Protein 3C8Z (pdb70)

InterPro domains:
  IPR014729 Rossmann-like alpha/beta/alpha sandwich fold [G3DSA:3.40.50.620] (1-329)
  IPR017812 Mycothiol ligase MshC [MF_01697] (9-412)
  IPR017812 Mycothiol ligase MshC [TIGR03447] (2-412)
  IPR024909 Cysteinyl-tRNA synthetase/mycothiol ligase [PR00983] (40-51)
  IPR024909 Cysteinyl-tRNA synthetase/mycothiol ligase [PR00983] (76-85)
  IPR024909 Cysteinyl-tRNA synthetase/mycothiol ligase [PR00983] (213-231)
  IPR024909 Cysteinyl-tRNA synthetase/mycothiol ligase [PR00983] (244-265)
  IPR024909 Cysteinyl-tRNA synthetase/mycothiol ligase [PTHR10890] (12-389)
  IPR032678 tRNA synthetases class I, catalytic domain [PF01406] (37-336)
  IPR032678 tRNA synthetases class I, catalytic domain [cd00672] (20-329)

Structure (mmCIF, N/CA/C/O backbone):
data_3C8Z
#
_entry.id   3C8Z
#
_cell.length_a   123.521
_cell.length_b   123.521
_cell.length_c   186.026
_cell.angle_alpha   90.00
_cell.angle_beta   90.00
_cell.angle_gamma   120.00
#
_symmetry.space_group_name_H-M   'H 3'
#
loop_
_entity.id
_entity.type
_entity.pdbx_description
1 polymer 'Cysteinyl-tRNA synthetase'
2 non-polymer 'ZINC ION'
3 non-polymer 'SULFATE ION'
4 non-polymer "5'-O-(N-(L-CYSTEINYL)-SULFAMOYL)ADENOSINE"
5 non-polymer 'PENTAETHYLENE GLYCOL'
6 non-polymer '4-(2-HYDROXYETHYL)-1-PIPERAZINE ETHANESULFONIC ACID'
7 water water
#
loop_
_atom_site.group_PDB
_atom_site.id
_atom_site.type_symbol
_atom_site.label_atom_id
_atom_site.label_alt_id
_atom_site.label_comp_id
_atom_site.label_asym_id
_atom_site.label_entity_id
_atom_site.label_seq_id
_atom_site.pdbx_PDB_ins_code
_atom_site.Cartn_x
_atom_site.Cartn_y
_atom_site.Cartn_z
_atom_site.occupancy
_atom_site.B_iso_or_equiv
_atom_site.auth_seq_id
_atom_site.auth_comp_id
_atom_site.auth_asym_id
_atom_site.auth_atom_id
_atom_site.pdbx_PDB_model_num
ATOM 1 N N . MET A 1 3 ? 24.035 2.772 -48.375 1.00 29.60 1 MET A N 1
ATOM 2 C CA . MET A 1 3 ? 25.040 3.489 -49.209 1.00 29.33 1 MET A CA 1
ATOM 3 C C . MET A 1 3 ? 26.296 2.660 -49.384 1.00 27.17 1 MET A C 1
ATOM 4 O O . MET A 1 3 ? 26.611 1.853 -48.509 1.00 26.91 1 MET A O 1
ATOM 9 N N . GLN A 1 4 ? 27.040 2.927 -50.463 1.00 25.30 2 GLN A N 1
ATOM 10 C CA . GLN A 1 4 ? 28.382 2.354 -50.647 1.00 24.07 2 GLN A CA 1
ATOM 11 C C . GLN A 1 4 ? 29.271 2.883 -49.527 1.00 23.26 2 GLN A C 1
ATOM 12 O O . GLN A 1 4 ? 29.199 4.069 -49.186 1.00 21.04 2 GLN A O 1
ATOM 18 N N . SER A 1 5 ? 30.102 2.007 -48.967 1.00 22.00 3 SER A N 1
ATOM 19 C CA . SER A 1 5 ? 31.105 2.434 -47.993 1.00 22.09 3 SER A CA 1
ATOM 20 C C . SER A 1 5 ? 32.343 2.657 -48.856 1.00 21.32 3 SER A C 1
ATOM 21 O O . SER A 1 5 ? 32.246 3.222 -49.939 1.00 22.19 3 SER A O 1
ATOM 24 N N . TRP A 1 6 ? 33.516 2.229 -48.395 1.00 20.97 4 TRP A N 1
ATOM 25 C CA . TRP A 1 6 ? 34.722 2.324 -49.209 1.00 20.64 4 TRP A CA 1
ATOM 26 C C . TRP A 1 6 ? 35.484 0.995 -49.250 1.00 20.94 4 TRP A C 1
ATOM 27 O O . TRP A 1 6 ? 35.056 0.034 -48.630 1.00 20.61 4 TRP A O 1
ATOM 38 N N . SER A 1 7 ? 36.590 0.951 -49.980 1.00 22.44 5 SER A N 1
ATOM 39 C CA . SER A 1 7 ? 37.304 -0.323 -50.152 1.00 23.53 5 SER A CA 1
ATOM 40 C C . SER A 1 7 ? 38.233 -0.633 -48.986 1.00 22.64 5 SER A C 1
ATOM 41 O O . SER A 1 7 ? 38.894 0.260 -48.438 1.00 23.52 5 SER A O 1
ATOM 44 N N . ALA A 1 8 ? 38.237 -1.910 -48.624 1.00 21.97 6 ALA A N 1
ATOM 45 C CA . ALA A 1 8 ? 39.032 -2.413 -47.516 1.00 21.53 6 ALA A CA 1
ATOM 46 C C . ALA A 1 8 ? 40.403 -2.815 -48.001 1.00 21.51 6 ALA A C 1
ATOM 47 O O . ALA A 1 8 ? 40.559 -3.217 -49.150 1.00 21.90 6 ALA A O 1
ATOM 49 N N . PRO A 1 9 ? 41.408 -2.704 -47.116 1.00 20.45 7 PRO A N 1
ATOM 50 C CA . PRO A 1 9 ? 42.737 -3.211 -47.424 1.00 20.20 7 PRO A CA 1
ATOM 51 C C . PRO A 1 9 ? 42.760 -4.732 -47.227 1.00 19.39 7 PRO A C 1
ATOM 52 O O . PRO A 1 9 ? 41.845 -5.291 -46.617 1.00 19.46 7 PRO A O 1
ATOM 56 N N . ALA A 1 10 ? 43.805 -5.395 -47.732 1.00 19.54 8 ALA A N 1
ATOM 57 C CA . ALA A 1 10 ? 44.079 -6.770 -47.317 1.00 19.49 8 ALA A CA 1
ATOM 58 C C . ALA A 1 10 ? 44.482 -6.734 -45.844 1.00 19.22 8 ALA A C 1
ATOM 59 O O . ALA A 1 10 ? 45.084 -5.743 -45.385 1.00 19.50 8 ALA A O 1
ATOM 61 N N . ILE A 1 11 ? 44.138 -7.790 -45.117 1.00 18.81 9 ILE A N 1
ATOM 62 C CA . ILE A 1 11 ? 44.451 -7.889 -43.687 1.00 19.10 9 ILE A CA 1
ATOM 63 C C . ILE A 1 11 ? 45.047 -9.269 -43.430 1.00 19.79 9 ILE A C 1
ATOM 64 O O . ILE A 1 11 ? 44.351 -10.280 -43.582 1.00 18.74 9 ILE A O 1
ATOM 69 N N . PRO A 1 12 ? 46.334 -9.321 -43.033 1.00 20.51 10 PRO A N 1
ATOM 70 C CA . PRO A 1 12 ? 46.914 -10.636 -42.752 1.00 21.64 10 PRO A CA 1
ATOM 71 C C . PRO A 1 12 ? 46.408 -11.277 -41.463 1.00 22.68 10 PRO A C 1
ATOM 72 O O . PRO A 1 12 ? 45.846 -10.594 -40.607 1.00 21.78 10 PRO A O 1
ATOM 76 N N . VAL A 1 13 ? 46.623 -12.586 -41.328 1.00 23.80 11 VAL A N 1
ATOM 77 C CA . VAL A 1 13 ? 46.376 -13.288 -40.071 1.00 25.43 11 VAL A CA 1
ATOM 78 C C . VAL A 1 13 ? 47.698 -13.369 -39.263 1.00 26.80 11 VAL A C 1
ATOM 79 O O . VAL A 1 13 ? 48.738 -13.736 -39.801 1.00 28.18 11 VAL A O 1
ATOM 83 N N . VAL A 1 14 ? 47.648 -12.965 -37.993 1.00 27.56 12 VAL A N 1
ATOM 84 C CA . VAL A 1 14 ? 48.852 -12.859 -37.135 1.00 28.99 12 VAL A CA 1
ATOM 85 C C . VAL A 1 14 ? 48.934 -14.116 -36.260 1.00 29.05 12 VAL A C 1
ATOM 86 O O . VAL A 1 14 ? 47.936 -14.508 -35.639 1.00 28.46 12 VAL A O 1
ATOM 90 N N . PRO A 1 15 ? 50.124 -14.760 -36.196 1.00 30.79 13 PRO A N 1
ATOM 91 C CA . PRO A 1 15 ? 50.235 -15.967 -35.376 1.00 31.73 13 PRO A CA 1
ATOM 92 C C . PRO A 1 15 ? 50.199 -15.666 -33.875 1.00 32.90 13 PRO A C 1
ATOM 93 O O . PRO A 1 15 ? 50.613 -14.586 -33.439 1.00 33.17 13 PRO A O 1
ATOM 97 N N . GLY A 1 16 ? 49.699 -16.621 -33.105 1.00 34.51 14 GLY A N 1
ATOM 98 C CA . GLY A 1 16 ? 49.614 -16.475 -31.663 1.00 36.11 14 GLY A CA 1
ATOM 99 C C . GLY A 1 16 ? 48.291 -15.876 -31.249 1.00 37.18 14 GLY A C 1
ATOM 100 O O . GLY A 1 16 ? 47.437 -15.568 -32.090 1.00 37.61 14 GLY A O 1
ATOM 101 N N . ARG A 1 17 ? 48.128 -15.700 -29.944 1.00 37.78 15 ARG A N 1
ATOM 102 C CA . ARG A 1 17 ? 46.886 -15.189 -29.377 1.00 38.33 15 ARG A CA 1
ATOM 103 C C . ARG A 1 17 ? 47.193 -14.351 -28.139 1.00 37.68 15 ARG A C 1
ATOM 104 O O . ARG A 1 17 ? 48.192 -14.584 -27.466 1.00 38.38 15 ARG A O 1
ATOM 112 N N . GLY A 1 18 ? 46.339 -13.375 -27.847 1.00 36.75 16 GLY A N 1
ATOM 113 C CA . GLY A 1 18 ? 46.541 -12.488 -26.703 1.00 35.29 16 GLY A CA 1
ATOM 114 C C . GLY A 1 18 ? 45.296 -12.324 -25.851 1.00 34.11 16 GLY A C 1
ATOM 115 O O . GLY A 1 18 ? 44.294 -13.005 -26.084 1.00 34.20 16 GLY A O 1
ATOM 116 N N . PRO A 1 19 ? 45.340 -11.405 -24.865 1.00 33.15 17 PRO A N 1
ATOM 117 C CA . PRO A 1 19 ? 44.193 -11.204 -23.993 1.00 32.49 17 PRO A CA 1
ATOM 118 C C . PRO A 1 19 ? 43.040 -10.542 -24.742 1.00 31.60 17 PRO A C 1
ATOM 119 O O . PRO A 1 19 ? 43.263 -9.797 -25.699 1.00 30.97 17 PRO A O 1
ATOM 123 N N . ALA A 1 20 ? 41.823 -10.823 -24.294 1.00 30.86 18 ALA A N 1
ATOM 124 C CA . ALA A 1 20 ? 40.633 -10.157 -24.818 1.00 29.97 18 ALA A CA 1
ATOM 125 C C . ALA A 1 20 ? 40.702 -8.664 -24.505 1.00 29.59 18 ALA A C 1
ATOM 126 O O . ALA A 1 20 ? 41.269 -8.246 -23.490 1.00 29.49 18 ALA A O 1
ATOM 128 N N . LEU A 1 21 ? 40.128 -7.870 -25.400 1.00 28.35 19 LEU A N 1
ATOM 129 C CA . LEU A 1 21 ? 40.125 -6.416 -25.266 1.00 27.21 19 LEU A CA 1
ATOM 130 C C . LEU A 1 21 ? 39.412 -5.930 -23.993 1.00 26.89 19 LEU A C 1
ATOM 131 O O . LEU A 1 21 ? 38.349 -6.438 -23.634 1.00 26.80 19 LEU A O 1
ATOM 136 N N . ARG A 1 22 ? 40.019 -4.950 -23.322 1.00 26.01 20 ARG A N 1
ATOM 137 C CA . ARG A 1 22 ? 39.365 -4.192 -22.253 1.00 26.06 20 ARG A CA 1
ATOM 138 C C . ARG A 1 22 ? 39.381 -2.715 -22.620 1.00 24.95 20 ARG A C 1
ATOM 139 O O . ARG A 1 22 ? 40.373 -2.224 -23.159 1.00 24.31 20 ARG A O 1
ATOM 147 N N . LEU A 1 23 ? 38.288 -2.009 -22.329 1.00 24.25 21 LEU A N 1
ATOM 148 C CA . LEU A 1 23 ? 38.152 -0.588 -22.688 1.00 23.26 21 LEU A CA 1
ATOM 149 C C . LEU A 1 23 ? 37.518 0.221 -21.571 1.00 23.17 21 LEU A C 1
ATOM 150 O O . LEU A 1 23 ? 36.662 -0.288 -20.843 1.00 23.80 21 LEU A O 1
ATOM 155 N N . PHE A 1 24 ? 37.920 1.487 -21.471 1.00 23.53 22 PHE A N 1
ATOM 156 C CA . PHE A 1 24 ? 37.229 2.470 -20.626 1.00 24.24 22 PHE A CA 1
ATOM 157 C C . PHE A 1 24 ? 35.773 2.658 -21.101 1.00 24.59 22 PHE A C 1
ATOM 158 O O . PHE A 1 24 ? 35.502 2.914 -22.289 1.00 24.83 22 PHE A O 1
ATOM 166 N N . ASP A 1 25 ? 34.844 2.518 -20.162 1.00 24.77 23 ASP A N 1
ATOM 167 C CA . ASP A 1 25 ? 33.433 2.785 -20.413 1.00 25.66 23 ASP A CA 1
ATOM 168 C C . ASP A 1 25 ? 33.094 4.115 -19.747 1.00 26.38 23 ASP A C 1
ATOM 169 O O . ASP A 1 25 ? 33.318 4.287 -18.542 1.00 26.64 23 ASP A O 1
ATOM 174 N N . SER A 1 26 ? 32.574 5.061 -20.527 1.00 27.25 24 SER A N 1
ATOM 175 C CA . SER A 1 26 ? 32.233 6.381 -19.996 1.00 27.90 24 SER A CA 1
ATOM 176 C C . SER A 1 26 ? 31.115 6.340 -18.958 1.00 28.19 24 SER A C 1
ATOM 177 O O . SER A 1 26 ? 31.076 7.184 -18.047 1.00 28.57 24 SER A O 1
ATOM 180 N N . ALA A 1 27 ? 30.213 5.367 -19.078 1.00 28.25 25 ALA A N 1
ATOM 181 C CA . ALA A 1 27 ? 29.120 5.243 -18.128 1.00 29.16 25 ALA A CA 1
ATOM 182 C C . ALA A 1 27 ? 29.679 4.796 -16.778 1.00 30.06 25 ALA A C 1
ATOM 183 O O . ALA A 1 27 ? 29.553 5.522 -15.790 1.00 30.53 25 ALA A O 1
ATOM 185 N N . ASP A 1 28 ? 30.331 3.628 -16.747 1.00 30.61 26 ASP A N 1
ATOM 186 C CA . ASP A 1 28 ? 30.899 3.084 -15.505 1.00 31.74 26 ASP A CA 1
ATOM 187 C C . ASP A 1 28 ? 32.123 3.864 -15.001 1.00 32.44 26 ASP A C 1
ATOM 188 O O . ASP A 1 28 ? 32.526 3.713 -13.835 1.00 32.43 26 ASP A O 1
ATOM 193 N N . ARG A 1 29 ? 32.693 4.697 -15.876 1.00 33.15 27 ARG A N 1
ATOM 194 C CA . ARG A 1 29 ? 33.879 5.517 -15.586 1.00 35.04 27 ARG A CA 1
ATOM 195 C C . ARG A 1 29 ? 35.082 4.681 -15.134 1.00 34.87 27 ARG A C 1
ATOM 196 O O . ARG A 1 29 ? 35.818 5.056 -14.202 1.00 35.21 27 ARG A O 1
ATOM 204 N N . GLN A 1 30 ? 35.275 3.551 -15.810 1.00 34.50 28 GLN A N 1
ATOM 205 C CA . GLN A 1 30 ? 36.392 2.651 -15.543 1.00 34.99 28 GLN A CA 1
ATOM 206 C C . GLN A 1 30 ? 36.629 1.692 -16.715 1.00 34.18 28 GLN A C 1
ATOM 207 O O . GLN A 1 30 ? 35.753 1.501 -17.567 1.00 33.68 28 GLN A O 1
ATOM 213 N N . VAL A 1 31 ? 37.822 1.106 -16.746 1.00 33.44 29 VAL A N 1
ATOM 214 C CA . VAL A 1 31 ? 38.183 0.104 -17.749 1.00 33.10 29 VAL A CA 1
ATOM 215 C C . VAL A 1 31 ? 37.527 -1.224 -17.407 1.00 33.47 29 VAL A C 1
ATOM 216 O O . VAL A 1 31 ? 37.590 -1.694 -16.261 1.00 33.98 29 VAL A O 1
ATOM 220 N N . ARG A 1 32 ? 36.891 -1.817 -18.412 1.00 33.13 30 ARG A N 1
ATOM 221 C CA . ARG A 1 32 ? 36.098 -3.016 -18.242 1.00 33.29 30 ARG A CA 1
ATOM 222 C C . ARG A 1 32 ? 36.264 -3.932 -19.460 1.00 32.75 30 ARG A C 1
ATOM 223 O O . ARG A 1 32 ? 36.467 -3.440 -20.574 1.00 31.84 30 ARG A O 1
ATOM 231 N N . PRO A 1 33 ? 36.211 -5.268 -19.251 1.00 32.38 31 PRO A N 1
ATOM 232 C CA . PRO A 1 33 ? 36.222 -6.234 -20.356 1.00 31.71 31 PRO A CA 1
ATOM 233 C C . PRO A 1 33 ? 35.148 -5.980 -21.416 1.00 31.21 31 PRO A C 1
ATOM 234 O O . PRO A 1 33 ? 33.991 -5.716 -21.079 1.00 30.57 31 PRO A O 1
ATOM 238 N N . VAL A 1 34 ? 35.550 -6.056 -22.679 1.00 30.64 32 VAL A N 1
ATOM 239 C CA . VAL A 1 34 ? 34.615 -6.071 -23.802 1.00 30.56 32 VAL A CA 1
ATOM 240 C C . VAL A 1 34 ? 34.418 -7.549 -24.155 1.00 31.42 32 VAL A C 1
ATOM 241 O O . VAL A 1 34 ? 35.373 -8.248 -24.517 1.00 31.14 32 VAL A O 1
ATOM 245 N N . THR A 1 35 ? 33.183 -8.026 -24.018 1.00 31.87 33 THR A N 1
ATOM 246 C CA . THR A 1 35 ? 32.892 -9.451 -24.171 1.00 33.15 33 THR A CA 1
ATOM 247 C C . THR A 1 35 ? 31.823 -9.673 -25.247 1.00 32.78 33 THR A C 1
ATOM 248 O O . THR A 1 35 ? 30.660 -9.925 -24.925 1.00 33.13 33 THR A O 1
ATOM 252 N N . PRO A 1 36 ? 32.215 -9.586 -26.534 1.00 32.70 34 PRO A N 1
ATOM 253 C CA . PRO A 1 36 ? 31.216 -9.737 -27.583 1.00 32.73 34 PRO A CA 1
ATOM 254 C C . PRO A 1 36 ? 30.858 -11.191 -27.851 1.00 32.92 34 PRO A C 1
ATOM 255 O O . PRO A 1 36 ? 31.574 -12.102 -27.415 1.00 33.23 34 PRO A O 1
ATOM 259 N N . GLY A 1 37 ? 29.753 -11.398 -28.562 1.00 32.61 35 GLY A N 1
ATOM 260 C CA . GLY A 1 37 ? 29.441 -12.716 -29.101 1.00 32.34 35 GLY A CA 1
ATOM 261 C C . GLY A 1 37 ? 30.292 -12.965 -30.337 1.00 31.91 35 GLY A C 1
ATOM 262 O O . GLY A 1 37 ? 31.208 -12.188 -30.637 1.00 31.83 35 GLY A O 1
ATOM 263 N N . PRO A 1 38 ? 29.998 -14.048 -31.080 1.00 31.55 36 PRO A N 1
ATOM 264 C CA . PRO A 1 38 ? 30.750 -14.373 -32.303 1.00 31.10 36 PRO A CA 1
ATOM 265 C C . PRO A 1 38 ? 30.860 -13.173 -33.237 1.00 30.17 36 PRO A C 1
ATOM 266 O O . PRO A 1 38 ? 31.942 -12.908 -33.764 1.00 30.15 36 PRO A O 1
ATOM 270 N N . THR A 1 39 ? 29.747 -12.453 -33.421 1.00 29.02 37 THR A N 1
ATOM 271 C CA . THR A 1 39 ? 29.753 -11.189 -34.156 1.00 27.40 37 THR A CA 1
ATOM 272 C C . THR A 1 39 ? 29.723 -10.048 -33.147 1.00 26.23 37 THR A C 1
ATOM 273 O O . THR A 1 39 ? 28.724 -9.857 -32.433 1.00 25.99 37 THR A O 1
ATOM 277 N N . ALA A 1 40 ? 30.841 -9.329 -33.073 1.00 24.02 38 ALA A N 1
ATOM 278 C CA . ALA A 1 40 ? 30.957 -8.149 -32.213 1.00 23.33 38 ALA A CA 1
ATOM 279 C C . ALA A 1 40 ? 30.325 -6.951 -32.908 1.00 21.85 38 ALA A C 1
ATOM 280 O O . ALA A 1 40 ? 30.493 -6.775 -34.114 1.00 21.68 38 ALA A O 1
ATOM 282 N N . THR A 1 41 ? 29.620 -6.105 -32.139 1.00 21.08 39 THR A N 1
ATOM 283 C CA . THR A 1 41 ? 28.840 -5.026 -32.747 1.00 20.32 39 THR A CA 1
ATOM 284 C C . THR A 1 41 ? 29.257 -3.651 -32.243 1.00 19.95 39 THR A C 1
ATOM 285 O O . THR A 1 41 ? 29.454 -3.441 -31.041 1.00 19.95 39 THR A O 1
ATOM 289 N N . MET A 1 42 ? 29.382 -2.723 -33.174 1.00 19.89 40 MET A N 1
ATOM 290 C CA . MET A 1 42 ? 29.829 -1.377 -32.847 1.00 20.29 40 MET A CA 1
ATOM 291 C C . MET A 1 42 ? 29.137 -0.363 -33.742 1.00 18.95 40 MET A C 1
ATOM 292 O O . MET A 1 42 ? 29.054 -0.558 -34.970 1.00 18.85 40 MET A O 1
ATOM 297 N N . TYR A 1 43 ? 28.640 0.717 -33.129 1.00 17.18 41 TYR A N 1
ATOM 298 C CA . TYR A 1 43 ? 28.105 1.849 -33.848 1.00 16.38 41 TYR A CA 1
ATOM 299 C C . TYR A 1 43 ? 29.010 3.017 -33.499 1.00 16.90 41 TYR A C 1
ATOM 300 O O . TYR A 1 43 ? 29.239 3.251 -32.319 1.00 16.51 41 TYR A O 1
ATOM 309 N N . VAL A 1 44 ? 29.527 3.697 -34.515 1.00 15.94 42 VAL A N 1
ATOM 310 C CA . VAL A 1 44 ? 30.378 4.857 -34.315 1.00 16.13 42 VAL A CA 1
ATOM 311 C C . VAL A 1 44 ? 29.765 6.035 -35.053 1.00 16.11 42 VAL A C 1
ATOM 312 O O . VAL A 1 44 ? 29.457 5.949 -36.243 1.00 16.01 42 VAL A O 1
ATOM 316 N N . CYS A 1 45 ? 29.579 7.140 -34.349 1.00 15.28 43 CYS A N 1
ATOM 317 C CA . CYS A 1 45 ? 28.949 8.295 -34.954 1.00 15.03 43 CYS A CA 1
ATOM 318 C C . CYS A 1 45 ? 29.795 8.868 -36.079 1.00 15.31 43 CYS A C 1
ATOM 319 O O . CYS A 1 45 ? 30.974 9.195 -35.900 1.00 15.89 43 CYS A O 1
ATOM 322 N N . GLY A 1 46 ? 29.158 8.961 -37.244 1.00 15.35 44 GLY A N 1
ATOM 323 C CA . GLY A 1 46 ? 29.793 9.361 -38.497 1.00 15.20 44 GLY A CA 1
ATOM 324 C C . GLY A 1 46 ? 29.887 10.856 -38.708 1.00 16.11 44 GLY A C 1
ATOM 325 O O . GLY A 1 46 ? 29.623 11.650 -37.799 1.00 15.02 44 GLY A O 1
ATOM 326 N N . ILE A 1 47 ? 30.259 11.259 -39.918 1.00 15.53 45 ILE A N 1
ATOM 327 C CA . ILE A 1 47 ? 30.500 12.666 -40.182 1.00 16.86 45 ILE A CA 1
ATOM 328 C C . ILE A 1 47 ? 29.216 13.422 -40.535 1.00 16.62 45 ILE A C 1
ATOM 329 O O . ILE A 1 47 ? 28.227 12.831 -40.970 1.00 17.00 45 ILE A O 1
ATOM 334 N N . THR A 1 48 ? 29.257 14.727 -40.290 1.00 16.41 46 THR A N 1
ATOM 335 C CA . THR A 1 48 ? 28.315 15.672 -40.910 1.00 17.71 46 THR A CA 1
ATOM 336 C C . THR A 1 48 ? 29.059 16.264 -42.101 1.00 18.54 46 THR A C 1
ATOM 337 O O . THR A 1 48 ? 30.027 17.020 -41.927 1.00 19.41 46 THR A O 1
ATOM 341 N N . PRO A 1 49 ? 28.673 15.849 -43.329 1.00 18.70 47 PRO A N 1
ATOM 342 C CA . PRO A 1 49 ? 29.500 16.098 -44.518 1.00 19.69 47 PRO A CA 1
ATOM 343 C C . PRO A 1 49 ? 29.369 17.484 -45.157 1.00 21.60 47 PRO A C 1
ATOM 344 O O . PRO A 1 49 ? 28.948 17.592 -46.305 1.00 21.07 47 PRO A O 1
ATOM 348 N N . TYR A 1 50 ? 29.736 18.534 -44.427 1.00 23.61 48 TYR A N 1
ATOM 349 C CA . TYR A 1 50 ? 29.760 19.880 -45.009 1.00 26.71 48 TYR A CA 1
ATOM 350 C C . TYR A 1 50 ? 31.173 20.379 -45.335 1.00 27.73 48 TYR A C 1
ATOM 351 O O . TYR A 1 50 ? 31.325 21.357 -46.075 1.00 27.66 48 TYR A O 1
ATOM 360 N N . ASP A 1 51 ? 32.184 19.712 -44.787 1.00 29.33 49 ASP A N 1
ATOM 361 C CA . ASP A 1 51 ? 33.572 20.064 -45.062 1.00 31.05 49 ASP A CA 1
ATOM 362 C C . ASP A 1 51 ? 34.457 18.822 -45.102 1.00 31.49 49 ASP A C 1
ATOM 363 O O . ASP A 1 51 ? 33.962 17.695 -45.088 1.00 31.56 49 ASP A O 1
ATOM 368 N N . ALA A 1 52 ? 35.767 19.037 -45.151 1.00 32.39 50 ALA A N 1
ATOM 369 C CA . ALA A 1 52 ? 36.716 17.946 -45.336 1.00 32.70 50 ALA A CA 1
ATOM 370 C C . ALA A 1 52 ? 37.054 17.278 -44.008 1.00 32.49 50 ALA A C 1
ATOM 371 O O . ALA A 1 52 ? 37.262 17.952 -42.998 1.00 33.22 50 ALA A O 1
ATOM 373 N N . THR A 1 53 ? 37.399 16.013 -44.168 1.00 32.13 51 THR A N 1
ATOM 374 C CA . THR A 1 53 ? 37.933 15.255 -43.095 1.00 29.47 51 THR A CA 1
ATOM 375 C C . THR A 1 53 ? 39.157 15.973 -42.543 1.00 28.02 51 THR A C 1
ATOM 376 O O . THR A 1 53 ? 40.113 16.087 -43.197 1.00 27.00 51 THR A O 1
ATOM 380 N N . HIS A 1 54 ? 39.067 16.428 -41.307 1.00 27.05 52 HIS A N 1
ATOM 381 C CA . HIS A 1 54 ? 40.262 16.815 -40.586 1.00 26.60 52 HIS A CA 1
ATOM 382 C C . HIS A 1 54 ? 40.859 15.755 -39.725 1.00 25.92 52 HIS A C 1
ATOM 383 O O . HIS A 1 54 ? 40.314 14.710 -39.598 1.00 25.62 52 HIS A O 1
ATOM 390 N N . LEU A 1 55 ? 42.028 16.017 -39.193 1.00 26.04 53 LEU A N 1
ATOM 391 C CA . LEU A 1 55 ? 42.746 15.002 -38.471 1.00 26.45 53 LEU A CA 1
ATOM 392 C C . LEU A 1 55 ? 42.051 14.520 -37.236 1.00 26.32 53 LEU A C 1
ATOM 393 O O . LEU A 1 55 ? 42.273 13.438 -36.797 1.00 26.79 53 LEU A O 1
ATOM 398 N N . GLY A 1 56 ? 41.253 15.397 -36.657 1.00 26.42 54 GLY A N 1
ATOM 399 C CA . GLY A 1 56 ? 40.336 15.049 -35.617 1.00 23.52 54 GLY A CA 1
ATOM 400 C C . GLY A 1 56 ? 39.386 13.934 -35.967 1.00 21.64 54 GLY A C 1
ATOM 401 O O . GLY A 1 56 ? 39.327 12.982 -35.246 1.00 20.33 54 GLY A O 1
ATOM 402 N N . HIS A 1 57 ? 38.620 14.109 -37.045 1.00 20.78 55 HIS A N 1
ATOM 403 C CA . HIS A 1 57 ? 37.782 13.025 -37.451 1.00 20.58 55 HIS A CA 1
ATOM 404 C C . HIS A 1 57 ? 38.611 11.773 -37.676 1.00 19.73 55 HIS A C 1
ATOM 405 O O . HIS A 1 57 ? 38.220 10.691 -37.248 1.00 18.86 55 HIS A O 1
ATOM 412 N N . ALA A 1 58 ? 39.734 11.930 -38.377 1.00 20.59 56 ALA A N 1
ATOM 413 C CA . ALA A 1 58 ? 40.604 10.793 -38.688 1.00 20.78 56 ALA A CA 1
ATOM 414 C C . ALA A 1 58 ? 41.025 10.061 -37.421 1.00 20.27 56 ALA A C 1
ATOM 415 O O . ALA A 1 58 ? 40.882 8.841 -37.329 1.00 20.78 56 ALA A O 1
ATOM 417 N N . ALA A 1 59 ? 41.507 10.798 -36.417 1.00 19.31 57 ALA A N 1
ATOM 418 C CA . ALA A 1 59 ? 41.933 10.156 -35.175 1.00 18.54 57 ALA A CA 1
ATOM 419 C C . ALA A 1 59 ? 40.816 9.335 -34.541 1.00 17.91 57 ALA A C 1
ATOM 420 O O . ALA A 1 59 ? 41.038 8.236 -34.045 1.00 17.97 57 ALA A O 1
ATOM 422 N N . THR A 1 60 ? 39.597 9.874 -34.562 1.00 17.00 58 THR A N 1
ATOM 423 C CA . THR A 1 60 ? 38.467 9.155 -34.011 1.00 15.95 58 THR A CA 1
ATOM 424 C C . THR A 1 60 ? 38.191 7.847 -34.769 1.00 15.64 58 THR A C 1
ATOM 425 O O . THR A 1 60 ? 38.090 6.802 -34.141 1.00 15.62 58 THR A O 1
ATOM 429 N N . TYR A 1 61 ? 38.137 7.893 -36.103 1.00 16.53 59 TYR A N 1
ATOM 430 C CA . TYR A 1 61 ? 37.846 6.653 -36.840 1.00 16.02 59 TYR A CA 1
ATOM 431 C C . TYR A 1 61 ? 39.011 5.663 -36.796 1.00 16.02 59 TYR A C 1
ATOM 432 O O . TYR A 1 61 ? 38.785 4.456 -36.818 1.00 15.98 59 TYR A O 1
ATOM 441 N N . LEU A 1 62 ? 40.240 6.182 -36.690 1.00 16.90 60 LEU A N 1
ATOM 442 C CA . LEU A 1 62 ? 41.424 5.327 -36.487 1.00 17.24 60 LEU A CA 1
ATOM 443 C C . LEU A 1 62 ? 41.378 4.564 -35.167 1.00 16.94 60 LEU A C 1
ATOM 444 O O . LEU A 1 62 ? 41.739 3.387 -35.113 1.00 17.87 60 LEU A O 1
ATOM 449 N N . THR A 1 63 ? 40.938 5.218 -34.089 1.00 16.64 61 THR A N 1
ATOM 450 C CA . THR A 1 63 ? 40.778 4.516 -32.826 1.00 16.72 61 THR A CA 1
ATOM 451 C C . THR A 1 63 ? 39.834 3.332 -32.977 1.00 16.42 61 THR A C 1
ATOM 452 O O . THR A 1 63 ? 40.107 2.220 -32.515 1.00 17.36 61 THR A O 1
ATOM 456 N N . PHE A 1 64 ? 38.705 3.561 -33.650 1.00 15.86 62 PHE A N 1
ATOM 457 C CA . PHE A 1 64 ? 37.747 2.490 -33.797 1.00 15.88 62 PHE A CA 1
ATOM 458 C C . PHE A 1 64 ? 38.195 1.451 -34.809 1.00 15.33 62 PHE A C 1
ATOM 459 O O . PHE A 1 64 ? 37.781 0.293 -34.711 1.00 15.83 62 PHE A O 1
ATOM 467 N N . ASP A 1 65 ? 39.075 1.861 -35.715 1.00 16.14 63 ASP A N 1
ATOM 468 C CA . ASP A 1 65 ? 39.745 0.911 -36.604 1.00 16.76 63 ASP A CA 1
ATOM 469 C C . ASP A 1 65 ? 40.582 -0.097 -35.798 1.00 17.12 63 ASP A C 1
ATOM 470 O O . ASP A 1 65 ? 40.608 -1.290 -36.127 1.00 17.38 63 ASP A O 1
ATOM 475 N N . LEU A 1 66 ? 41.239 0.377 -34.737 1.00 16.99 64 LEU A N 1
ATOM 476 C CA . LEU A 1 66 ? 42.028 -0.512 -33.865 1.00 17.62 64 LEU A CA 1
ATOM 477 C C . LEU A 1 66 ? 41.143 -1.532 -33.176 1.00 17.27 64 LEU A C 1
ATOM 478 O O . LEU A 1 66 ? 41.453 -2.731 -33.138 1.00 17.63 64 LEU A O 1
ATOM 483 N N . VAL A 1 67 ? 40.009 -1.070 -32.646 1.00 16.98 65 VAL A N 1
ATOM 484 C CA . VAL A 1 67 ? 39.044 -1.961 -32.028 1.00 17.18 65 VAL A CA 1
ATOM 485 C C . VAL A 1 67 ? 38.605 -3.040 -33.039 1.00 17.25 65 VAL A C 1
ATOM 486 O O . VAL A 1 67 ? 38.654 -4.235 -32.741 1.00 17.20 65 VAL A O 1
ATOM 490 N N . HIS A 1 68 ? 38.190 -2.599 -34.220 1.00 17.45 66 HIS A N 1
ATOM 491 C CA . HIS A 1 68 ? 37.768 -3.490 -35.306 1.00 17.53 66 HIS A CA 1
ATOM 492 C C . HIS A 1 68 ? 38.848 -4.543 -35.578 1.00 17.35 66 HIS A C 1
ATOM 493 O O . HIS A 1 68 ? 38.569 -5.750 -35.580 1.00 17.62 66 HIS A O 1
ATOM 500 N N . ARG A 1 69 ? 40.082 -4.082 -35.760 1.00 17.40 67 ARG A N 1
ATOM 501 C CA . ARG A 1 69 ? 41.220 -4.981 -36.045 1.00 17.28 67 ARG A CA 1
ATOM 502 C C . ARG A 1 69 ? 41.533 -5.978 -34.936 1.00 18.38 67 ARG A C 1
ATOM 503 O O . ARG A 1 69 ? 41.863 -7.149 -35.200 1.00 18.15 67 ARG A O 1
ATOM 511 N N . LEU A 1 70 ? 41.465 -5.517 -33.688 1.00 18.40 68 LEU A N 1
ATOM 512 C CA . LEU A 1 70 ? 41.677 -6.407 -32.559 1.00 19.18 68 LEU A CA 1
ATOM 513 C C . LEU A 1 70 ? 40.584 -7.450 -32.443 1.00 19.65 68 LEU A C 1
ATOM 514 O O . LEU A 1 70 ? 40.840 -8.602 -32.111 1.00 20.33 68 LEU A O 1
ATOM 519 N N . TRP A 1 71 ? 39.350 -7.055 -32.754 1.00 19.59 69 TRP A N 1
ATOM 520 C CA . TRP A 1 71 ? 38.273 -8.017 -32.755 1.00 20.50 69 TRP A CA 1
ATOM 521 C C . TRP A 1 71 ? 38.485 -9.082 -33.832 1.00 20.48 69 TRP A C 1
ATOM 522 O O . TRP A 1 71 ? 38.248 -10.260 -33.575 1.00 21.11 69 TRP A O 1
ATOM 533 N N . LEU A 1 72 ? 38.916 -8.680 -35.026 1.00 21.13 70 LEU A N 1
ATOM 534 C CA . LEU A 1 72 ? 39.204 -9.652 -36.097 1.00 21.25 70 LEU A CA 1
ATOM 535 C C . LEU A 1 72 ? 40.342 -10.587 -35.658 1.00 21.70 70 LEU A C 1
ATOM 536 O O . LEU A 1 72 ? 40.274 -11.799 -35.855 1.00 22.52 70 LEU A O 1
ATOM 541 N N . ASP A 1 73 ? 41.371 -10.013 -35.041 1.00 21.96 71 ASP A N 1
ATOM 542 C CA . ASP A 1 73 ? 42.523 -10.809 -34.565 1.00 22.57 71 ASP A CA 1
ATOM 543 C C . ASP A 1 73 ? 42.102 -11.913 -33.599 1.00 23.01 71 ASP A C 1
ATOM 544 O O . ASP A 1 73 ? 42.642 -13.030 -33.626 1.00 23.49 71 ASP A O 1
ATOM 549 N N . ALA A 1 74 ? 41.131 -11.597 -32.746 1.00 23.05 72 ALA A N 1
ATOM 550 C CA . ALA A 1 74 ? 40.567 -12.518 -31.772 1.00 24.34 72 ALA A CA 1
ATOM 551 C C . ALA A 1 74 ? 39.614 -13.564 -32.379 1.00 24.92 72 ALA A C 1
ATOM 552 O O . ALA A 1 74 ? 39.147 -14.452 -31.666 1.00 26.38 72 ALA A O 1
ATOM 554 N N . GLY A 1 75 ? 39.329 -13.448 -33.675 1.00 25.09 73 GLY A N 1
ATOM 555 C CA . GLY A 1 75 ? 38.508 -14.428 -34.403 1.00 25.01 73 GLY A CA 1
ATOM 556 C C . GLY A 1 75 ? 37.025 -14.105 -34.538 1.00 25.56 73 GLY A C 1
ATOM 557 O O . GLY A 1 75 ? 36.247 -14.933 -35.028 1.00 25.87 73 GLY A O 1
ATOM 558 N N . HIS A 1 76 ? 36.631 -12.908 -34.099 1.00 25.06 74 HIS A N 1
ATOM 559 C CA . HIS A 1 76 ? 35.245 -12.446 -34.240 1.00 24.49 74 HIS A CA 1
ATOM 560 C C . HIS A 1 76 ? 34.952 -12.043 -35.675 1.00 23.89 74 HIS A C 1
ATOM 561 O O . HIS A 1 76 ? 35.851 -11.646 -36.415 1.00 24.09 74 HIS A O 1
ATOM 568 N N . THR A 1 77 ? 33.680 -12.128 -36.074 1.00 23.72 75 THR A N 1
ATOM 569 C CA . THR A 1 77 ? 33.238 -11.324 -37.198 1.00 24.05 75 THR A CA 1
ATOM 570 C C . THR A 1 77 ? 32.754 -10.021 -36.572 1.00 23.47 75 THR A C 1
ATOM 571 O O . THR A 1 77 ? 32.490 -9.974 -35.376 1.00 23.89 75 THR A O 1
ATOM 575 N N . VAL A 1 78 ? 32.681 -8.977 -37.377 1.00 23.82 76 VAL A N 1
ATOM 576 C CA . VAL A 1 78 ? 32.308 -7.669 -36.840 1.00 22.84 76 VAL A CA 1
ATOM 577 C C . VAL A 1 78 ? 31.108 -7.128 -37.604 1.00 23.22 76 VAL A C 1
ATOM 578 O O . VAL A 1 78 ? 31.008 -7.304 -38.830 1.00 23.23 76 VAL A O 1
ATOM 582 N N . GLN A 1 79 ? 30.175 -6.513 -36.875 1.00 21.65 77 GLN A N 1
ATOM 583 C CA . GLN A 1 79 ? 29.180 -5.673 -37.520 1.00 21.25 77 GLN A CA 1
ATOM 584 C C . GLN A 1 79 ? 29.388 -4.237 -37.041 1.00 19.86 77 GLN A C 1
ATOM 585 O O . GLN A 1 79 ? 29.021 -3.892 -35.914 1.00 20.93 77 GLN A O 1
ATOM 591 N N . TYR A 1 80 ? 29.988 -3.450 -37.920 1.00 18.88 78 TYR A N 1
ATOM 592 C CA . TYR A 1 80 ? 30.322 -2.042 -37.686 1.00 18.75 78 TYR A CA 1
ATOM 593 C C . TYR A 1 80 ? 29.350 -1.194 -38.483 1.00 18.97 78 TYR A C 1
ATOM 594 O O . TYR A 1 80 ? 29.295 -1.271 -39.719 1.00 17.50 78 TYR A O 1
ATOM 603 N N . VAL A 1 81 ? 28.594 -0.365 -37.775 1.00 17.49 79 VAL A N 1
ATOM 604 C CA . VAL A 1 81 ? 27.608 0.507 -38.400 1.00 17.75 79 VAL A CA 1
ATOM 605 C C . VAL A 1 81 ? 28.057 1.939 -38.179 1.00 17.67 79 VAL A C 1
ATOM 606 O O . VAL A 1 81 ? 28.540 2.287 -37.099 1.00 18.40 79 VAL A O 1
ATOM 610 N N . GLN A 1 82 ? 27.944 2.757 -39.212 1.00 17.86 80 GLN A N 1
ATOM 611 C CA . GLN A 1 82 ? 28.293 4.165 -39.113 1.00 17.70 80 GLN A CA 1
ATOM 612 C C . GLN A 1 82 ? 27.320 4.942 -39.967 1.00 18.22 80 GLN A C 1
ATOM 613 O O . GLN A 1 82 ? 27.005 4.539 -41.086 1.00 18.49 80 GLN A O 1
ATOM 619 N N . ASN A 1 83 ? 26.837 6.053 -39.433 1.00 17.13 81 ASN A N 1
ATOM 620 C CA . ASN A 1 83 ? 25.890 6.900 -40.160 1.00 17.23 81 ASN A CA 1
ATOM 621 C C . ASN A 1 83 ? 26.597 8.015 -40.929 1.00 17.21 81 ASN A C 1
ATOM 622 O O . ASN A 1 83 ? 27.810 8.206 -40.812 1.00 17.38 81 ASN A O 1
ATOM 627 N N . VAL A 1 84 ? 25.821 8.767 -41.710 1.00 16.87 82 VAL A N 1
ATOM 628 C CA . VAL A 1 84 ? 26.218 10.071 -42.220 1.00 17.09 82 VAL A CA 1
ATOM 629 C C . VAL A 1 84 ? 25.068 11.025 -41.884 1.00 17.53 82 VAL A C 1
ATOM 630 O O . VAL A 1 84 ? 23.919 10.762 -42.233 1.00 17.66 82 VAL A O 1
ATOM 634 N N . THR A 1 85 ? 25.377 12.099 -41.162 1.00 16.84 83 THR A N 1
ATOM 635 C CA . THR A 1 85 ? 24.358 13.090 -40.805 1.00 16.74 83 THR A CA 1
ATOM 636 C C . THR A 1 85 ? 24.224 14.070 -41.978 1.00 17.02 83 THR A C 1
ATOM 637 O O . THR A 1 85 ? 24.741 15.198 -41.948 1.00 17.66 83 THR A O 1
ATOM 641 N N . ASP A 1 86 ? 23.527 13.628 -43.037 1.00 18.42 84 ASP A N 1
ATOM 642 C CA . ASP A 1 86 ? 23.550 14.372 -44.304 1.00 19.41 84 ASP A CA 1
ATOM 643 C C . ASP A 1 86 ? 22.469 15.455 -44.416 1.00 20.15 84 ASP A C 1
ATOM 644 O O . ASP A 1 86 ? 22.413 16.183 -45.407 1.00 20.45 84 ASP A O 1
ATOM 649 N N . VAL A 1 87 ? 21.629 15.548 -43.392 1.00 20.21 85 VAL A N 1
ATOM 650 C CA . VAL A 1 87 ? 20.710 16.672 -43.234 1.00 21.71 85 VAL A CA 1
ATOM 651 C C . VAL A 1 87 ? 21.032 17.315 -41.886 1.00 22.07 85 VAL A C 1
ATOM 652 O O . VAL A 1 87 ? 20.985 16.661 -40.845 1.00 22.89 85 VAL A O 1
ATOM 656 N N . ASP A 1 88 ? 21.440 18.577 -41.923 1.00 22.99 86 ASP A N 1
ATOM 657 C CA . ASP A 1 88 ? 21.866 19.272 -40.713 1.00 24.35 86 ASP A CA 1
ATOM 658 C C . ASP A 1 88 ? 22.045 20.754 -40.972 1.00 24.77 86 ASP A C 1
ATOM 659 O O . ASP A 1 88 ? 22.406 21.150 -42.080 1.00 24.06 86 ASP A O 1
ATOM 664 N N . ASP A 1 89 ? 21.845 21.570 -39.936 1.00 25.08 87 ASP A N 1
ATOM 665 C CA . ASP A 1 89 ? 21.982 23.019 -40.068 1.00 26.25 87 ASP A CA 1
ATOM 666 C C . ASP A 1 89 ? 23.298 23.500 -40.690 1.00 26.11 87 ASP A C 1
ATOM 667 O O . ASP A 1 89 ? 23.262 24.354 -41.577 1.00 25.14 87 ASP A O 1
ATOM 672 N N . PRO A 1 90 ? 24.461 22.988 -40.217 1.00 26.01 88 PRO A N 1
ATOM 673 C CA . PRO A 1 90 ? 25.718 23.438 -40.836 1.00 25.94 88 PRO A CA 1
ATOM 674 C C . PRO A 1 90 ? 25.834 23.142 -42.325 1.00 25.04 88 PRO A C 1
ATOM 675 O O . PRO A 1 90 ? 26.486 23.904 -43.046 1.00 25.12 88 PRO A O 1
ATOM 679 N N . LEU A 1 91 ? 25.229 22.043 -42.783 1.00 25.03 89 LEU A N 1
ATOM 680 C CA . LEU A 1 91 ? 25.213 21.742 -44.211 1.00 24.84 89 LEU A CA 1
ATOM 681 C C . LEU A 1 91 ? 24.380 22.765 -44.965 1.00 23.80 89 LEU A C 1
ATOM 682 O O . LEU A 1 91 ? 24.801 23.252 -46.020 1.00 23.49 89 LEU A O 1
ATOM 687 N N . PHE A 1 92 ? 23.193 23.087 -44.436 1.00 22.42 90 PHE A N 1
ATOM 688 C CA . PHE A 1 92 ? 22.346 24.098 -45.077 1.00 21.94 90 PHE A CA 1
ATOM 689 C C . PHE A 1 92 ? 23.081 25.424 -45.149 1.00 22.04 90 PHE A C 1
ATOM 690 O O . PHE A 1 92 ? 23.025 26.131 -46.166 1.00 21.37 90 PHE A O 1
ATOM 698 N N . GLU A 1 93 ? 23.763 25.768 -44.052 1.00 21.93 91 GLU A N 1
ATOM 699 C CA . GLU A 1 93 ? 24.513 27.019 -43.982 1.00 23.54 91 GLU A CA 1
ATOM 700 C C . GLU A 1 93 ? 25.607 27.087 -45.053 1.00 21.92 91 GLU A C 1
ATOM 701 O O . GLU A 1 93 ? 25.752 28.099 -45.741 1.00 22.36 91 GLU A O 1
ATOM 707 N N . ARG A 1 94 ? 26.372 26.000 -45.187 1.00 21.62 92 ARG A N 1
ATOM 708 C CA . ARG A 1 94 ? 27.449 25.943 -46.163 1.00 21.67 92 ARG A CA 1
ATOM 709 C C . ARG A 1 94 ? 26.904 25.910 -47.590 1.00 21.37 92 ARG A C 1
ATOM 710 O O . ARG A 1 94 ? 27.470 26.540 -48.482 1.00 21.82 92 ARG A O 1
ATOM 718 N N . ALA A 1 95 ? 25.798 25.190 -47.789 1.00 20.85 93 ALA A N 1
ATOM 719 C CA . ALA A 1 95 ? 25.122 25.139 -49.094 1.00 21.16 93 ALA A CA 1
ATOM 720 C C . ALA A 1 95 ? 24.712 26.534 -49.559 1.00 21.00 93 ALA A C 1
ATOM 721 O O . ALA A 1 95 ? 24.907 26.907 -50.723 1.00 21.41 93 ALA A O 1
ATOM 723 N N . GLU A 1 96 ? 24.145 27.306 -48.634 1.00 21.53 94 GLU A N 1
ATOM 724 C CA . GLU A 1 96 ? 23.702 28.665 -48.917 1.00 22.55 94 GLU A CA 1
ATOM 725 C C . GLU A 1 96 ? 24.904 29.564 -49.204 1.00 22.29 94 GLU A C 1
ATOM 726 O O . GLU A 1 96 ? 24.931 30.290 -50.189 1.00 22.53 94 GLU A O 1
ATOM 732 N N . ARG A 1 97 ? 25.928 29.474 -48.357 1.00 22.60 95 ARG A N 1
ATOM 733 C CA . ARG A 1 97 ? 27.107 30.319 -48.512 1.00 23.53 95 ARG A CA 1
ATOM 734 C C . ARG A 1 97 ? 27.798 30.123 -49.869 1.00 23.41 95 ARG A C 1
ATOM 735 O O . ARG A 1 97 ? 28.177 31.098 -50.531 1.00 24.22 95 ARG A O 1
ATOM 743 N N . ASP A 1 98 ? 27.952 28.860 -50.270 1.00 23.00 96 ASP A N 1
ATOM 744 C CA . ASP A 1 98 ? 28.722 28.515 -51.458 1.00 23.20 96 ASP A CA 1
ATOM 745 C C . ASP A 1 98 ? 27.905 28.351 -52.746 1.00 22.35 96 ASP A C 1
ATOM 746 O O . ASP A 1 98 ? 28.486 28.230 -53.825 1.00 22.98 96 ASP A O 1
ATOM 751 N N . GLY A 1 99 ? 26.573 28.332 -52.629 1.00 21.34 97 GLY A N 1
ATOM 752 C CA . GLY A 1 99 ? 25.697 28.249 -53.813 1.00 20.25 97 GLY A CA 1
ATOM 753 C C . GLY A 1 99 ? 25.752 26.866 -54.414 1.00 20.12 97 GLY A C 1
ATOM 754 O O . GLY A 1 99 ? 25.725 26.706 -55.637 1.00 19.82 97 GLY A O 1
ATOM 755 N N . ILE A 1 100 ? 25.834 25.867 -53.534 1.00 18.58 98 ILE A N 1
ATOM 756 C CA . ILE A 1 100 ? 25.820 24.443 -53.911 1.00 19.28 98 ILE A CA 1
ATOM 757 C C . ILE A 1 100 ? 24.611 23.776 -53.252 1.00 18.40 98 ILE A C 1
ATOM 758 O O . ILE A 1 100 ? 24.332 24.014 -52.074 1.00 19.11 98 ILE A O 1
ATOM 763 N N . ASP A 1 101 ? 23.879 22.961 -54.002 1.00 17.94 99 ASP A N 1
ATOM 764 C CA . ASP A 1 101 ? 22.716 22.277 -53.425 1.00 17.70 99 ASP A CA 1
ATOM 765 C C . ASP A 1 101 ? 23.175 21.467 -52.220 1.00 17.67 99 ASP A C 1
ATOM 766 O O . ASP A 1 101 ? 24.203 20.785 -52.303 1.00 17.60 99 ASP A O 1
ATOM 771 N N . TRP A 1 102 ? 22.416 21.519 -51.122 1.00 17.29 100 TRP A N 1
ATOM 772 C CA . TRP A 1 102 ? 22.804 20.793 -49.891 1.00 17.20 100 TRP A CA 1
ATOM 773 C C . TRP A 1 102 ? 22.999 19.278 -50.075 1.00 17.72 100 TRP A C 1
ATOM 774 O O . TRP A 1 102 ? 23.837 18.665 -49.395 1.00 18.17 100 TRP A O 1
ATOM 785 N N . ARG A 1 103 ? 22.243 18.668 -50.987 1.00 17.40 101 ARG A N 1
ATOM 786 C CA . ARG A 1 103 ? 22.381 17.247 -51.260 1.00 18.30 101 ARG A CA 1
ATOM 787 C C . ARG A 1 103 ? 23.691 16.983 -52.007 1.00 18.35 101 ARG A C 1
ATOM 788 O O . ARG A 1 103 ? 24.412 16.029 -51.699 1.00 18.56 101 ARG A O 1
ATOM 796 N N . THR A 1 104 ? 23.999 17.846 -52.967 1.00 18.06 102 THR A N 1
ATOM 797 C CA . THR A 1 104 ? 25.222 17.734 -53.754 1.00 18.55 102 THR A CA 1
ATOM 798 C C . THR A 1 104 ? 26.437 17.912 -52.864 1.00 18.94 102 THR A C 1
ATOM 799 O O . THR A 1 104 ? 27.399 17.144 -52.959 1.00 19.25 102 THR A O 1
ATOM 803 N N . LEU A 1 105 ? 26.375 18.912 -51.990 1.00 18.00 103 LEU A N 1
ATOM 804 C CA . LEU A 1 105 ? 27.441 19.142 -51.012 1.00 18.43 103 LEU A CA 1
ATOM 805 C C . LEU A 1 105 ? 27.702 17.893 -50.151 1.00 18.20 103 LEU A C 1
ATOM 806 O O . LEU A 1 105 ? 28.848 17.450 -50.036 1.00 18.46 103 LEU A O 1
ATOM 811 N N . GLY A 1 106 ? 26.651 17.336 -49.554 1.00 18.14 104 GLY A N 1
ATOM 812 C CA . GLY A 1 106 ? 26.774 16.151 -48.686 1.00 18.05 104 GLY A CA 1
ATOM 813 C C . GLY A 1 106 ? 27.379 15.003 -49.481 1.00 18.32 104 GLY A C 1
ATOM 814 O O . GLY A 1 106 ? 28.284 14.302 -49.016 1.00 19.38 104 GLY A O 1
ATOM 815 N N . ASP A 1 107 ? 26.918 14.852 -50.718 1.00 18.52 105 ASP A N 1
ATOM 816 C CA . ASP A 1 107 ? 27.463 13.814 -51.603 1.00 19.78 105 ASP A CA 1
ATOM 817 C C . ASP A 1 107 ? 28.960 13.962 -51.853 1.00 19.53 105 ASP A C 1
ATOM 818 O O . ASP A 1 107 ? 29.711 12.975 -51.745 1.00 20.16 105 ASP A O 1
ATOM 823 N N . ARG A 1 108 ? 29.369 15.182 -52.192 1.00 19.94 106 ARG A N 1
ATOM 824 C CA . ARG A 1 108 ? 30.757 15.485 -52.535 1.00 20.65 106 ARG A CA 1
ATOM 825 C C . ARG A 1 108 ? 31.655 15.216 -51.328 1.00 20.56 106 ARG A C 1
ATOM 826 O O . ARG A 1 108 ? 32.689 14.536 -51.440 1.00 21.50 106 ARG A O 1
ATOM 834 N N . GLU A 1 109 ? 31.244 15.715 -50.161 1.00 20.21 107 GLU A N 1
ATOM 835 C CA . GLU A 1 109 ? 32.086 15.573 -48.971 1.00 19.98 107 GLU A CA 1
ATOM 836 C C . GLU A 1 109 ? 32.088 14.150 -48.416 1.00 19.14 107 GLU A C 1
ATOM 837 O O . GLU A 1 109 ? 33.089 13.702 -47.859 1.00 18.89 107 GLU A O 1
ATOM 843 N N . THR A 1 110 ? 30.984 13.415 -48.565 1.00 18.45 108 THR A N 1
ATOM 844 C CA . THR A 1 110 ? 30.992 12.009 -48.186 1.00 18.10 108 THR A CA 1
ATOM 845 C C . THR A 1 110 ? 31.991 11.242 -49.066 1.00 18.89 108 THR A C 1
ATOM 846 O O . THR A 1 110 ? 32.752 10.408 -48.578 1.00 18.20 108 THR A O 1
ATOM 850 N N . GLN A 1 111 ? 31.992 11.538 -50.363 1.00 19.74 109 GLN A N 1
ATOM 851 C CA . GLN A 1 111 ? 32.922 10.856 -51.265 1.00 20.27 109 GLN A CA 1
ATOM 852 C C . GLN A 1 111 ? 34.378 11.150 -50.891 1.00 20.18 109 GLN A C 1
ATOM 853 O O . GLN A 1 111 ? 35.200 10.227 -50.870 1.00 20.64 109 GLN A O 1
ATOM 859 N N . LEU A 1 112 ? 34.691 12.410 -50.570 1.00 19.50 110 LEU A N 1
ATOM 860 C CA . LEU A 1 112 ? 36.050 12.756 -50.117 1.00 19.92 110 LEU A CA 1
ATOM 861 C C . LEU A 1 112 ? 36.415 12.012 -48.827 1.00 18.91 110 LEU A C 1
ATOM 862 O O . LEU A 1 112 ? 37.563 11.538 -48.679 1.00 19.22 110 LEU A O 1
ATOM 867 N N . PHE A 1 113 ? 35.456 11.899 -47.907 1.00 17.49 111 PHE A N 1
ATOM 868 C CA . PHE A 1 113 ? 35.647 11.097 -46.681 1.00 17.79 111 PHE A CA 1
ATOM 869 C C . PHE A 1 113 ? 36.014 9.645 -46.994 1.00 17.93 111 PHE A C 1
ATOM 870 O O . PHE A 1 113 ? 36.978 9.093 -46.432 1.00 18.47 111 PHE A O 1
ATOM 878 N N . ARG A 1 114 ? 35.268 9.043 -47.919 1.00 17.82 112 ARG A N 1
ATOM 879 C CA . ARG A 1 114 ? 35.539 7.675 -48.377 1.00 18.68 112 ARG A CA 1
ATOM 880 C C . ARG A 1 114 ? 36.986 7.567 -48.851 1.00 18.83 112 ARG A C 1
ATOM 881 O O . ARG A 1 114 ? 37.681 6.598 -48.525 1.00 20.10 112 ARG A O 1
ATOM 889 N N . GLU A 1 115 ? 37.426 8.544 -49.634 1.00 19.65 113 GLU A N 1
ATOM 890 C CA . GLU A 1 115 ? 38.768 8.496 -50.228 1.00 20.29 113 GLU A CA 1
ATOM 891 C C . GLU A 1 115 ? 39.842 8.649 -49.137 1.00 20.51 113 GLU A C 1
ATOM 892 O O . GLU A 1 115 ? 40.891 7.993 -49.172 1.00 21.17 113 GLU A O 1
ATOM 898 N N . ASP A 1 116 ? 39.563 9.507 -48.160 1.00 20.21 114 ASP A N 1
ATOM 899 C CA . ASP A 1 116 ? 40.463 9.692 -47.016 1.00 20.28 114 ASP A CA 1
ATOM 900 C C . ASP A 1 116 ? 40.569 8.421 -46.168 1.00 20.14 114 ASP A C 1
ATOM 901 O O . ASP A 1 116 ? 41.669 8.021 -45.764 1.00 21.13 114 ASP A O 1
ATOM 906 N N . MET A 1 117 ? 39.427 7.781 -45.901 1.00 19.30 115 MET A N 1
ATOM 907 C CA . MET A 1 117 ? 39.404 6.564 -45.098 1.00 18.96 115 MET A CA 1
ATOM 908 C C . MET A 1 117 ? 40.121 5.414 -45.799 1.00 19.38 115 MET A C 1
ATOM 909 O O . MET A 1 117 ? 40.867 4.644 -45.175 1.00 19.22 115 MET A O 1
ATOM 914 N N . ALA A 1 118 ? 39.878 5.285 -47.098 1.00 18.88 116 ALA A N 1
ATOM 915 C CA . ALA A 1 118 ? 40.528 4.202 -47.848 1.00 19.39 116 ALA A CA 1
ATOM 916 C C . ALA A 1 118 ? 42.039 4.430 -47.896 1.00 19.73 116 ALA A C 1
ATOM 917 O O . ALA A 1 118 ? 42.808 3.472 -47.734 1.00 20.97 116 ALA A O 1
ATOM 919 N N . ALA A 1 119 ? 42.463 5.676 -48.089 1.00 20.39 117 ALA A N 1
ATOM 920 C CA . ALA A 1 119 ? 43.898 6.010 -48.116 1.00 20.15 117 ALA A CA 1
ATOM 921 C C . ALA A 1 119 ? 44.551 5.661 -46.781 1.00 20.00 117 ALA A C 1
ATOM 922 O O . ALA A 1 119 ? 45.717 5.200 -46.735 1.00 20.55 117 ALA A O 1
ATOM 924 N N . LEU A 1 120 ? 43.811 5.887 -45.693 1.00 18.97 118 LEU A N 1
ATOM 925 C CA . LEU A 1 120 ? 44.309 5.576 -44.351 1.00 18.97 118 LEU A CA 1
ATOM 926 C C . LEU A 1 120 ? 44.192 4.090 -44.002 1.00 19.09 118 LEU A C 1
ATOM 927 O O . LEU A 1 120 ? 44.587 3.665 -42.901 1.00 19.80 118 LEU A O 1
ATOM 932 N N . ARG A 1 121 ? 43.648 3.289 -44.925 1.00 18.80 119 ARG A N 1
ATOM 933 C CA . ARG A 1 121 ? 43.450 1.849 -44.708 1.00 19.44 119 ARG A CA 1
ATOM 934 C C . ARG A 1 121 ? 42.544 1.544 -43.509 1.00 18.81 119 ARG A C 1
ATOM 935 O O . ARG A 1 121 ? 42.666 0.524 -42.852 1.00 18.73 119 ARG A O 1
ATOM 943 N N . VAL A 1 122 ? 41.609 2.458 -43.222 1.00 18.34 120 VAL A N 1
ATOM 944 C CA . VAL A 1 122 ? 40.587 2.213 -42.222 1.00 18.58 120 VAL A CA 1
ATOM 945 C C . VAL A 1 122 ? 39.585 1.183 -42.758 1.00 18.54 120 VAL A C 1
ATOM 946 O O . VAL A 1 122 ? 39.084 1.337 -43.883 1.00 18.67 120 VAL A O 1
ATOM 950 N N . LEU A 1 123 ? 39.298 0.156 -41.969 1.00 17.97 121 LEU A N 1
ATOM 951 C CA . LEU A 1 123 ? 38.314 -0.857 -42.363 1.00 17.87 121 LEU A CA 1
ATOM 952 C C . LEU A 1 123 ? 36.918 -0.220 -42.468 1.00 18.24 121 LEU A C 1
ATOM 953 O O . LEU A 1 123 ? 36.468 0.487 -41.561 1.00 18.37 121 LEU A O 1
ATOM 958 N N . PRO A 1 124 ? 36.246 -0.427 -43.600 1.00 17.78 122 PRO A N 1
ATOM 959 C CA . PRO A 1 124 ? 34.944 0.223 -43.744 1.00 17.80 122 PRO A CA 1
ATOM 960 C C . PRO A 1 124 ? 33.852 -0.429 -42.896 1.00 18.00 122 PRO A C 1
ATOM 961 O O . PRO A 1 124 ? 33.943 -1.604 -42.546 1.00 18.58 122 PRO A O 1
ATOM 965 N N . PRO A 1 125 ? 32.790 0.334 -42.570 1.00 18.20 123 PRO A N 1
ATOM 966 C CA . PRO A 1 125 ? 31.647 -0.225 -41.863 1.00 19.03 123 PRO A CA 1
ATOM 967 C C . PRO A 1 125 ? 30.876 -1.195 -42.762 1.00 19.00 123 PRO A C 1
ATOM 968 O O . PRO A 1 125 ? 30.902 -1.057 -43.994 1.00 20.01 123 PRO A O 1
ATOM 972 N N . HIS A 1 126 ? 30.186 -2.128 -42.137 1.00 19.46 124 HIS A N 1
ATOM 973 C CA . HIS A 1 126 ? 29.362 -3.107 -42.857 1.00 20.46 124 HIS A CA 1
ATOM 974 C C . HIS A 1 126 ? 28.036 -2.508 -43.306 1.00 21.80 124 HIS A C 1
ATOM 975 O O . HIS A 1 126 ? 27.514 -2.881 -44.359 1.00 22.42 124 HIS A O 1
ATOM 982 N N . ASP A 1 127 ? 27.500 -1.595 -42.490 1.00 22.16 125 ASP A N 1
ATOM 983 C CA . ASP A 1 127 ? 26.311 -0.797 -42.826 1.00 22.67 125 ASP A CA 1
ATOM 984 C C . ASP A 1 127 ? 26.678 0.679 -42.727 1.00 21.99 125 ASP A C 1
ATOM 985 O O . ASP A 1 127 ? 27.021 1.170 -41.636 1.00 21.80 125 ASP A O 1
ATOM 990 N N . TYR A 1 128 ? 26.633 1.377 -43.852 1.00 20.48 126 TYR A N 1
ATOM 991 C CA . TYR A 1 128 ? 26.907 2.801 -43.900 1.00 19.90 126 TYR A CA 1
ATOM 992 C C . TYR A 1 128 ? 25.564 3.432 -44.238 1.00 20.64 126 TYR A C 1
ATOM 993 O O . TYR A 1 128 ? 24.979 3.123 -45.281 1.00 20.80 126 TYR A O 1
ATOM 1002 N N . VAL A 1 129 ? 25.024 4.255 -43.330 1.00 19.81 127 VAL A N 1
ATOM 1003 C CA . VAL A 1 129 ? 23.616 4.673 -43.444 1.00 19.64 127 VAL A CA 1
ATOM 1004 C C . VAL A 1 129 ? 23.462 6.190 -43.384 1.00 20.04 127 VAL A C 1
ATOM 1005 O O . VAL A 1 129 ? 23.815 6.813 -42.378 1.00 19.49 127 VAL A O 1
ATOM 1009 N N . ALA A 1 130 ? 22.909 6.785 -44.438 1.00 19.81 128 ALA A N 1
ATOM 1010 C CA . ALA A 1 130 ? 22.648 8.230 -44.430 1.00 19.76 128 ALA A CA 1
ATOM 1011 C C . ALA A 1 130 ? 21.374 8.508 -43.655 1.00 20.03 128 ALA A C 1
ATOM 1012 O O . ALA A 1 130 ? 20.406 7.760 -43.760 1.00 19.28 128 ALA A O 1
ATOM 1014 N N . ALA A 1 131 ? 21.384 9.594 -42.879 1.00 19.08 129 ALA A N 1
ATOM 1015 C CA . ALA A 1 131 ? 20.202 9.994 -42.115 1.00 19.95 129 ALA A CA 1
ATOM 1016 C C . ALA A 1 131 ? 18.977 10.144 -43.026 1.00 19.65 129 ALA A C 1
ATOM 1017 O O . ALA A 1 131 ? 17.876 9.741 -42.639 1.00 20.59 129 ALA A O 1
ATOM 1019 N N . THR A 1 132 ? 19.169 10.704 -44.216 1.00 20.09 130 THR A N 1
ATOM 1020 C CA . THR A 1 132 ? 18.055 10.872 -45.164 1.00 20.70 130 THR A CA 1
ATOM 1021 C C . THR A 1 132 ? 17.452 9.547 -45.643 1.00 21.36 130 THR A C 1
ATOM 1022 O O . THR A 1 132 ? 16.335 9.533 -46.208 1.00 21.64 130 THR A O 1
ATOM 1026 N N . ASP A 1 133 ? 18.190 8.455 -45.474 1.00 21.19 131 ASP A N 1
ATOM 1027 C CA . ASP A 1 133 ? 17.698 7.123 -45.849 1.00 22.30 131 ASP A CA 1
ATOM 1028 C C . ASP A 1 133 ? 17.034 6.378 -44.690 1.00 22.37 131 ASP A C 1
ATOM 1029 O O . ASP A 1 133 ? 16.549 5.242 -44.859 1.00 23.46 131 ASP A O 1
ATOM 1034 N N . ALA A 1 134 ? 16.999 7.014 -43.515 1.00 21.67 132 ALA A N 1
ATOM 1035 C CA . ALA A 1 134 ? 16.491 6.368 -42.318 1.00 21.40 132 ALA A CA 1
ATOM 1036 C C . ALA A 1 134 ? 15.297 7.104 -41.685 1.00 21.07 132 ALA A C 1
ATOM 1037 O O . ALA A 1 134 ? 14.996 6.914 -40.507 1.00 21.91 132 ALA A O 1
ATOM 1039 N N . ILE A 1 135 ? 14.592 7.896 -42.493 1.00 21.26 133 ILE A N 1
ATOM 1040 C CA . ILE A 1 135 ? 13.422 8.655 -42.014 1.00 21.38 133 ILE A CA 1
ATOM 1041 C C . ILE A 1 135 ? 12.286 7.750 -41.511 1.00 21.82 133 ILE A C 1
ATOM 1042 O O . ILE A 1 135 ? 11.678 8.024 -40.471 1.00 21.38 133 ILE A O 1
ATOM 1047 N N . ALA A 1 136 ? 11.991 6.671 -42.241 1.00 21.94 134 ALA A N 1
ATOM 1048 C CA . ALA A 1 136 ? 10.951 5.750 -41.795 1.00 22.89 134 ALA A CA 1
ATOM 1049 C C . ALA A 1 136 ? 11.231 5.155 -40.417 1.00 23.11 134 ALA A C 1
ATOM 1050 O O . ALA A 1 136 ? 10.316 5.019 -39.603 1.00 23.78 134 ALA A O 1
ATOM 1052 N N . GLU A 1 137 ? 12.499 4.823 -40.147 1.00 23.09 135 GLU A N 1
ATOM 1053 C CA . GLU A 1 137 ? 12.897 4.239 -38.864 1.00 23.10 135 GLU A CA 1
ATOM 1054 C C . GLU A 1 137 ? 12.736 5.270 -37.737 1.00 21.81 135 GLU A C 1
ATOM 1055 O O . GLU A 1 137 ? 12.302 4.938 -36.632 1.00 22.26 135 GLU A O 1
ATOM 1061 N N . VAL A 1 138 ? 13.107 6.516 -38.021 1.00 20.90 136 VAL A N 1
ATOM 1062 C CA . VAL A 1 138 ? 12.911 7.600 -37.050 1.00 20.68 136 VAL A CA 1
ATOM 1063 C C . VAL A 1 138 ? 11.420 7.819 -36.778 1.00 20.75 136 VAL A C 1
ATOM 1064 O O . VAL A 1 138 ? 10.992 7.862 -35.615 1.00 20.86 136 VAL A O 1
ATOM 1068 N N . VAL A 1 139 ? 10.636 7.935 -37.849 1.00 21.43 137 VAL A N 1
ATOM 1069 C CA . VAL A 1 139 ? 9.205 8.158 -37.695 1.00 22.38 137 VAL A CA 1
ATOM 1070 C C . VAL A 1 139 ? 8.590 7.031 -36.853 1.00 23.03 137 VAL A C 1
ATOM 1071 O O . VAL A 1 139 ? 7.803 7.302 -35.946 1.00 23.43 137 VAL A O 1
ATOM 1075 N N . GLU A 1 140 ? 8.969 5.773 -37.128 1.00 24.15 138 GLU A N 1
ATOM 1076 C CA . GLU A 1 140 ? 8.445 4.624 -36.367 1.00 25.80 138 GLU A CA 1
ATOM 1077 C C . GLU A 1 140 ? 8.792 4.713 -34.889 1.00 25.58 138 GLU A C 1
ATOM 1078 O O . GLU A 1 140 ? 7.967 4.420 -34.024 1.00 26.35 138 GLU A O 1
ATOM 1084 N N . MET A 1 141 ? 10.015 5.148 -34.604 1.00 25.57 139 MET A N 1
ATOM 1085 C CA . MET A 1 141 ? 10.478 5.271 -33.235 1.00 25.31 139 MET A CA 1
ATOM 1086 C C . MET A 1 141 ? 9.747 6.388 -32.506 1.00 24.18 139 MET A C 1
ATOM 1087 O O . MET A 1 141 ? 9.337 6.214 -31.364 1.00 23.64 139 MET A O 1
ATOM 1092 N N . VAL A 1 142 ? 9.570 7.522 -33.180 1.00 23.68 140 VAL A N 1
ATOM 1093 C CA . VAL A 1 142 ? 8.863 8.668 -32.595 1.00 23.39 140 VAL A CA 1
ATOM 1094 C C . VAL A 1 142 ? 7.385 8.302 -32.331 1.00 23.97 140 VAL A C 1
ATOM 1095 O O . VAL A 1 142 ? 6.819 8.683 -31.301 1.00 24.04 140 VAL A O 1
ATOM 1099 N N . GLU A 1 143 ? 6.773 7.546 -33.247 1.00 24.81 141 GLU A N 1
ATOM 1100 C CA . GLU A 1 143 ? 5.413 7.050 -33.014 1.00 26.02 141 GLU A CA 1
ATOM 1101 C C . GLU A 1 143 ? 5.313 6.292 -31.693 1.00 26.16 141 GLU A C 1
ATOM 1102 O O . GLU A 1 143 ? 4.390 6.523 -30.897 1.00 26.21 141 GLU A O 1
ATOM 1108 N N . LYS A 1 144 ? 6.271 5.391 -31.460 1.00 25.92 142 LYS A N 1
ATOM 1109 C CA . LYS A 1 144 ? 6.297 4.581 -30.248 1.00 26.60 142 LYS A CA 1
ATOM 1110 C C . LYS A 1 144 ? 6.478 5.434 -28.996 1.00 26.12 142 LYS A C 1
ATOM 1111 O O . LYS A 1 144 ? 5.840 5.197 -27.957 1.00 26.30 142 LYS A O 1
ATOM 1117 N N . LEU A 1 145 ? 7.352 6.435 -29.094 1.00 25.26 143 LEU A N 1
ATOM 1118 C CA . LEU A 1 145 ? 7.623 7.334 -27.975 1.00 24.78 143 LEU A CA 1
ATOM 1119 C C . LEU A 1 145 ? 6.416 8.217 -27.622 1.00 24.65 143 LEU A C 1
ATOM 1120 O O . LEU A 1 145 ? 6.148 8.481 -26.442 1.00 24.43 143 LEU A O 1
ATOM 1125 N N . LEU A 1 146 ? 5.692 8.663 -28.642 1.00 24.80 144 LEU A N 1
ATOM 1126 C CA . LEU A 1 146 ? 4.454 9.415 -28.418 1.00 25.89 144 LEU A CA 1
ATOM 1127 C C . LEU A 1 146 ? 3.415 8.522 -27.730 1.00 26.50 144 LEU A C 1
ATOM 1128 O O . LEU A 1 146 ? 2.777 8.941 -26.761 1.00 27.40 144 LEU A O 1
ATOM 1133 N N . ALA A 1 147 ? 3.294 7.285 -28.211 1.00 27.34 145 ALA A N 1
ATOM 1134 C CA . ALA A 1 147 ? 2.308 6.336 -27.681 1.00 27.86 145 ALA A CA 1
ATOM 1135 C C . ALA A 1 147 ? 2.530 5.976 -26.206 1.00 28.23 145 ALA A C 1
ATOM 1136 O O . ALA A 1 147 ? 1.567 5.775 -25.454 1.00 29.10 145 ALA A O 1
ATOM 1138 N N . SER A 1 148 ? 3.789 5.916 -25.780 1.00 27.83 146 SER A N 1
ATOM 1139 C CA . SER A 1 148 ? 4.104 5.629 -24.387 1.00 27.72 146 SER A CA 1
ATOM 1140 C C . SER A 1 148 ? 4.008 6.850 -23.470 1.00 27.52 146 SER A C 1
ATOM 1141 O O . SER A 1 148 ? 4.000 6.702 -22.242 1.00 28.59 146 SER A O 1
ATOM 1144 N N . GLY A 1 149 ? 3.986 8.047 -24.052 1.00 26.94 147 GLY A N 1
ATOM 1145 C CA . GLY A 1 149 ? 4.009 9.284 -23.268 1.00 26.13 147 GLY A CA 1
ATOM 1146 C C . GLY A 1 149 ? 5.424 9.781 -22.988 1.00 25.59 147 GLY A C 1
ATOM 1147 O O . GLY A 1 149 ? 5.606 10.789 -22.309 1.00 25.76 147 GLY A O 1
ATOM 1148 N N . ALA A 1 150 ? 6.423 9.073 -23.517 1.00 24.42 148 ALA A N 1
ATOM 1149 C CA . ALA A 1 150 ? 7.833 9.494 -23.409 1.00 24.00 148 ALA A CA 1
ATOM 1150 C C . ALA A 1 150 ? 8.091 10.761 -24.226 1.00 23.66 148 ALA A C 1
ATOM 1151 O O . ALA A 1 150 ? 8.996 11.543 -23.910 1.00 23.14 148 ALA A O 1
ATOM 1153 N N . ALA A 1 151 ? 7.281 10.950 -25.265 1.00 22.85 149 ALA A N 1
ATOM 1154 C CA . ALA A 1 151 ? 7.349 12.116 -26.135 1.00 22.96 149 ALA A CA 1
ATOM 1155 C C . ALA A 1 151 ? 6.026 12.871 -26.101 1.00 22.80 149 ALA A C 1
ATOM 1156 O O . ALA A 1 151 ? 4.998 12.326 -25.687 1.00 24.33 149 ALA A O 1
ATOM 1158 N N . TYR A 1 152 ? 6.071 14.132 -26.514 1.00 22.43 150 TYR A N 1
ATOM 1159 C CA . TYR A 1 152 ? 4.872 14.950 -26.628 1.00 22.12 150 TYR A CA 1
ATOM 1160 C C . TYR A 1 152 ? 5.041 15.953 -27.755 1.00 23.09 150 TYR A C 1
ATOM 1161 O O . TYR A 1 152 ? 6.156 16.216 -28.221 1.00 22.26 150 TYR A O 1
ATOM 1170 N N . ILE A 1 153 ? 3.922 16.530 -28.178 1.00 23.68 151 ILE A N 1
ATOM 1171 C CA . ILE A 1 153 ? 3.935 17.581 -29.176 1.00 25.37 151 ILE A CA 1
ATOM 1172 C C . ILE A 1 153 ? 3.737 18.913 -28.456 1.00 25.87 151 ILE A C 1
ATOM 1173 O O . ILE A 1 153 ? 2.786 19.086 -27.690 1.00 26.51 151 ILE A O 1
ATOM 1178 N N . VAL A 1 154 ? 4.663 19.840 -28.676 1.00 26.07 152 VAL A N 1
ATOM 1179 C CA . VAL A 1 154 ? 4.627 21.138 -28.007 1.00 26.79 152 VAL A CA 1
ATOM 1180 C C . VAL A 1 154 ? 3.370 21.904 -28.447 1.00 27.90 152 VAL A C 1
ATOM 1181 O O . VAL A 1 154 ? 2.918 21.756 -29.582 1.00 26.97 152 VAL A O 1
ATOM 1185 N N . GLU A 1 155 ? 2.796 22.690 -27.532 1.00 29.55 153 GLU A N 1
ATOM 1186 C CA . GLU A 1 155 ? 1.553 23.423 -27.824 1.00 31.69 153 GLU A CA 1
ATOM 1187 C C . GLU A 1 155 ? 1.865 24.701 -28.602 1.00 31.36 153 GLU A C 1
ATOM 1188 O O . GLU A 1 155 ? 1.853 25.810 -28.051 1.00 32.05 153 GLU A O 1
ATOM 1194 N N . ASP A 1 156 ? 2.152 24.518 -29.890 1.00 31.09 154 ASP A N 1
ATOM 1195 C CA . ASP A 1 156 ? 2.571 25.585 -30.795 1.00 30.76 154 ASP A CA 1
ATOM 1196 C C . ASP A 1 156 ? 1.941 25.246 -32.140 1.00 31.07 154 ASP A C 1
ATOM 1197 O O . ASP A 1 156 ? 2.449 24.409 -32.875 1.00 31.17 154 ASP A O 1
ATOM 1202 N N . ALA A 1 157 ? 0.830 25.898 -32.466 1.00 31.49 155 ALA A N 1
ATOM 1203 C CA . ALA A 1 157 ? 0.107 25.583 -33.705 1.00 31.93 155 ALA A CA 1
ATOM 1204 C C . ALA A 1 157 ? 0.954 25.828 -34.949 1.00 31.69 155 ALA A C 1
ATOM 1205 O O . ALA A 1 157 ? 0.870 25.077 -35.930 1.00 32.65 155 ALA A O 1
ATOM 1207 N N . GLU A 1 158 ? 1.776 26.874 -34.898 1.00 30.96 156 GLU A N 1
ATOM 1208 C CA . GLU A 1 158 ? 2.627 27.253 -36.016 1.00 30.42 156 GLU A CA 1
ATOM 1209 C C . GLU A 1 158 ? 3.745 26.233 -36.255 1.00 28.28 156 GLU A C 1
ATOM 1210 O O . GLU A 1 158 ? 4.023 25.873 -37.394 1.00 27.36 156 GLU A O 1
ATOM 1216 N N . TYR A 1 159 ? 4.364 25.770 -35.167 1.00 26.47 157 TYR A N 1
ATOM 1217 C CA . TYR A 1 159 ? 5.506 24.854 -35.240 1.00 25.07 157 TYR A CA 1
ATOM 1218 C C . TYR A 1 159 ? 5.364 23.763 -34.196 1.00 23.50 157 TYR A C 1
ATOM 1219 O O . TYR A 1 159 ? 5.945 23.866 -33.111 1.00 23.14 157 TYR A O 1
ATOM 1228 N N . PRO A 1 160 ? 4.537 22.737 -34.482 1.00 22.37 158 PRO A N 1
ATOM 1229 C CA . PRO A 1 160 ? 4.287 21.661 -33.521 1.00 21.86 158 PRO A CA 1
ATOM 1230 C C . PRO A 1 160 ? 5.452 20.658 -33.454 1.00 20.95 158 PRO A C 1
ATOM 1231 O O . PRO A 1 160 ? 5.313 19.503 -33.856 1.00 21.17 158 PRO A O 1
ATOM 1235 N N . ASP A 1 161 ? 6.587 21.129 -32.936 1.00 20.01 159 ASP A N 1
ATOM 1236 C CA . ASP A 1 161 ? 7.765 20.273 -32.726 1.00 19.33 159 ASP A CA 1
ATOM 1237 C C . ASP A 1 161 ? 7.447 19.145 -31.743 1.00 19.38 159 ASP A C 1
ATOM 1238 O O . ASP A 1 161 ? 6.622 19.301 -30.836 1.00 19.76 159 ASP A O 1
ATOM 1243 N N . VAL A 1 162 ? 8.123 18.010 -31.924 1.00 17.78 160 VAL A N 1
ATOM 1244 C CA . VAL A 1 162 ? 7.912 16.845 -31.074 1.00 17.64 160 VAL A CA 1
ATOM 1245 C C . VAL A 1 162 ? 9.136 16.695 -30.188 1.00 17.52 160 VAL A C 1
ATOM 1246 O O . VAL A 1 162 ? 10.260 16.747 -30.703 1.00 17.87 160 VAL A O 1
ATOM 1250 N N . TYR A 1 163 ? 8.908 16.519 -28.881 1.00 16.94 161 TYR A N 1
ATOM 1251 C CA . TYR A 1 163 ? 10.007 16.440 -27.879 1.00 17.50 161 TYR A CA 1
ATOM 1252 C C . TYR A 1 163 ? 10.020 15.134 -27.115 1.00 18.06 161 TYR A C 1
ATOM 1253 O O . TYR A 1 163 ? 8.965 14.551 -26.846 1.00 18.21 161 TYR A O 1
ATOM 1262 N N . PHE A 1 164 ? 11.226 14.686 -26.766 1.00 17.44 162 PHE A N 1
ATOM 1263 C CA . PHE A 1 164 ? 11.439 13.587 -25.838 1.00 18.39 162 PHE A CA 1
ATOM 1264 C C . PHE A 1 164 ? 11.614 14.151 -24.434 1.00 19.29 162 PHE A C 1
ATOM 1265 O O . PHE A 1 164 ? 12.407 15.074 -24.229 1.00 18.96 162 PHE A O 1
ATOM 1273 N N . ARG A 1 165 ? 10.875 13.608 -23.473 1.00 19.84 163 ARG A N 1
ATOM 1274 C CA . ARG A 1 165 ? 10.994 14.047 -22.086 1.00 21.41 163 ARG A CA 1
ATOM 1275 C C . ARG A 1 165 ? 12.312 13.588 -21.468 1.00 21.35 163 ARG A C 1
ATOM 1276 O O . ARG A 1 165 ? 12.618 12.396 -21.474 1.00 21.44 163 ARG A O 1
ATOM 1284 N N . ALA A 1 166 ? 13.082 14.535 -20.931 1.00 21.65 164 ALA A N 1
ATOM 1285 C CA . ALA A 1 166 ? 14.337 14.194 -20.247 1.00 22.33 164 ALA A CA 1
ATOM 1286 C C . ALA A 1 166 ? 14.113 13.213 -19.094 1.00 22.93 164 ALA A C 1
ATOM 1287 O O . ALA A 1 166 ? 15.012 12.451 -18.759 1.00 23.66 164 ALA A O 1
ATOM 1289 N N . ASP A 1 167 ? 12.925 13.241 -18.488 1.00 23.43 165 ASP A N 1
ATOM 1290 C CA . ASP A 1 167 ? 12.608 12.303 -17.398 1.00 24.10 165 ASP A CA 1
ATOM 1291 C C . ASP A 1 167 ? 11.914 11.000 -17.845 1.00 24.24 165 ASP A C 1
ATOM 1292 O O . ASP A 1 167 ? 11.439 10.237 -17.003 1.00 24.19 165 ASP A O 1
ATOM 1297 N N . ALA A 1 168 ? 11.889 10.733 -19.153 1.00 23.84 166 ALA A N 1
ATOM 1298 C CA . ALA A 1 168 ? 11.295 9.493 -19.664 1.00 24.13 166 ALA A CA 1
ATOM 1299 C C . ALA A 1 168 ? 11.951 8.243 -19.097 1.00 24.44 166 ALA A C 1
ATOM 1300 O O . ALA A 1 168 ? 11.257 7.253 -18.838 1.00 25.45 166 ALA A O 1
ATOM 1302 N N . THR A 1 169 ? 13.271 8.287 -18.901 1.00 24.38 167 THR A N 1
ATOM 1303 C CA . THR A 1 169 ? 13.993 7.158 -18.297 1.00 23.68 167 THR A CA 1
ATOM 1304 C C . THR A 1 169 ? 14.531 7.549 -16.915 1.00 24.12 167 THR A C 1
ATOM 1305 O O . THR A 1 169 ? 15.099 8.632 -16.744 1.00 23.45 167 THR A O 1
ATOM 1309 N N . ALA A 1 170 ? 14.339 6.663 -15.932 1.00 23.54 168 ALA A N 1
ATOM 1310 C CA . ALA A 1 170 ? 14.778 6.918 -14.570 1.00 23.56 168 ALA A CA 1
ATOM 1311 C C . ALA A 1 170 ? 16.290 7.099 -14.495 1.00 23.00 168 ALA A C 1
ATOM 1312 O O . ALA A 1 170 ? 16.780 7.838 -13.640 1.00 24.02 168 ALA A O 1
ATOM 1314 N N . GLN A 1 171 ? 16.998 6.431 -15.405 1.00 21.86 169 GLN A N 1
ATOM 1315 C CA . GLN A 1 171 ? 18.458 6.380 -15.423 1.00 21.80 169 GLN A CA 1
ATOM 1316 C C . GLN A 1 171 ? 19.105 7.530 -16.210 1.00 21.11 169 GLN A C 1
ATOM 1317 O O . GLN A 1 171 ? 20.336 7.596 -16.292 1.00 20.46 169 GLN A O 1
ATOM 1323 N N . PHE A 1 172 ? 18.288 8.426 -16.771 1.00 20.43 170 PHE A N 1
ATOM 1324 C CA . PHE A 1 172 ? 18.821 9.526 -17.585 1.00 20.15 170 PHE A CA 1
ATOM 1325 C C . PHE A 1 172 ? 20.000 10.223 -16.902 1.00 19.61 170 PHE A C 1
ATOM 1326 O O . PHE A 1 172 ? 19.896 10.673 -15.756 1.00 19.98 170 PHE A O 1
ATOM 1334 N N . GLY A 1 173 ? 21.120 10.333 -17.610 1.00 19.50 171 GLY A N 1
ATOM 1335 C CA . GLY A 1 173 ? 22.304 10.949 -17.033 1.00 19.41 171 GLY A CA 1
ATOM 1336 C C . GLY A 1 173 ? 23.403 9.959 -16.686 1.00 19.04 171 GLY A C 1
ATOM 1337 O O . GLY A 1 173 ? 24.524 10.360 -16.426 1.00 19.52 171 GLY A O 1
ATOM 1338 N N . TYR A 1 174 ? 23.094 8.664 -16.703 1.00 19.02 172 TYR A N 1
ATOM 1339 C CA . TYR A 1 174 ? 24.079 7.659 -16.322 1.00 18.34 172 TYR A CA 1
ATOM 1340 C C . TYR A 1 174 ? 25.231 7.555 -17.334 1.00 17.83 172 TYR A C 1
ATOM 1341 O O . TYR A 1 174 ? 26.344 7.171 -16.973 1.00 17.77 172 TYR A O 1
ATOM 1350 N N . GLU A 1 175 ? 24.961 7.883 -18.600 1.00 17.47 173 GLU A N 1
ATOM 1351 C CA . GLU A 1 175 ? 25.978 7.705 -19.626 1.00 17.19 173 GLU A CA 1
ATOM 1352 C C . GLU A 1 175 ? 27.086 8.762 -19.539 1.00 17.22 173 GLU A C 1
ATOM 1353 O O . GLU A 1 175 ? 28.261 8.454 -19.809 1.00 19.40 173 GLU A O 1
ATOM 1359 N N . SER A 1 176 ? 26.717 9.989 -19.172 1.00 16.49 174 SER A N 1
ATOM 1360 C CA . SER A 1 176 ? 27.683 11.105 -19.087 1.00 16.93 174 SER A CA 1
ATOM 1361 C C . SER A 1 176 ? 28.161 11.336 -17.666 1.00 17.40 174 SER A C 1
ATOM 1362 O O . SER A 1 176 ? 29.286 11.791 -17.460 1.00 18.48 174 SER A O 1
ATOM 1365 N N . GLY A 1 177 ? 27.275 11.086 -16.709 1.00 17.67 175 GLY A N 1
ATOM 1366 C CA . GLY A 1 177 ? 27.552 11.400 -15.308 1.00 17.98 175 GLY A CA 1
ATOM 1367 C C . GLY A 1 177 ? 27.466 12.890 -14.988 1.00 18.53 175 GLY A C 1
ATOM 1368 O O . GLY A 1 177 ? 27.752 13.310 -13.853 1.00 19.12 175 GLY A O 1
ATOM 1369 N N . TYR A 1 178 ? 27.065 13.702 -15.962 1.00 16.87 176 TYR A N 1
ATOM 1370 C CA . TYR A 1 178 ? 27.034 15.162 -15.773 1.00 16.13 176 TYR A CA 1
ATOM 1371 C C . TYR A 1 178 ? 25.848 15.616 -14.930 1.00 15.86 176 TYR A C 1
ATOM 1372 O O . TYR A 1 178 ? 24.732 15.111 -15.070 1.00 18.09 176 TYR A O 1
ATOM 1381 N N . ASP A 1 179 ? 26.087 16.607 -14.083 1.00 15.81 177 ASP A N 1
ATOM 1382 C CA . ASP A 1 179 ? 25.018 17.250 -13.345 1.00 15.79 177 ASP A CA 1
ATOM 1383 C C . ASP A 1 179 ? 24.123 18.090 -14.272 1.00 16.22 177 ASP A C 1
ATOM 1384 O O . ASP A 1 179 ? 24.505 18.426 -15.403 1.00 14.78 177 ASP A O 1
ATOM 1389 N N . ARG A 1 180 ? 22.957 18.467 -13.763 1.00 16.33 178 ARG A N 1
ATOM 1390 C CA . ARG A 1 180 ? 21.973 19.195 -14.576 1.00 16.95 178 ARG A CA 1
ATOM 1391 C C . ARG A 1 180 ? 22.454 20.577 -15.058 1.00 15.91 178 ARG A C 1
ATOM 1392 O O . ARG A 1 180 ? 22.133 21.012 -16.172 1.00 15.52 178 ARG A O 1
ATOM 1400 N N . ASP A 1 181 ? 23.233 21.274 -14.226 1.00 15.49 179 ASP A N 1
ATOM 1401 C CA . ASP A 1 181 ? 23.742 22.593 -14.624 1.00 15.19 179 ASP A CA 1
ATOM 1402 C C . ASP A 1 181 ? 24.735 22.469 -15.800 1.00 14.90 179 ASP A C 1
ATOM 1403 O O . ASP A 1 181 ? 24.643 23.185 -16.800 1.00 15.03 179 ASP A O 1
ATOM 1408 N N . THR A 1 182 ? 25.663 21.526 -15.666 1.00 14.33 180 THR A N 1
ATOM 1409 C CA . THR A 1 182 ? 26.618 21.179 -16.715 1.00 13.66 180 THR A CA 1
ATOM 1410 C C . THR A 1 182 ? 25.863 20.768 -17.975 1.00 13.92 180 THR A C 1
ATOM 1411 O O . THR A 1 182 ? 26.152 21.270 -19.065 1.00 14.37 180 THR A O 1
ATOM 1415 N N . MET A 1 183 ? 24.851 19.929 -17.796 1.00 13.85 181 MET A N 1
ATOM 1416 C CA . MET A 1 183 ? 24.024 19.509 -18.955 1.00 14.54 181 MET A CA 1
ATOM 1417 C C . MET A 1 183 ? 23.383 20.698 -19.658 1.00 14.76 181 MET A C 1
ATOM 1418 O O . MET A 1 183 ? 23.446 20.807 -20.894 1.00 14.81 181 MET A O 1
ATOM 1423 N N . LEU A 1 184 ? 22.767 21.601 -18.900 1.00 14.77 182 LEU A N 1
ATOM 1424 C CA . LEU A 1 184 ? 22.096 22.739 -19.541 1.00 15.78 182 LEU A CA 1
ATOM 1425 C C . LEU A 1 184 ? 23.090 23.600 -20.321 1.00 16.58 182 LEU A C 1
ATOM 1426 O O . LEU A 1 184 ? 22.806 24.048 -21.444 1.00 17.41 182 LEU A O 1
ATOM 1431 N N . THR A 1 185 ? 24.269 23.807 -19.743 1.00 16.32 183 THR A N 1
ATOM 1432 C CA . THR A 1 185 ? 25.298 24.601 -20.405 1.00 16.69 183 THR A CA 1
ATOM 1433 C C . THR A 1 185 ? 25.759 23.959 -21.721 1.00 16.54 183 THR A C 1
ATOM 1434 O O . THR A 1 185 ? 25.853 24.637 -22.756 1.00 17.45 183 THR A O 1
ATOM 1438 N N . LEU A 1 186 ? 26.026 22.654 -21.698 1.00 15.40 184 LEU A N 1
ATOM 1439 C CA . LEU A 1 186 ? 26.466 21.946 -22.911 1.00 15.67 184 LEU A CA 1
ATOM 1440 C C . LEU A 1 186 ? 25.342 21.880 -23.944 1.00 16.28 184 LEU A C 1
ATOM 1441 O O . LEU A 1 186 ? 25.583 22.034 -25.150 1.00 16.45 184 LEU A O 1
ATOM 1446 N N . PHE A 1 187 ? 24.125 21.667 -23.450 1.00 16.04 185 PHE A N 1
ATOM 1447 C CA . PHE A 1 187 ? 22.932 21.542 -24.314 1.00 17.30 185 PHE A CA 1
ATOM 1448 C C . PHE A 1 187 ? 22.741 22.811 -25.135 1.00 18.04 185 PHE A C 1
ATOM 1449 O O . PHE A 1 187 ? 22.512 22.743 -26.351 1.00 18.07 185 PHE A O 1
ATOM 1457 N N . ALA A 1 188 ? 22.867 23.968 -24.480 1.00 17.83 186 ALA A N 1
ATOM 1458 C CA . ALA A 1 188 ? 22.677 25.251 -25.141 1.00 18.54 186 ALA A CA 1
ATOM 1459 C C . ALA A 1 188 ? 23.681 25.443 -26.282 1.00 19.40 186 ALA A C 1
ATOM 1460 O O . ALA A 1 188 ? 23.358 26.072 -27.297 1.00 20.79 186 ALA A O 1
ATOM 1462 N N . GLU A 1 189 ? 24.879 24.886 -26.125 1.00 18.81 187 GLU A N 1
ATOM 1463 C CA . GLU A 1 189 ? 25.951 25.048 -27.111 1.00 20.12 187 GLU A CA 1
ATOM 1464 C C . GLU A 1 189 ? 25.890 24.002 -28.220 1.00 19.38 187 GLU A C 1
ATOM 1465 O O . GLU A 1 189 ? 26.244 24.293 -29.358 1.00 21.90 187 GLU A O 1
ATOM 1471 N N . ARG A 1 190 ? 25.443 22.795 -27.889 1.00 17.94 188 ARG A N 1
ATOM 1472 C CA . ARG A 1 190 ? 25.564 21.636 -28.763 1.00 17.24 188 ARG A CA 1
ATOM 1473 C C . ARG A 1 190 ? 24.235 21.273 -29.397 1.00 17.94 188 ARG A C 1
ATOM 1474 O O . ARG A 1 190 ? 23.830 20.104 -29.420 1.00 19.06 188 ARG A O 1
ATOM 1482 N N . GLY A 1 191 ? 23.547 22.295 -29.888 1.00 18.40 189 GLY A N 1
ATOM 1483 C CA . GLY A 1 191 ? 22.362 22.094 -30.718 1.00 18.44 189 GLY A CA 1
ATOM 1484 C C . GLY A 1 191 ? 21.031 22.079 -29.996 1.00 19.42 189 GLY A C 1
ATOM 1485 O O . GLY A 1 191 ? 19.975 21.972 -30.650 1.00 19.29 189 GLY A O 1
ATOM 1486 N N . GLY A 1 192 ? 21.058 22.177 -28.666 1.00 18.84 190 GLY A N 1
ATOM 1487 C CA . GLY A 1 192 ? 19.836 22.150 -27.866 1.00 19.36 190 GLY A CA 1
ATOM 1488 C C . GLY A 1 192 ? 19.062 23.453 -27.900 1.00 20.28 190 GLY A C 1
ATOM 1489 O O . GLY A 1 192 ? 19.561 24.470 -28.372 1.00 20.71 190 GLY A O 1
ATOM 1490 N N . ASP A 1 193 ? 17.832 23.411 -27.397 1.00 21.51 191 ASP A N 1
ATOM 1491 C CA . ASP A 1 193 ? 16.944 24.572 -27.418 1.00 22.43 191 ASP A CA 1
ATOM 1492 C C . ASP A 1 193 ? 16.325 24.824 -26.034 1.00 23.30 191 ASP A C 1
ATOM 1493 O O . ASP A 1 193 ? 15.102 24.783 -25.876 1.00 22.84 191 ASP A O 1
ATOM 1498 N N . PRO A 1 194 ? 17.176 25.071 -25.020 1.00 24.18 192 PRO A N 1
ATOM 1499 C CA . PRO A 1 194 ? 16.675 25.144 -23.637 1.00 25.25 192 PRO A CA 1
ATOM 1500 C C . PRO A 1 194 ? 15.609 26.220 -23.400 1.00 26.36 192 PRO A C 1
ATOM 1501 O O . PRO A 1 194 ? 14.769 26.044 -22.511 1.00 26.95 192 PRO A O 1
ATOM 1505 N N . ASP A 1 195 ? 15.624 27.281 -24.205 1.00 27.48 193 ASP A N 1
ATOM 1506 C CA . ASP A 1 195 ? 14.675 28.393 -24.058 1.00 28.65 193 ASP A CA 1
ATOM 1507 C C . ASP A 1 195 ? 13.456 28.310 -24.986 1.00 28.45 193 ASP A C 1
ATOM 1508 O O . ASP A 1 195 ? 12.686 29.276 -25.088 1.00 28.71 193 ASP A O 1
ATOM 1513 N N . ARG A 1 196 ? 13.275 27.174 -25.661 1.00 27.66 194 ARG A N 1
ATOM 1514 C CA . ARG A 1 196 ? 12.147 27.023 -26.578 1.00 27.17 194 ARG A CA 1
ATOM 1515 C C . ARG A 1 196 ? 10.851 26.987 -25.772 1.00 27.18 194 ARG A C 1
ATOM 1516 O O . ARG A 1 196 ? 10.715 26.168 -24.861 1.00 27.60 194 ARG A O 1
ATOM 1524 N N . PRO A 1 197 ? 9.893 27.884 -26.095 1.00 27.61 195 PRO A N 1
ATOM 1525 C CA . PRO A 1 197 ? 8.661 27.974 -25.298 1.00 27.55 195 PRO A CA 1
ATOM 1526 C C . PRO A 1 197 ? 7.770 26.731 -25.364 1.00 26.85 195 PRO A C 1
ATOM 1527 O O . PRO A 1 197 ? 7.590 26.140 -26.440 1.00 27.27 195 PRO A O 1
ATOM 1531 N N . GLY A 1 198 ? 7.221 26.344 -24.216 1.00 26.09 196 GLY A N 1
ATOM 1532 C CA . GLY A 1 198 ? 6.232 25.274 -24.151 1.00 25.84 196 GLY A CA 1
ATOM 1533 C C . GLY A 1 198 ? 6.762 23.894 -23.816 1.00 25.30 196 GLY A C 1
ATOM 1534 O O . GLY A 1 198 ? 5.990 22.940 -23.709 1.00 25.48 196 GLY A O 1
ATOM 1535 N N . LYS A 1 199 ? 8.077 23.767 -23.662 1.00 25.44 197 LYS A N 1
ATOM 1536 C CA . LYS A 1 199 ? 8.665 22.489 -23.256 1.00 25.19 197 LYS A CA 1
ATOM 1537 C C . LYS A 1 199 ? 8.367 22.196 -21.789 1.00 25.52 197 LYS A C 1
ATOM 1538 O O . LYS A 1 199 ? 8.278 23.124 -20.973 1.00 26.30 197 LYS A O 1
ATOM 1544 N N . SER A 1 200 ? 8.225 20.914 -21.459 1.00 25.71 198 SER A N 1
ATOM 1545 C CA . SER A 1 200 ? 8.004 20.486 -20.069 1.00 26.38 198 SER A CA 1
ATOM 1546 C C . SER A 1 200 ? 9.231 20.716 -19.187 1.00 26.22 198 SER A C 1
ATOM 1547 O O . SER A 1 200 ? 9.113 21.065 -18.010 1.00 26.92 198 SER A O 1
ATOM 1550 N N . ASP A 1 201 ? 10.407 20.537 -19.778 1.00 24.67 199 ASP A N 1
ATOM 1551 C CA . ASP A 1 201 ? 11.677 20.695 -19.089 1.00 24.39 199 ASP A CA 1
ATOM 1552 C C . ASP A 1 201 ? 12.614 21.304 -20.118 1.00 23.27 199 ASP A C 1
ATOM 1553 O O . ASP A 1 201 ? 12.542 20.961 -21.306 1.00 22.63 199 ASP A O 1
ATOM 1558 N N . GLN A 1 202 ? 13.489 22.201 -19.674 1.00 22.44 200 GLN A N 1
ATOM 1559 C CA . GLN A 1 202 ? 14.476 22.807 -20.564 1.00 21.91 200 GLN A CA 1
ATOM 1560 C C . GLN A 1 202 ? 15.341 21.755 -21.269 1.00 21.04 200 GLN A C 1
ATOM 1561 O O . GLN A 1 202 ? 15.807 22.001 -22.385 1.00 21.27 200 GLN A O 1
ATOM 1567 N N . LEU A 1 203 ? 15.549 20.609 -20.615 1.00 20.04 201 LEU A N 1
ATOM 1568 C CA . LEU A 1 203 ? 16.387 19.526 -21.175 1.00 19.65 201 LEU A CA 1
ATOM 1569 C C . LEU A 1 203 ? 15.645 18.554 -22.090 1.00 19.52 201 LEU A C 1
ATOM 1570 O O . LEU A 1 203 ? 16.230 17.587 -22.580 1.00 19.50 201 LEU A O 1
ATOM 1575 N N . ASP A 1 204 ? 14.354 18.771 -22.308 1.00 18.48 202 ASP A N 1
ATOM 1576 C CA . ASP A 1 204 ? 13.668 17.939 -23.306 1.00 18.35 202 ASP A CA 1
AT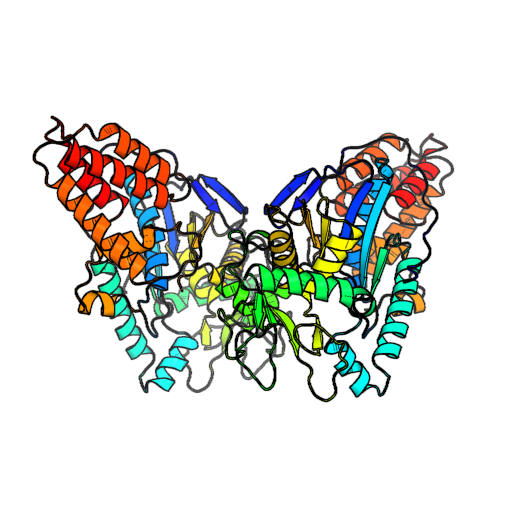OM 1577 C C . ASP A 1 204 ? 14.332 18.100 -24.684 1.00 17.80 202 ASP A C 1
ATOM 1578 O O . ASP A 1 204 ? 14.672 19.209 -25.091 1.00 18.43 202 ASP A O 1
ATOM 1583 N N . ALA A 1 205 ? 14.471 16.989 -25.408 1.00 17.72 203 ALA A N 1
ATOM 1584 C CA . ALA A 1 205 ? 15.242 16.957 -26.655 1.00 17.34 203 ALA A CA 1
ATOM 1585 C C . ALA A 1 205 ? 14.313 16.826 -27.851 1.00 17.09 203 ALA A C 1
ATOM 1586 O O . ALA A 1 205 ? 13.409 15.992 -27.850 1.00 17.75 203 ALA A O 1
ATOM 1588 N N . LEU A 1 206 ? 14.589 17.614 -28.880 1.00 16.87 204 LEU A N 1
ATOM 1589 C CA . LEU A 1 206 ? 13.825 17.577 -30.117 1.00 17.28 204 LEU A CA 1
ATOM 1590 C C . LEU A 1 206 ? 13.939 16.213 -30.790 1.00 17.46 204 LEU A C 1
ATOM 1591 O O . LEU A 1 206 ? 15.055 15.709 -31.026 1.00 17.77 204 LEU A O 1
ATOM 1596 N N . LEU A 1 207 ? 12.774 15.618 -31.065 1.00 16.64 205 LEU A N 1
ATOM 1597 C CA . LEU A 1 207 ? 12.681 14.370 -31.851 1.00 16.57 205 LEU A CA 1
ATOM 1598 C C . LEU A 1 207 ? 12.321 14.646 -33.304 1.00 17.15 205 LEU A C 1
ATOM 1599 O O . LEU A 1 207 ? 12.759 13.926 -34.204 1.00 16.53 205 LEU A O 1
ATOM 1604 N N . TRP A 1 208 ? 11.484 15.660 -33.520 1.00 16.53 206 TRP A N 1
ATOM 1605 C CA . TRP A 1 208 ? 10.994 15.969 -34.859 1.00 16.87 206 TRP A CA 1
ATOM 1606 C C . TRP A 1 208 ? 10.757 17.464 -34.937 1.00 17.13 206 TRP A C 1
ATOM 1607 O O . TRP A 1 208 ? 9.986 18.020 -34.140 1.00 17.25 206 TRP A O 1
ATOM 1618 N N . ARG A 1 209 ? 11.479 18.111 -35.850 1.00 16.91 207 ARG A N 1
ATOM 1619 C CA . ARG A 1 209 ? 11.360 19.534 -36.075 1.00 17.99 207 ARG A CA 1
ATOM 1620 C C . ARG A 1 209 ? 10.276 19.774 -37.113 1.00 18.47 207 ARG A C 1
ATOM 1621 O O . ARG A 1 209 ? 10.420 19.368 -38.264 1.00 18.26 207 ARG A O 1
ATOM 1629 N N . ALA A 1 210 ? 9.205 20.453 -36.706 1.00 19.00 208 ALA A N 1
ATOM 1630 C CA . ALA A 1 210 ? 8.129 20.797 -37.638 1.00 20.00 208 ALA A CA 1
ATOM 1631 C C . ALA A 1 210 ? 8.646 21.583 -38.844 1.00 20.93 208 ALA A C 1
ATOM 1632 O O . ALA A 1 210 ? 9.600 22.351 -38.740 1.00 19.78 208 ALA A O 1
ATOM 1634 N N . GLU A 1 211 ? 7.980 21.410 -39.979 1.00 21.71 209 GLU A N 1
ATOM 1635 C CA . GLU A 1 211 ? 8.342 22.109 -41.198 1.00 24.43 209 GLU A CA 1
ATOM 1636 C C . GLU A 1 211 ? 8.482 23.620 -40.991 1.00 24.43 209 GLU A C 1
ATOM 1637 O O . GLU A 1 211 ? 7.586 24.266 -40.413 1.00 24.22 209 GLU A O 1
ATOM 1643 N N . ARG A 1 212 ? 9.614 24.159 -41.443 1.00 24.91 210 ARG A N 1
ATOM 1644 C CA . ARG A 1 212 ? 9.820 25.609 -41.566 1.00 25.55 210 ARG A CA 1
ATOM 1645 C C . ARG A 1 212 ? 9.907 25.966 -43.054 1.00 26.51 210 ARG A C 1
ATOM 1646 O O . ARG A 1 212 ? 10.413 25.178 -43.837 1.00 26.70 210 ARG A O 1
ATOM 1654 N N . PRO A 1 213 ? 9.455 27.172 -43.440 1.00 27.16 211 PRO A N 1
ATOM 1655 C CA . PRO A 1 213 ? 9.678 27.612 -44.824 1.00 27.52 211 PRO A CA 1
ATOM 1656 C C . PRO A 1 213 ? 11.165 27.623 -45.189 1.00 27.27 211 PRO A C 1
ATOM 1657 O O . PRO A 1 213 ? 11.982 28.141 -44.429 1.00 28.32 211 PRO A O 1
ATOM 1661 N N . GLY A 1 214 ? 11.524 27.031 -46.333 1.00 27.80 212 GLY A N 1
ATOM 1662 C CA . GLY A 1 214 ? 12.923 27.005 -46.769 1.00 27.64 212 GLY A CA 1
ATOM 1663 C C . GLY A 1 214 ? 13.765 25.802 -46.369 1.00 28.05 212 GLY A C 1
ATOM 1664 O O . GLY A 1 214 ? 14.936 25.683 -46.768 1.00 28.97 212 GLY A O 1
ATOM 1665 N N . GLU A 1 215 ? 13.185 24.917 -45.559 1.00 26.78 213 GLU A N 1
ATOM 1666 C CA . GLU A 1 215 ? 13.876 23.725 -45.104 1.00 26.47 213 GLU A CA 1
ATOM 1667 C C . GLU A 1 215 ? 13.288 22.509 -45.810 1.00 24.91 213 GLU A C 1
ATOM 1668 O O . GLU A 1 215 ? 12.097 22.478 -46.063 1.00 24.73 213 GLU A O 1
ATOM 1674 N N . PRO A 1 216 ? 14.128 21.497 -46.115 1.00 23.80 214 PRO A N 1
ATOM 1675 C CA . PRO A 1 216 ? 13.562 20.268 -46.659 1.00 22.60 214 PRO A CA 1
ATOM 1676 C C . PRO A 1 216 ? 12.730 19.567 -45.589 1.00 21.57 214 PRO A C 1
ATOM 1677 O O . PRO A 1 216 ? 12.946 19.777 -44.382 1.00 21.98 214 PRO A O 1
ATOM 1681 N N . SER A 1 217 ? 11.785 18.738 -46.018 1.00 20.49 215 SER A N 1
ATOM 1682 C CA . SER A 1 217 ? 10.910 18.085 -45.068 1.00 19.34 215 SER A CA 1
ATOM 1683 C C . SER A 1 217 ? 10.398 16.757 -45.611 1.00 19.13 215 SER A C 1
ATOM 1684 O O . SER A 1 217 ? 10.456 16.497 -46.832 1.00 18.87 215 SER A O 1
ATOM 1687 N N . TRP A 1 218 ? 9.873 15.956 -44.693 1.00 18.35 216 TRP A N 1
ATOM 1688 C CA . TRP A 1 218 ? 9.319 14.632 -44.967 1.00 18.85 216 TRP A CA 1
ATOM 1689 C C . TRP A 1 218 ? 7.955 14.517 -44.284 1.00 19.41 216 TRP A C 1
ATOM 1690 O O . TRP A 1 218 ? 7.718 15.136 -43.232 1.00 19.02 216 TRP A O 1
ATOM 1701 N N . PRO A 1 219 ? 7.056 13.695 -44.844 1.00 19.63 217 PRO A N 1
ATOM 1702 C CA . PRO A 1 219 ? 5.751 13.541 -44.208 1.00 20.34 217 PRO A CA 1
ATOM 1703 C C . PRO A 1 219 ? 5.849 12.640 -42.979 1.00 20.28 217 PRO A C 1
ATOM 1704 O O . PRO A 1 219 ? 6.759 11.806 -42.890 1.00 21.32 217 PRO A O 1
ATOM 1708 N N . SER A 1 220 ? 4.903 12.788 -42.055 1.00 20.53 218 SER A N 1
ATOM 1709 C CA . SER A 1 220 ? 4.765 11.870 -40.945 1.00 21.19 218 SER A CA 1
ATOM 1710 C C . SER A 1 220 ? 3.347 11.952 -40.366 1.00 22.27 218 SER A C 1
ATOM 1711 O O . SER A 1 220 ? 2.632 12.909 -40.639 1.00 22.03 218 SER A O 1
ATOM 1714 N N . PRO A 1 221 ? 2.954 10.963 -39.541 1.00 23.80 219 PRO A N 1
ATOM 1715 C CA . PRO A 1 221 ? 1.645 11.022 -38.841 1.00 25.02 219 PRO A CA 1
ATOM 1716 C C . PRO A 1 221 ? 1.518 12.151 -37.809 1.00 25.70 219 PRO A C 1
ATOM 1717 O O . PRO A 1 221 ? 0.404 12.440 -37.339 1.00 27.01 219 PRO A O 1
ATOM 1721 N N . PHE A 1 222 ? 2.640 12.760 -37.435 1.00 24.96 220 PHE A N 1
ATOM 1722 C CA . PHE A 1 222 ? 2.627 13.864 -36.476 1.00 24.64 220 PHE A CA 1
ATOM 1723 C C . PHE A 1 222 ? 3.076 15.161 -37.157 1.00 23.79 220 PHE A C 1
ATOM 1724 O O . PHE A 1 222 ? 3.484 16.122 -36.497 1.00 24.92 220 PHE A O 1
ATOM 1732 N N . GLY A 1 223 ? 2.962 15.193 -38.487 1.00 22.66 221 GLY A N 1
ATOM 1733 C CA . GLY A 1 223 ? 3.152 16.416 -39.254 1.00 21.24 221 GLY A CA 1
ATOM 1734 C C . GLY A 1 223 ? 4.446 16.443 -40.049 1.00 20.42 221 GLY A C 1
ATOM 1735 O O . GLY A 1 223 ? 5.406 15.739 -39.718 1.00 19.92 221 GLY A O 1
ATOM 1736 N N . ARG A 1 224 ? 4.474 17.262 -41.096 1.00 19.65 222 ARG A N 1
ATOM 1737 C CA . ARG A 1 224 ? 5.661 17.373 -41.946 1.00 19.70 222 ARG A CA 1
ATOM 1738 C C . ARG A 1 224 ? 6.821 17.984 -41.170 1.00 18.76 222 ARG A C 1
ATOM 1739 O O . ARG A 1 224 ? 6.644 18.907 -40.371 1.00 18.32 222 ARG A O 1
ATOM 1747 N N . GLY A 1 225 ? 8.017 17.468 -41.418 1.00 18.03 223 GLY A N 1
ATOM 1748 C CA . GLY A 1 225 ? 9.203 18.020 -40.767 1.00 17.62 223 GLY A CA 1
ATOM 1749 C C . GLY A 1 225 ? 10.454 17.210 -41.018 1.00 17.69 223 GLY A C 1
ATOM 1750 O O . GLY A 1 225 ? 10.584 16.546 -42.048 1.00 17.45 223 GLY A O 1
ATOM 1751 N N . ARG A 1 226 ? 11.390 17.264 -40.071 1.00 17.08 224 ARG A N 1
ATOM 1752 C CA . ARG A 1 226 ? 12.634 16.520 -40.222 1.00 17.22 224 ARG A CA 1
ATOM 1753 C C . ARG A 1 226 ? 13.139 16.061 -38.858 1.00 17.63 224 ARG A C 1
ATOM 1754 O O . ARG A 1 226 ? 12.781 16.647 -37.839 1.00 17.64 224 ARG A O 1
ATOM 1762 N N . PRO A 1 227 ? 13.958 14.996 -38.829 1.00 18.40 225 PRO A N 1
ATOM 1763 C CA . PRO A 1 227 ? 14.361 14.414 -37.551 1.00 18.48 225 PRO A CA 1
ATOM 1764 C C . PRO A 1 227 ? 15.235 15.310 -36.684 1.00 18.41 225 PRO A C 1
ATOM 1765 O O . PRO A 1 227 ? 15.970 16.172 -37.173 1.00 18.50 225 PRO A O 1
ATOM 1769 N N . GLY A 1 228 ? 15.132 15.090 -35.379 1.00 18.44 226 GLY A N 1
ATOM 1770 C CA . GLY A 1 228 ? 16.145 15.583 -34.461 1.00 18.83 226 GLY A CA 1
ATOM 1771 C C . GLY A 1 228 ? 17.384 14.717 -34.582 1.00 18.67 226 GLY A C 1
ATOM 1772 O O . GLY A 1 228 ? 17.332 13.585 -35.076 1.00 19.28 226 GLY A O 1
ATOM 1773 N N . TRP A 1 229 ? 18.492 15.231 -34.066 1.00 17.44 227 TRP A N 1
ATOM 1774 C CA . TRP A 1 229 ? 19.794 14.613 -34.259 1.00 17.04 227 TRP A CA 1
ATOM 1775 C C . TRP A 1 229 ? 19.943 13.279 -33.522 1.00 16.27 227 TRP A C 1
ATOM 1776 O O . TRP A 1 229 ? 20.376 12.280 -34.093 1.00 16.42 227 TRP A O 1
ATOM 1787 N N . HIS A 1 230 ? 19.592 13.246 -32.247 1.00 16.05 228 HIS A N 1
ATOM 1788 C CA . HIS A 1 230 ? 19.897 12.059 -31.446 1.00 16.41 228 HIS A CA 1
ATOM 1789 C C . HIS A 1 230 ? 19.083 10.843 -31.857 1.00 16.80 228 HIS A C 1
ATOM 1790 O O . HIS A 1 230 ? 19.585 9.731 -31.826 1.00 17.04 228 HIS A O 1
ATOM 1797 N N . VAL A 1 231 ? 17.828 11.070 -32.250 1.00 16.49 229 VAL A N 1
ATOM 1798 C CA . VAL A 1 231 ? 16.948 9.970 -32.650 1.00 17.30 229 VAL A CA 1
ATOM 1799 C C . VAL A 1 231 ? 17.404 9.342 -33.992 1.00 17.13 229 VAL A C 1
ATOM 1800 O O . VAL A 1 231 ? 17.125 8.162 -34.228 1.00 17.79 229 VAL A O 1
ATOM 1804 N N . GLU A 1 232 ? 18.097 10.105 -34.846 1.00 16.91 230 GLU A N 1
ATOM 1805 C CA . GLU A 1 232 ? 18.683 9.514 -36.076 1.00 17.49 230 GLU A CA 1
ATOM 1806 C C . GLU A 1 232 ? 19.6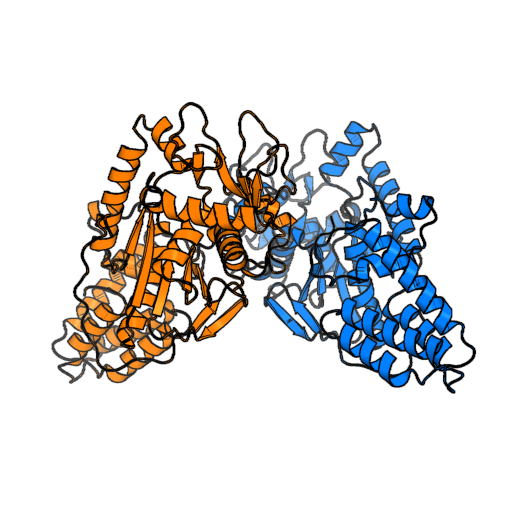44 8.382 -35.718 1.00 18.04 230 GLU A C 1
ATOM 1807 O O . GLU A 1 232 ? 19.494 7.246 -36.169 1.00 18.37 230 GLU A O 1
ATOM 1813 N N . CYS A 1 233 ? 20.625 8.693 -34.877 1.00 18.18 231 CYS A N 1
ATOM 1814 C CA . CYS A 1 233 ? 21.592 7.669 -34.500 1.00 17.44 231 CYS A CA 1
ATOM 1815 C C . CYS A 1 233 ? 20.979 6.534 -33.678 1.00 17.98 231 CYS A C 1
ATOM 1816 O O . CYS A 1 233 ? 21.343 5.364 -33.849 1.00 18.80 231 CYS A O 1
ATOM 1819 N N . SER A 1 234 ? 20.035 6.868 -32.805 1.00 17.76 232 SER A N 1
ATOM 1820 C CA . SER A 1 234 ? 19.338 5.880 -31.998 1.00 19.08 232 SER A CA 1
ATOM 1821 C C . SER A 1 234 ? 18.588 4.870 -32.880 1.00 19.26 232 SER A C 1
ATOM 1822 O O . SER A 1 234 ? 18.696 3.654 -32.693 1.00 19.63 232 SER A O 1
ATOM 1825 N N . ALA A 1 235 ? 17.858 5.405 -33.853 1.00 18.80 233 ALA A N 1
ATOM 1826 C CA . ALA A 1 235 ? 17.038 4.592 -34.749 1.00 19.16 233 ALA A CA 1
ATOM 1827 C C . ALA A 1 235 ? 17.885 3.739 -35.695 1.00 19.17 233 ALA A C 1
ATOM 1828 O O . ALA A 1 235 ? 17.567 2.576 -35.905 1.00 20.22 233 ALA A O 1
ATOM 1830 N N . ILE A 1 236 ? 18.972 4.302 -36.229 1.00 18.49 234 ILE A N 1
ATOM 1831 C CA . ILE A 1 236 ? 19.870 3.550 -37.119 1.00 18.16 234 ILE A CA 1
ATOM 1832 C C . ILE A 1 236 ? 20.531 2.412 -36.341 1.00 18.92 234 ILE A C 1
ATOM 1833 O O . ILE A 1 236 ? 20.588 1.269 -36.810 1.00 19.27 234 ILE A O 1
ATOM 1838 N N . ALA A 1 237 ? 21.001 2.702 -35.130 1.00 18.53 235 ALA A N 1
ATOM 1839 C CA . ALA A 1 237 ? 21.626 1.664 -34.304 1.00 20.22 235 ALA A CA 1
ATOM 1840 C C . ALA A 1 237 ? 20.642 0.557 -33.941 1.00 20.95 235 ALA A C 1
ATOM 1841 O O . ALA A 1 237 ? 20.975 -0.620 -34.040 1.00 22.20 235 ALA A O 1
ATOM 1843 N N . LEU A 1 238 ? 19.415 0.926 -33.569 1.00 21.79 236 LEU A N 1
ATOM 1844 C CA . LEU A 1 238 ? 18.421 -0.064 -33.151 1.00 23.69 236 LEU A CA 1
ATOM 1845 C C . LEU A 1 238 ? 17.975 -0.961 -34.298 1.00 24.33 236 LEU A C 1
ATOM 1846 O O . LEU A 1 238 ? 17.724 -2.156 -34.100 1.00 25.13 236 LEU A O 1
ATOM 1851 N N . THR A 1 239 ? 17.883 -0.389 -35.489 1.00 24.24 237 THR A N 1
ATOM 1852 C CA . THR A 1 239 ? 17.365 -1.141 -36.633 1.00 24.88 237 THR A CA 1
ATOM 1853 C C . THR A 1 239 ? 18.440 -1.955 -37.360 1.00 25.60 237 THR A C 1
ATOM 1854 O O . THR A 1 239 ? 18.118 -2.930 -38.037 1.00 26.33 237 THR A O 1
ATOM 1858 N N . ARG A 1 240 ? 19.710 -1.566 -37.220 1.00 25.71 238 ARG A N 1
ATOM 1859 C CA . ARG A 1 240 ? 20.803 -2.303 -37.869 1.00 26.38 238 ARG A CA 1
ATOM 1860 C C . ARG A 1 240 ? 21.397 -3.345 -36.938 1.00 27.20 238 ARG A C 1
ATOM 1861 O O . ARG A 1 240 ? 21.752 -4.445 -37.375 1.00 27.38 238 ARG A O 1
ATOM 1869 N N . ILE A 1 241 ? 21.502 -3.006 -35.653 1.00 27.37 239 ILE A N 1
ATOM 1870 C CA . ILE A 1 241 ? 22.180 -3.865 -34.691 1.00 28.04 239 ILE A CA 1
ATOM 1871 C C . ILE A 1 241 ? 21.229 -4.466 -33.670 1.00 29.02 239 ILE A C 1
ATOM 1872 O O . ILE A 1 241 ? 21.358 -5.638 -33.306 1.00 29.52 239 ILE A O 1
ATOM 1877 N N . GLY A 1 242 ? 20.284 -3.662 -33.195 1.00 30.06 240 GLY A N 1
ATOM 1878 C CA . GLY A 1 242 ? 19.318 -4.130 -32.216 1.00 30.82 240 GLY A CA 1
ATOM 1879 C C . GLY A 1 242 ? 19.771 -3.894 -30.796 1.00 31.62 240 GLY A C 1
ATOM 1880 O O . GLY A 1 242 ? 20.595 -3.014 -30.519 1.00 32.37 240 GLY A O 1
ATOM 1881 N N . THR A 1 243 ? 19.237 -4.695 -29.888 1.00 31.75 241 THR A N 1
ATOM 1882 C CA . THR A 1 243 ? 19.520 -4.522 -28.467 1.00 31.95 241 THR A CA 1
ATOM 1883 C C . THR A 1 243 ? 20.926 -4.991 -28.044 1.00 31.19 241 THR A C 1
ATOM 1884 O O . THR A 1 243 ? 21.453 -4.520 -27.037 1.00 31.68 241 THR A O 1
ATOM 1888 N N . GLY A 1 244 ? 21.526 -5.904 -28.807 1.00 30.56 242 GLY A N 1
ATOM 1889 C CA . GLY A 1 244 ? 22.856 -6.426 -28.464 1.00 29.12 242 GLY A CA 1
ATOM 1890 C C . GLY A 1 244 ? 23.981 -5.589 -29.052 1.00 28.01 242 GLY A C 1
ATOM 1891 O O . GLY A 1 244 ? 24.667 -6.031 -29.998 1.00 28.27 242 GLY A O 1
ATOM 1892 N N . LEU A 1 245 ? 24.168 -4.385 -28.498 1.00 26.03 243 LEU A N 1
ATOM 1893 C CA . LEU A 1 245 ? 25.171 -3.438 -29.010 1.00 23.80 243 LEU A CA 1
ATOM 1894 C C . LEU A 1 245 ? 26.378 -3.397 -28.082 1.00 22.95 243 LEU A C 1
ATOM 1895 O O . LEU A 1 245 ? 26.247 -3.001 -26.922 1.00 23.05 243 LEU A O 1
ATOM 1900 N N . ASP A 1 246 ? 27.542 -3.813 -28.579 1.00 21.96 244 ASP A N 1
ATOM 1901 C CA . ASP A 1 246 ? 28.727 -3.894 -27.716 1.00 21.24 244 ASP A CA 1
ATOM 1902 C C . ASP A 1 246 ? 29.332 -2.528 -27.440 1.00 20.37 244 ASP A C 1
ATOM 1903 O O . ASP A 1 246 ? 29.642 -2.206 -26.291 1.00 21.54 244 ASP A O 1
ATOM 1908 N N . ILE A 1 247 ? 29.483 -1.725 -28.489 1.00 18.89 245 ILE A N 1
ATOM 1909 C CA . ILE A 1 247 ? 30.138 -0.426 -28.362 1.00 18.34 245 ILE A CA 1
ATOM 1910 C C . ILE A 1 247 ? 29.364 0.674 -29.086 1.00 17.82 245 ILE A C 1
ATOM 1911 O O . ILE A 1 247 ? 29.044 0.545 -30.273 1.00 18.18 245 ILE A O 1
ATOM 1916 N N . GLN A 1 248 ? 29.062 1.743 -28.353 1.00 16.88 246 GLN A N 1
ATOM 1917 C CA . GLN A 1 248 ? 28.664 3.010 -28.974 1.00 17.47 246 GLN A CA 1
ATOM 1918 C C . GLN A 1 248 ? 29.874 3.920 -28.874 1.00 16.75 246 GLN A C 1
ATOM 1919 O O . GLN A 1 248 ? 30.384 4.136 -27.764 1.00 16.63 246 GLN A O 1
ATOM 1925 N N . GLY A 1 249 ? 30.335 4.439 -30.009 1.00 15.42 247 GLY A N 1
ATOM 1926 C CA . GLY A 1 249 ? 31.560 5.243 -30.054 1.00 15.23 247 GLY A CA 1
ATOM 1927 C C . GLY A 1 249 ? 31.437 6.614 -30.706 1.00 15.95 247 GLY A C 1
ATOM 1928 O O . GLY A 1 249 ? 30.525 6.863 -31.498 1.00 15.25 247 GLY A O 1
ATOM 1929 N N . GLY A 1 250 ? 32.394 7.484 -30.389 1.00 14.62 248 GLY A N 1
ATOM 1930 C CA . GLY A 1 250 ? 32.575 8.754 -31.093 1.00 15.28 248 GLY A CA 1
ATOM 1931 C C . GLY A 1 250 ? 33.498 9.640 -30.286 1.00 14.61 248 GLY A C 1
ATOM 1932 O O . GLY A 1 250 ? 34.139 9.147 -29.351 1.00 15.48 248 GLY A O 1
ATOM 1933 N N . GLY A 1 251 ? 33.573 10.909 -30.660 1.00 14.68 249 GLY A N 1
ATOM 1934 C CA . GLY A 1 251 ? 34.403 11.882 -29.925 1.00 14.20 249 GLY A CA 1
ATOM 1935 C C . GLY A 1 251 ? 33.768 12.243 -28.599 1.00 14.20 249 GLY A C 1
ATOM 1936 O O . GLY A 1 251 ? 32.563 12.067 -28.402 1.00 15.18 249 GLY A O 1
ATOM 1937 N N . SER A 1 252 ? 34.605 12.704 -27.665 1.00 15.09 250 SER A N 1
ATOM 1938 C CA . SER A 1 252 ? 34.156 13.080 -26.329 1.00 14.93 250 SER A CA 1
ATOM 1939 C C . SER A 1 252 ? 33.117 14.208 -26.307 1.00 14.59 250 SER A C 1
ATOM 1940 O O . SER A 1 252 ? 32.337 14.284 -25.344 1.00 13.46 250 SER A O 1
ATOM 1943 N N . ASP A 1 253 ? 33.072 15.022 -27.367 1.00 15.21 251 ASP A N 1
ATOM 1944 C CA . ASP A 1 253 ? 32.036 16.062 -27.479 1.00 16.04 251 ASP A CA 1
ATOM 1945 C C . ASP A 1 253 ? 30.620 15.446 -27.572 1.00 16.12 251 ASP A C 1
ATOM 1946 O O . ASP A 1 253 ? 29.630 16.127 -27.321 1.00 18.11 251 ASP A O 1
ATOM 1951 N N . LEU A 1 254 ? 30.537 14.167 -27.932 1.00 14.91 252 LEU A N 1
ATOM 1952 C CA . LEU A 1 254 ? 29.240 13.489 -28.042 1.00 14.03 252 LEU A CA 1
ATOM 1953 C C . LEU A 1 254 ? 28.726 12.884 -26.741 1.00 14.42 252 LEU A C 1
ATOM 1954 O O . LEU A 1 254 ? 27.600 12.372 -26.673 1.00 14.76 252 LEU A O 1
ATOM 1959 N N . ILE A 1 255 ? 29.540 12.908 -25.689 1.00 13.93 253 ILE A N 1
ATOM 1960 C CA . ILE A 1 255 ? 29.086 12.339 -24.418 1.00 14.20 253 ILE A CA 1
ATOM 1961 C C . ILE A 1 255 ? 27.752 12.935 -23.978 1.00 13.70 253 ILE A C 1
ATOM 1962 O O . ILE A 1 255 ? 26.839 12.201 -23.557 1.00 14.53 253 ILE A O 1
ATOM 1967 N N . PHE A 1 256 ? 27.644 14.259 -24.046 1.00 13.83 254 PHE A N 1
ATOM 1968 C CA . PHE A 1 256 ? 26.375 14.922 -23.782 1.00 14.21 254 PHE A CA 1
ATOM 1969 C C . PHE A 1 256 ? 26.283 16.174 -24.631 1.00 14.53 254 PHE A C 1
ATOM 1970 O O . PHE A 1 256 ? 27.202 16.980 -24.632 1.00 15.19 254 PHE A O 1
ATOM 1978 N N . PRO A 1 257 ? 25.148 16.399 -25.313 1.00 15.04 255 PRO A N 1
ATOM 1979 C CA . PRO A 1 257 ? 23.865 15.683 -25.241 1.00 14.72 255 PRO A CA 1
ATOM 1980 C C . PRO A 1 257 ? 23.765 14.374 -26.030 1.00 14.16 255 PRO A C 1
ATOM 1981 O O . PRO A 1 257 ? 22.981 13.492 -25.656 1.00 15.48 255 PRO A O 1
ATOM 1985 N N . HIS A 1 258 ? 24.539 14.229 -27.074 1.00 13.85 256 HIS A N 1
ATOM 1986 C CA . HIS A 1 258 ? 24.170 13.286 -28.110 1.00 14.36 256 HIS A CA 1
ATOM 1987 C C . HIS A 1 258 ? 23.985 11.804 -27.645 1.00 14.67 256 HIS A C 1
ATOM 1988 O O . HIS A 1 258 ? 22.987 11.209 -27.841 1.00 16.05 256 HIS A O 1
ATOM 1995 N N . HIS A 1 259 ? 25.006 11.239 -27.041 1.00 14.61 257 HIS A N 1
ATOM 1996 C CA . HIS A 1 259 ? 24.970 9.847 -26.635 1.00 15.80 257 HIS A CA 1
ATOM 1997 C C . HIS A 1 259 ? 24.027 9.575 -25.462 1.00 16.06 257 HIS A C 1
ATOM 1998 O O . HIS A 1 259 ? 23.459 8.514 -25.345 1.00 16.75 257 HIS A O 1
ATOM 20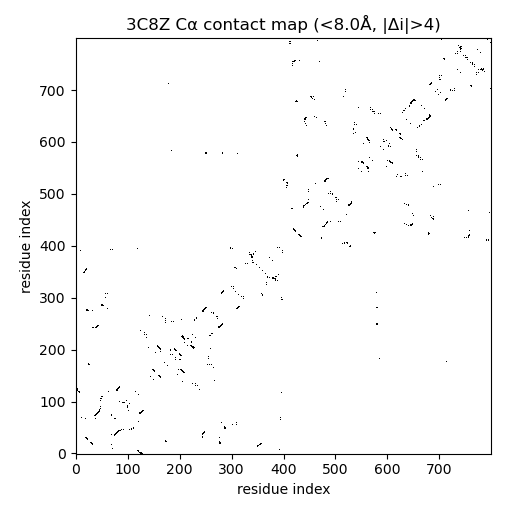05 N N . GLU A 1 260 ? 23.908 10.575 -24.610 1.00 15.60 258 GLU A N 1
ATOM 2006 C CA . GLU A 1 260 ? 22.937 10.521 -23.559 1.00 15.22 258 GLU A CA 1
ATOM 2007 C C . GLU A 1 260 ? 21.498 10.371 -24.082 1.00 15.38 258 GLU A C 1
ATOM 2008 O O . GLU A 1 260 ? 20.787 9.511 -23.631 1.00 15.73 258 GLU A O 1
ATOM 2014 N N . TYR A 1 261 ? 21.117 11.259 -25.011 1.00 16.12 259 TYR A N 1
ATOM 2015 C CA . TYR A 1 261 ? 19.762 11.171 -25.535 1.00 16.19 259 TYR A CA 1
ATOM 2016 C C . TYR A 1 261 ? 19.586 9.969 -26.450 1.00 16.63 259 TYR A C 1
ATOM 2017 O O . TYR A 1 261 ? 18.523 9.342 -26.403 1.00 16.18 259 TYR A O 1
ATOM 2026 N N . SER A 1 262 ? 20.598 9.635 -27.257 1.00 16.71 260 SER A N 1
ATOM 2027 C CA . SER A 1 262 ? 20.476 8.450 -28.131 1.00 18.20 260 SER A CA 1
ATOM 2028 C C . SER A 1 262 ? 20.225 7.198 -27.293 1.00 18.20 260 SER A C 1
ATOM 2029 O O . SER A 1 262 ? 19.351 6.374 -27.621 1.00 18.47 260 SER A O 1
ATOM 2032 N N . ALA A 1 263 ? 20.983 7.049 -26.208 1.00 17.33 261 ALA A N 1
ATOM 2033 C CA . ALA A 1 263 ? 20.754 5.927 -25.289 1.00 17.41 261 ALA A CA 1
ATOM 2034 C C . ALA A 1 263 ? 19.357 5.980 -24.657 1.00 18.10 261 ALA A C 1
ATOM 2035 O O . ALA A 1 263 ? 18.676 4.961 -24.583 1.00 18.37 261 ALA A O 1
ATOM 2037 N N . ALA A 1 264 ? 18.938 7.162 -24.193 1.00 17.51 262 ALA A N 1
ATOM 2038 C CA . ALA A 1 264 ? 17.645 7.306 -23.534 1.00 17.85 262 ALA A CA 1
ATOM 2039 C C . ALA A 1 264 ? 16.469 7.015 -24.475 1.00 17.98 262 ALA A C 1
ATOM 2040 O O . ALA A 1 264 ? 15.504 6.382 -24.044 1.00 18.14 262 ALA A O 1
ATOM 2042 N N . HIS A 1 265 ? 16.556 7.471 -25.731 1.00 17.83 263 HIS A N 1
ATOM 2043 C CA . HIS A 1 265 ? 15.490 7.185 -26.726 1.00 18.51 263 HIS A CA 1
ATOM 2044 C C . HIS A 1 265 ? 15.333 5.676 -26.880 1.00 19.42 263 HIS A C 1
ATOM 2045 O O . HIS A 1 265 ? 14.217 5.151 -26.842 1.00 20.33 263 HIS A O 1
ATOM 2052 N N . ALA A 1 266 ? 16.466 4.988 -27.007 1.00 19.79 264 ALA A N 1
ATOM 2053 C CA . ALA A 1 266 ? 16.472 3.547 -27.255 1.00 20.71 264 ALA A CA 1
ATOM 2054 C C . ALA A 1 266 ? 15.981 2.759 -26.045 1.00 21.38 264 ALA A C 1
ATOM 2055 O O . ALA A 1 266 ? 15.173 1.834 -26.175 1.00 21.69 264 ALA A O 1
ATOM 2057 N N . GLU A 1 267 ? 16.447 3.127 -24.856 1.00 21.73 265 GLU A N 1
ATOM 2058 C CA . GLU A 1 267 ? 16.055 2.444 -23.628 1.00 22.39 265 GLU A CA 1
ATOM 2059 C C . GLU A 1 267 ? 14.577 2.657 -23.357 1.00 23.42 265 GLU A C 1
ATOM 2060 O O . GLU A 1 267 ? 13.909 1.765 -22.839 1.00 23.47 265 GLU A O 1
ATOM 2066 N N . SER A 1 268 ? 14.071 3.833 -23.721 1.00 24.26 266 SER A N 1
ATOM 2067 C CA . SER A 1 268 ? 12.642 4.117 -23.563 1.00 25.51 266 SER A CA 1
ATOM 2068 C C . SER A 1 268 ? 11.793 3.237 -24.482 1.00 26.80 266 SER A C 1
ATOM 2069 O O . SER A 1 268 ? 10.818 2.634 -24.035 1.00 26.99 266 SER A O 1
ATOM 2072 N N . VAL A 1 269 ? 12.173 3.158 -25.756 1.00 27.87 267 VAL A N 1
ATOM 2073 C CA . VAL A 1 269 ? 11.452 2.342 -26.740 1.00 29.67 267 VAL A CA 1
ATOM 2074 C C . VAL A 1 269 ? 11.536 0.838 -26.446 1.00 30.66 267 VAL A C 1
ATOM 2075 O O . VAL A 1 269 ? 10.535 0.128 -26.611 1.00 32.06 267 VAL A O 1
ATOM 2079 N N . THR A 1 270 ? 12.700 0.360 -25.998 1.00 31.09 268 THR A N 1
ATOM 2080 C CA . THR A 1 270 ? 12.943 -1.089 -25.834 1.00 31.46 268 THR A CA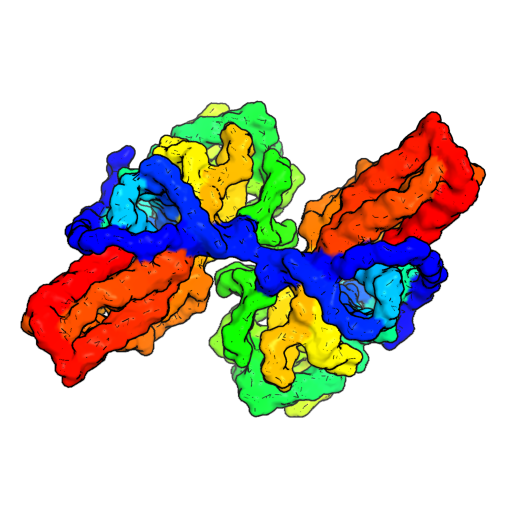 1
ATOM 2081 C C . THR A 1 270 ? 12.696 -1.637 -24.425 1.00 32.13 268 THR A C 1
ATOM 2082 O O . THR A 1 270 ? 12.465 -2.843 -24.252 1.00 32.29 268 THR A O 1
ATOM 2086 N N . GLY A 1 271 ? 12.773 -0.770 -23.421 1.00 32.24 269 GLY A N 1
ATOM 2087 C CA . GLY A 1 271 ? 12.708 -1.214 -22.030 1.00 33.13 269 GLY A CA 1
ATOM 2088 C C . GLY A 1 271 ? 14.001 -1.812 -21.493 1.00 33.42 269 GLY A C 1
ATOM 2089 O O . GLY A 1 271 ? 14.046 -2.241 -20.341 1.00 34.29 269 GLY A O 1
ATOM 2090 N N . GLU A 1 272 ? 15.056 -1.847 -22.314 1.00 33.59 270 GLU A N 1
ATOM 2091 C CA . GLU A 1 272 ? 16.375 -2.299 -21.860 1.00 33.86 270 GLU A CA 1
ATOM 2092 C C . GLU A 1 272 ? 16.979 -1.283 -20.883 1.00 33.54 270 GLU A C 1
ATOM 2093 O O . GLU A 1 272 ? 16.716 -0.080 -20.985 1.00 33.24 270 GLU A O 1
ATOM 2099 N N . ARG A 1 273 ? 17.781 -1.775 -19.941 1.00 33.02 271 ARG A N 1
ATOM 2100 C CA . ARG A 1 273 ? 18.445 -0.923 -18.953 1.00 32.98 271 ARG A CA 1
ATOM 2101 C C . ARG A 1 273 ? 19.548 -0.086 -19.593 1.00 30.93 271 ARG A C 1
ATOM 2102 O O . ARG A 1 273 ? 19.763 1.063 -19.212 1.00 30.97 271 ARG A O 1
ATOM 2110 N N . ARG A 1 274 ? 20.256 -0.680 -20.551 1.00 28.75 272 ARG A N 1
ATOM 2111 C CA . ARG A 1 274 ? 21.397 -0.038 -21.194 1.00 27.03 272 ARG A CA 1
ATOM 2112 C C . ARG A 1 274 ? 21.392 -0.265 -22.685 1.00 25.53 272 ARG A C 1
ATOM 2113 O O . ARG A 1 274 ? 21.378 -1.403 -23.148 1.00 25.61 272 ARG A O 1
ATOM 2121 N N . PHE A 1 275 ? 21.451 0.838 -23.425 1.00 23.95 273 PHE A N 1
ATOM 2122 C CA . PHE A 1 275 ? 21.545 0.831 -24.886 1.00 22.90 273 PHE A CA 1
ATOM 2123 C C . PHE A 1 275 ? 22.818 0.127 -25.394 1.00 22.45 273 PHE A C 1
ATOM 2124 O O . PHE A 1 275 ? 22.728 -0.813 -26.201 1.00 22.84 273 PHE A O 1
ATOM 2132 N N . ALA A 1 276 ? 23.983 0.563 -24.921 1.00 20.52 274 ALA A N 1
ATOM 2133 C CA . ALA A 1 276 ? 25.273 -0.028 -25.318 1.00 20.20 274 ALA A CA 1
ATOM 2134 C C . ALA A 1 276 ? 26.002 -0.596 -24.101 1.00 20.08 274 ALA A C 1
ATOM 2135 O O . ALA A 1 276 ? 25.940 -0.032 -23.013 1.00 20.20 274 ALA A O 1
ATOM 2137 N N . ARG A 1 277 ? 26.715 -1.702 -24.291 1.00 20.44 275 ARG A N 1
ATOM 2138 C CA . ARG A 1 277 ? 27.475 -2.302 -23.192 1.00 21.72 275 ARG A CA 1
ATOM 2139 C C . ARG A 1 277 ? 28.679 -1.450 -22.785 1.00 20.68 275 ARG A C 1
ATOM 2140 O O . ARG A 1 277 ? 29.023 -1.396 -21.612 1.00 21.48 275 ARG A O 1
ATOM 2148 N N . HIS A 1 278 ? 29.291 -0.777 -23.760 1.00 19.44 276 HIS A N 1
ATOM 2149 C CA . HIS A 1 278 ? 30.394 0.173 -23.535 1.00 19.40 276 HIS A CA 1
ATOM 2150 C C . HIS A 1 278 ? 30.107 1.447 -24.298 1.00 18.33 276 HIS A C 1
ATOM 2151 O O . HIS A 1 278 ? 29.723 1.393 -25.463 1.00 17.70 276 HIS A O 1
ATOM 2158 N N . TYR A 1 279 ? 30.321 2.594 -23.657 1.00 17.29 277 TYR A N 1
ATOM 2159 C CA . TYR A 1 279 ? 30.378 3.880 -24.360 1.00 17.37 277 TYR A CA 1
ATOM 2160 C C . TYR A 1 279 ? 31.838 4.323 -24.412 1.00 17.77 277 TYR A C 1
ATOM 2161 O O . TYR A 1 279 ? 32.476 4.548 -23.372 1.00 19.28 277 TYR A O 1
ATOM 2170 N N . VAL A 1 280 ? 32.358 4.438 -25.634 1.00 16.25 278 VAL A N 1
ATOM 2171 C CA . VAL A 1 280 ? 33.784 4.652 -25.872 1.00 16.34 278 VAL A CA 1
ATOM 2172 C C . VAL A 1 280 ? 34.014 5.972 -26.583 1.00 16.04 278 VAL A C 1
ATOM 2173 O O . VAL A 1 280 ? 33.498 6.207 -27.679 1.00 15.76 278 VAL A O 1
ATOM 2177 N N . HIS A 1 281 ? 34.795 6.852 -25.949 1.00 15.79 279 HIS A N 1
ATOM 2178 C CA . HIS A 1 281 ? 34.974 8.197 -26.458 1.00 15.82 279 HIS A CA 1
ATOM 2179 C C . HIS A 1 281 ? 36.425 8.560 -26.619 1.00 15.94 279 HIS A C 1
ATOM 2180 O O . HIS A 1 281 ? 37.253 8.273 -25.745 1.00 16.83 279 HIS A O 1
ATOM 2187 N N . THR A 1 282 ? 36.718 9.153 -27.755 1.00 16.06 280 THR A N 1
ATOM 2188 C CA . THR A 1 282 ? 38.069 9.576 -28.086 1.00 17.10 280 THR A CA 1
ATOM 2189 C C . THR A 1 282 ? 38.339 11.003 -27.628 1.00 17.72 280 THR A C 1
ATOM 2190 O O . THR A 1 282 ? 37.419 11.839 -27.499 1.00 17.20 280 THR A O 1
ATOM 2194 N N . GLY A 1 283 ? 39.623 11.281 -27.416 1.00 18.68 281 GLY A N 1
ATOM 2195 C CA . GLY A 1 283 ? 40.075 12.626 -27.126 1.00 19.33 281 GLY A CA 1
ATOM 2196 C C . GLY A 1 283 ? 39.960 13.543 -28.324 1.00 19.67 281 GLY A C 1
ATOM 2197 O O . GLY A 1 283 ? 39.873 13.108 -29.486 1.00 20.49 281 GLY A O 1
ATOM 2198 N N . MET A 1 284 ? 39.977 14.838 -28.050 1.00 19.62 282 MET A N 1
ATOM 2199 C CA . MET A 1 284 ? 39.837 15.809 -29.101 1.00 20.54 282 MET A CA 1
ATOM 2200 C C . MET A 1 284 ? 41.222 16.194 -29.632 1.00 21.35 282 MET A C 1
ATOM 2201 O O . MET A 1 284 ? 42.157 16.416 -28.843 1.00 21.41 282 MET A O 1
ATOM 2206 N N . ILE A 1 285 ? 41.359 16.203 -30.956 1.00 21.17 283 ILE A N 1
ATOM 2207 C CA . ILE A 1 285 ? 42.595 16.642 -31.624 1.00 21.84 283 ILE A CA 1
ATOM 2208 C C . ILE A 1 285 ? 42.506 18.127 -31.925 1.00 22.73 283 ILE A C 1
ATOM 2209 O O . ILE A 1 285 ? 41.478 18.615 -32.402 1.00 22.57 283 ILE A O 1
ATOM 2214 N N . GLY A 1 286 ? 43.590 18.850 -31.645 1.00 23.81 284 GLY A N 1
ATOM 2215 C CA . GLY A 1 286 ? 43.669 20.268 -31.994 1.00 24.65 284 GLY A CA 1
ATOM 2216 C C . GLY A 1 286 ? 44.961 20.606 -32.713 1.00 25.10 284 GLY A C 1
ATOM 2217 O O . GLY A 1 286 ? 45.790 19.724 -32.952 1.00 26.20 284 GLY A O 1
ATOM 2218 N N . VAL A 1 300 ? 44.515 20.415 -39.624 1.00 35.10 298 VAL A N 1
ATOM 2219 C CA . VAL A 1 300 ? 44.763 20.230 -41.050 1.00 34.87 298 VAL A CA 1
ATOM 2220 C C . VAL A 1 300 ? 43.874 19.113 -41.629 1.00 33.88 298 VAL A C 1
ATOM 2221 O O . VAL A 1 300 ? 43.465 18.193 -40.906 1.00 33.86 298 VAL A O 1
ATOM 2225 N N . LEU A 1 301 ? 43.567 19.221 -42.923 1.00 32.13 299 LEU A N 1
ATOM 2226 C CA . LEU A 1 301 ? 42.747 18.237 -43.629 1.00 30.58 299 LEU A CA 1
ATOM 2227 C C . LEU A 1 301 ? 43.566 17.026 -44.062 1.00 29.29 299 LEU A C 1
ATOM 2228 O O . LEU A 1 301 ? 44.688 17.174 -44.545 1.00 28.65 299 LEU A O 1
ATOM 2233 N N . VAL A 1 302 ? 42.998 15.835 -43.897 1.00 27.84 300 VAL A N 1
ATOM 2234 C CA . VAL A 1 302 ? 43.644 14.596 -44.356 1.00 27.12 300 VAL A CA 1
ATOM 2235 C C . VAL A 1 302 ? 44.058 14.707 -45.829 1.00 27.46 300 VAL A C 1
ATOM 2236 O O . VAL A 1 302 ? 45.204 14.419 -46.170 1.00 26.95 300 VAL A O 1
ATOM 2240 N N . SER A 1 303 ? 43.127 15.144 -46.678 1.00 27.96 301 SER A N 1
ATOM 2241 C CA . SER A 1 303 ? 43.376 15.282 -48.120 1.00 29.18 301 SER A CA 1
ATOM 2242 C C . SER A 1 303 ? 44.492 16.266 -48.462 1.00 30.14 301 SER A C 1
ATOM 2243 O O . SER A 1 303 ? 45.187 16.083 -49.462 1.00 30.68 301 SER A O 1
ATOM 2246 N N . GLN A 1 304 ? 44.655 17.309 -47.649 1.00 30.75 302 GLN A N 1
ATOM 2247 C CA . GLN A 1 304 ? 45.764 18.261 -47.819 1.00 32.15 302 GLN A CA 1
ATOM 2248 C C . GLN A 1 304 ? 47.107 17.576 -47.588 1.00 32.71 302 GLN A C 1
ATOM 2249 O O . GLN A 1 304 ? 48.022 17.690 -48.420 1.00 32.99 302 GLN A O 1
ATOM 2255 N N . LEU A 1 305 ? 47.220 16.859 -46.468 1.00 32.86 303 LEU A N 1
ATOM 2256 C CA . LEU A 1 305 ? 48.439 16.105 -46.150 1.00 33.55 303 LEU A CA 1
ATOM 2257 C C . LEU A 1 305 ? 48.768 15.082 -47.229 1.00 33.82 303 LEU A C 1
ATOM 2258 O O . LEU A 1 305 ? 49.925 14.961 -47.626 1.00 33.91 303 LEU A O 1
ATOM 2263 N N . ARG A 1 306 ? 47.752 14.370 -47.713 1.00 34.07 304 ARG A N 1
ATOM 2264 C CA . ARG A 1 306 ? 47.927 13.378 -48.781 1.00 34.78 304 ARG A CA 1
ATOM 2265 C C . ARG A 1 306 ? 48.423 14.044 -50.064 1.00 35.42 304 ARG A C 1
ATOM 2266 O O . ARG A 1 306 ? 49.369 13.555 -50.691 1.00 35.71 304 ARG A O 1
ATOM 2274 N N . ALA A 1 307 ? 47.805 15.170 -50.427 1.00 35.90 305 ALA A N 1
ATOM 2275 C CA . ALA A 1 307 ? 48.192 15.950 -51.611 1.00 36.69 305 ALA A CA 1
ATOM 2276 C C . ALA A 1 307 ? 49.642 16.442 -51.525 1.00 37.28 305 ALA A C 1
ATOM 2277 O O . ALA A 1 307 ? 50.307 16.599 -52.556 1.00 37.49 305 ALA A O 1
ATOM 2279 N N . GLN A 1 308 ? 50.111 16.677 -50.297 1.00 37.57 306 GLN A N 1
ATOM 2280 C CA . GLN A 1 308 ? 51.500 17.069 -50.005 1.00 38.27 306 GLN A CA 1
ATOM 2281 C C . GLN A 1 308 ? 52.495 15.903 -50.055 1.00 37.55 306 GLN A C 1
ATOM 2282 O O . GLN A 1 308 ? 53.691 16.097 -49.827 1.00 38.17 306 GLN A O 1
ATOM 2288 N N . GLY A 1 309 ? 52.008 14.700 -50.337 1.00 36.87 307 GLY A N 1
ATOM 2289 C CA . GLY A 1 309 ? 52.864 13.512 -50.394 1.00 35.91 307 GLY A CA 1
ATOM 2290 C C . GLY A 1 309 ? 53.151 12.846 -49.056 1.00 34.96 307 GLY A C 1
ATOM 2291 O O . GLY A 1 309 ? 54.027 11.982 -48.966 1.00 34.86 307 GLY A O 1
ATOM 2292 N N . VAL A 1 310 ? 52.417 13.237 -48.013 1.00 33.69 308 VAL A N 1
ATOM 2293 C CA . VAL A 1 310 ? 52.545 12.596 -46.692 1.00 32.25 308 VAL A CA 1
ATOM 2294 C C . VAL A 1 310 ? 52.035 11.142 -46.745 1.00 31.59 308 VAL A C 1
ATOM 2295 O O . VAL A 1 310 ? 50.958 10.861 -47.297 1.00 31.41 308 VAL A O 1
ATOM 2299 N N . ASP A 1 311 ? 52.825 10.216 -46.199 1.00 30.54 309 ASP A N 1
ATOM 2300 C CA . ASP A 1 311 ? 52.474 8.789 -46.182 1.00 29.73 309 ASP A CA 1
ATOM 2301 C C . ASP A 1 311 ? 51.326 8.564 -45.193 1.00 29.38 309 ASP A C 1
ATOM 2302 O O . ASP A 1 311 ? 51.462 8.882 -44.016 1.00 28.70 309 ASP A O 1
ATOM 2307 N N . PRO A 1 312 ? 50.189 8.024 -45.665 1.00 28.70 310 PRO A N 1
ATOM 2308 C CA . PRO A 1 312 ? 49.090 7.790 -44.712 1.00 27.97 310 PRO A CA 1
ATOM 2309 C C . PRO A 1 312 ? 49.472 6.972 -43.469 1.00 27.50 310 PRO A C 1
ATOM 2310 O O . PRO A 1 312 ? 48.882 7.176 -42.407 1.00 27.14 310 PRO A O 1
ATOM 2314 N N . SER A 1 313 ? 50.457 6.083 -43.588 1.00 26.37 311 SER A N 1
ATOM 2315 C CA . SER A 1 313 ? 50.935 5.319 -42.433 1.00 26.02 311 SER A CA 1
ATOM 2316 C C . SER A 1 313 ? 51.608 6.202 -41.372 1.00 24.89 311 SER A C 1
ATOM 2317 O O . SER A 1 313 ? 51.548 5.888 -40.180 1.00 25.35 311 SER A O 1
ATOM 2320 N N . ALA A 1 314 ? 52.239 7.290 -41.814 1.00 24.26 312 ALA A N 1
ATOM 2321 C CA . ALA A 1 314 ? 52.787 8.303 -40.898 1.00 23.77 312 ALA A CA 1
ATOM 2322 C C . ALA A 1 314 ? 51.650 9.039 -40.182 1.00 23.28 312 ALA A C 1
ATOM 2323 O O . ALA A 1 314 ? 51.773 9.357 -38.999 1.00 23.35 312 ALA A O 1
ATOM 2325 N N . ILE A 1 315 ? 50.547 9.305 -40.887 1.00 23.51 313 ILE A N 1
ATOM 2326 C CA . ILE A 1 315 ? 49.385 9.932 -40.241 1.00 23.49 313 ILE A CA 1
ATOM 2327 C C . ILE A 1 315 ? 48.867 9.020 -39.123 1.00 22.91 313 ILE A C 1
ATOM 2328 O O . ILE A 1 315 ? 48.638 9.479 -38.003 1.00 21.97 313 ILE A O 1
ATOM 2333 N N . ARG A 1 316 ? 48.684 7.744 -39.446 1.00 22.49 314 ARG A N 1
ATOM 2334 C CA . ARG A 1 316 ? 48.312 6.742 -38.455 1.00 22.82 314 ARG A CA 1
ATOM 2335 C C . ARG A 1 316 ? 49.237 6.799 -37.246 1.00 22.36 314 ARG A C 1
ATOM 2336 O O . ARG A 1 316 ? 48.787 7.017 -36.121 1.00 22.97 314 ARG A O 1
ATOM 2344 N N . LEU A 1 317 ? 50.530 6.601 -37.481 1.00 22.02 315 LEU A N 1
ATOM 2345 C CA . LEU A 1 317 ? 51.492 6.541 -36.383 1.00 21.66 315 LEU A CA 1
ATOM 2346 C C . LEU A 1 317 ? 51.529 7.822 -35.551 1.00 21.25 315 LEU A C 1
ATOM 2347 O O . LEU A 1 317 ? 51.685 7.760 -34.331 1.00 21.60 315 LEU A O 1
ATOM 2352 N N . GLY A 1 318 ? 51.369 8.965 -36.207 1.00 21.20 316 GLY A N 1
ATOM 2353 C CA . GLY A 1 318 ? 51.352 10.265 -35.515 1.00 21.20 316 GLY A CA 1
ATOM 2354 C C . GLY A 1 318 ? 50.172 10.340 -34.564 1.00 21.80 316 GLY A C 1
ATOM 2355 O O . GLY A 1 318 ? 50.303 10.744 -33.402 1.00 22.51 316 GLY A O 1
ATOM 2356 N N . LEU A 1 319 ? 49.011 9.925 -35.058 1.00 21.67 317 LEU A N 1
ATOM 2357 C CA . LEU A 1 319 ? 47.804 9.942 -34.241 1.00 21.52 317 LEU A CA 1
ATOM 2358 C C . LEU A 1 319 ? 47.780 8.851 -33.164 1.00 22.08 317 LEU A C 1
ATOM 2359 O O . LEU A 1 319 ? 47.132 9.032 -32.127 1.00 23.63 317 LEU A O 1
ATOM 2364 N N . PHE A 1 320 ? 48.496 7.737 -33.394 1.00 21.32 318 PHE A N 1
ATOM 2365 C CA . PHE A 1 320 ? 48.644 6.665 -32.396 1.00 21.24 318 PHE A CA 1
ATOM 2366 C C . PHE A 1 320 ? 49.740 6.937 -31.337 1.00 21.40 318 PHE A C 1
ATOM 2367 O O . PHE A 1 320 ? 49.856 6.199 -30.357 1.00 21.58 318 PHE A O 1
ATOM 2375 N N . SER A 1 321 ? 50.540 7.981 -31.538 1.00 22.07 319 SER A N 1
ATOM 2376 C CA . SER A 1 321 ? 51.643 8.259 -30.596 1.00 22.60 319 SER A CA 1
ATOM 2377 C C . SER A 1 321 ? 51.152 8.723 -29.212 1.00 22.62 319 SER A C 1
ATOM 2378 O O . SER A 1 321 ? 51.895 8.639 -28.224 1.00 23.26 319 SER A O 1
ATOM 2381 N N . GLY A 1 322 ? 49.928 9.249 -29.159 1.00 22.38 320 GLY A N 1
ATOM 2382 C CA . GLY A 1 322 ? 49.255 9.532 -27.890 1.00 22.02 320 GLY A CA 1
ATOM 2383 C C . GLY A 1 322 ? 48.118 8.549 -27.656 1.00 22.22 320 GLY A C 1
ATOM 2384 O O . GLY A 1 322 ? 47.628 7.922 -28.610 1.00 22.78 320 GLY A O 1
ATOM 2385 N N . HIS A 1 323 ? 47.696 8.414 -26.403 1.00 21.10 321 HIS A N 1
ATOM 2386 C CA . HIS A 1 323 ? 46.609 7.500 -26.024 1.00 20.29 321 HIS A CA 1
ATOM 2387 C C . HIS A 1 323 ? 45.290 8.077 -26.529 1.00 19.91 321 HIS A C 1
ATOM 2388 O O . HIS A 1 323 ? 45.109 9.290 -26.518 1.00 20.14 321 HIS A O 1
ATOM 2395 N N . TYR A 1 324 ? 44.381 7.209 -26.977 1.00 18.90 322 TYR A N 1
ATOM 2396 C CA . TYR A 1 324 ? 43.186 7.679 -27.681 1.00 18.98 322 TYR A CA 1
ATOM 2397 C C . TYR A 1 324 ? 42.300 8.592 -26.843 1.00 19.62 322 TYR A C 1
ATOM 2398 O O . TYR A 1 324 ? 41.572 9.408 -27.399 1.00 20.54 322 TYR A O 1
ATOM 2407 N N . ARG A 1 325 ? 42.358 8.443 -25.518 1.00 21.12 323 ARG A N 1
ATOM 2408 C CA . ARG A 1 325 ? 41.476 9.199 -24.619 1.00 22.73 323 ARG A CA 1
ATOM 2409 C C . ARG A 1 325 ? 42.036 10.573 -24.268 1.00 23.74 323 ARG A C 1
ATOM 2410 O O . ARG A 1 325 ? 41.319 11.421 -23.721 1.00 24.42 323 ARG A O 1
ATOM 2418 N N . GLU A 1 326 ? 43.297 10.802 -24.624 1.00 24.22 324 GLU A N 1
ATOM 2419 C CA . GLU A 1 326 ? 43.941 12.092 -24.400 1.00 24.62 324 GLU A CA 1
ATOM 2420 C C . GLU A 1 326 ? 43.574 13.109 -25.467 1.00 24.06 324 GLU A C 1
ATOM 2421 O O . GLU A 1 326 ? 43.506 12.784 -26.654 1.00 23.26 324 GLU A O 1
ATOM 2427 N N . ASP A 1 327 ? 43.344 14.346 -25.051 1.00 22.94 325 ASP A N 1
ATOM 2428 C CA . ASP A 1 327 ? 43.265 15.426 -26.011 1.00 23.93 325 ASP A CA 1
ATOM 2429 C C . ASP A 1 327 ? 44.691 15.718 -26.385 1.00 25.31 325 ASP A C 1
ATOM 2430 O O . ASP A 1 327 ? 45.564 15.745 -25.512 1.00 26.14 325 ASP A O 1
ATOM 2435 N N . ARG A 1 328 ? 44.942 15.914 -27.666 1.00 25.99 326 ARG A N 1
ATOM 2436 C CA . ARG A 1 328 ? 46.313 16.200 -28.075 1.00 26.99 326 ARG A CA 1
ATOM 2437 C C . ARG A 1 328 ? 46.391 17.065 -29.317 1.00 27.30 326 ARG A C 1
ATOM 2438 O O . ARG A 1 328 ? 45.425 17.174 -30.081 1.00 26.16 326 ARG A O 1
ATOM 2446 N N . PHE A 1 329 ? 47.538 17.727 -29.470 1.00 28.31 327 PHE A N 1
ATOM 2447 C CA . PHE A 1 329 ? 47.760 18.663 -30.565 1.00 29.61 327 PHE A CA 1
ATOM 2448 C C . PHE A 1 329 ? 48.568 17.998 -31.655 1.00 29.30 327 PHE A C 1
ATOM 2449 O O . PHE A 1 329 ? 49.538 17.293 -31.380 1.00 29.53 327 PHE A O 1
ATOM 2457 N N . TRP A 1 330 ? 48.130 18.199 -32.890 1.00 29.04 328 TRP A N 1
ATOM 2458 C CA . TRP A 1 330 ? 48.905 17.806 -34.051 1.00 28.66 328 TRP A CA 1
ATOM 2459 C C . TRP A 1 330 ? 49.884 18.938 -34.345 1.00 28.69 328 TRP A C 1
ATOM 2460 O O . TRP A 1 330 ? 49.560 20.104 -34.159 1.00 28.63 328 TRP A O 1
ATOM 2471 N N . SER A 1 331 ? 51.090 18.584 -34.775 1.00 28.42 329 SER A N 1
ATOM 2472 C CA . SER A 1 331 ? 52.104 19.563 -35.153 1.00 28.76 329 SER A CA 1
ATOM 2473 C C . SER A 1 331 ? 53.069 18.895 -36.115 1.00 29.07 329 SER A C 1
ATOM 2474 O O . SER A 1 331 ? 53.069 17.671 -36.252 1.00 28.20 329 SER A O 1
ATOM 2477 N N . ASN A 1 332 ? 53.896 19.704 -36.770 1.00 30.26 330 ASN A N 1
ATOM 2478 C CA . ASN A 1 332 ? 54.979 19.182 -37.602 1.00 31.42 330 ASN A CA 1
ATOM 2479 C C . ASN A 1 332 ? 55.969 18.322 -36.821 1.00 31.26 330 ASN A C 1
ATOM 2480 O O . ASN A 1 332 ? 56.552 17.381 -37.379 1.00 31.37 330 ASN A O 1
ATOM 2485 N N . GLU A 1 333 ? 56.143 18.622 -35.534 1.00 31.13 331 GLU A N 1
ATOM 2486 C CA . GLU A 1 333 ? 56.975 17.788 -34.665 1.00 31.28 331 GLU A CA 1
ATOM 2487 C C . GLU A 1 333 ? 56.409 16.370 -34.549 1.00 30.54 331 GLU A C 1
ATOM 2488 O O . GLU A 1 333 ? 57.155 15.384 -34.599 1.00 30.37 331 GLU A O 1
ATOM 2494 N N . VAL A 1 334 ? 55.089 16.279 -34.382 1.00 28.85 332 VAL A N 1
ATOM 2495 C CA . VAL A 1 334 ? 54.415 14.985 -34.319 1.00 28.10 332 VAL A CA 1
ATOM 2496 C C . VAL A 1 334 ? 54.595 14.241 -35.636 1.00 27.50 332 VAL A C 1
ATOM 2497 O O . VAL A 1 334 ? 54.874 13.042 -35.637 1.00 26.61 332 VAL A O 1
ATOM 2501 N N . LEU A 1 335 ? 54.444 14.960 -36.747 1.00 28.10 333 LEU A N 1
ATOM 2502 C CA . LEU A 1 335 ? 54.616 14.369 -38.072 1.00 28.82 333 LEU A CA 1
ATOM 2503 C C . LEU A 1 335 ? 56.047 13.854 -38.284 1.00 29.17 333 LEU A C 1
ATOM 2504 O O . LEU A 1 335 ? 56.243 12.715 -38.715 1.00 28.85 333 LEU A O 1
ATOM 2509 N N . ASP A 1 336 ? 57.032 14.692 -37.955 1.00 29.48 334 ASP A N 1
ATOM 2510 C CA . ASP A 1 336 ? 58.454 14.333 -38.109 1.00 29.78 334 ASP A CA 1
ATOM 2511 C C . ASP A 1 336 ? 58.800 13.060 -37.344 1.00 29.34 334 ASP A C 1
ATOM 2512 O O . ASP A 1 336 ? 59.493 12.175 -37.855 1.00 29.15 334 ASP A O 1
ATOM 2517 N N . GLU A 1 337 ? 58.304 12.977 -36.116 1.00 28.48 335 GLU A N 1
ATOM 2518 C CA . GLU A 1 337 ? 58.493 11.830 -35.250 1.00 28.25 335 GLU A CA 1
ATOM 2519 C C . GLU A 1 337 ? 57.855 10.566 -35.846 1.00 27.09 335 GLU A C 1
ATOM 2520 O O . GLU A 1 337 ? 58.390 9.453 -35.720 1.00 26.74 335 GLU A O 1
ATOM 2526 N N . ALA A 1 338 ? 56.705 10.751 -36.491 1.00 26.00 336 ALA A N 1
ATOM 2527 C CA . ALA A 1 338 ? 55.984 9.645 -37.119 1.00 25.87 336 ALA A CA 1
ATOM 2528 C C . ALA A 1 338 ? 56.734 9.153 -38.354 1.00 25.84 336 ALA A C 1
ATOM 2529 O O . ALA A 1 338 ? 56.867 7.943 -38.563 1.00 25.86 336 ALA A O 1
ATOM 2531 N N . ASN A 1 339 ? 57.212 10.092 -39.166 1.00 25.78 337 ASN A N 1
ATOM 2532 C CA . ASN A 1 339 ? 58.026 9.755 -40.334 1.00 26.31 337 ASN A CA 1
ATOM 2533 C C . ASN A 1 339 ? 59.304 9.010 -39.933 1.00 26.33 337 ASN A C 1
ATOM 2534 O O . ASN A 1 339 ? 59.688 8.031 -40.584 1.00 27.31 337 ASN A O 1
ATOM 2539 N N . ALA A 1 340 ? 59.941 9.461 -38.852 1.00 26.61 338 ALA A N 1
ATOM 2540 C CA . ALA A 1 340 ? 61.163 8.813 -38.356 1.00 26.36 338 ALA A CA 1
ATOM 2541 C C . ALA A 1 340 ? 60.896 7.389 -37.866 1.00 26.64 338 ALA A C 1
ATOM 2542 O O . ALA A 1 340 ? 61.672 6.468 -38.166 1.00 26.79 338 ALA A O 1
ATOM 2544 N N . ARG A 1 341 ? 59.783 7.206 -37.148 1.00 25.74 339 ARG A N 1
ATOM 2545 C CA . ARG A 1 341 ? 59.363 5.903 -36.656 1.00 25.31 339 ARG A CA 1
ATOM 2546 C C . ARG A 1 341 ? 59.056 4.969 -37.823 1.00 25.41 339 ARG A C 1
ATOM 2547 O O . ARG A 1 341 ? 59.465 3.814 -37.828 1.00 25.07 339 ARG A O 1
ATOM 2555 N N . LEU A 1 342 ? 58.306 5.477 -38.798 1.00 25.47 340 LEU A N 1
ATOM 2556 C CA . LEU A 1 342 ? 57.960 4.689 -39.972 1.00 26.08 340 LEU A CA 1
ATOM 2557 C C . LEU A 1 342 ? 59.213 4.205 -40.715 1.00 26.49 340 LEU A C 1
ATOM 2558 O O . LEU A 1 342 ? 59.297 3.034 -41.087 1.00 26.70 340 LEU A O 1
ATOM 2563 N N . ALA A 1 343 ? 60.185 5.097 -40.891 1.00 26.98 341 ALA A N 1
ATOM 2564 C CA . ALA A 1 343 ? 61.466 4.737 -41.529 1.00 27.47 341 ALA A CA 1
ATOM 2565 C C . ALA A 1 343 ? 62.221 3.656 -40.746 1.00 27.63 341 ALA A C 1
ATOM 2566 O O . ALA A 1 343 ? 62.748 2.706 -41.343 1.00 27.61 341 ALA A O 1
ATOM 2568 N N . ARG A 1 344 ? 62.254 3.775 -39.419 1.00 27.70 342 ARG A N 1
ATOM 2569 C CA . ARG A 1 344 ? 62.945 2.781 -38.586 1.00 28.10 342 ARG A CA 1
ATOM 2570 C C . ARG A 1 344 ? 62.300 1.398 -38.629 1.00 27.63 342 ARG A C 1
ATOM 2571 O O . ARG A 1 344 ? 62.993 0.377 -38.730 1.00 27.38 342 ARG A O 1
ATOM 2579 N N . TRP A 1 345 ? 60.971 1.361 -38.571 1.00 26.19 343 TRP A N 1
ATOM 2580 C CA . TRP A 1 345 ? 60.234 0.102 -38.633 1.00 26.04 343 TRP A CA 1
ATOM 2581 C C . TRP A 1 345 ? 60.423 -0.573 -39.999 1.00 26.32 343 TRP A C 1
ATOM 2582 O O . TRP A 1 345 ? 60.535 -1.803 -40.078 1.00 25.76 343 TRP A O 1
ATOM 2593 N N . ARG A 1 346 ? 60.453 0.238 -41.059 1.00 26.35 344 ARG A N 1
ATOM 2594 C CA . ARG A 1 346 ? 60.667 -0.274 -42.415 1.00 27.65 344 ARG A CA 1
ATOM 2595 C C . ARG A 1 346 ? 62.067 -0.869 -42.557 1.00 28.22 344 ARG A C 1
ATOM 2596 O O . ARG A 1 346 ? 62.229 -1.921 -43.181 1.00 28.61 344 ARG A O 1
ATOM 2604 N N . SER A 1 347 ? 63.062 -0.208 -41.963 1.00 28.74 345 SER A N 1
ATOM 2605 C CA . SER A 1 347 ? 64.449 -0.714 -41.981 1.00 29.48 345 SER A CA 1
ATOM 2606 C C . SER A 1 347 ? 64.590 -2.061 -41.286 1.00 29.44 345 SER A C 1
ATOM 2607 O O . SER A 1 347 ? 65.129 -3.010 -41.866 1.00 29.70 345 SER A O 1
ATOM 2610 N N . ALA A 1 348 ? 64.097 -2.148 -40.052 1.00 29.19 346 ALA A N 1
ATOM 2611 C CA . ALA A 1 348 ? 64.188 -3.375 -39.269 1.00 29.10 346 ALA A CA 1
ATOM 2612 C C . ALA A 1 348 ? 63.434 -4.542 -39.897 1.00 29.28 346 ALA A C 1
ATOM 2613 O O . ALA A 1 348 ? 63.893 -5.679 -39.837 1.00 29.52 346 ALA A O 1
ATOM 2615 N N . THR A 1 349 ? 62.266 -4.272 -40.479 1.00 29.22 347 THR A N 1
ATOM 2616 C CA . THR A 1 349 ? 61.459 -5.354 -41.043 1.00 29.22 347 THR A CA 1
ATOM 2617 C C . THR A 1 349 ? 61.918 -5.776 -42.446 1.00 29.92 347 THR A C 1
ATOM 2618 O O . THR A 1 349 ? 61.431 -6.778 -42.984 1.00 29.76 347 THR A O 1
ATOM 2622 N N . ALA A 1 350 ? 62.845 -5.005 -43.022 1.00 30.47 348 ALA A N 1
ATOM 2623 C CA . ALA A 1 350 ? 63.486 -5.338 -44.303 1.00 30.97 348 ALA A CA 1
ATOM 2624 C C . ALA A 1 350 ? 64.769 -6.170 -44.110 1.00 31.59 348 ALA A C 1
ATOM 2625 O O . ALA A 1 350 ? 65.405 -6.583 -45.091 1.00 31.84 348 ALA A O 1
ATOM 2627 N N . LEU A 1 351 ? 65.131 -6.419 -42.851 1.00 31.67 349 LEU A N 1
ATOM 2628 C CA . LEU A 1 351 ? 66.310 -7.226 -42.517 1.00 32.18 349 LEU A CA 1
ATOM 2629 C C . LEU A 1 351 ? 66.094 -8.700 -42.883 1.00 32.30 349 LEU A C 1
ATOM 2630 O O . LEU A 1 351 ? 64.974 -9.214 -42.759 1.00 32.19 349 LEU A O 1
ATOM 2635 N N . PRO A 1 352 ? 67.166 -9.393 -43.337 1.00 32.75 350 PRO A N 1
ATOM 2636 C CA . PRO A 1 352 ? 67.017 -10.811 -43.691 1.00 32.95 350 PRO A CA 1
ATOM 2637 C C . PRO A 1 352 ? 66.845 -11.702 -42.461 1.00 32.89 350 PRO A C 1
ATOM 2638 O O . PRO A 1 352 ? 66.295 -12.802 -42.555 1.00 33.42 350 PRO A O 1
ATOM 2642 N N . GLU A 1 353 ? 67.312 -11.212 -41.319 1.00 32.91 351 GLU A N 1
ATOM 2643 C CA . GLU A 1 353 ? 67.213 -11.926 -40.053 1.00 33.26 351 GLU A CA 1
ATOM 2644 C C . GLU A 1 353 ? 67.233 -10.928 -38.901 1.00 32.54 351 GLU A C 1
ATOM 2645 O O . GLU A 1 353 ? 67.784 -9.837 -39.028 1.00 32.68 351 GLU A O 1
ATOM 2651 N N . ALA A 1 354 ? 66.642 -11.317 -37.778 1.00 32.23 352 ALA A N 1
ATOM 2652 C CA . ALA A 1 354 ? 66.485 -10.425 -36.638 1.00 32.61 352 ALA A CA 1
ATOM 2653 C C . ALA A 1 354 ? 66.146 -11.266 -35.409 1.00 32.87 352 ALA A C 1
ATOM 2654 O O . ALA A 1 354 ? 65.872 -12.457 -35.541 1.00 32.58 352 ALA A O 1
ATOM 2656 N N . PRO A 1 355 ? 66.171 -10.662 -34.202 1.00 33.50 353 PRO A N 1
ATOM 2657 C CA . PRO A 1 355 ? 65.793 -11.436 -33.022 1.00 34.20 353 PRO A CA 1
ATOM 2658 C C . PRO A 1 355 ? 64.371 -11.994 -33.099 1.00 34.97 353 PRO A C 1
ATOM 2659 O O . PRO A 1 355 ? 63.520 -11.419 -33.785 1.00 35.12 353 PRO A O 1
ATOM 2663 N N . ASP A 1 356 ? 64.130 -13.098 -32.396 1.00 35.58 354 ASP A N 1
ATOM 2664 C CA . ASP A 1 356 ? 62.811 -13.730 -32.296 1.00 36.65 354 ASP A CA 1
ATOM 2665 C C . ASP A 1 356 ? 61.738 -12.700 -31.907 1.00 36.39 354 ASP A C 1
ATOM 2666 O O . ASP A 1 356 ? 61.970 -11.866 -31.037 1.00 36.33 354 ASP A O 1
ATOM 2671 N N . ALA A 1 357 ? 60.578 -12.769 -32.558 1.00 36.27 355 ALA A N 1
ATOM 2672 C CA . ALA A 1 357 ? 59.534 -11.742 -32.395 1.00 35.82 355 ALA A CA 1
ATOM 2673 C C . ALA A 1 357 ? 58.366 -12.156 -31.490 1.00 35.67 355 ALA A C 1
ATOM 2674 O O . ALA A 1 357 ? 57.449 -11.363 -31.260 1.00 35.26 355 ALA A O 1
ATOM 2676 N N . THR A 1 358 ? 58.410 -13.380 -30.971 1.00 35.22 356 THR A N 1
ATOM 2677 C CA . THR A 1 358 ? 57.323 -13.929 -30.155 1.00 35.15 356 THR A CA 1
ATOM 2678 C C . THR A 1 358 ? 56.961 -13.038 -28.962 1.00 35.19 356 THR A C 1
ATOM 2679 O O . THR A 1 358 ? 55.778 -12.789 -28.705 1.00 34.41 356 THR A O 1
ATOM 2683 N N . ASP A 1 359 ? 57.974 -12.552 -28.247 1.00 35.12 357 ASP A N 1
ATOM 2684 C CA . ASP A 1 359 ? 57.742 -11.687 -27.097 1.00 35.60 357 ASP A CA 1
ATOM 2685 C C . ASP A 1 359 ? 57.169 -10.314 -27.476 1.00 34.96 357 ASP A C 1
ATOM 2686 O O . ASP A 1 359 ? 56.212 -9.858 -26.843 1.00 34.80 357 ASP A O 1
ATOM 2691 N N . VAL A 1 360 ? 57.745 -9.667 -28.493 1.00 33.74 358 VAL A N 1
ATOM 2692 C CA . VAL A 1 360 ? 57.297 -8.322 -28.892 1.00 33.25 358 VAL A CA 1
ATOM 2693 C C . VAL A 1 360 ? 55.873 -8.353 -29.461 1.00 32.60 358 VAL A C 1
ATOM 2694 O O . VAL A 1 360 ? 55.090 -7.426 -29.218 1.00 32.92 358 VAL A O 1
ATOM 2698 N N . ILE A 1 361 ? 55.535 -9.418 -30.188 1.00 31.41 359 ILE A N 1
ATOM 2699 C CA . ILE A 1 361 ? 54.174 -9.595 -30.700 1.00 30.21 359 ILE A CA 1
ATOM 2700 C C . ILE A 1 361 ? 53.216 -9.766 -29.517 1.00 30.10 359 ILE A C 1
ATOM 2701 O O . ILE A 1 361 ? 52.134 -9.157 -29.494 1.00 29.52 359 ILE A O 1
ATOM 2706 N N . ALA A 1 362 ? 53.634 -10.554 -28.523 1.00 29.32 360 ALA A N 1
ATOM 2707 C CA . ALA A 1 362 ? 52.835 -10.767 -27.321 1.00 29.28 360 ALA A CA 1
ATOM 2708 C C . ALA A 1 362 ? 52.653 -9.476 -26.525 1.00 29.47 360 ALA A C 1
ATOM 2709 O O . ALA A 1 362 ? 51.567 -9.213 -26.012 1.00 29.22 360 ALA A O 1
ATOM 2711 N N . ARG A 1 363 ? 53.708 -8.673 -26.426 1.00 29.65 361 ARG A N 1
ATOM 2712 C CA . ARG A 1 363 ? 53.621 -7.400 -25.702 1.00 30.32 361 ARG A CA 1
ATOM 2713 C C . ARG A 1 363 ? 52.703 -6.418 -26.429 1.00 29.48 361 ARG A C 1
ATOM 2714 O O . ARG A 1 363 ? 51.891 -5.748 -25.791 1.00 29.49 361 ARG A O 1
ATOM 2722 N N . VAL A 1 364 ? 52.819 -6.352 -27.754 1.00 28.74 362 VAL A N 1
ATOM 2723 C CA . VAL A 1 364 ? 51.968 -5.471 -28.559 1.00 28.15 362 VAL A CA 1
ATOM 2724 C C . VAL A 1 364 ? 50.502 -5.838 -28.327 1.00 27.99 362 VAL A C 1
ATOM 2725 O O . VAL A 1 364 ? 49.676 -4.950 -28.084 1.00 27.89 362 VAL A O 1
ATOM 2729 N N . ARG A 1 365 ? 50.186 -7.137 -28.348 1.00 27.03 363 ARG A N 1
ATOM 2730 C CA . ARG A 1 365 ? 48.813 -7.578 -28.081 1.00 26.49 363 ARG A CA 1
ATOM 2731 C C . ARG A 1 365 ? 48.363 -7.226 -26.662 1.00 26.77 363 ARG A C 1
ATOM 2732 O O . ARG A 1 365 ? 47.233 -6.792 -26.461 1.00 26.48 363 ARG A O 1
ATOM 2740 N N . GLN A 1 366 ? 49.249 -7.401 -25.681 1.00 26.12 364 GLN A N 1
ATOM 2741 C CA . GLN A 1 366 ? 48.926 -7.061 -24.293 1.00 27.34 364 GLN A CA 1
ATOM 2742 C C . GLN A 1 366 ? 48.615 -5.582 -24.122 1.00 26.27 364 GLN A C 1
ATOM 2743 O O . GLN A 1 366 ? 47.658 -5.218 -23.446 1.00 26.96 364 GLN A O 1
ATOM 2749 N N . TYR A 1 367 ? 49.443 -4.738 -24.719 1.00 25.45 365 TYR A N 1
ATOM 2750 C CA . TYR A 1 367 ? 49.289 -3.300 -24.570 1.00 25.30 365 TYR A CA 1
ATOM 2751 C C . TYR A 1 367 ? 48.033 -2.819 -25.299 1.00 24.12 365 TYR A C 1
ATOM 2752 O O . TYR A 1 367 ? 47.279 -2.005 -24.757 1.00 23.35 365 TYR A O 1
ATOM 2761 N N . LEU A 1 368 ? 47.799 -3.334 -26.506 1.00 23.42 366 LEU A N 1
ATOM 2762 C CA . LEU A 1 368 ? 46.599 -2.930 -27.256 1.00 22.77 366 LEU A CA 1
ATOM 2763 C C . LEU A 1 368 ? 45.322 -3.415 -26.567 1.00 22.99 366 LEU A C 1
ATOM 2764 O O . LEU A 1 368 ? 44.319 -2.698 -26.546 1.00 22.66 366 LEU A O 1
ATOM 2769 N N . ALA A 1 369 ? 45.359 -4.607 -25.971 1.00 22.94 367 ALA A N 1
ATOM 2770 C CA . ALA A 1 369 ? 44.204 -5.120 -25.220 1.00 23.64 367 ALA A CA 1
ATOM 2771 C C . ALA A 1 369 ? 43.914 -4.339 -23.932 1.00 23.92 367 ALA A C 1
ATOM 2772 O O . ALA A 1 369 ? 42.801 -4.397 -23.405 1.00 24.58 367 ALA A O 1
ATOM 2774 N N . ASP A 1 370 ? 44.920 -3.632 -23.419 1.00 24.26 368 ASP A N 1
ATOM 2775 C CA . ASP A 1 370 ? 44.766 -2.860 -22.199 1.00 24.60 368 ASP A CA 1
ATOM 2776 C C . ASP A 1 370 ? 44.341 -1.434 -22.558 1.00 23.63 368 ASP A C 1
ATOM 2777 O O . ASP A 1 370 ? 45.148 -0.495 -22.557 1.00 23.07 368 ASP A O 1
ATOM 2782 N N . ASP A 1 371 ? 43.056 -1.295 -22.893 1.00 22.61 369 ASP A N 1
ATOM 2783 C CA . ASP A 1 371 ? 42.465 -0.005 -23.258 1.00 21.65 369 ASP A CA 1
ATOM 2784 C C . ASP A 1 371 ? 43.280 0.723 -24.339 1.00 20.60 369 ASP A C 1
ATOM 2785 O O . ASP A 1 371 ? 43.508 1.925 -24.261 1.00 20.46 369 ASP A O 1
ATOM 2790 N N . LEU A 1 372 ? 43.707 -0.025 -25.357 1.00 20.04 370 LEU A N 1
ATOM 2791 C CA . LEU A 1 372 ? 44.364 0.544 -26.540 1.00 20.11 370 LEU A CA 1
ATOM 2792 C C . LEU A 1 372 ? 45.594 1.377 -26.178 1.00 20.11 370 LEU A C 1
ATOM 2793 O O . LEU A 1 372 ? 45.710 2.541 -26.544 1.00 20.06 370 LEU A O 1
ATOM 2798 N N . ASP A 1 373 ? 46.530 0.769 -25.457 1.00 20.79 371 ASP A N 1
ATOM 2799 C CA . ASP A 1 373 ? 47.740 1.505 -25.070 1.00 21.53 371 ASP A CA 1
ATOM 2800 C C . ASP A 1 373 ? 48.750 1.577 -26.222 1.00 21.48 371 ASP A C 1
ATOM 2801 O O . ASP A 1 373 ? 49.789 0.906 -26.206 1.00 22.20 371 ASP A O 1
ATOM 2806 N N . THR A 1 374 ? 48.447 2.411 -27.218 1.00 20.92 372 THR A N 1
ATOM 2807 C CA . THR A 1 374 ? 49.295 2.555 -28.392 1.00 21.44 372 THR A CA 1
ATOM 2808 C C . THR A 1 374 ? 50.674 3.139 -28.085 1.00 22.60 372 THR A C 1
ATOM 2809 O O . THR A 1 374 ? 51.652 2.747 -28.728 1.00 23.49 372 THR A O 1
ATOM 2813 N N . PRO A 1 375 ? 50.769 4.098 -27.134 1.00 22.81 373 PRO A N 1
ATOM 2814 C CA . PRO A 1 375 ? 52.142 4.559 -26.861 1.00 23.22 373 PRO A CA 1
ATOM 2815 C C . PRO A 1 375 ? 53.077 3.441 -26.396 1.00 23.37 373 PRO A C 1
ATOM 2816 O O . PRO A 1 375 ? 54.220 3.402 -26.856 1.00 23.92 373 PRO A O 1
ATOM 2820 N N . LYS A 1 376 ? 52.595 2.542 -25.534 1.00 23.56 374 LYS A N 1
ATOM 2821 C CA . LYS A 1 376 ? 53.413 1.406 -25.070 1.00 24.44 374 LYS A CA 1
ATOM 2822 C C . LYS A 1 376 ? 53.667 0.404 -26.197 1.00 24.45 374 LYS A C 1
ATOM 2823 O O . LYS A 1 376 ? 54.776 -0.133 -26.321 1.00 24.14 374 LYS A O 1
ATOM 2829 N N . ALA A 1 377 ? 52.643 0.143 -27.016 1.00 23.57 375 ALA A N 1
ATOM 2830 C CA . ALA A 1 377 ? 52.825 -0.759 -28.158 1.00 23.29 375 ALA A CA 1
ATOM 2831 C C . ALA A 1 377 ? 53.889 -0.221 -29.112 1.00 23.01 375 ALA A C 1
ATOM 2832 O O . ALA A 1 377 ? 54.770 -0.968 -29.557 1.00 23.76 375 ALA A O 1
ATOM 2834 N N . LEU A 1 378 ? 53.797 1.065 -29.442 1.00 22.64 376 LEU A N 1
ATOM 2835 C CA . LEU A 1 378 ? 54.759 1.715 -30.324 1.00 22.72 376 LEU A CA 1
ATOM 2836 C C . LEU A 1 378 ? 56.160 1.640 -29.718 1.00 23.09 376 LEU A C 1
ATOM 2837 O O . LEU A 1 378 ? 57.122 1.416 -30.437 1.00 23.21 376 LEU A O 1
ATOM 2842 N N . ALA A 1 379 ? 56.248 1.802 -28.400 1.00 23.60 377 ALA A N 1
ATOM 2843 C CA . ALA A 1 379 ? 57.550 1.755 -27.706 1.00 23.83 377 ALA A CA 1
ATOM 2844 C C . ALA A 1 379 ? 58.157 0.359 -27.734 1.00 24.05 377 ALA A C 1
ATOM 2845 O O . ALA A 1 379 ? 59.378 0.223 -27.906 1.00 24.78 377 ALA A O 1
ATOM 2847 N N . ALA A 1 380 ? 57.325 -0.661 -27.542 1.00 24.49 378 ALA A N 1
ATOM 2848 C CA . ALA A 1 380 ? 57.760 -2.057 -27.645 1.00 24.52 378 ALA A CA 1
ATOM 2849 C C . ALA A 1 380 ? 58.327 -2.352 -29.043 1.00 24.97 378 ALA A C 1
ATOM 2850 O O . ALA A 1 380 ? 59.419 -2.941 -29.165 1.00 25.13 378 ALA A O 1
ATOM 2852 N N . LEU A 1 381 ? 57.619 -1.913 -30.090 1.00 24.95 379 LEU A N 1
ATOM 2853 C CA . LEU A 1 381 ? 58.083 -2.099 -31.470 1.00 24.57 379 LEU A CA 1
ATOM 2854 C C . LEU A 1 381 ? 59.355 -1.315 -31.775 1.00 25.39 379 LEU A C 1
ATOM 2855 O O . LEU A 1 381 ? 60.240 -1.816 -32.470 1.00 25.87 379 LEU A O 1
ATOM 2860 N N . ASP A 1 382 ? 59.456 -0.094 -31.238 1.00 25.53 380 ASP A N 1
ATOM 2861 C CA . ASP A 1 382 ? 60.686 0.698 -31.361 1.00 25.91 380 ASP A CA 1
ATOM 2862 C C . ASP A 1 382 ? 61.855 -0.090 -30.785 1.00 26.67 380 ASP A C 1
ATOM 2863 O O . ASP A 1 382 ? 62.944 -0.115 -31.370 1.00 26.89 380 ASP A O 1
ATOM 2868 N N . GLY A 1 383 ? 61.606 -0.722 -29.639 1.00 26.91 381 GLY A N 1
ATOM 2869 C CA . GLY A 1 383 ? 62.631 -1.456 -28.897 1.00 28.21 381 GLY A CA 1
ATOM 2870 C C . GLY A 1 383 ? 63.172 -2.615 -29.700 1.00 28.93 381 GLY A C 1
ATOM 2871 O O . GLY A 1 383 ? 64.394 -2.763 -29.846 1.00 29.90 381 GLY A O 1
ATOM 2872 N N . TRP A 1 384 ? 62.261 -3.428 -30.236 1.00 28.91 382 TRP A N 1
ATOM 2873 C CA . TRP A 1 384 ? 62.632 -4.558 -31.085 1.00 29.08 382 TRP A CA 1
ATOM 2874 C C . TRP A 1 384 ? 63.410 -4.098 -32.326 1.00 29.89 382 TRP A C 1
ATOM 2875 O O . TRP A 1 384 ? 64.396 -4.741 -32.709 1.00 30.09 382 TRP A O 1
ATOM 2886 N N . CYS A 1 385 ? 62.970 -3.002 -32.951 1.00 30.36 383 CYS A N 1
ATOM 2887 C CA . CYS A 1 385 ? 63.625 -2.476 -34.152 1.00 31.80 383 CYS A CA 1
ATOM 2888 C C . CYS A 1 385 ? 65.050 -2.012 -33.883 1.00 32.96 383 CYS A C 1
ATOM 2889 O O . CYS A 1 385 ? 65.953 -2.263 -34.688 1.00 33.18 383 CYS A O 1
ATOM 2892 N N . THR A 1 386 ? 65.239 -1.331 -32.754 1.00 33.73 384 THR A N 1
ATOM 2893 C CA . THR A 1 386 ? 66.555 -0.827 -32.360 1.00 34.91 384 THR A CA 1
ATOM 2894 C C . THR A 1 386 ? 67.500 -1.993 -32.065 1.00 35.63 384 THR A C 1
ATOM 2895 O O . THR A 1 386 ? 68.662 -1.978 -32.487 1.00 35.87 384 THR A O 1
ATOM 2899 N N . ASP A 1 387 ? 66.989 -3.004 -31.369 1.00 36.43 385 ASP A N 1
ATOM 2900 C CA . ASP A 1 387 ? 67.749 -4.213 -31.082 1.00 37.53 385 ASP A CA 1
ATOM 2901 C C . ASP A 1 387 ? 68.131 -4.970 -32.359 1.00 37.72 385 ASP A C 1
ATOM 2902 O O . ASP A 1 387 ? 69.289 -5.383 -32.516 1.00 37.85 385 ASP A O 1
ATOM 2907 N N . ALA A 1 388 ? 67.161 -5.146 -33.262 1.00 37.41 386 ALA A N 1
ATOM 2908 C CA . ALA A 1 388 ? 67.388 -5.807 -34.554 1.00 37.36 386 ALA A CA 1
ATOM 2909 C C . ALA A 1 388 ? 68.422 -5.086 -35.407 1.00 37.44 386 ALA A C 1
ATOM 2910 O O . ALA A 1 388 ? 69.252 -5.729 -36.065 1.00 37.46 386 ALA A O 1
ATOM 2912 N N . LEU A 1 389 ? 68.368 -3.755 -35.401 1.00 37.25 387 LEU A N 1
ATOM 2913 C CA . LEU A 1 389 ? 69.261 -2.948 -36.228 1.00 37.55 387 LEU A CA 1
ATOM 2914 C C . LEU A 1 389 ? 70.658 -2.809 -35.621 1.00 38.40 387 LEU A C 1
ATOM 2915 O O . LEU A 1 389 ? 71.637 -2.657 -36.358 1.00 38.37 387 LEU A O 1
ATOM 2920 N N . SER A 1 390 ? 70.738 -2.862 -34.291 1.00 38.91 388 SER A N 1
ATOM 2921 C CA . SER A 1 390 ? 72.014 -2.738 -33.578 1.00 40.09 388 SER A CA 1
ATOM 2922 C C . SER A 1 390 ? 72.762 -4.058 -33.400 1.00 40.69 388 SER A C 1
ATOM 2923 O O . SER A 1 390 ? 73.979 -4.108 -33.586 1.00 41.03 388 SER A O 1
ATOM 2926 N N . TYR A 1 391 ? 72.044 -5.118 -33.032 1.00 41.41 389 TYR A N 1
ATOM 2927 C CA . TYR A 1 391 ? 72.683 -6.402 -32.711 1.00 41.91 389 TYR A CA 1
ATOM 2928 C C . TYR A 1 391 ? 72.344 -7.551 -33.664 1.00 41.77 389 TYR A C 1
ATOM 2929 O O . TYR A 1 391 ? 72.986 -8.606 -33.608 1.00 41.83 389 TYR A O 1
ATOM 2938 N N . GLY A 1 392 ? 71.343 -7.353 -34.526 1.00 41.19 390 GLY A N 1
ATOM 2939 C CA . GLY A 1 392 ? 70.885 -8.398 -35.448 1.00 40.61 390 GLY A CA 1
ATOM 2940 C C . GLY A 1 392 ? 70.283 -9.580 -34.712 1.00 40.21 390 GLY A C 1
ATOM 2941 O O . GLY A 1 392 ? 69.909 -9.466 -33.543 1.00 40.29 390 GLY A O 1
ATOM 2942 N N . GLY A 1 393 ? 70.205 -10.722 -35.391 1.00 39.86 391 GLY A N 1
ATOM 2943 C CA . GLY A 1 393 ? 69.617 -11.937 -34.819 1.00 39.58 391 GLY A CA 1
ATOM 2944 C C . GLY A 1 393 ? 69.585 -13.081 -35.812 1.00 39.55 391 GLY A C 1
ATOM 2945 O O . GLY A 1 393 ? 70.069 -12.946 -36.935 1.00 39.82 391 GLY A O 1
ATOM 2946 N N . HIS A 1 394 ? 69.000 -14.205 -35.413 1.00 39.53 392 HIS A N 1
ATOM 2947 C CA . HIS A 1 394 ? 69.068 -15.427 -36.223 1.00 39.74 392 HIS A CA 1
ATOM 2948 C C . HIS A 1 394 ? 67.718 -15.977 -36.679 1.00 39.28 392 HIS A C 1
ATOM 2949 O O . HIS A 1 394 ? 67.650 -17.070 -37.259 1.00 38.98 392 HIS A O 1
ATOM 2956 N N . ASP A 1 395 ? 66.648 -15.227 -36.417 1.00 38.64 393 ASP A N 1
ATOM 2957 C CA . ASP A 1 395 ? 65.318 -15.612 -36.868 1.00 37.98 393 ASP A CA 1
ATOM 2958 C C . ASP A 1 395 ? 65.105 -15.002 -38.242 1.00 37.54 393 ASP A C 1
ATOM 2959 O O . ASP A 1 395 ? 65.086 -13.782 -38.404 1.00 37.30 393 ASP A O 1
ATOM 2964 N N . THR A 1 396 ? 64.967 -15.868 -39.237 1.00 37.03 394 THR A N 1
ATOM 2965 C CA . THR A 1 396 ? 64.809 -15.437 -40.613 1.00 36.94 394 THR A CA 1
ATOM 2966 C C . THR A 1 396 ? 63.366 -14.977 -40.908 1.00 36.30 394 THR A C 1
ATOM 2967 O O . THR A 1 396 ? 63.117 -14.299 -41.905 1.00 36.16 394 THR A O 1
ATOM 2971 N N . GLU A 1 397 ? 62.442 -15.352 -40.024 1.00 35.99 395 GLU A N 1
ATOM 2972 C CA . GLU A 1 397 ? 61.005 -15.096 -40.208 1.00 35.81 395 GLU A CA 1
ATOM 2973 C C . GLU A 1 397 ? 60.488 -13.876 -39.441 1.00 34.87 395 GLU A C 1
ATOM 2974 O O . GLU A 1 397 ? 59.502 -13.251 -39.852 1.00 34.38 395 GLU A O 1
ATOM 2980 N N . SER A 1 398 ? 61.154 -13.544 -38.337 1.00 33.45 396 SER A N 1
ATOM 2981 C CA . SER A 1 398 ? 60.723 -12.442 -37.465 1.00 32.76 396 SER A CA 1
ATOM 2982 C C . SER A 1 398 ? 60.492 -11.072 -38.141 1.00 32.06 396 SER A C 1
ATOM 2983 O O . SER A 1 398 ? 59.499 -10.405 -37.816 1.00 32.17 396 SER A O 1
ATOM 2986 N N . PRO A 1 399 ? 61.380 -10.641 -39.071 1.00 31.40 397 PRO A N 1
ATOM 2987 C CA . PRO A 1 399 ? 61.128 -9.337 -39.714 1.00 31.10 397 PRO A CA 1
ATOM 2988 C C . PRO A 1 399 ? 59.811 -9.286 -40.488 1.00 31.20 397 PRO A C 1
ATOM 2989 O O . PRO A 1 399 ? 59.090 -8.286 -40.408 1.00 30.58 397 PRO A O 1
ATOM 2993 N N . ARG A 1 400 ? 59.509 -10.354 -41.223 1.00 30.79 398 ARG A N 1
ATOM 2994 C CA . ARG A 1 400 ? 58.257 -10.444 -41.969 1.00 31.02 398 ARG A CA 1
ATOM 2995 C C . ARG A 1 400 ? 57.064 -10.493 -41.014 1.00 30.00 398 ARG A C 1
ATOM 2996 O O . ARG A 1 400 ? 56.055 -9.809 -41.250 1.00 30.02 398 ARG A O 1
ATOM 3004 N N . LEU A 1 401 ? 57.179 -11.291 -39.950 1.00 28.80 399 LEU A N 1
ATOM 3005 C CA . LEU A 1 401 ? 56.127 -11.413 -38.935 1.00 28.67 399 LEU A CA 1
ATOM 3006 C C . LEU A 1 401 ? 55.843 -10.122 -38.173 1.00 27.53 399 LEU A C 1
ATOM 3007 O O . LEU A 1 401 ? 54.696 -9.853 -37.827 1.00 26.47 399 LEU A O 1
ATOM 3012 N N . VAL A 1 402 ? 56.877 -9.334 -37.902 1.00 26.23 400 VAL A N 1
ATOM 3013 C CA . VAL A 1 402 ? 56.656 -8.026 -37.277 1.00 25.08 400 VAL A CA 1
ATOM 3014 C C . VAL A 1 402 ? 55.920 -7.101 -38.261 1.00 25.26 400 VAL A C 1
ATOM 3015 O O . VAL A 1 402 ? 54.938 -6.442 -37.887 1.00 24.96 400 VAL A O 1
ATOM 3019 N N . ALA A 1 403 ? 56.354 -7.080 -39.517 1.00 24.81 401 ALA A N 1
ATOM 3020 C CA . ALA A 1 403 ? 55.657 -6.292 -40.542 1.00 24.80 401 ALA A CA 1
ATOM 3021 C C . ALA A 1 403 ? 54.191 -6.748 -40.713 1.00 24.95 401 ALA A C 1
ATOM 3022 O O . ALA A 1 403 ? 53.295 -5.907 -40.812 1.00 24.59 401 ALA A O 1
ATOM 3024 N N . THR A 1 404 ? 53.940 -8.059 -40.715 1.00 24.50 402 THR A N 1
ATOM 3025 C CA . THR A 1 404 ? 52.546 -8.555 -40.815 1.00 25.12 402 THR A CA 1
ATOM 3026 C C . THR A 1 404 ? 51.715 -8.171 -39.591 1.00 24.60 402 THR A C 1
ATOM 3027 O O . THR A 1 404 ? 50.529 -7.851 -39.708 1.00 24.22 402 THR A O 1
ATOM 3031 N N . THR A 1 405 ? 52.344 -8.193 -38.419 1.00 23.99 403 THR A N 1
ATOM 3032 C CA . THR A 1 405 ? 51.655 -7.869 -37.179 1.00 23.65 403 THR A CA 1
ATOM 3033 C C . THR A 1 405 ? 51.233 -6.399 -37.156 1.00 23.10 403 THR A C 1
ATOM 3034 O O . THR A 1 405 ? 50.092 -6.080 -36.791 1.00 22.85 403 THR A O 1
ATOM 3038 N N . VAL A 1 406 ? 52.143 -5.520 -37.573 1.00 22.71 404 VAL A N 1
ATOM 3039 C CA . VAL A 1 406 ? 51.882 -4.080 -37.633 1.00 22.29 404 VAL A CA 1
ATOM 3040 C C . VAL A 1 406 ? 50.791 -3.748 -38.669 1.00 22.21 404 VAL A C 1
ATOM 3041 O O . VAL A 1 406 ? 49.974 -2.846 -38.465 1.00 21.80 404 VAL A O 1
ATOM 3045 N N . ASP A 1 407 ? 50.788 -4.489 -39.771 1.00 20.80 405 ASP A N 1
ATOM 3046 C CA . ASP A 1 407 ? 49.728 -4.379 -40.780 1.00 21.31 405 ASP A CA 1
ATOM 3047 C C . ASP A 1 407 ? 48.358 -4.784 -40.201 1.00 20.43 405 ASP A C 1
ATOM 3048 O O . ASP A 1 407 ? 47.400 -3.982 -40.230 1.00 21.07 405 ASP A O 1
ATOM 3053 N N . ALA A 1 408 ? 48.257 -6.001 -39.678 1.00 20.58 406 ALA A N 1
ATOM 3054 C CA . ALA A 1 408 ? 46.984 -6.528 -39.173 1.00 19.33 406 ALA A CA 1
ATOM 3055 C C . ALA A 1 408 ? 46.428 -5.739 -37.989 1.00 19.79 406 ALA A C 1
ATOM 3056 O O . ALA A 1 408 ? 45.245 -5.426 -37.951 1.00 18.38 406 ALA A O 1
ATOM 3058 N N . LEU A 1 409 ? 47.283 -5.416 -37.025 1.00 19.43 407 LEU A N 1
ATOM 3059 C CA . LEU A 1 409 ? 46.806 -4.844 -35.764 1.00 20.14 407 LEU A CA 1
ATOM 3060 C C . LEU A 1 409 ? 46.778 -3.314 -35.754 1.00 20.24 407 LEU A C 1
ATOM 3061 O O . LEU A 1 409 ? 45.854 -2.714 -35.184 1.00 21.59 407 LEU A O 1
ATOM 3066 N N . LEU A 1 410 ? 47.769 -2.685 -36.374 1.00 19.96 408 LEU A N 1
ATOM 3067 C CA . LEU A 1 410 ? 47.847 -1.221 -36.397 1.00 20.85 408 LEU A CA 1
ATOM 3068 C C . LEU A 1 410 ? 47.440 -0.592 -37.732 1.00 20.73 408 LEU A C 1
ATOM 3069 O O . LEU A 1 410 ? 47.300 0.624 -37.815 1.00 21.19 408 LEU A O 1
ATOM 3074 N N . GLY A 1 411 ? 47.266 -1.408 -38.778 1.00 20.86 409 GLY A N 1
ATOM 3075 C CA . GLY A 1 411 ? 46.889 -0.894 -40.103 1.00 21.80 409 GLY A CA 1
ATOM 3076 C C . GLY A 1 411 ? 48.005 -0.146 -40.810 1.00 22.64 409 GLY A C 1
ATOM 3077 O O . GLY A 1 411 ? 47.773 0.587 -41.771 1.00 22.05 409 GLY A O 1
ATOM 3078 N N . VAL A 1 412 ? 49.234 -0.343 -40.326 1.00 23.59 410 VAL A N 1
ATOM 3079 C CA . VAL A 1 412 ? 50.396 0.357 -40.848 1.00 25.85 410 VAL A CA 1
ATOM 3080 C C . VAL A 1 412 ? 51.091 -0.521 -41.889 1.00 27.09 410 VAL A C 1
ATOM 3081 O O . VAL A 1 412 ? 51.385 -1.686 -41.628 1.00 27.37 410 VAL A O 1
ATOM 3085 N N . ASP A 1 413 ? 51.329 0.059 -43.059 1.00 29.37 411 ASP A N 1
ATOM 3086 C CA . ASP A 1 413 ? 51.856 -0.665 -44.207 1.00 31.50 411 ASP A CA 1
ATOM 3087 C C . ASP A 1 413 ? 53.357 -0.390 -44.354 1.00 31.91 411 ASP A C 1
ATOM 3088 O O . ASP A 1 413 ? 53.754 0.642 -44.890 1.00 32.51 411 ASP A O 1
ATOM 3093 N N . LEU A 1 414 ? 54.181 -1.309 -43.857 1.00 32.65 412 LEU A N 1
ATOM 3094 C CA . LEU A 1 414 ? 55.638 -1.122 -43.905 1.00 33.12 412 LEU A CA 1
ATOM 3095 C C . LEU A 1 414 ? 56.208 -1.531 -45.262 1.00 33.75 412 LEU A C 1
ATOM 3096 O O . LEU A 1 414 ? 55.605 -2.343 -45.974 1.00 35.02 412 LEU A O 1
ATOM 3101 N N . HIS B 1 1 ? 42.016 35.682 10.716 1.00 28.15 -1 HIS B N 1
ATOM 3102 C CA . HIS B 1 1 ? 40.728 35.276 11.401 1.00 26.05 -1 HIS B CA 1
ATOM 3103 C C . HIS B 1 1 ? 39.909 36.511 11.812 1.00 25.36 -1 HIS B C 1
ATOM 3104 O O . HIS B 1 1 ? 39.417 36.595 12.951 1.00 23.64 -1 HIS B O 1
ATOM 3111 N N . MET B 1 2 ? 39.755 37.455 10.884 1.00 24.56 0 MET B N 1
ATOM 3112 C CA . MET B 1 2 ? 39.096 38.731 11.176 1.00 24.51 0 MET B CA 1
ATOM 3113 C C . MET B 1 2 ? 37.619 38.792 10.803 1.00 23.51 0 MET B C 1
ATOM 3114 O O . MET B 1 2 ? 36.877 39.585 11.385 1.00 23.69 0 MET B O 1
ATOM 3119 N N . MET B 1 3 ? 37.185 37.971 9.851 1.00 22.32 1 MET B N 1
ATOM 3120 C CA . MET B 1 3 ? 35.772 37.968 9.461 1.00 22.56 1 MET B CA 1
ATOM 3121 C C . MET B 1 3 ? 34.991 37.123 10.461 1.00 21.46 1 MET B C 1
ATOM 3122 O O . MET B 1 3 ? 35.417 36.014 10.819 1.00 22.56 1 MET B O 1
ATOM 3127 N N . GLN B 1 4 ? 33.862 37.635 10.941 1.00 19.69 2 GLN B N 1
ATOM 3128 C CA . GLN B 1 4 ? 33.029 36.813 11.821 1.00 18.65 2 GLN B CA 1
ATOM 3129 C C . GLN B 1 4 ? 32.382 35.692 10.997 1.00 18.01 2 GLN B C 1
ATOM 3130 O O . GLN B 1 4 ? 31.903 35.933 9.896 1.00 17.44 2 GLN B O 1
ATOM 3136 N N . SER B 1 5 ? 32.347 34.479 11.547 1.00 18.12 3 SER B N 1
ATOM 3137 C CA . SER B 1 5 ? 31.469 33.436 10.986 1.00 17.82 3 SER B CA 1
ATOM 3138 C C . SER B 1 5 ? 30.212 33.525 11.869 1.00 17.58 3 SER B C 1
ATOM 3139 O O . SER B 1 5 ? 29.727 34.624 12.150 1.00 18.11 3 SER B O 1
ATOM 3142 N N . TRP B 1 6 ? 29.697 32.382 12.302 1.00 17.09 4 TRP B N 1
ATOM 3143 C CA . TRP B 1 6 ? 28.494 32.345 13.129 1.00 17.39 4 TRP B CA 1
ATOM 3144 C C . TRP B 1 6 ? 28.636 31.403 14.322 1.00 17.82 4 TRP B C 1
ATOM 3145 O O . TRP B 1 6 ? 29.620 30.682 14.433 1.00 17.36 4 TRP B O 1
ATOM 3156 N N . SER B 1 7 ? 27.654 31.420 15.222 1.00 19.63 5 SER B N 1
ATOM 3157 C CA . SER B 1 7 ? 27.762 30.646 16.450 1.00 21.01 5 SER B CA 1
ATOM 3158 C C . SER B 1 7 ? 27.534 29.163 16.161 1.00 20.10 5 SER B C 1
ATOM 3159 O O . SER B 1 7 ? 26.905 28.809 15.156 1.00 20.58 5 SER B O 1
ATOM 3162 N N . ALA B 1 8 ? 28.054 28.313 17.041 1.00 20.13 6 ALA B N 1
ATOM 3163 C CA . ALA B 1 8 ? 27.937 26.861 16.879 1.00 20.21 6 ALA B CA 1
ATOM 3164 C C . ALA B 1 8 ? 26.777 26.345 17.722 1.00 20.77 6 ALA B C 1
ATOM 3165 O O . ALA B 1 8 ? 26.540 26.866 18.820 1.00 21.66 6 ALA B O 1
ATOM 3167 N N . PRO B 1 9 ? 26.078 25.306 17.238 1.00 20.80 7 PRO B N 1
ATOM 3168 C CA . PRO B 1 9 ? 25.088 24.674 18.101 1.00 21.10 7 PRO B CA 1
ATOM 3169 C C . PRO B 1 9 ? 25.806 23.785 19.103 1.00 21.09 7 PRO B C 1
ATOM 3170 O O . PRO B 1 9 ? 26.992 23.470 18.921 1.00 21.60 7 PRO B O 1
ATOM 3174 N N . ALA B 1 10 ? 25.106 23.379 20.161 1.00 21.89 8 ALA B N 1
ATOM 3175 C CA . ALA B 1 10 ? 25.662 22.399 21.071 1.00 21.79 8 ALA B CA 1
ATOM 3176 C C . ALA B 1 10 ? 25.707 21.070 20.322 1.00 21.49 8 ALA B C 1
ATOM 3177 O O . ALA B 1 10 ? 24.801 20.771 19.540 1.00 21.02 8 ALA B O 1
ATOM 3179 N N . ILE B 1 11 ? 26.772 20.300 20.529 1.00 21.67 9 ILE B N 1
ATOM 3180 C CA . ILE B 1 11 ? 26.898 18.991 19.886 1.00 22.01 9 ILE B CA 1
ATOM 3181 C C . ILE B 1 11 ? 27.009 17.936 20.970 1.00 22.30 9 ILE B C 1
ATOM 3182 O O . ILE B 1 11 ? 28.025 17.854 21.664 1.00 22.02 9 ILE B O 1
ATOM 3187 N N . PRO B 1 12 ? 25.959 17.128 21.134 1.00 22.36 10 PRO B N 1
ATOM 3188 C CA . PRO B 1 12 ? 26.098 16.058 22.117 1.00 23.14 10 PRO B CA 1
ATOM 3189 C C . PRO B 1 12 ? 27.030 14.955 21.639 1.00 23.27 10 PRO B C 1
ATOM 3190 O O . PRO B 1 12 ? 27.332 14.850 20.435 1.00 23.24 10 PRO B O 1
ATOM 3194 N N . VAL B 1 13 ? 27.506 14.153 22.588 1.00 24.75 11 VAL B N 1
ATOM 3195 C CA . VAL B 1 13 ? 28.374 13.026 22.268 1.00 25.19 11 VAL B CA 1
ATOM 3196 C C . VAL B 1 13 ? 27.609 11.738 22.499 1.00 24.93 11 VAL B C 1
ATOM 3197 O O . VAL B 1 13 ? 27.050 11.510 23.587 1.00 26.48 11 VAL B O 1
ATOM 3201 N N . VAL B 1 14 ? 27.571 10.914 21.465 1.00 24.53 12 VAL B N 1
ATOM 3202 C CA . VAL B 1 14 ? 26.980 9.598 21.540 1.00 24.16 12 VAL B CA 1
ATOM 3203 C C . VAL B 1 14 ? 28.176 8.640 21.514 1.00 23.19 12 VAL B C 1
ATOM 3204 O O . VAL B 1 14 ? 29.011 8.701 20.607 1.00 21.70 12 VAL B O 1
ATOM 3208 N N . PRO B 1 15 ? 28.305 7.794 22.549 1.00 21.99 13 PRO B N 1
ATOM 3209 C CA . PRO B 1 15 ? 29.467 6.926 22.628 1.00 21.30 13 PRO B CA 1
ATOM 3210 C C . PRO B 1 15 ? 29.689 6.098 21.368 1.00 20.33 13 PRO B C 1
ATOM 3211 O O . PRO B 1 15 ? 28.727 5.661 20.721 1.00 20.53 13 PRO B O 1
ATOM 3215 N N . GLY B 1 16 ? 30.962 5.925 21.026 1.00 19.79 14 GLY B N 1
ATOM 3216 C CA . GLY B 1 16 ? 31.377 5.061 19.932 1.00 18.51 14 GLY B CA 1
ATOM 3217 C C . GLY B 1 16 ? 31.575 5.802 18.626 1.00 18.00 14 GLY B C 1
ATOM 3218 O O . GLY B 1 16 ? 31.752 7.019 18.618 1.00 19.52 14 GLY B O 1
ATOM 3219 N N . ARG B 1 17 ? 31.556 5.036 17.542 1.00 17.13 15 ARG B N 1
ATOM 3220 C CA . ARG B 1 17 ? 31.739 5.561 16.188 1.00 16.90 15 ARG B CA 1
ATOM 3221 C C . ARG B 1 17 ? 31.433 4.484 15.162 1.00 16.56 15 ARG B C 1
ATOM 3222 O O . ARG B 1 17 ? 31.355 3.291 15.484 1.00 17.11 15 ARG B O 1
ATOM 3230 N N . GLY B 1 18 ? 31.269 4.901 13.903 1.00 16.51 16 GLY B N 1
ATOM 3231 C CA . GLY B 1 18 ? 30.977 3.965 12.844 1.00 16.63 16 GLY B CA 1
ATOM 3232 C C . GLY B 1 18 ? 32.217 3.503 12.092 1.00 17.28 16 GLY B C 1
ATOM 3233 O O . GLY B 1 18 ? 33.360 3.742 12.536 1.00 16.98 16 GLY B O 1
ATOM 3234 N N . PRO B 1 19 ? 32.016 2.855 10.946 1.00 17.46 17 PRO B N 1
ATOM 3235 C CA . PRO B 1 19 ? 33.103 2.437 10.073 1.00 17.60 17 PRO B CA 1
ATOM 3236 C C . PRO B 1 19 ? 33.837 3.651 9.488 1.00 18.03 17 PRO B C 1
ATOM 3237 O O . PRO B 1 19 ? 33.374 4.783 9.641 1.00 17.78 17 PRO B O 1
ATOM 3241 N N . ALA B 1 20 ? 34.956 3.397 8.814 1.00 18.62 18 ALA B N 1
ATOM 3242 C CA . ALA B 1 20 ? 35.682 4.471 8.134 1.00 18.22 18 ALA B CA 1
ATOM 3243 C C . ALA B 1 20 ? 34.752 5.188 7.164 1.00 17.74 18 ALA B C 1
ATOM 3244 O O . ALA B 1 20 ? 34.029 4.547 6.394 1.00 18.01 18 ALA B O 1
ATOM 3246 N N . LEU B 1 21 ? 34.769 6.513 7.212 1.00 17.24 19 LEU B N 1
ATOM 3247 C CA . LEU B 1 21 ? 34.004 7.294 6.229 1.00 16.81 19 LEU B CA 1
ATOM 3248 C C . LEU B 1 21 ? 34.562 7.053 4.825 1.00 17.06 19 LEU B C 1
ATOM 3249 O O . LEU B 1 21 ? 35.770 7.215 4.574 1.00 17.02 19 LEU B O 1
ATOM 3254 N N . ARG B 1 22 ? 33.668 6.685 3.912 1.00 17.03 20 ARG B N 1
ATOM 3255 C CA . ARG B 1 22 ? 34.027 6.538 2.505 1.00 17.56 20 ARG B CA 1
ATOM 3256 C C . ARG B 1 22 ? 33.194 7.539 1.714 1.00 17.63 20 ARG B C 1
ATOM 3257 O O . ARG B 1 22 ? 31.997 7.679 1.973 1.00 18.09 20 ARG B O 1
ATOM 3265 N N . LEU B 1 23 ? 33.841 8.260 0.799 1.00 16.32 21 LEU B N 1
ATOM 3266 C CA . LEU B 1 23 ? 33.173 9.241 -0.077 1.00 15.65 21 LEU B CA 1
ATOM 3267 C C . LEU B 1 23 ? 33.577 9.038 -1.528 1.00 16.26 21 LEU B C 1
ATOM 3268 O O . LEU B 1 23 ? 34.691 8.583 -1.831 1.00 15.71 21 LEU B O 1
ATOM 3273 N N . PHE B 1 24 ? 32.665 9.381 -2.428 1.00 16.63 22 PHE B N 1
ATOM 3274 C CA . PHE B 1 24 ? 32.972 9.417 -3.845 1.00 17.12 22 PHE B CA 1
ATOM 3275 C C . PHE B 1 24 ? 33.961 10.537 -4.096 1.00 17.57 22 PHE B C 1
ATOM 3276 O O . PHE B 1 24 ? 33.738 11.689 -3.705 1.00 18.86 22 PHE B O 1
ATOM 3284 N N . ASP B 1 25 ? 35.066 10.188 -4.741 1.00 18.02 23 ASP B N 1
ATOM 3285 C CA . ASP B 1 25 ? 36.065 11.164 -5.169 1.00 17.61 23 ASP B CA 1
ATOM 3286 C C . ASP B 1 25 ? 35.854 11.423 -6.650 1.00 18.61 23 ASP B C 1
ATOM 3287 O O . ASP B 1 25 ? 35.981 10.500 -7.459 1.00 18.35 23 ASP B O 1
ATOM 3292 N N . SER B 1 26 ? 35.520 12.658 -7.001 1.00 19.08 24 SER B N 1
ATOM 3293 C CA . SER B 1 26 ? 35.308 13.022 -8.409 1.00 20.80 24 SER B CA 1
ATOM 3294 C C . SER B 1 26 ? 36.497 12.740 -9.336 1.00 20.94 24 SER B C 1
ATOM 3295 O O . SER B 1 26 ? 36.305 12.402 -10.518 1.00 22.21 24 SER B O 1
ATOM 3298 N N . ALA B 1 27 ? 37.721 12.862 -8.824 1.00 20.88 25 ALA B N 1
ATOM 3299 C CA . ALA B 1 27 ? 38.917 12.647 -9.640 1.00 20.83 25 ALA B CA 1
ATOM 3300 C C . ALA B 1 27 ? 39.065 11.162 -10.009 1.00 21.25 25 ALA B C 1
ATOM 3301 O O . ALA B 1 27 ? 39.187 10.820 -11.183 1.00 22.24 25 ALA B O 1
ATOM 3303 N N . ASP B 1 28 ? 39.044 10.297 -8.996 1.00 20.62 26 ASP B N 1
ATOM 3304 C CA . ASP B 1 28 ? 39.235 8.849 -9.182 1.00 21.00 26 ASP B CA 1
ATOM 3305 C C . ASP B 1 28 ? 37.955 8.169 -9.660 1.00 21.75 26 ASP B C 1
ATOM 3306 O O . ASP B 1 28 ? 38.006 7.017 -10.118 1.00 21.21 26 ASP B O 1
ATOM 3311 N N . ARG B 1 29 ? 36.815 8.848 -9.512 1.00 22.09 27 ARG B N 1
ATOM 3312 C CA . ARG B 1 29 ? 35.509 8.326 -9.953 1.00 23.73 27 ARG B CA 1
ATOM 3313 C C . ARG B 1 29 ? 35.098 7.068 -9.192 1.00 23.88 27 ARG B C 1
ATOM 3314 O O . ARG B 1 29 ? 34.499 6.138 -9.755 1.00 24.71 27 ARG B O 1
ATOM 3322 N N . GLN B 1 30 ? 35.423 7.031 -7.908 1.00 23.45 28 GLN B N 1
ATOM 3323 C CA . GLN B 1 30 ? 35.040 5.908 -7.073 1.00 23.80 28 GLN B CA 1
ATOM 3324 C C . GLN B 1 30 ? 34.859 6.315 -5.626 1.00 22.52 28 GLN B C 1
ATOM 3325 O O . GLN B 1 30 ? 35.434 7.310 -5.163 1.00 20.91 28 GLN B O 1
ATOM 3331 N N . VAL B 1 31 ? 34.064 5.517 -4.922 1.00 20.74 29 VAL B N 1
ATOM 3332 C CA . VAL B 1 31 ? 33.886 5.674 -3.484 1.00 21.03 29 VAL B CA 1
ATOM 3333 C C . VAL B 1 31 ? 35.053 4.975 -2.810 1.00 21.49 29 VAL B C 1
ATOM 3334 O O . VAL B 1 31 ? 35.294 3.782 -3.029 1.00 22.73 29 VAL B O 1
ATOM 3338 N N . ARG B 1 32 ? 35.784 5.711 -1.990 1.00 20.66 30 ARG B N 1
ATOM 3339 C CA . ARG B 1 32 ? 36.862 5.098 -1.211 1.00 20.06 30 ARG B CA 1
ATOM 3340 C C . ARG B 1 32 ? 37.046 5.842 0.102 1.00 19.26 30 ARG B C 1
ATOM 3341 O O . ARG B 1 32 ? 36.531 6.967 0.243 1.00 17.52 30 ARG B O 1
ATOM 3349 N N . PRO B 1 33 ? 37.755 5.224 1.068 1.00 18.17 31 PRO B N 1
ATOM 3350 C CA . PRO B 1 33 ? 37.942 5.858 2.367 1.00 18.26 31 PRO B CA 1
ATOM 3351 C C . PRO B 1 33 ? 38.646 7.198 2.227 1.00 18.08 31 PRO B C 1
ATOM 3352 O O . PRO B 1 33 ? 39.565 7.335 1.415 1.00 17.89 31 PRO B O 1
ATOM 3356 N N . VAL B 1 34 ? 38.224 8.174 3.020 1.00 17.47 32 VAL B N 1
ATOM 3357 C CA . VAL B 1 34 ? 38.865 9.483 3.028 1.00 18.01 32 VAL B CA 1
ATOM 3358 C C . VAL B 1 34 ? 40.228 9.375 3.731 1.00 17.72 32 VAL B C 1
ATOM 3359 O O . VAL B 1 34 ? 41.223 9.893 3.237 1.00 18.50 32 VAL B O 1
ATOM 3363 N N . THR B 1 35 ? 40.241 8.675 4.863 1.00 17.72 33 THR B N 1
ATOM 3364 C CA . THR B 1 35 ? 41.451 8.469 5.690 1.00 18.90 33 THR B CA 1
ATOM 3365 C C . THR B 1 35 ? 42.190 9.789 5.964 1.00 18.85 33 THR B C 1
ATOM 3366 O O . THR B 1 35 ? 43.329 9.991 5.505 1.00 19.35 33 THR B O 1
ATOM 3370 N N . PRO B 1 36 ? 41.546 10.696 6.716 1.00 19.46 34 PRO B N 1
ATOM 3371 C CA . PRO B 1 36 ? 42.098 12.038 6.944 1.00 20.41 34 PRO B CA 1
ATOM 3372 C C . PRO B 1 36 ? 43.379 12.035 7.744 1.00 21.76 34 PRO B C 1
ATOM 3373 O O . PRO B 1 36 ? 43.710 11.045 8.402 1.00 22.64 34 PRO B O 1
ATOM 3377 N N . GLY B 1 37 ? 44.096 13.151 7.655 1.00 22.44 35 GLY B N 1
ATOM 3378 C CA . GLY B 1 37 ? 45.404 13.275 8.273 1.00 23.68 35 GLY B CA 1
ATOM 3379 C C . GLY B 1 37 ? 45.270 13.497 9.766 1.00 24.32 35 GLY B C 1
ATOM 3380 O O . GLY B 1 37 ? 44.152 13.458 10.317 1.00 24.38 35 GLY B O 1
ATOM 3381 N N . PRO B 1 38 ? 46.412 13.739 10.444 1.00 24.57 36 PRO B N 1
ATOM 3382 C CA . PRO B 1 38 ? 46.396 13.982 11.894 1.00 24.50 36 PRO B CA 1
ATOM 3383 C C . PRO B 1 38 ? 45.350 15.031 12.288 1.00 24.02 36 PRO B C 1
ATOM 3384 O O . PRO B 1 38 ? 44.655 14.876 13.293 1.00 25.11 36 PRO B O 1
ATOM 3388 N N . THR B 1 39 ? 45.235 16.087 11.489 1.00 22.24 37 THR B N 1
ATOM 3389 C CA . THR B 1 39 ? 44.072 16.965 11.553 1.00 21.63 37 THR B CA 1
ATOM 3390 C C . THR B 1 39 ? 43.280 16.636 10.297 1.00 19.24 37 THR B C 1
ATOM 3391 O O . THR B 1 39 ? 43.870 16.600 9.204 1.00 19.58 37 THR B O 1
ATOM 3395 N N . ALA B 1 40 ? 41.970 16.397 10.446 1.00 17.17 38 ALA B N 1
ATOM 3396 C CA . ALA B 1 40 ? 41.095 16.204 9.281 1.00 15.58 38 ALA B CA 1
ATOM 3397 C C . ALA B 1 40 ? 40.795 17.562 8.642 1.00 14.71 38 ALA B C 1
ATOM 3398 O O . ALA B 1 40 ? 40.231 18.435 9.275 1.00 14.92 38 ALA B O 1
ATOM 3400 N N . THR B 1 41 ? 41.207 17.763 7.383 1.00 13.25 39 THR B N 1
ATOM 3401 C CA . THR B 1 41 ? 41.116 19.096 6.795 1.00 13.06 39 THR B CA 1
ATOM 3402 C C . THR B 1 41 ? 40.127 19.150 5.617 1.00 12.43 39 THR B C 1
ATOM 3403 O O . THR B 1 41 ? 40.087 18.255 4.787 1.00 12.83 39 THR B O 1
ATOM 3407 N N . MET B 1 42 ? 39.342 20.217 5.577 1.00 12.71 40 MET B N 1
ATOM 3408 C CA . MET B 1 42 ? 38.320 20.373 4.540 1.00 13.68 40 MET B CA 1
ATOM 3409 C C . MET B 1 42 ? 38.234 21.826 4.126 1.00 12.71 40 MET B C 1
ATOM 3410 O O . MET B 1 42 ? 38.178 22.729 4.987 1.00 13.08 40 MET B O 1
ATOM 3415 N N . TYR B 1 43 ? 38.251 22.055 2.811 1.00 11.37 41 TYR B N 1
ATOM 3416 C CA . TYR B 1 43 ? 37.978 23.384 2.260 1.00 11.35 41 TYR B CA 1
ATOM 3417 C C . TYR B 1 43 ? 36.724 23.281 1.430 1.00 11.37 41 TYR B C 1
ATOM 3418 O O . TYR B 1 43 ? 36.640 22.434 0.539 1.00 12.04 41 TYR B O 1
ATOM 3427 N N . VAL B 1 44 ? 35.736 24.106 1.741 1.00 11.86 42 VAL B N 1
ATOM 3428 C CA . VAL B 1 44 ? 34.494 24.112 0.949 1.00 12.22 42 VAL B CA 1
ATOM 3429 C C . VAL B 1 44 ? 34.271 25.516 0.374 1.00 12.61 42 VAL B C 1
ATOM 3430 O O . VAL B 1 44 ? 34.339 26.517 1.083 1.00 12.57 42 VAL B O 1
ATOM 3434 N N . CYS B 1 45 ? 34.004 25.574 -0.935 1.00 12.25 43 CYS B N 1
ATOM 3435 C CA . CYS B 1 45 ? 33.781 26.833 -1.605 1.00 12.59 43 CYS B CA 1
ATOM 3436 C C . CYS B 1 45 ? 32.530 27.540 -1.082 1.00 12.84 43 CYS B C 1
ATOM 3437 O O . CYS B 1 45 ? 31.417 26.998 -1.156 1.00 13.51 43 CYS B O 1
ATOM 3440 N N . GLY B 1 46 ? 32.771 28.737 -0.564 1.00 12.34 44 GLY B N 1
ATOM 3441 C CA . GLY B 1 46 ? 31.774 29.597 0.063 1.00 12.78 44 GLY B CA 1
ATOM 3442 C C . GLY B 1 46 ? 30.923 30.365 -0.903 1.00 13.19 44 GLY B C 1
ATOM 3443 O O . GLY B 1 46 ? 31.024 30.204 -2.104 1.00 12.46 44 GLY B O 1
ATOM 3444 N N . ILE B 1 47 ? 30.097 31.254 -0.376 1.00 13.62 45 ILE B N 1
ATOM 3445 C CA . ILE B 1 47 ? 29.198 31.983 -1.249 1.00 14.34 45 ILE B CA 1
ATOM 3446 C C . ILE B 1 47 ? 29.853 33.167 -1.940 1.00 14.57 45 ILE B C 1
ATOM 3447 O O . ILE B 1 47 ? 30.841 33.748 -1.447 1.00 14.29 45 ILE B O 1
ATOM 3452 N N . THR B 1 48 ? 29.283 33.520 -3.091 1.00 14.69 46 THR B N 1
ATOM 3453 C CA . THR B 1 48 ? 29.439 34.863 -3.641 1.00 15.61 46 THR B CA 1
ATOM 3454 C C . THR B 1 48 ? 28.189 35.607 -3.150 1.00 16.83 46 THR B C 1
ATOM 3455 O O . THR B 1 48 ? 27.070 35.247 -3.509 1.00 17.14 46 THR B O 1
ATOM 3459 N N . PRO B 1 49 ? 28.379 36.617 -2.287 1.00 17.71 47 PRO B N 1
ATOM 3460 C CA . PRO B 1 49 ? 27.235 37.180 -1.548 1.00 19.12 47 PRO B CA 1
ATOM 3461 C C . PRO B 1 49 ? 26.425 38.236 -2.316 1.00 21.33 47 PRO B C 1
ATOM 3462 O O . PRO B 1 49 ? 26.345 39.385 -1.895 1.00 20.31 47 PRO B O 1
ATOM 3466 N N . TYR B 1 50 ? 25.839 37.854 -3.440 1.00 24.97 48 TYR B N 1
ATOM 3467 C CA . TYR B 1 50 ? 25.067 38.844 -4.199 1.00 28.22 48 TYR B CA 1
ATOM 3468 C C . TYR B 1 50 ? 23.576 38.615 -4.047 1.00 30.06 48 TYR B C 1
ATOM 3469 O O . TYR B 1 50 ? 22.775 39.466 -4.463 1.00 31.05 48 TYR B O 1
ATOM 3478 N N . ASP B 1 51 ? 23.225 37.465 -3.462 1.00 31.47 49 ASP B N 1
ATOM 3479 C CA . ASP B 1 51 ? 21.843 37.082 -3.153 1.00 32.88 49 ASP B CA 1
ATOM 3480 C C . ASP B 1 51 ? 21.869 35.831 -2.252 1.00 33.57 49 ASP B C 1
ATOM 3481 O O . ASP B 1 51 ? 22.883 35.547 -1.614 1.00 34.25 49 ASP B O 1
ATOM 3486 N N . ALA B 1 52 ? 20.759 35.092 -2.205 1.00 33.73 50 ALA B N 1
ATOM 3487 C CA . ALA B 1 52 ? 20.668 33.851 -1.406 1.00 32.28 50 ALA B CA 1
ATOM 3488 C C . ALA B 1 52 ? 20.232 34.170 0.051 1.00 30.83 50 ALA B C 1
ATOM 3489 O O . ALA B 1 52 ? 19.739 35.270 0.307 1.00 31.62 50 ALA B O 1
ATOM 3491 N N . THR B 1 53 ? 20.355 33.248 1.009 1.00 27.96 51 THR B N 1
ATOM 3492 C CA . THR B 1 53 ? 20.801 31.857 0.838 1.00 25.57 51 THR B CA 1
ATOM 3493 C C . THR B 1 53 ? 19.676 31.032 0.214 1.00 24.32 51 THR B C 1
ATOM 3494 O O . THR B 1 53 ? 18.625 30.887 0.830 1.00 25.41 51 THR B O 1
ATOM 3498 N N . HIS B 1 54 ? 19.886 30.492 -0.984 1.00 22.13 52 HIS B N 1
ATOM 3499 C CA . HIS B 1 54 ? 18.876 29.614 -1.563 1.00 20.56 52 HIS B CA 1
ATOM 3500 C C . HIS B 1 54 ? 19.100 28.159 -1.169 1.00 19.99 52 HIS B C 1
ATOM 3501 O O . HIS B 1 54 ? 20.103 27.803 -0.553 1.00 19.15 52 HIS B O 1
ATOM 3508 N N . LEU B 1 55 ? 18.144 27.311 -1.534 1.00 19.47 53 LEU B N 1
ATOM 3509 C CA . LEU B 1 55 ? 18.117 25.934 -1.053 1.00 19.28 53 LEU B CA 1
ATOM 3510 C C . LEU B 1 55 ? 19.197 25.094 -1.727 1.00 19.70 53 LEU B C 1
ATOM 3511 O O . LEU B 1 55 ? 19.642 24.085 -1.181 1.00 19.66 53 LEU B O 1
ATOM 3516 N N . GLY B 1 56 ? 19.613 25.516 -2.916 1.00 19.63 54 GLY B N 1
ATOM 3517 C CA . GLY B 1 56 ? 20.895 25.113 -3.463 1.00 17.81 54 GLY B CA 1
ATOM 3518 C C . GLY B 1 56 ? 22.027 25.273 -2.468 1.00 16.23 54 GLY B C 1
ATOM 3519 O O . GLY B 1 56 ? 22.543 24.290 -1.936 1.00 16.19 54 GLY B O 1
ATOM 3520 N N . HIS B 1 57 ? 22.414 26.519 -2.214 1.00 16.09 55 HIS B N 1
ATOM 3521 C CA . HIS B 1 57 ? 23.394 26.822 -1.178 1.00 16.23 55 HIS B CA 1
ATOM 3522 C C . HIS B 1 57 ? 23.247 25.878 0.011 1.00 15.98 55 HIS B C 1
ATOM 3523 O O . HIS B 1 57 ? 24.188 25.174 0.377 1.00 15.40 55 HIS B O 1
ATOM 3530 N N . ALA B 1 58 ? 22.061 25.870 0.611 1.00 15.38 56 ALA B N 1
ATOM 3531 C CA . ALA B 1 58 ? 21.836 25.143 1.863 1.00 15.68 56 ALA B CA 1
ATOM 3532 C C . ALA B 1 58 ? 22.168 23.679 1.746 1.00 16.01 56 ALA B C 1
ATOM 3533 O O . ALA B 1 58 ? 22.828 23.115 2.629 1.00 15.89 56 ALA B O 1
ATOM 3535 N N . ALA B 1 59 ? 21.722 23.053 0.662 1.00 14.93 57 ALA B N 1
ATOM 3536 C CA . ALA B 1 59 ? 21.952 21.624 0.498 1.00 15.27 57 ALA B CA 1
ATOM 3537 C C . ALA B 1 59 ? 23.459 21.331 0.454 1.00 14.79 57 ALA B C 1
ATOM 3538 O O . ALA B 1 59 ? 23.948 20.357 1.053 1.00 15.65 57 ALA B O 1
ATOM 3540 N N . THR B 1 60 ? 24.194 22.197 -0.240 1.00 14.10 58 THR B N 1
ATOM 3541 C CA . THR B 1 60 ? 25.643 22.035 -0.339 1.00 14.25 58 THR B CA 1
ATOM 3542 C C . THR B 1 60 ? 26.337 22.175 1.036 1.00 13.51 58 THR B C 1
ATOM 3543 O O . THR B 1 60 ? 27.112 21.283 1.427 1.00 14.22 58 THR B O 1
ATOM 3547 N N . TYR B 1 61 ? 26.025 23.231 1.791 1.00 13.10 59 TYR B N 1
ATOM 3548 C CA . TYR B 1 61 ? 26.670 23.402 3.102 1.00 12.64 59 TYR B CA 1
ATOM 3549 C C . TYR B 1 61 ? 26.186 22.379 4.102 1.00 12.85 59 TYR B C 1
ATOM 3550 O O . TYR B 1 61 ? 26.962 21.983 4.979 1.00 13.36 59 TYR B O 1
ATOM 3559 N N . LEU B 1 62 ? 24.947 21.906 3.941 1.00 12.69 60 LEU B N 1
ATOM 3560 C CA . LEU B 1 62 ? 24.468 20.836 4.831 1.00 12.86 60 LEU B CA 1
ATOM 3561 C C . LEU B 1 62 ? 25.225 19.513 4.610 1.00 12.40 60 LEU B C 1
ATOM 3562 O O . LEU B 1 62 ? 25.496 18.776 5.575 1.00 13.68 60 LEU B O 1
ATOM 3567 N N . THR B 1 63 ? 25.555 19.192 3.358 1.00 12.64 61 THR B N 1
ATOM 3568 C CA . THR B 1 63 ? 26.315 17.989 3.064 1.00 13.68 61 THR B CA 1
ATOM 3569 C C . THR B 1 63 ? 27.657 18.029 3.789 1.00 13.48 61 THR B C 1
ATOM 3570 O O . THR B 1 63 ? 28.059 17.053 4.436 1.00 13.04 61 THR B O 1
ATOM 3574 N N . PHE B 1 64 ? 28.342 19.169 3.713 1.00 12.35 62 PHE B N 1
ATOM 3575 C CA . PHE B 1 64 ? 29.654 19.243 4.357 1.00 12.97 62 PHE B CA 1
ATOM 3576 C C . PHE B 1 64 ? 29.535 19.352 5.868 1.00 13.02 62 PHE B C 1
ATOM 3577 O O . PHE B 1 64 ? 30.424 18.896 6.602 1.00 13.70 62 PHE B O 1
ATOM 3585 N N . ASP B 1 65 ? 28.404 19.871 6.343 1.00 13.22 63 ASP B N 1
ATOM 3586 C CA . ASP B 1 65 ? 28.102 19.789 7.783 1.00 13.29 63 ASP B CA 1
ATOM 3587 C C . ASP B 1 65 ? 28.026 18.326 8.250 1.00 13.94 63 ASP B C 1
ATOM 3588 O O . ASP B 1 65 ? 28.511 17.974 9.340 1.00 13.32 63 ASP B O 1
ATOM 3593 N N . LEU B 1 66 ? 27.433 17.464 7.434 1.00 13.60 64 LEU B N 1
ATOM 3594 C CA . LEU B 1 66 ? 27.372 16.049 7.769 1.00 14.09 64 LEU B CA 1
ATOM 3595 C C . LEU B 1 66 ? 28.781 15.469 7.873 1.00 13.25 64 LEU B C 1
ATOM 3596 O O . LEU B 1 66 ? 29.066 14.737 8.806 1.00 14.03 64 LEU B O 1
ATOM 3601 N N . VAL B 1 67 ? 29.651 15.783 6.906 1.00 13.24 65 VAL B N 1
ATOM 3602 C CA . VAL B 1 67 ? 31.039 15.291 6.970 1.00 13.23 65 VAL B CA 1
ATOM 3603 C C . VAL B 1 67 ? 31.731 15.776 8.263 1.00 13.26 65 VAL B C 1
ATOM 3604 O O . VAL B 1 67 ? 32.366 14.980 8.996 1.00 13.32 65 VAL B O 1
ATOM 3608 N N . HIS B 1 68 ? 31.594 17.067 8.544 1.00 13.00 66 HIS B N 1
ATOM 3609 C CA . HIS B 1 68 ? 32.148 17.680 9.747 1.00 13.25 66 HIS B CA 1
ATOM 3610 C C . HIS B 1 68 ? 31.648 16.918 10.982 1.00 13.77 66 HIS B C 1
ATOM 3611 O O . HIS B 1 68 ? 32.451 16.523 11.835 1.00 13.60 66 HIS B O 1
ATOM 3618 N N . ARG B 1 69 ? 30.332 16.694 11.048 1.00 13.13 67 ARG B N 1
ATOM 3619 C CA . ARG B 1 69 ? 29.745 15.988 12.201 1.00 13.26 67 ARG B CA 1
ATOM 3620 C C . ARG B 1 69 ? 30.210 14.531 12.340 1.00 13.76 67 ARG B C 1
ATOM 3621 O O . ARG B 1 69 ? 30.365 14.014 13.455 1.00 14.43 67 ARG B O 1
ATOM 3629 N N . LEU B 1 70 ? 30.395 13.847 11.215 1.00 13.66 68 LEU B N 1
ATOM 3630 C CA . LEU B 1 70 ? 30.880 12.458 11.234 1.00 14.80 68 LEU B CA 1
ATOM 3631 C C . LEU B 1 70 ? 32.333 12.404 11.697 1.00 15.00 68 LEU B C 1
ATOM 3632 O O . LEU B 1 70 ? 32.728 11.519 12.475 1.00 16.63 68 LEU B O 1
ATOM 3637 N N . TRP B 1 71 ? 33.129 13.362 11.247 1.00 15.44 69 TRP B N 1
ATOM 3638 C CA . TRP B 1 71 ? 34.494 13.441 11.745 1.00 15.67 69 TRP B CA 1
ATOM 3639 C C . TRP B 1 71 ? 34.526 13.662 13.252 1.00 15.77 69 TRP B C 1
ATOM 3640 O O . TRP B 1 71 ? 35.357 13.070 13.930 1.00 16.15 69 TRP B O 1
ATOM 3651 N N . LEU B 1 72 ? 33.637 14.510 13.772 1.00 15.66 70 LEU B N 1
ATOM 3652 C CA . LEU B 1 72 ? 33.550 14.725 15.221 1.00 16.42 70 LEU B CA 1
ATOM 3653 C C . LEU B 1 72 ? 33.080 13.477 15.963 1.00 17.31 70 LEU B C 1
ATOM 3654 O O . LEU B 1 72 ? 33.595 13.175 17.048 1.00 17.59 70 LEU B O 1
ATOM 3659 N N . ASP B 1 73 ? 32.133 12.735 15.377 1.00 16.88 71 ASP B N 1
ATOM 3660 C CA . ASP B 1 73 ? 31.684 11.454 15.952 1.00 17.71 71 ASP B CA 1
ATOM 3661 C C . ASP B 1 73 ? 32.875 10.510 16.094 1.00 18.12 71 ASP B C 1
ATOM 3662 O O . ASP B 1 73 ? 32.964 9.758 17.061 1.00 18.68 71 ASP B O 1
ATOM 3667 N N . ALA B 1 74 ? 33.797 10.586 15.135 1.00 17.62 72 ALA B N 1
ATOM 3668 C CA . ALA B 1 74 ? 34.992 9.744 15.120 1.00 18.41 72 ALA B CA 1
ATOM 3669 C C . ALA B 1 74 ? 36.049 10.241 16.112 1.00 19.11 72 ALA B C 1
ATOM 3670 O O . ALA B 1 74 ? 37.017 9.525 16.403 1.00 21.19 72 ALA B O 1
ATOM 3672 N N . GLY B 1 75 ? 35.881 11.452 16.619 1.00 19.43 73 GLY B N 1
ATOM 3673 C CA . GLY B 1 75 ? 36.772 11.994 17.636 1.00 20.11 73 GLY B CA 1
ATOM 3674 C C . GLY B 1 75 ? 37.953 12.678 16.982 1.00 20.42 73 GLY B C 1
ATOM 3675 O O . GLY B 1 75 ? 38.932 13.011 17.648 1.00 21.11 73 GLY B O 1
ATOM 3676 N N . HIS B 1 76 ? 37.862 12.909 15.673 1.00 19.58 74 HIS B N 1
ATOM 3677 C CA . HIS B 1 76 ? 38.913 13.655 14.995 1.00 19.20 74 HIS B CA 1
ATOM 3678 C C . HIS B 1 76 ? 38.945 15.131 15.357 1.00 19.02 74 HIS B C 1
ATOM 3679 O O . HIS B 1 76 ? 37.924 15.738 15.694 1.00 20.05 74 HIS B O 1
ATOM 3686 N N . THR B 1 77 ? 40.137 15.714 15.253 1.00 18.85 75 THR B N 1
ATOM 3687 C CA . THR B 1 77 ? 40.297 17.154 15.268 1.00 19.77 75 THR B CA 1
ATOM 3688 C C . THR B 1 77 ? 40.124 17.616 13.819 1.00 18.71 75 THR B C 1
ATOM 3689 O O . THR B 1 77 ? 40.687 17.004 12.921 1.00 19.63 75 THR B O 1
ATOM 3693 N N . VAL B 1 78 ? 39.312 18.651 13.628 1.00 17.25 76 VAL B N 1
ATOM 3694 C CA . VAL B 1 78 ? 38.961 19.142 12.283 1.00 16.22 76 VAL B CA 1
ATOM 3695 C C . VAL B 1 78 ? 39.463 20.556 12.049 1.00 15.87 76 VAL B C 1
ATOM 3696 O O . VAL B 1 78 ? 39.448 21.411 12.962 1.00 16.54 76 VAL B O 1
ATOM 3700 N N . GLN B 1 79 ? 39.919 20.815 10.817 1.00 14.95 77 GLN B N 1
ATOM 3701 C CA . GLN B 1 79 ? 40.126 22.173 10.365 1.00 14.76 77 GLN B CA 1
ATOM 3702 C C . GLN B 1 79 ? 39.286 22.379 9.108 1.00 14.19 77 GLN B C 1
ATOM 3703 O O . GLN B 1 79 ? 39.612 21.834 8.051 1.00 14.17 77 GLN B O 1
ATOM 3709 N N . TYR B 1 80 ? 38.232 23.178 9.256 1.00 13.38 78 TYR B N 1
ATOM 3710 C CA . TYR B 1 80 ? 37.289 23.458 8.175 1.00 13.40 78 TYR B CA 1
ATOM 3711 C C . TYR B 1 80 ? 37.459 24.907 7.779 1.00 13.29 78 TYR B C 1
ATOM 3712 O O . TYR B 1 80 ? 37.302 25.806 8.607 1.00 13.36 78 TYR B O 1
ATOM 3721 N N . VAL B 1 81 ? 37.804 25.132 6.510 1.00 13.04 79 VAL B N 1
ATOM 3722 C CA . VAL B 1 81 ? 38.017 26.459 5.960 1.00 12.98 79 VAL B CA 1
ATOM 3723 C C . VAL B 1 81 ? 36.961 26.718 4.881 1.00 12.85 79 VAL B C 1
ATOM 3724 O O . VAL B 1 81 ? 36.672 25.851 4.063 1.00 12.52 79 VAL B O 1
ATOM 3728 N N . GLN B 1 82 ? 36.382 27.907 4.910 1.00 12.67 80 GLN B N 1
ATOM 3729 C CA . GLN B 1 82 ? 35.410 28.328 3.897 1.00 12.46 80 GLN B CA 1
ATOM 3730 C C . GLN B 1 82 ? 35.676 29.799 3.588 1.00 12.83 80 GLN B C 1
ATOM 3731 O O . GLN B 1 82 ? 36.022 30.590 4.489 1.00 13.68 80 GLN B O 1
ATOM 3737 N N . ASN B 1 83 ? 35.554 30.158 2.311 1.00 12.05 81 ASN B N 1
ATOM 3738 C CA . ASN B 1 83 ? 35.793 31.521 1.874 1.00 12.34 81 ASN B CA 1
ATOM 3739 C C . ASN B 1 83 ? 34.477 32.280 1.676 1.00 13.03 81 ASN B C 1
ATOM 3740 O O . ASN B 1 83 ? 33.388 31.690 1.762 1.00 13.50 81 ASN B O 1
ATOM 3745 N N . VAL B 1 84 ? 34.598 33.587 1.406 1.00 13.26 82 VAL B N 1
ATOM 3746 C CA . VAL B 1 84 ? 33.533 34.394 0.811 1.00 13.42 82 VAL B CA 1
ATOM 3747 C C . VAL B 1 84 ? 34.138 35.101 -0.400 1.00 13.77 82 VAL B C 1
ATOM 3748 O O . VAL B 1 84 ? 35.183 35.773 -0.287 1.00 14.44 82 VAL B O 1
ATOM 3752 N N . THR B 1 85 ? 33.499 34.934 -1.554 1.00 13.83 83 THR B N 1
ATOM 3753 C CA . THR B 1 85 ? 33.978 35.559 -2.776 1.00 14.42 83 THR B CA 1
ATOM 3754 C C . THR B 1 85 ? 33.366 36.952 -2.850 1.00 15.13 83 THR B C 1
ATOM 3755 O O . THR B 1 85 ? 32.387 37.180 -3.559 1.00 15.10 83 THR B O 1
ATOM 3759 N N . ASP B 1 86 ? 33.944 37.880 -2.076 1.00 15.48 84 ASP B N 1
ATOM 3760 C CA . ASP B 1 86 ? 33.275 39.164 -1.854 1.00 17.83 84 ASP B CA 1
ATOM 3761 C C . ASP B 1 86 ? 33.593 40.238 -2.880 1.00 18.94 84 ASP B C 1
ATOM 3762 O O . ASP B 1 86 ? 33.055 41.350 -2.820 1.00 19.95 84 ASP B O 1
ATOM 3767 N N . VAL B 1 87 ? 34.438 39.893 -3.841 1.00 19.63 85 VAL B N 1
ATOM 3768 C CA . VAL B 1 87 ? 34.639 40.723 -5.016 1.00 21.96 85 VAL B CA 1
ATOM 3769 C C . VAL B 1 87 ? 34.465 39.785 -6.212 1.00 23.55 85 VAL B C 1
ATOM 3770 O O . VAL B 1 87 ? 35.101 38.740 -6.280 1.00 24.27 85 VAL B O 1
ATOM 3774 N N . ASP B 1 88 ? 33.533 40.106 -7.101 1.00 25.74 86 ASP B N 1
ATOM 3775 C CA . ASP B 1 88 ? 33.181 39.182 -8.189 1.00 28.80 86 ASP B CA 1
ATOM 3776 C C . ASP B 1 88 ? 32.364 39.916 -9.227 1.00 29.73 86 ASP B C 1
ATOM 3777 O O . ASP B 1 88 ? 31.653 40.862 -8.888 1.00 30.16 86 ASP B O 1
ATOM 3782 N N . ASP B 1 89 ? 32.467 39.487 -10.488 1.00 31.53 87 ASP B N 1
ATOM 3783 C CA . ASP B 1 89 ? 31.668 40.080 -11.561 1.00 32.98 87 ASP B CA 1
ATOM 3784 C C . ASP B 1 89 ? 30.157 39.945 -11.321 1.00 33.15 87 ASP B C 1
ATOM 3785 O O . ASP B 1 89 ? 29.445 40.960 -11.387 1.00 32.85 87 ASP B O 1
ATOM 3790 N N . PRO B 1 90 ? 29.660 38.709 -11.031 1.00 33.62 88 PRO B N 1
ATOM 3791 C CA . PRO B 1 90 ? 28.228 38.593 -10.710 1.00 33.67 88 PRO B CA 1
ATOM 3792 C C . PRO B 1 90 ? 27.808 39.528 -9.582 1.00 33.37 88 PRO B C 1
ATOM 3793 O O . PRO B 1 90 ? 26.703 40.068 -9.604 1.00 33.43 88 PRO B O 1
ATOM 3797 N N . LEU B 1 91 ? 28.692 39.728 -8.608 1.00 33.16 89 LEU B N 1
ATOM 3798 C CA . LEU B 1 91 ? 28.418 40.657 -7.517 1.00 32.79 89 LEU B CA 1
ATOM 3799 C C . LEU B 1 91 ? 28.368 42.120 -7.982 1.00 33.06 89 LEU B C 1
ATOM 3800 O O . LEU B 1 91 ? 27.437 42.853 -7.630 1.00 32.38 89 LEU B O 1
ATOM 3805 N N . PHE B 1 92 ? 29.351 42.546 -8.778 1.00 33.26 90 PHE B N 1
ATOM 3806 C CA . PHE B 1 92 ? 29.312 43.884 -9.387 1.00 33.91 90 PHE B CA 1
ATOM 3807 C C . PHE B 1 92 ? 28.027 44.099 -10.199 1.00 35.02 90 PHE B C 1
ATOM 3808 O O . PHE B 1 92 ? 27.440 45.173 -10.156 1.00 35.37 90 PHE B O 1
ATOM 3816 N N . GLU B 1 93 ? 27.614 43.074 -10.943 1.00 36.65 91 GLU B N 1
ATOM 3817 C CA . GLU B 1 93 ? 26.433 43.156 -11.808 1.00 38.34 91 GLU B CA 1
ATOM 3818 C C . GLU B 1 93 ? 25.144 43.341 -11.013 1.00 38.72 91 GLU B C 1
ATOM 3819 O O . GLU B 1 93 ? 24.291 44.152 -11.383 1.00 38.93 91 GLU B O 1
ATOM 3825 N N . ARG B 1 94 ? 24.997 42.585 -9.927 1.00 38.95 92 ARG B N 1
ATOM 3826 C CA . ARG B 1 94 ? 23.814 42.702 -9.080 1.00 39.75 92 ARG B CA 1
ATOM 3827 C C . ARG B 1 94 ? 23.799 44.050 -8.365 1.00 40.45 92 ARG B C 1
ATOM 3828 O O . ARG B 1 94 ? 22.745 44.659 -8.201 1.00 40.41 92 ARG B O 1
ATOM 3836 N N . ALA B 1 95 ? 24.977 44.511 -7.951 1.00 41.52 93 ALA B N 1
ATOM 3837 C CA . ALA B 1 95 ? 25.119 45.797 -7.278 1.00 42.91 93 ALA B CA 1
ATOM 3838 C C . ALA B 1 95 ? 24.797 46.958 -8.221 1.00 44.33 93 ALA B C 1
ATOM 3839 O O . ALA B 1 95 ? 24.280 47.992 -7.788 1.00 44.67 93 ALA B O 1
ATOM 3841 N N . GLU B 1 96 ? 25.106 46.778 -9.506 1.00 45.64 94 GLU B N 1
ATOM 3842 C CA . GLU B 1 96 ? 24.780 47.775 -10.532 1.00 47.18 94 GLU B CA 1
ATOM 3843 C C . GLU B 1 96 ? 23.286 47.773 -10.853 1.00 47.43 94 GLU B C 1
ATOM 3844 O O . GLU B 1 96 ? 22.687 48.835 -11.043 1.00 47.77 94 GLU B O 1
ATOM 3850 N N . ARG B 1 97 ? 22.695 46.579 -10.885 1.00 47.74 95 ARG B N 1
ATOM 3851 C CA . ARG B 1 97 ? 21.255 46.403 -11.068 1.00 47.90 95 ARG B CA 1
ATOM 3852 C C . ARG B 1 97 ? 20.470 47.027 -9.911 1.00 47.88 95 ARG B C 1
ATOM 3853 O O . ARG B 1 97 ? 19.682 47.957 -10.124 1.00 48.23 95 ARG B O 1
ATOM 3861 N N . ASP B 1 98 ? 20.707 46.526 -8.694 1.00 47.52 96 ASP B N 1
ATOM 3862 C CA . ASP B 1 98 ? 19.982 46.955 -7.488 1.00 46.95 96 ASP B CA 1
ATOM 3863 C C . ASP B 1 98 ? 20.239 48.405 -7.046 1.00 46.05 96 ASP B C 1
ATOM 3864 O O . ASP B 1 98 ? 19.521 48.918 -6.182 1.00 46.31 96 ASP B O 1
ATOM 3869 N N . GLY B 1 99 ? 21.259 49.051 -7.610 1.00 44.83 97 GLY B N 1
ATOM 3870 C CA . GLY B 1 99 ? 21.614 50.431 -7.241 1.00 43.25 97 GLY B CA 1
ATOM 3871 C C . GLY B 1 99 ? 22.261 50.550 -5.870 1.00 42.19 97 GLY B C 1
ATOM 3872 O O . GLY B 1 99 ? 21.871 51.394 -5.053 1.00 42.32 97 GLY B O 1
ATOM 3873 N N . ILE B 1 100 ? 23.268 49.707 -5.627 1.00 40.54 98 ILE B N 1
ATOM 3874 C CA . ILE B 1 100 ? 23.900 49.577 -4.308 1.00 38.55 98 ILE B CA 1
ATOM 3875 C C . ILE B 1 100 ? 25.422 49.392 -4.459 1.00 36.66 98 ILE B C 1
ATOM 3876 O O . ILE B 1 100 ? 25.881 48.909 -5.489 1.00 37.14 98 ILE B O 1
ATOM 3881 N N . ASP B 1 101 ? 26.196 49.802 -3.456 1.00 34.02 99 ASP B N 1
ATOM 3882 C CA . ASP B 1 101 ? 27.645 49.571 -3.449 1.00 32.23 99 ASP B CA 1
ATOM 3883 C C . ASP B 1 101 ? 27.946 48.076 -3.285 1.00 30.06 99 ASP B C 1
ATOM 3884 O O . ASP B 1 101 ? 27.312 47.399 -2.465 1.00 29.02 99 ASP B O 1
ATOM 3889 N N . TRP B 1 102 ? 28.911 47.568 -4.058 1.00 27.65 100 TRP B N 1
ATOM 3890 C CA . TRP B 1 102 ? 29.258 46.143 -4.001 1.00 25.34 100 TRP B CA 1
ATOM 3891 C C . TRP B 1 102 ? 29.692 45.695 -2.601 1.00 24.28 100 TRP B C 1
ATOM 3892 O O . TRP B 1 102 ? 29.394 44.565 -2.201 1.00 23.06 100 TRP B O 1
ATOM 3903 N N . ARG B 1 103 ? 30.366 46.574 -1.862 1.00 22.55 101 ARG B N 1
ATOM 3904 C CA . ARG B 1 103 ? 30.808 46.238 -0.500 1.00 22.92 101 ARG B CA 1
ATOM 3905 C C . ARG B 1 103 ? 29.601 46.110 0.419 1.00 22.42 101 ARG B C 1
ATOM 3906 O O . ARG B 1 103 ? 29.515 45.191 1.232 1.00 22.13 101 ARG B O 1
ATOM 3914 N N . THR B 1 104 ? 28.666 47.050 0.289 1.00 21.79 102 THR B N 1
ATOM 3915 C CA . THR B 1 104 ? 27.420 47.030 1.073 1.00 22.13 102 THR B CA 1
ATOM 3916 C C . THR B 1 104 ? 26.547 45.798 0.794 1.00 21.57 102 THR B C 1
ATOM 3917 O O . THR B 1 104 ? 26.047 45.145 1.728 1.00 21.43 102 THR B O 1
ATOM 3921 N N . LEU B 1 105 ? 26.362 45.480 -0.487 1.00 20.18 103 LEU B N 1
ATOM 3922 C CA . LEU B 1 105 ? 25.599 44.306 -0.891 1.00 19.98 103 LEU B CA 1
ATOM 3923 C C . LEU B 1 105 ? 26.235 43.053 -0.293 1.00 18.70 103 LEU B C 1
ATOM 3924 O O . LEU B 1 105 ? 25.551 42.212 0.298 1.00 18.50 103 LEU B O 1
ATOM 3929 N N . GLY B 1 106 ? 27.552 42.950 -0.437 1.00 18.36 104 GLY B N 1
ATOM 3930 C CA . GLY B 1 106 ? 28.259 41.772 0.064 1.00 17.07 104 GLY B CA 1
ATOM 3931 C C . GLY B 1 106 ? 28.145 41.639 1.566 1.00 16.64 104 GLY B C 1
ATOM 3932 O O . GLY B 1 106 ? 27.914 40.545 2.081 1.00 16.63 104 GLY B O 1
ATOM 3933 N N . ASP B 1 107 ? 28.289 42.747 2.289 1.00 16.61 105 ASP B N 1
ATOM 3934 C CA . ASP B 1 107 ? 28.145 42.703 3.754 1.00 16.75 105 ASP B CA 1
ATOM 3935 C C . ASP B 1 107 ? 26.753 42.251 4.172 1.00 16.87 105 ASP B C 1
ATOM 3936 O O . ASP B 1 107 ? 26.602 41.476 5.116 1.00 16.69 105 ASP B O 1
ATOM 3941 N N . ARG B 1 108 ? 25.731 42.743 3.476 1.00 16.13 106 ARG B N 1
ATOM 3942 C CA . ARG B 1 108 ? 24.352 42.486 3.891 1.00 18.18 106 ARG B CA 1
ATOM 3943 C C . ARG B 1 108 ? 24.012 41.019 3.627 1.00 17.38 106 ARG B C 1
ATOM 3944 O O . ARG B 1 108 ? 23.410 40.337 4.471 1.00 18.42 106 ARG B O 1
ATOM 3952 N N . GLU B 1 109 ? 24.414 40.521 2.457 1.00 16.97 107 GLU B N 1
ATOM 3953 C CA . GLU B 1 109 ? 24.089 39.139 2.098 1.00 17.09 107 GLU B CA 1
ATOM 3954 C C . GLU B 1 109 ? 24.931 38.121 2.899 1.00 16.30 107 GLU B C 1
ATOM 3955 O O . GLU B 1 109 ? 24.453 37.037 3.243 1.00 16.81 107 GLU B O 1
ATOM 3961 N N . THR B 1 110 ? 26.177 38.481 3.225 1.00 15.73 108 THR B N 1
ATOM 3962 C CA . THR B 1 110 ? 26.977 37.613 4.119 1.00 15.42 108 THR B CA 1
ATOM 3963 C C . THR B 1 110 ? 26.327 37.493 5.495 1.00 15.79 108 THR B C 1
ATOM 3964 O O . THR B 1 110 ? 26.258 36.409 6.071 1.00 15.65 108 THR B O 1
ATOM 3968 N N . GLN B 1 111 ? 25.832 38.618 6.012 1.00 14.89 109 GLN B N 1
ATOM 3969 C CA . GLN B 1 111 ? 25.114 38.589 7.283 1.00 15.98 109 GLN B CA 1
ATOM 3970 C C . GLN B 1 111 ? 23.865 37.706 7.224 1.00 15.87 109 GLN B C 1
ATOM 3971 O O . GLN B 1 111 ? 23.613 36.935 8.174 1.00 15.93 109 GLN B O 1
ATOM 3977 N N . LEU B 1 112 ? 23.088 37.812 6.148 1.00 15.33 110 LEU B N 1
ATOM 3978 C CA . LEU B 1 112 ? 21.924 36.927 5.996 1.00 16.39 110 LEU B CA 1
ATOM 3979 C C . LEU B 1 112 ? 22.365 35.457 5.959 1.00 16.38 110 LEU B C 1
ATOM 3980 O O . LEU B 1 112 ? 21.734 34.582 6.573 1.00 16.57 110 LEU B O 1
ATOM 3985 N N . PHE B 1 113 ? 23.464 35.185 5.248 1.00 14.98 111 PHE B N 1
ATOM 3986 C CA . PHE B 1 113 ? 24.027 33.833 5.202 1.00 15.01 111 PHE B CA 1
ATOM 3987 C C . PHE B 1 113 ? 24.366 33.303 6.602 1.00 14.86 111 PHE B C 1
ATOM 3988 O O . PHE B 1 113 ? 23.991 32.175 6.951 1.00 15.16 111 PHE B O 1
ATOM 3996 N N . ARG B 1 114 ? 25.050 34.115 7.413 1.00 14.91 112 ARG B N 1
ATOM 3997 C CA . ARG B 1 114 ? 25.347 33.733 8.805 1.00 15.27 112 ARG B CA 1
ATOM 3998 C C . ARG B 1 114 ? 24.081 33.360 9.550 1.00 16.16 112 ARG B C 1
ATOM 3999 O O . ARG B 1 114 ? 24.079 32.402 10.319 1.00 16.86 112 ARG B O 1
ATOM 4007 N N . GLU B 1 115 ? 23.023 34.139 9.348 1.00 15.23 113 GLU B N 1
ATOM 4008 C CA . GLU B 1 115 ? 21.767 33.874 10.061 1.00 16.84 113 GLU B CA 1
ATOM 4009 C C . GLU B 1 115 ? 21.113 32.585 9.593 1.00 16.18 113 GLU B C 1
ATOM 4010 O O . GLU B 1 115 ? 20.577 31.796 10.416 1.00 17.09 113 GLU B O 1
ATOM 4016 N N . ASP B 1 116 ? 21.155 32.335 8.285 1.00 16.29 114 ASP B N 1
ATOM 4017 C CA . ASP B 1 116 ? 20.588 31.089 7.766 1.00 16.37 114 ASP B CA 1
ATOM 4018 C C . ASP B 1 116 ? 21.410 29.874 8.254 1.00 15.62 114 ASP B C 1
ATOM 4019 O O . ASP B 1 116 ? 20.845 28.831 8.639 1.00 15.89 114 ASP B O 1
ATOM 4024 N N . MET B 1 117 ? 22.740 29.997 8.255 1.00 15.12 115 MET B N 1
ATOM 4025 C CA . MET B 1 117 ? 23.585 28.884 8.716 1.00 15.06 115 MET B CA 1
ATOM 4026 C C . MET B 1 117 ? 23.355 28.578 10.190 1.00 15.50 115 MET B C 1
ATOM 4027 O O . MET B 1 117 ? 23.238 27.415 10.581 1.00 16.29 115 MET B O 1
ATOM 4032 N N . ALA B 1 118 ? 23.263 29.618 11.006 1.00 15.92 116 ALA B N 1
ATOM 4033 C CA . ALA B 1 118 ? 23.013 29.423 12.432 1.00 16.48 116 ALA B CA 1
ATOM 4034 C C . ALA B 1 118 ? 21.621 28.818 12.638 1.00 16.95 116 ALA B C 1
ATOM 4035 O O . ALA B 1 118 ? 21.452 27.901 13.446 1.00 17.81 116 ALA B O 1
ATOM 4037 N N . ALA B 1 119 ? 20.629 29.294 11.891 1.00 16.39 117 ALA B N 1
ATOM 4038 C CA . ALA B 1 119 ? 19.281 28.726 12.041 1.00 16.64 117 ALA B CA 1
ATOM 4039 C C . ALA B 1 119 ? 19.255 27.247 11.654 1.00 16.49 117 ALA B C 1
ATOM 4040 O O . ALA B 1 119 ? 18.580 26.454 12.308 1.00 17.63 117 ALA B O 1
ATOM 4042 N N . LEU B 1 120 ? 20.014 26.875 10.621 1.00 15.66 118 LEU B N 1
ATOM 4043 C CA . LEU B 1 120 ? 20.086 25.482 10.166 1.00 15.82 118 LEU B CA 1
ATOM 4044 C C . LEU B 1 120 ? 20.987 24.606 11.051 1.00 15.71 118 LEU B C 1
ATOM 4045 O O . LEU B 1 120 ? 21.107 23.409 10.821 1.00 16.56 118 LEU B O 1
ATOM 4050 N N . ARG B 1 121 ? 21.596 25.218 12.064 1.00 16.13 119 ARG B N 1
ATOM 4051 C CA . ARG B 1 121 ? 22.486 24.511 13.002 1.00 16.11 119 ARG B CA 1
ATOM 4052 C C . ARG B 1 121 ? 23.722 23.925 12.305 1.00 16.20 119 ARG B C 1
ATOM 4053 O O . ARG B 1 121 ? 24.239 22.874 12.693 1.00 16.40 119 ARG B O 1
ATOM 4061 N N . VAL B 1 122 ? 24.226 24.662 11.306 1.00 15.37 120 VAL B N 1
ATOM 4062 C CA . VAL B 1 122 ? 25.430 24.245 10.572 1.00 15.25 120 VAL B CA 1
ATOM 4063 C C . VAL B 1 122 ? 26.657 24.656 11.387 1.00 14.57 120 VAL B C 1
ATOM 4064 O O . VAL B 1 122 ? 26.731 25.801 11.850 1.00 14.95 120 VAL B O 1
ATOM 4068 N N . LEU B 1 123 ? 27.592 23.731 11.599 1.00 15.08 121 LEU B N 1
ATOM 4069 C CA . LEU B 1 123 ? 28.817 24.068 12.323 1.00 15.92 121 LEU B CA 1
ATOM 4070 C C . LEU B 1 123 ? 29.635 25.077 11.517 1.00 16.17 121 LEU B C 1
ATOM 4071 O O . LEU B 1 123 ? 29.834 24.912 10.298 1.00 16.35 121 LEU B O 1
ATOM 4076 N N . PRO B 1 124 ? 30.070 26.156 12.180 1.00 15.66 122 PRO B N 1
ATOM 4077 C CA . PRO B 1 124 ? 30.886 27.138 11.456 1.00 15.64 122 PRO B CA 1
ATOM 4078 C C . PRO B 1 124 ? 32.290 26.618 11.141 1.00 15.58 122 PRO B C 1
ATOM 4079 O O . PRO B 1 124 ? 32.783 25.680 11.758 1.00 16.08 122 PRO B O 1
ATOM 4083 N N . PRO B 1 125 ? 32.955 27.239 10.152 1.00 15.55 123 PRO B N 1
ATOM 4084 C CA . PRO B 1 125 ? 34.336 26.881 9.847 1.00 16.29 123 PRO B CA 1
ATOM 4085 C C . PRO B 1 125 ? 35.298 27.415 10.903 1.00 16.05 123 PRO B C 1
ATOM 4086 O O . PRO B 1 125 ? 34.972 28.388 11.629 1.00 16.79 123 PRO B O 1
ATOM 4090 N N . HIS B 1 126 ? 36.494 26.827 10.962 1.00 15.58 124 HIS B N 1
ATOM 4091 C CA . HIS B 1 126 ? 37.535 27.318 11.854 1.00 16.07 124 HIS B CA 1
ATOM 4092 C C . HIS B 1 126 ? 38.183 28.569 11.310 1.00 17.10 124 HIS B C 1
ATOM 4093 O O . HIS B 1 126 ? 38.678 29.399 12.085 1.00 18.23 124 HIS B O 1
ATOM 4100 N N . ASP B 1 127 ? 38.163 28.697 9.982 1.00 17.25 125 ASP B N 1
ATOM 4101 C CA . ASP B 1 127 ? 38.742 29.853 9.289 1.00 17.80 125 ASP B CA 1
ATOM 4102 C C . ASP B 1 127 ? 37.700 30.280 8.266 1.00 17.01 125 ASP B C 1
ATOM 4103 O O . ASP B 1 127 ? 37.339 29.482 7.410 1.00 17.11 125 ASP B O 1
ATOM 4108 N N . TYR B 1 128 ? 37.231 31.516 8.364 1.00 15.46 126 TYR B N 1
ATOM 4109 C CA . TYR B 1 128 ? 36.249 32.076 7.423 1.00 14.70 126 TYR B CA 1
ATOM 4110 C C . TYR B 1 128 ? 36.916 33.265 6.744 1.00 15.18 126 TYR B C 1
ATOM 4111 O O . TYR B 1 128 ? 37.177 34.298 7.376 1.00 16.18 126 TYR B O 1
ATOM 4120 N N . VAL B 1 129 ? 37.225 33.114 5.459 1.00 13.84 127 VAL B N 1
ATOM 4121 C CA . VAL B 1 129 ? 38.177 34.025 4.819 1.00 13.03 127 VAL B CA 1
ATOM 4122 C C . VAL B 1 129 ? 37.595 34.718 3.602 1.00 14.04 127 VAL B C 1
ATOM 4123 O O . VAL B 1 129 ? 37.233 34.057 2.627 1.00 14.54 127 VAL B O 1
ATOM 4127 N N . ALA B 1 130 ? 37.509 36.046 3.644 1.00 14.05 128 ALA B N 1
ATOM 4128 C CA . ALA B 1 130 ? 37.027 36.807 2.484 1.00 14.81 128 ALA B CA 1
ATOM 4129 C C . ALA B 1 130 ? 38.119 36.937 1.421 1.00 15.09 128 ALA B C 1
ATOM 4130 O O . ALA B 1 130 ? 39.301 37.102 1.762 1.00 16.39 128 ALA B O 1
ATOM 4132 N N . ALA B 1 131 ? 37.714 36.934 0.150 1.00 15.34 129 ALA B N 1
ATOM 4133 C CA . ALA B 1 131 ? 38.675 37.159 -0.947 1.00 16.00 129 ALA B CA 1
ATOM 4134 C C . ALA B 1 131 ? 39.432 38.473 -0.700 1.00 15.89 129 ALA B C 1
ATOM 4135 O O . ALA B 1 131 ? 40.646 38.530 -0.885 1.00 17.19 129 ALA B O 1
ATOM 4137 N N . THR B 1 132 ? 38.721 39.501 -0.252 1.00 16.15 130 THR B N 1
ATOM 4138 C CA . THR B 1 132 ? 39.358 40.815 -0.046 1.00 16.82 130 THR B CA 1
ATOM 4139 C C . THR B 1 132 ? 40.356 40.813 1.116 1.00 18.32 130 THR B C 1
ATOM 4140 O O . THR B 1 132 ? 41.136 41.771 1.266 1.00 19.54 130 THR B O 1
ATOM 4144 N N . ASP B 1 133 ? 40.325 39.771 1.942 1.00 17.56 131 ASP B N 1
ATOM 4145 C CA . ASP B 1 133 ? 41.277 39.654 3.039 1.00 18.33 131 ASP B CA 1
ATOM 4146 C C . ASP B 1 133 ? 42.482 38.794 2.676 1.00 18.33 131 ASP B C 1
ATOM 4147 O O . ASP B 1 133 ? 43.422 38.633 3.483 1.00 19.18 131 ASP B O 1
ATOM 4152 N N . ALA B 1 134 ? 42.475 38.278 1.449 1.00 16.57 132 ALA B N 1
ATOM 4153 C CA . ALA B 1 134 ? 43.506 37.318 1.025 1.00 16.97 132 ALA B CA 1
ATOM 4154 C C . ALA B 1 134 ? 44.297 37.806 -0.190 1.00 16.26 132 ALA B C 1
ATOM 4155 O O . ALA B 1 134 ? 44.939 37.007 -0.902 1.00 16.70 132 ALA B O 1
ATOM 4157 N N . ILE B 1 135 ? 44.261 39.112 -0.435 1.00 16.54 133 ILE B N 1
ATOM 4158 C CA . ILE B 1 135 ? 44.940 39.654 -1.606 1.00 16.53 133 ILE B CA 1
ATOM 4159 C C . ILE B 1 135 ? 46.458 39.415 -1.535 1.00 16.14 133 ILE B C 1
ATOM 4160 O O . ILE B 1 135 ? 47.076 39.087 -2.556 1.00 16.16 133 ILE B O 1
ATOM 4165 N N . ALA B 1 136 ? 47.061 39.591 -0.351 1.00 15.96 134 ALA B N 1
ATOM 4166 C CA . ALA B 1 136 ? 48.523 39.419 -0.206 1.00 16.13 134 ALA B CA 1
ATOM 4167 C C . ALA B 1 136 ? 48.933 37.998 -0.548 1.00 16.49 134 ALA B C 1
ATOM 4168 O O . ALA B 1 136 ? 49.963 37.771 -1.187 1.00 17.22 134 ALA B O 1
ATOM 4170 N N . GLU B 1 137 ? 48.104 37.040 -0.122 1.00 15.38 135 GLU B N 1
ATOM 4171 C CA . GLU B 1 137 ? 48.373 35.629 -0.395 1.00 15.58 135 GLU B CA 1
ATOM 4172 C C . GLU B 1 137 ? 48.276 35.329 -1.883 1.00 14.07 135 GLU B C 1
ATOM 4173 O O . GLU B 1 137 ? 49.083 34.569 -2.426 1.00 15.04 135 GLU B O 1
ATOM 4179 N N . VAL B 1 138 ? 47.297 35.940 -2.544 1.00 13.67 136 VAL B N 1
ATOM 4180 C CA . VAL B 1 138 ? 47.176 35.764 -3.994 1.00 12.55 136 VAL B CA 1
ATOM 4181 C C . VAL B 1 138 ? 48.378 36.361 -4.709 1.00 12.34 136 VAL B C 1
ATOM 4182 O O . VAL B 1 138 ? 48.958 35.727 -5.590 1.00 13.28 136 VAL B O 1
ATOM 4186 N N . VAL B 1 139 ? 48.759 37.578 -4.314 1.00 12.50 137 VAL B N 1
ATOM 4187 C CA . VAL B 1 139 ? 49.900 38.231 -4.961 1.00 13.23 137 VAL B CA 1
ATOM 4188 C C . VAL B 1 139 ? 51.160 37.379 -4.803 1.00 13.27 137 VAL B C 1
ATOM 4189 O O . VAL B 1 139 ? 51.886 37.156 -5.790 1.00 14.04 137 VAL B O 1
ATOM 4193 N N . GLU B 1 140 ? 51.393 36.853 -3.602 1.00 14.14 138 GLU B N 1
ATOM 4194 C CA . GLU B 1 140 ? 52.568 36.009 -3.354 1.00 15.23 138 GLU B CA 1
ATOM 4195 C C . GLU B 1 140 ? 52.558 34.746 -4.243 1.00 15.16 138 GLU B C 1
ATOM 4196 O O . GLU B 1 140 ? 53.597 34.355 -4.830 1.00 15.16 138 GLU B O 1
ATOM 4202 N N . MET B 1 141 ? 51.386 34.136 -4.380 1.00 13.54 139 MET B N 1
ATOM 4203 C CA . MET B 1 141 ? 51.257 32.929 -5.214 1.00 14.53 139 MET B CA 1
ATOM 4204 C C . MET B 1 141 ? 51.500 33.247 -6.681 1.00 13.78 139 MET B C 1
ATOM 4205 O O . MET B 1 141 ? 52.205 32.518 -7.385 1.00 13.70 139 MET B O 1
ATOM 4210 N N . VAL B 1 142 ? 50.933 34.351 -7.146 1.00 13.06 140 VAL B N 1
ATOM 4211 C CA . VAL B 1 142 ? 51.094 34.738 -8.547 1.00 13.67 140 VAL B CA 1
ATOM 4212 C C . VAL B 1 142 ? 52.555 35.073 -8.851 1.00 13.47 140 VAL B C 1
ATOM 4213 O O . VAL B 1 142 ? 53.052 34.710 -9.928 1.00 13.78 140 VAL B O 1
ATOM 4217 N N . GLU B 1 143 ? 53.239 35.742 -7.913 1.00 13.69 141 GLU B N 1
ATOM 4218 C CA . GLU B 1 143 ? 54.688 35.970 -8.072 1.00 13.74 141 GLU B CA 1
ATOM 4219 C C . GLU B 1 143 ? 55.422 34.655 -8.310 1.00 13.67 141 GLU B C 1
ATOM 4220 O O . GLU B 1 143 ? 56.259 34.556 -9.207 1.00 13.70 141 GLU B O 1
ATOM 4226 N N . LYS B 1 144 ? 55.095 33.630 -7.526 1.00 14.01 142 LYS B N 1
ATOM 4227 C CA . LYS B 1 144 ? 55.784 32.336 -7.651 1.00 14.10 142 LYS B CA 1
ATOM 4228 C C . LYS B 1 144 ? 55.462 31.677 -8.995 1.00 13.40 142 LYS B C 1
ATOM 4229 O O . LYS B 1 144 ? 56.325 31.087 -9.642 1.00 13.08 142 LYS B O 1
ATOM 4235 N N . LEU B 1 145 ? 54.205 31.790 -9.415 1.00 11.93 143 LEU B N 1
ATOM 4236 C CA . LEU B 1 145 ? 53.786 31.230 -10.706 1.00 11.95 143 LEU B CA 1
ATOM 4237 C C . LEU B 1 145 ? 54.467 31.973 -11.876 1.00 11.06 143 LEU B C 1
ATOM 4238 O O . LEU B 1 145 ? 54.860 31.353 -12.862 1.00 12.67 143 LEU B O 1
ATOM 4243 N N . LEU B 1 146 ? 54.642 33.293 -11.765 1.00 12.22 144 LEU B N 1
ATOM 4244 C CA . LEU B 1 146 ? 55.377 34.033 -12.790 1.00 12.65 144 LEU B CA 1
ATOM 4245 C C . LEU B 1 146 ? 56.836 33.574 -12.817 1.00 13.25 144 LEU B C 1
ATOM 4246 O O . LEU B 1 146 ? 57.408 33.427 -13.894 1.00 13.77 144 LEU B O 1
ATOM 4251 N N . ALA B 1 147 ? 57.431 33.383 -11.643 1.00 13.40 145 ALA B N 1
ATOM 4252 C CA . ALA B 1 147 ? 58.867 33.079 -11.559 1.00 14.05 145 ALA B CA 1
ATOM 4253 C C . ALA B 1 147 ? 59.145 31.708 -12.187 1.00 14.19 145 ALA B C 1
ATOM 4254 O O . ALA B 1 147 ? 60.211 31.493 -12.735 1.00 14.97 145 ALA B O 1
ATOM 4256 N N . SER B 1 148 ? 58.210 30.764 -12.057 1.00 13.66 146 SER B N 1
ATOM 4257 C CA . SER B 1 148 ? 58.425 29.418 -12.621 1.00 14.69 146 SER B CA 1
ATOM 4258 C C . SER B 1 148 ? 58.100 29.311 -14.108 1.00 15.43 146 SER B C 1
ATOM 4259 O O . SER B 1 148 ? 58.388 28.284 -14.756 1.00 17.12 146 SER B O 1
ATOM 4262 N N . GLY B 1 149 ? 57.446 30.339 -14.645 1.00 14.30 147 GLY B N 1
ATOM 4263 C CA . GLY B 1 149 ? 56.964 30.308 -16.022 1.00 14.90 147 GLY B CA 1
ATOM 4264 C C . GLY B 1 149 ? 55.596 29.651 -16.175 1.00 14.24 147 GLY B C 1
ATOM 4265 O O . GLY B 1 149 ? 55.089 29.560 -17.296 1.00 16.15 147 GLY B O 1
ATOM 4266 N N . ALA B 1 150 ? 54.989 29.218 -15.066 1.00 13.68 148 ALA B N 1
ATOM 4267 C CA . ALA B 1 150 ? 53.603 28.702 -15.126 1.00 12.95 148 ALA B CA 1
ATOM 4268 C C . ALA B 1 150 ? 52.617 29.791 -15.534 1.00 13.56 148 ALA B C 1
ATOM 4269 O O . ALA B 1 150 ? 51.564 29.496 -16.093 1.00 13.88 148 ALA B O 1
ATOM 4271 N N . ALA B 1 151 ? 52.961 31.037 -15.199 1.00 13.05 149 ALA B N 1
ATOM 4272 C CA . ALA B 1 151 ? 52.128 32.209 -15.494 1.00 13.40 149 ALA B CA 1
ATOM 4273 C C . ALA B 1 151 ? 52.889 33.163 -16.410 1.00 13.90 149 ALA B C 1
ATOM 4274 O O . ALA B 1 151 ? 54.136 33.134 -16.496 1.00 15.13 149 ALA B O 1
ATOM 4276 N N . TYR B 1 152 ? 52.132 33.988 -17.111 1.00 14.36 150 TYR B N 1
ATOM 4277 C CA . TYR B 1 152 ? 52.719 35.029 -17.943 1.00 14.19 150 TYR B CA 1
ATOM 4278 C C . TYR B 1 152 ? 51.857 36.283 -17.917 1.00 14.41 150 TYR B C 1
ATOM 4279 O O . TYR B 1 152 ? 50.667 36.231 -17.609 1.00 13.70 150 TYR B O 1
ATOM 4288 N N . ILE B 1 153 ? 52.454 37.400 -18.320 1.00 14.66 151 ILE B N 1
ATOM 4289 C CA . ILE B 1 153 ? 51.723 38.655 -18.469 1.00 15.56 151 ILE B CA 1
ATOM 4290 C C . ILE B 1 153 ? 51.360 38.795 -19.964 1.00 15.45 151 ILE B C 1
ATOM 4291 O O . ILE B 1 153 ? 52.233 38.702 -20.844 1.00 15.75 151 ILE B O 1
ATOM 4296 N N . VAL B 1 154 ? 50.083 39.035 -20.254 1.00 16.25 152 VAL B N 1
ATOM 4297 C CA . VAL B 1 154 ? 49.645 39.155 -21.636 1.00 18.60 152 VAL B CA 1
ATOM 4298 C C . VAL B 1 154 ? 50.286 40.413 -22.255 1.00 19.54 152 VAL B C 1
ATOM 4299 O O . VAL B 1 154 ? 50.534 41.396 -21.561 1.00 19.35 152 VAL B O 1
ATOM 4303 N N . GLU B 1 155 ? 50.584 40.358 -23.554 1.00 21.26 153 GLU B N 1
ATOM 4304 C CA . GLU B 1 155 ? 51.201 41.503 -24.236 1.00 23.47 153 GLU B CA 1
ATOM 4305 C C . GLU B 1 155 ? 50.124 42.533 -24.564 1.00 23.93 153 GLU B C 1
ATOM 4306 O O . GLU B 1 155 ? 49.643 42.616 -25.695 1.00 25.41 153 GLU B O 1
ATOM 4312 N N . ASP B 1 156 ? 49.723 43.284 -23.543 1.00 24.08 154 ASP B N 1
ATOM 4313 C CA . ASP B 1 156 ? 48.672 44.282 -23.652 1.00 24.34 154 ASP B CA 1
ATOM 4314 C C . ASP B 1 156 ? 49.082 45.419 -22.719 1.00 25.14 154 ASP B C 1
ATOM 4315 O O . ASP B 1 156 ? 48.868 45.357 -21.504 1.00 25.24 154 ASP B O 1
ATOM 4320 N N . ALA B 1 157 ? 49.698 46.460 -23.279 1.00 25.57 155 ALA B N 1
ATOM 4321 C CA . ALA B 1 157 ? 50.289 47.509 -22.442 1.00 26.25 155 ALA B CA 1
ATOM 4322 C C . ALA B 1 157 ? 49.274 48.230 -21.553 1.00 26.51 155 ALA B C 1
ATOM 4323 O O . ALA B 1 157 ? 49.588 48.561 -20.403 1.00 26.48 155 ALA B O 1
ATOM 4325 N N . GLU B 1 158 ? 48.057 48.427 -22.070 1.00 26.23 156 GLU B N 1
ATOM 4326 C CA . GLU B 1 158 ? 47.013 49.127 -21.331 1.00 26.54 156 GLU B CA 1
ATOM 4327 C C . GLU B 1 158 ? 46.416 48.247 -20.230 1.00 24.34 156 GLU B C 1
ATOM 4328 O O . GLU B 1 158 ? 46.128 48.728 -19.137 1.00 24.09 156 GLU B O 1
ATOM 4334 N N . TYR B 1 159 ? 46.248 46.958 -20.530 1.00 22.54 157 TYR B N 1
ATOM 4335 C CA . TYR B 1 159 ? 45.645 46.017 -19.577 1.00 21.26 157 TYR B CA 1
ATOM 4336 C C . TYR B 1 159 ? 46.473 44.744 -19.459 1.00 18.73 157 TYR B C 1
ATOM 4337 O O . TYR B 1 159 ? 46.119 43.696 -20.032 1.00 18.20 157 TYR B O 1
ATOM 4346 N N . PRO B 1 160 ? 47.593 44.828 -18.727 1.00 17.82 158 PRO B N 1
ATOM 4347 C CA . PRO B 1 160 ? 48.515 43.696 -18.603 1.00 16.65 158 PRO B CA 1
ATOM 4348 C C . PRO B 1 160 ? 48.026 42.602 -17.633 1.00 16.83 158 PRO B C 1
ATOM 4349 O O . PRO B 1 160 ? 48.629 42.369 -16.582 1.00 16.58 158 PRO B O 1
ATOM 4353 N N . ASP B 1 161 ? 46.959 41.922 -18.045 1.00 15.82 159 ASP B N 1
ATOM 4354 C CA . ASP B 1 161 ? 46.409 40.778 -17.287 1.00 15.09 159 ASP B CA 1
ATOM 4355 C C . ASP B 1 161 ? 47.447 39.655 -17.161 1.00 15.12 159 ASP B C 1
ATOM 4356 O O . ASP B 1 161 ? 48.262 39.428 -18.075 1.00 15.59 159 ASP B O 1
ATOM 4361 N N . VAL B 1 162 ? 47.413 38.958 -16.027 1.00 13.73 160 VAL B N 1
ATOM 4362 C CA . VAL B 1 162 ? 48.323 37.839 -15.782 1.00 13.57 160 VAL B CA 1
ATOM 4363 C C . VAL B 1 162 ? 47.508 36.549 -15.907 1.00 12.88 160 VAL B C 1
ATOM 4364 O O . VAL B 1 162 ? 46.427 36.461 -15.314 1.00 12.82 160 VAL B O 1
ATOM 4368 N N . TYR B 1 163 ? 48.043 35.580 -16.654 1.00 12.16 161 TYR B N 1
ATOM 4369 C CA . TYR B 1 163 ? 47.362 34.297 -16.926 1.00 12.71 161 TYR B CA 1
ATOM 4370 C C . TYR B 1 163 ? 48.170 33.107 -16.461 1.00 12.69 161 TYR B C 1
ATOM 4371 O O . TYR B 1 163 ? 49.414 33.140 -16.455 1.00 13.11 161 TYR B O 1
ATOM 4380 N N . PHE B 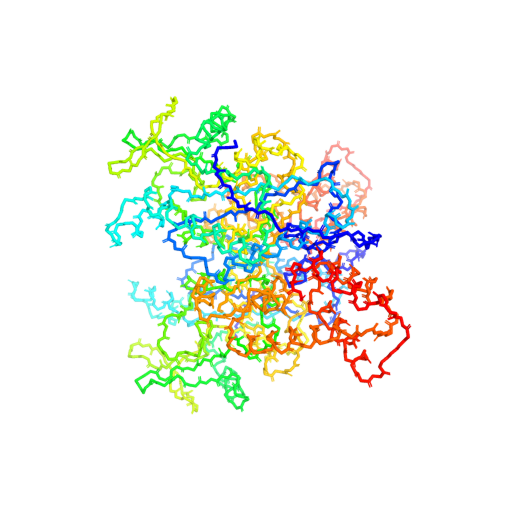1 164 ? 47.455 32.053 -16.069 1.00 12.17 162 PHE B N 1
ATOM 4381 C CA . PHE B 1 164 ? 48.041 30.738 -15.786 1.00 12.73 162 PHE B CA 1
ATOM 4382 C C . PHE B 1 164 ? 47.896 29.868 -17.036 1.00 13.18 162 PHE B C 1
ATOM 4383 O O . PHE B 1 164 ? 46.807 29.765 -17.602 1.00 13.96 162 PHE B O 1
ATOM 4391 N N . ARG B 1 165 ? 49.000 29.275 -17.473 1.00 13.14 163 ARG B N 1
ATOM 4392 C CA . ARG B 1 165 ? 48.993 28.353 -18.630 1.00 13.90 163 ARG B CA 1
ATOM 4393 C C . ARG B 1 165 ? 48.185 27.092 -18.325 1.00 14.65 163 ARG B C 1
ATOM 4394 O O . ARG B 1 165 ? 48.483 26.384 -17.362 1.00 15.13 163 ARG B O 1
ATOM 4402 N N . ALA B 1 166 ? 47.186 26.801 -19.158 1.00 14.58 164 ALA B N 1
ATOM 4403 C CA . ALA B 1 166 ? 46.409 25.564 -18.992 1.00 15.93 164 ALA B CA 1
ATOM 4404 C C . ALA B 1 166 ? 47.320 24.334 -19.017 1.00 17.10 164 ALA B C 1
ATOM 4405 O O . ALA B 1 166 ? 47.006 23.317 -18.397 1.00 18.11 164 ALA B O 1
ATOM 4407 N N . ASP B 1 167 ? 48.445 24.425 -19.725 1.00 17.15 165 ASP B N 1
ATOM 4408 C CA . ASP B 1 167 ? 49.381 23.288 -19.769 1.00 18.47 165 ASP B CA 1
ATOM 4409 C C . ASP B 1 167 ? 50.515 23.348 -18.744 1.00 17.90 165 ASP B C 1
ATOM 4410 O O . ASP B 1 167 ? 51.514 22.627 -18.872 1.00 18.44 165 ASP B O 1
ATOM 4415 N N . ALA B 1 168 ? 50.371 24.181 -17.705 1.00 16.14 166 ALA B N 1
ATOM 4416 C CA . ALA B 1 168 ? 51.429 24.270 -16.698 1.00 16.25 166 ALA B CA 1
ATOM 4417 C C . ALA B 1 168 ? 51.619 22.946 -15.966 1.00 16.34 166 ALA B C 1
ATOM 4418 O O . ALA B 1 168 ? 52.736 22.629 -15.546 1.00 18.08 166 ALA B O 1
ATOM 4420 N N . THR B 1 169 ? 50.529 22.199 -15.803 1.00 15.66 167 THR B N 1
ATOM 4421 C CA . THR B 1 169 ? 50.574 20.864 -15.193 1.00 15.41 167 THR B CA 1
ATOM 4422 C C . THR B 1 169 ? 50.239 19.792 -16.228 1.00 15.65 167 THR B C 1
ATOM 4423 O O . THR B 1 169 ? 49.285 19.929 -17.003 1.00 16.43 167 THR B O 1
ATOM 4427 N N . ALA B 1 170 ? 51.040 18.731 -16.230 1.00 16.32 168 ALA B N 1
ATOM 4428 C CA . ALA B 1 170 ? 50.806 17.613 -17.157 1.00 16.55 168 ALA B CA 1
ATOM 4429 C C . ALA B 1 170 ? 49.463 16.932 -16.895 1.00 16.99 168 ALA B C 1
ATOM 4430 O O . ALA B 1 170 ? 48.806 16.444 -17.824 1.00 18.02 168 ALA B O 1
ATOM 4432 N N . GLN B 1 171 ? 49.047 16.945 -15.631 1.00 16.04 169 GLN B N 1
ATOM 4433 C CA . GLN B 1 171 ? 47.850 16.232 -15.211 1.00 15.74 169 GLN B CA 1
ATOM 4434 C C . GLN B 1 171 ? 46.576 17.049 -15.386 1.00 15.23 169 GLN B C 1
ATOM 4435 O O . GLN B 1 171 ? 45.477 16.546 -15.075 1.00 15.64 169 GLN B O 1
ATOM 4441 N N . PHE B 1 172 ? 46.703 18.282 -15.886 1.00 14.19 170 PHE B N 1
ATOM 4442 C CA . PHE B 1 172 ? 45.531 19.141 -16.040 1.00 15.04 170 PHE B CA 1
ATOM 4443 C C . PHE B 1 172 ? 44.363 18.382 -16.664 1.00 15.29 170 PHE B C 1
ATOM 4444 O O . PHE B 1 172 ? 44.513 17.777 -17.736 1.00 15.83 170 PHE B O 1
ATOM 4452 N N . GLY B 1 173 ? 43.209 18.397 -15.992 1.00 15.29 171 GLY B N 1
ATOM 4453 C CA . GLY B 1 173 ? 42.030 17.697 -16.487 1.00 14.83 171 GLY B CA 1
ATOM 4454 C C . GLY B 1 173 ? 41.705 16.455 -15.659 1.00 14.60 171 GLY B C 1
ATOM 4455 O O . GLY B 1 173 ? 40.633 15.844 -15.829 1.00 16.11 171 GLY B O 1
ATOM 4456 N N . TYR B 1 174 ? 42.600 16.050 -14.752 1.00 14.22 172 TYR B N 1
ATOM 4457 C CA . TYR B 1 174 ? 42.357 14.809 -13.984 1.00 14.33 172 TYR B CA 1
ATOM 4458 C C . TYR B 1 174 ? 41.193 14.932 -12.999 1.00 14.03 172 TYR B C 1
ATOM 4459 O O . TYR B 1 174 ? 40.569 13.939 -12.628 1.00 15.06 172 TYR B O 1
ATOM 4468 N N . GLU B 1 175 ? 40.931 16.154 -12.547 1.00 13.97 173 GLU B N 1
ATOM 4469 C CA . GLU B 1 175 ? 39.948 16.327 -11.498 1.00 13.86 173 GLU B CA 1
ATOM 4470 C C . GLU B 1 175 ? 38.537 16.241 -12.074 1.00 14.78 173 GLU B C 1
ATOM 4471 O O . GLU B 1 175 ? 37.630 15.674 -11.436 1.00 17.60 173 GLU B O 1
ATOM 4477 N N . SER B 1 176 ? 38.352 16.759 -13.279 1.00 13.92 174 SER B N 1
ATOM 4478 C CA . SER B 1 176 ? 36.995 16.776 -13.879 1.00 14.25 174 SER B CA 1
ATOM 4479 C C . SER B 1 176 ? 36.786 15.605 -14.840 1.00 15.32 174 SER B C 1
ATOM 4480 O O . SER B 1 176 ? 35.641 15.137 -15.049 1.00 16.41 174 SER B O 1
ATOM 4483 N N . GLY B 1 177 ? 37.881 15.213 -15.476 1.00 15.49 175 GLY B N 1
ATOM 4484 C CA . GLY B 1 177 ? 37.846 14.180 -16.527 1.00 15.97 175 GLY B CA 1
ATOM 4485 C C . GLY B 1 177 ? 37.265 14.679 -17.840 1.00 16.97 175 GLY B C 1
ATOM 4486 O O . GLY B 1 177 ? 37.029 13.881 -18.759 1.00 18.18 175 GLY B O 1
ATOM 4487 N N . TYR B 1 178 ? 37.034 15.986 -17.942 1.00 15.89 176 TYR B N 1
ATOM 4488 C CA . TYR B 1 178 ? 36.429 16.551 -19.141 1.00 15.57 176 TYR B CA 1
ATOM 4489 C C . TYR B 1 178 ? 37.431 16.720 -20.277 1.00 15.90 176 TYR B C 1
ATOM 4490 O O . TYR B 1 178 ? 38.601 17.081 -20.059 1.00 17.05 176 TYR B O 1
ATOM 4499 N N . ASP B 1 179 ? 36.965 16.474 -21.503 1.00 15.47 177 ASP B N 1
ATOM 4500 C CA . ASP B 1 179 ? 37.762 16.785 -22.681 1.00 15.61 177 ASP B CA 1
ATOM 4501 C C . ASP B 1 179 ? 37.852 18.279 -22.973 1.00 15.46 177 ASP B C 1
ATOM 4502 O O . ASP B 1 179 ? 37.066 19.085 -22.464 1.00 15.16 177 ASP B O 1
ATOM 4507 N N . ARG B 1 180 ? 38.798 18.657 -23.825 1.00 16.56 178 ARG B N 1
ATOM 4508 C CA . ARG B 1 180 ? 39.046 20.068 -24.116 1.00 17.95 178 ARG B CA 1
ATOM 4509 C C . ARG B 1 180 ? 37.839 20.814 -24.680 1.00 16.79 178 ARG B C 1
ATOM 4510 O O . ARG B 1 180 ? 37.645 21.994 -24.395 1.00 15.93 178 ARG B O 1
ATOM 4518 N N . ASP B 1 181 ? 37.038 20.141 -25.504 1.00 15.56 179 ASP B N 1
ATOM 4519 C CA . ASP B 1 181 ? 35.915 20.827 -26.125 1.00 16.14 179 ASP B CA 1
ATOM 4520 C C . ASP B 1 181 ? 34.862 21.154 -25.068 1.00 15.47 179 ASP B C 1
ATOM 4521 O O . ASP B 1 181 ? 34.349 22.285 -24.993 1.00 15.24 179 ASP B O 1
ATOM 4526 N N . THR B 1 182 ? 34.580 20.165 -24.222 1.00 14.92 180 THR B N 1
ATOM 4527 C CA . THR B 1 182 ? 33.668 20.340 -23.100 1.00 14.08 180 THR B CA 1
ATOM 4528 C C . THR B 1 182 ? 34.211 21.441 -22.178 1.00 13.93 180 THR B C 1
ATOM 4529 O O . THR B 1 182 ? 33.466 22.315 -21.750 1.00 14.29 180 THR B O 1
ATOM 4533 N N . MET B 1 183 ? 35.515 21.410 -21.910 1.00 14.17 181 MET B N 1
ATOM 4534 C CA . MET B 1 183 ? 36.110 22.452 -21.066 1.00 14.13 181 MET B CA 1
ATOM 4535 C C . MET B 1 183 ? 35.895 23.849 -21.657 1.00 14.67 181 MET B C 1
ATOM 4536 O O . MET B 1 183 ? 35.503 24.762 -20.946 1.00 14.87 181 MET B O 1
ATOM 4541 N N . LEU B 1 184 ? 36.150 24.022 -22.961 1.00 14.54 182 LEU B N 1
ATOM 4542 C CA . LEU B 1 184 ? 36.005 25.349 -23.571 1.00 15.54 182 LEU B CA 1
ATOM 4543 C C . LEU B 1 184 ? 34.567 25.859 -23.467 1.00 15.57 182 LEU B C 1
ATOM 4544 O O . LEU B 1 184 ? 34.318 27.037 -23.162 1.00 16.49 182 LEU B O 1
ATOM 4549 N N . THR B 1 185 ? 33.615 24.955 -23.693 1.00 15.73 183 THR B N 1
ATOM 4550 C CA . THR B 1 185 ? 32.206 25.296 -23.616 1.00 16.14 183 THR B CA 1
ATOM 4551 C C . THR B 1 185 ? 31.821 25.740 -22.195 1.00 16.01 183 THR B C 1
ATOM 4552 O O . THR B 1 185 ? 31.145 26.755 -22.008 1.00 17.67 183 THR B O 1
ATOM 4556 N N . LEU B 1 186 ? 32.284 24.997 -21.191 1.00 14.88 184 LEU B N 1
ATOM 4557 C CA . LEU B 1 186 ? 31.945 25.321 -19.799 1.00 14.46 184 LEU B CA 1
ATOM 4558 C C . LEU B 1 186 ? 32.676 26.593 -19.369 1.00 14.81 184 LEU B C 1
ATOM 4559 O O . LEU B 1 186 ? 32.113 27.410 -18.644 1.00 16.18 184 LEU B O 1
ATOM 4564 N N . PHE B 1 187 ? 33.924 26.728 -19.820 1.00 15.48 185 PHE B N 1
ATOM 4565 C CA . PHE B 1 187 ? 34.781 27.876 -19.479 1.00 16.37 185 PHE B CA 1
ATOM 4566 C C . PHE B 1 187 ? 34.109 29.161 -19.941 1.00 17.01 185 PHE B C 1
ATOM 4567 O O . PHE B 1 187 ? 34.060 30.155 -19.192 1.00 17.80 185 PHE B O 1
ATOM 4575 N N . ALA B 1 188 ? 33.566 29.141 -21.160 1.00 18.10 186 ALA B N 1
ATOM 4576 C CA . ALA B 1 188 ? 32.936 30.336 -21.732 1.00 18.97 186 ALA B CA 1
ATOM 4577 C C . ALA B 1 188 ? 31.735 30.784 -20.897 1.00 19.74 186 ALA B C 1
ATOM 4578 O O . ALA B 1 188 ? 31.471 31.978 -20.763 1.00 20.59 186 ALA B O 1
ATOM 4580 N N . GLU B 1 189 ? 31.022 29.836 -20.319 1.00 19.89 187 GLU B N 1
ATOM 4581 C CA . GLU B 1 189 ? 29.829 30.155 -19.541 1.00 19.85 187 GLU B CA 1
ATOM 4582 C C . GLU B 1 189 ? 30.133 30.503 -18.071 1.00 19.89 187 GLU B C 1
ATOM 4583 O O . GLU B 1 189 ? 29.448 31.317 -17.450 1.00 21.84 187 GLU B O 1
ATOM 4589 N N . ARG B 1 190 ? 31.187 29.915 -17.533 1.00 18.22 188 ARG B N 1
ATOM 4590 C CA . ARG B 1 190 ? 31.448 29.986 -16.100 1.00 17.39 188 ARG B CA 1
ATOM 4591 C C . ARG B 1 190 ? 32.628 30.904 -15.791 1.00 17.59 188 ARG B C 1
ATOM 4592 O O . ARG B 1 190 ? 33.546 30.536 -15.053 1.00 18.10 188 ARG B O 1
ATOM 4600 N N . GLY B 1 191 ? 32.595 32.087 -16.397 1.00 17.57 189 GLY B N 1
ATOM 4601 C CA . GLY B 1 191 ? 33.497 33.177 -16.039 1.00 17.54 189 GLY B CA 1
ATOM 4602 C C . GLY B 1 191 ? 34.806 33.260 -16.802 1.00 17.76 189 GLY B C 1
ATOM 4603 O O . GLY B 1 191 ? 35.620 34.156 -16.537 1.00 17.93 189 GLY B O 1
ATOM 4604 N N . GLY B 1 192 ? 35.039 32.325 -17.714 1.00 16.35 190 GLY B N 1
ATOM 4605 C CA . GLY B 1 192 ? 36.259 32.329 -18.513 1.00 17.40 190 GLY B CA 1
ATOM 4606 C C . GLY B 1 192 ? 36.252 33.387 -19.610 1.00 18.05 190 GLY B C 1
ATOM 4607 O O . GLY B 1 192 ? 35.201 33.962 -19.928 1.00 18.39 190 GLY B O 1
ATOM 4608 N N . ASP B 1 193 ? 37.430 33.616 -20.188 1.00 18.83 191 ASP B N 1
ATOM 4609 C CA . ASP B 1 193 ? 37.610 34.614 -21.245 1.00 19.39 191 ASP B CA 1
ATOM 4610 C C . ASP B 1 193 ? 38.315 34.032 -22.479 1.00 20.30 191 ASP B C 1
ATOM 4611 O O . ASP B 1 193 ? 39.410 34.474 -22.854 1.00 20.49 191 ASP B O 1
ATOM 4616 N N . PRO B 1 194 ? 37.679 33.034 -23.129 1.00 21.23 192 PRO B N 1
ATOM 4617 C CA . PRO B 1 194 ? 38.358 32.304 -24.191 1.00 22.22 192 PRO B CA 1
ATOM 4618 C C . PRO B 1 194 ? 38.768 33.202 -25.362 1.00 22.84 192 PRO B C 1
ATOM 4619 O O . PRO B 1 194 ? 39.694 32.860 -26.079 1.00 23.80 192 PRO B O 1
ATOM 4623 N N . ASP B 1 195 ? 38.109 34.340 -25.525 1.00 23.82 193 ASP B N 1
ATOM 4624 C CA . ASP B 1 195 ? 38.380 35.192 -26.682 1.00 25.11 193 ASP B CA 1
ATOM 4625 C C . ASP B 1 195 ? 39.258 36.396 -26.382 1.00 24.51 193 ASP B C 1
ATOM 4626 O O . ASP B 1 195 ? 39.497 37.241 -27.261 1.00 25.38 193 ASP B O 1
ATOM 4631 N N . ARG B 1 196 ? 39.756 36.483 -25.152 1.00 23.02 194 ARG B N 1
ATOM 4632 C CA . ARG B 1 196 ? 40.628 37.591 -24.784 1.00 21.82 194 ARG B CA 1
ATOM 4633 C C . ARG B 1 196 ? 41.917 37.557 -25.638 1.00 21.53 194 ARG B C 1
ATOM 4634 O O . ARG B 1 196 ? 42.613 36.534 -25.679 1.00 21.63 194 ARG B O 1
ATOM 4642 N N . PRO B 1 197 ? 42.232 38.676 -26.333 1.00 22.68 195 PRO B N 1
ATOM 4643 C CA . PRO B 1 197 ? 43.380 38.680 -27.250 1.00 22.47 195 PRO B CA 1
ATOM 4644 C C . PRO B 1 197 ? 44.731 38.531 -26.547 1.00 22.05 195 PRO B C 1
ATOM 4645 O O . PRO B 1 197 ? 44.955 39.132 -25.494 1.00 22.06 195 PRO B O 1
ATOM 4649 N N . GLY B 1 198 ? 45.620 37.750 -27.150 1.00 21.64 196 GLY B N 1
ATOM 4650 C CA . GLY B 1 198 ? 46.985 37.637 -26.665 1.00 21.52 196 GLY B CA 1
ATOM 4651 C C . GLY B 1 198 ? 47.259 36.449 -25.767 1.00 21.01 196 GLY B C 1
ATOM 4652 O O . GLY B 1 198 ? 48.401 36.229 -25.357 1.00 21.05 196 GLY B O 1
ATOM 4653 N N . LYS B 1 199 ? 46.225 35.675 -25.451 1.00 20.78 197 LYS B N 1
ATOM 4654 C CA . LYS B 1 199 ? 46.433 34.467 -24.630 1.00 20.90 197 LYS B CA 1
ATOM 4655 C C . LYS B 1 199 ? 47.132 33.355 -25.408 1.00 21.02 197 LYS B C 1
ATOM 4656 O O . LYS B 1 199 ? 46.889 33.193 -26.613 1.00 22.31 197 LYS B O 1
ATOM 4662 N N . SER B 1 200 ? 47.986 32.586 -24.727 1.00 20.83 198 SER B N 1
ATOM 4663 C CA . SER B 1 200 ? 48.701 31.487 -25.381 1.00 21.48 198 SER B CA 1
ATOM 4664 C C . SER B 1 200 ? 47.747 30.365 -25.800 1.00 21.04 198 SER B C 1
ATOM 4665 O O . SER B 1 200 ? 47.963 29.689 -26.817 1.00 22.00 198 SER B O 1
ATOM 4668 N N . ASP B 1 201 ? 46.696 30.172 -25.011 1.00 19.96 199 ASP B N 1
ATOM 4669 C CA . ASP B 1 201 ? 45.717 29.114 -25.213 1.00 19.35 199 ASP B CA 1
ATOM 4670 C C . ASP B 1 201 ? 44.413 29.695 -24.692 1.00 18.14 199 ASP B C 1
ATOM 4671 O O . ASP B 1 201 ? 44.405 30.381 -23.661 1.00 17.08 199 ASP B O 1
ATOM 4676 N N . GLN B 1 202 ? 43.310 29.437 -25.395 1.00 18.02 200 GLN B N 1
ATOM 4677 C CA . GLN B 1 202 ? 41.996 29.920 -24.990 1.00 18.35 200 GLN B CA 1
ATOM 4678 C C . GLN B 1 202 ? 41.610 29.522 -23.555 1.00 17.08 200 GLN B C 1
ATOM 4679 O O . GLN B 1 202 ? 40.818 30.236 -22.931 1.00 17.82 200 GLN B O 1
ATOM 4685 N N . LEU B 1 203 ? 42.128 28.376 -23.097 1.00 17.22 201 LEU B N 1
ATOM 4686 C CA . LEU B 1 203 ? 41.828 27.855 -21.747 1.00 17.15 201 LEU B CA 1
ATOM 4687 C C . LEU B 1 203 ? 42.751 28.414 -20.677 1.00 16.57 201 LEU B C 1
ATOM 4688 O O . LEU B 1 203 ? 42.614 28.066 -19.495 1.00 17.92 201 LEU B O 1
ATOM 4693 N N . ASP B 1 204 ? 43.694 29.279 -21.033 1.00 15.23 202 ASP B N 1
ATOM 4694 C CA . ASP B 1 204 ? 44.502 29.885 -19.950 1.00 14.73 202 ASP B CA 1
ATOM 4695 C C . ASP B 1 204 ? 43.601 30.688 -19.013 1.00 14.03 202 ASP B C 1
ATOM 4696 O O . ASP B 1 204 ? 42.683 31.388 -19.466 1.00 15.48 202 ASP B O 1
ATOM 4701 N N . ALA B 1 205 ? 43.884 30.596 -17.715 1.00 13.90 203 ALA B N 1
ATOM 4702 C CA . ALA B 1 205 ? 43.004 31.161 -16.695 1.00 13.67 203 ALA B CA 1
ATOM 4703 C C . ALA B 1 205 ? 43.569 32.445 -16.121 1.00 13.83 203 ALA B C 1
ATOM 4704 O O . ALA B 1 205 ? 44.739 32.518 -15.759 1.00 13.98 203 ALA B O 1
ATOM 4706 N N . LEU B 1 206 ? 42.713 33.449 -16.022 1.00 13.98 204 LEU B N 1
ATOM 4707 C CA . LEU B 1 206 ? 43.094 34.715 -15.426 1.00 14.37 204 LEU B CA 1
ATOM 4708 C C . LEU B 1 206 ? 43.494 34.518 -13.958 1.00 13.91 204 LEU B C 1
ATOM 4709 O O . LEU B 1 206 ? 42.727 33.936 -13.156 1.00 13.95 204 LEU B O 1
ATOM 4714 N N . LEU B 1 207 ? 44.701 34.985 -13.635 1.00 13.45 205 LEU B N 1
ATOM 4715 C CA . LEU B 1 207 ? 45.204 35.057 -12.255 1.00 12.04 205 LEU B CA 1
ATOM 4716 C C . LEU B 1 207 ? 45.067 36.452 -11.649 1.00 12.58 205 LEU B C 1
ATOM 4717 O O . LEU B 1 207 ? 44.847 36.577 -10.454 1.00 12.55 205 LEU B O 1
ATOM 4722 N N . TRP B 1 208 ? 45.280 37.480 -12.461 1.00 12.45 206 TRP B N 1
ATOM 4723 C CA . TRP B 1 208 ? 45.244 38.852 -11.951 1.00 12.93 206 TRP B CA 1
ATOM 4724 C C . TRP B 1 208 ? 44.708 39.716 -13.068 1.00 13.54 206 TRP B C 1
ATOM 4725 O O . TRP B 1 208 ? 45.282 39.770 -14.168 1.00 14.17 206 TRP B O 1
ATOM 4736 N N . ARG B 1 209 ? 43.586 40.373 -12.791 1.00 14.07 207 ARG B N 1
ATOM 4737 C CA . ARG B 1 209 ? 42.978 41.260 -13.748 1.00 14.64 207 ARG B CA 1
ATOM 4738 C C . ARG B 1 209 ? 43.523 42.660 -13.536 1.00 14.49 207 ARG B C 1
ATOM 4739 O O . ARG B 1 209 ? 43.366 43.224 -12.455 1.00 14.50 207 ARG B O 1
ATOM 4747 N N . ALA B 1 210 ? 44.173 43.216 -14.558 1.00 15.39 208 ALA B N 1
ATOM 4748 C CA . ALA B 1 210 ? 44.731 44.559 -14.468 1.00 16.04 208 ALA B CA 1
ATOM 4749 C C . ALA B 1 210 ? 43.647 45.598 -14.172 1.00 16.66 208 ALA B C 1
ATOM 4750 O O . ALA B 1 210 ? 42.499 45.423 -14.572 1.00 17.13 208 ALA B O 1
ATOM 4752 N N . GLU B 1 211 ? 44.027 46.667 -13.470 1.00 18.27 209 GLU B N 1
ATOM 4753 C CA . GLU B 1 211 ? 43.097 47.739 -13.112 1.00 20.29 209 GLU B CA 1
ATOM 4754 C C . GLU B 1 211 ? 42.320 48.249 -14.332 1.00 19.79 209 GLU B C 1
ATOM 4755 O O . GLU B 1 211 ? 42.928 48.584 -15.344 1.00 19.94 209 GLU B O 1
ATOM 4761 N N . ARG B 1 212 ? 40.986 48.281 -14.204 1.00 21.39 210 ARG B N 1
ATOM 4762 C CA . ARG B 1 212 ? 40.066 48.884 -15.177 1.00 22.77 210 ARG B CA 1
ATOM 4763 C C . ARG B 1 212 ? 39.373 50.063 -14.525 1.00 23.98 210 ARG B C 1
ATOM 4764 O O . ARG B 1 212 ? 39.163 50.068 -13.311 1.00 23.33 210 ARG B O 1
ATOM 4772 N N . PRO B 1 213 ? 38.978 51.061 -15.340 1.00 25.23 211 PRO B N 1
ATOM 4773 C CA . PRO B 1 213 ? 38.180 52.158 -14.789 1.00 25.80 211 PRO B CA 1
ATOM 4774 C C . PRO B 1 213 ? 36.896 51.638 -14.154 1.00 25.62 211 PRO B C 1
ATOM 4775 O O . PRO B 1 213 ? 36.232 50.735 -14.699 1.00 26.00 211 PRO B O 1
ATOM 4779 N N . GLY B 1 214 ? 36.579 52.167 -12.981 1.00 25.67 212 GLY B N 1
ATOM 4780 C CA . GLY B 1 214 ? 35.357 51.782 -12.289 1.00 26.41 212 GLY B CA 1
ATOM 4781 C C . GLY B 1 214 ? 35.417 50.503 -11.482 1.00 26.27 212 GLY B C 1
ATOM 4782 O O . GLY B 1 214 ? 34.447 50.164 -10.788 1.00 27.75 212 GLY B O 1
ATOM 4783 N N . GLU B 1 215 ? 36.538 49.782 -11.543 1.00 24.71 213 GLU B N 1
ATOM 4784 C CA . GLU B 1 215 ? 36.682 48.555 -10.749 1.00 23.11 213 GLU B CA 1
ATOM 4785 C C . GLU B 1 215 ? 37.643 48.752 -9.587 1.00 21.67 213 GLU B C 1
ATOM 4786 O O . GLU B 1 215 ? 38.596 49.518 -9.714 1.00 20.10 213 GLU B O 1
ATOM 4792 N N . PRO B 1 216 ? 37.396 48.067 -8.457 1.00 20.41 214 PRO B N 1
ATOM 4793 C CA . PRO B 1 216 ? 38.331 48.158 -7.328 1.00 19.46 214 PRO B CA 1
ATOM 4794 C C . PRO B 1 216 ? 39.669 47.529 -7.694 1.00 18.34 214 PRO B C 1
ATOM 4795 O O . PRO B 1 216 ? 39.713 46.550 -8.450 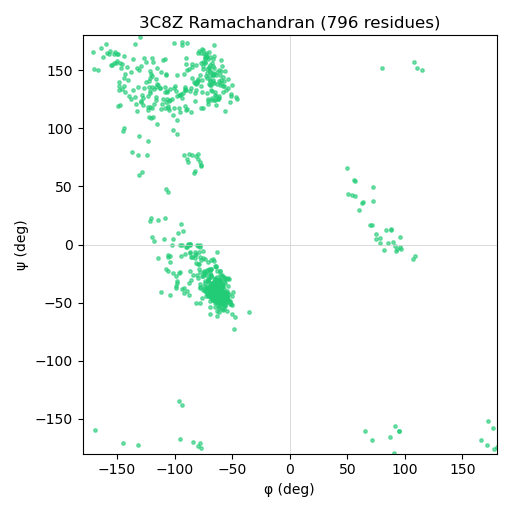1.00 18.02 214 PRO B O 1
ATOM 4799 N N . SER B 1 217 ? 40.745 48.096 -7.159 1.00 17.53 215 SER B N 1
ATOM 4800 C CA . SER B 1 217 ? 42.072 47.525 -7.402 1.00 16.43 215 SER B CA 1
ATOM 4801 C C . SER B 1 217 ? 42.916 47.473 -6.138 1.00 16.29 215 SER B C 1
ATOM 4802 O O . SER B 1 217 ? 42.670 48.218 -5.178 1.00 17.31 215 SER B O 1
ATOM 4805 N N . TRP B 1 218 ? 43.930 46.606 -6.171 1.00 15.17 216 TRP B N 1
ATOM 4806 C CA . TRP B 1 218 ? 44.904 46.434 -5.105 1.00 15.34 216 TRP B CA 1
ATOM 4807 C C . TRP B 1 218 ? 46.296 46.501 -5.706 1.00 14.48 216 TRP B C 1
ATOM 4808 O O . TRP B 1 218 ? 46.489 46.192 -6.871 1.00 14.34 216 TRP B O 1
ATOM 4819 N N . PRO B 1 219 ? 47.273 46.902 -4.907 1.00 15.14 217 PRO B N 1
ATOM 4820 C CA . PRO B 1 219 ? 48.650 46.964 -5.419 1.00 14.40 217 PRO B CA 1
ATOM 4821 C C . PRO B 1 219 ? 49.311 45.588 -5.548 1.00 15.37 217 PRO B C 1
ATOM 4822 O O . PRO B 1 219 ? 48.991 44.659 -4.798 1.00 16.08 217 PRO B O 1
ATOM 4826 N N . SER B 1 220 ? 50.229 45.489 -6.506 1.00 14.27 218 SER B N 1
ATOM 4827 C CA . SER B 1 220 ? 51.138 44.350 -6.633 1.00 14.96 218 SER B CA 1
ATOM 4828 C C . SER B 1 220 ? 52.346 44.845 -7.409 1.00 14.90 218 SER B C 1
ATOM 4829 O O . SER B 1 220 ? 52.277 45.886 -8.040 1.00 15.31 218 SER B O 1
ATOM 4832 N N . PRO B 1 221 ? 53.458 44.102 -7.373 1.00 14.90 219 PRO B N 1
ATOM 4833 C CA . PRO B 1 221 ? 54.634 44.512 -8.147 1.00 15.72 219 PRO B CA 1
ATOM 4834 C C . PRO B 1 221 ? 54.492 44.298 -9.649 1.00 15.58 219 PRO B C 1
ATOM 4835 O O . PRO B 1 221 ? 55.329 44.788 -10.418 1.00 15.80 219 PRO B O 1
ATOM 4839 N N . PHE B 1 222 ? 53.473 43.543 -10.069 1.00 15.27 220 PHE B N 1
ATOM 4840 C CA . PHE B 1 222 ? 53.220 43.290 -11.488 1.00 15.51 220 PHE B CA 1
ATOM 4841 C C . PHE B 1 222 ? 51.968 44.036 -11.963 1.00 15.22 220 PHE B C 1
ATOM 4842 O O . PHE B 1 222 ? 51.383 43.687 -12.992 1.00 16.91 220 PHE B O 1
ATOM 4850 N N . GLY B 1 223 ? 51.608 45.099 -11.244 1.00 14.89 221 GLY B N 1
ATOM 4851 C CA . GLY B 1 223 ? 50.568 46.035 -11.666 1.00 14.97 221 GLY B CA 1
ATOM 4852 C C . GLY B 1 223 ? 49.383 45.994 -10.727 1.00 14.61 221 GLY B C 1
ATOM 4853 O O . GLY B 1 223 ? 49.103 44.954 -10.128 1.00 15.24 221 GLY B O 1
ATOM 4854 N N . ARG B 1 224 ? 48.689 47.125 -10.604 1.00 14.31 222 ARG B N 1
ATOM 4855 C CA . ARG B 1 224 ? 47.461 47.170 -9.794 1.00 14.47 222 ARG B CA 1
ATOM 4856 C C . ARG B 1 224 ? 46.393 46.314 -10.450 1.00 13.91 222 ARG B C 1
ATOM 4857 O O . ARG B 1 224 ? 46.294 46.237 -11.685 1.00 14.61 222 ARG B O 1
ATOM 4865 N N . GLY B 1 225 ? 45.572 45.677 -9.641 1.00 13.83 223 GLY B N 1
ATOM 4866 C CA . GLY B 1 225 ? 44.521 44.840 -10.218 1.00 13.79 223 GLY B CA 1
ATOM 4867 C C . GLY B 1 225 ? 43.739 44.118 -9.153 1.00 14.11 223 GLY B C 1
ATOM 4868 O O . GLY B 1 225 ? 43.707 44.533 -7.996 1.00 14.30 223 GLY B O 1
ATOM 4869 N N . ARG B 1 226 ? 43.096 43.026 -9.553 1.00 14.47 224 ARG B N 1
ATOM 4870 C CA . ARG B 1 226 ? 42.329 42.220 -8.607 1.00 14.81 224 ARG B CA 1
ATOM 4871 C C . ARG B 1 226 ? 42.428 40.740 -8.988 1.00 14.72 224 ARG B C 1
ATOM 4872 O O . ARG B 1 226 ? 42.693 40.434 -10.146 1.00 14.88 224 ARG B O 1
ATOM 4880 N N . PRO B 1 227 ? 42.245 39.829 -8.016 1.00 15.01 225 PRO B N 1
ATOM 4881 C CA . PRO B 1 227 ? 42.477 38.409 -8.311 1.00 14.79 225 PRO B CA 1
ATOM 4882 C C . PRO B 1 227 ? 41.510 37.778 -9.283 1.00 14.67 225 PRO B C 1
ATOM 4883 O O . PRO B 1 227 ? 40.351 38.203 -9.396 1.00 15.11 225 PRO B O 1
ATOM 4887 N N . GLY B 1 228 ? 42.006 36.739 -9.957 1.00 14.21 226 GLY B N 1
ATOM 4888 C CA . GLY B 1 228 ? 41.145 35.785 -10.654 1.00 14.61 226 GLY B CA 1
ATOM 4889 C C . GLY B 1 228 ? 40.453 34.898 -9.609 1.00 14.36 226 GLY B C 1
ATOM 4890 O O . GLY B 1 228 ? 40.916 34.749 -8.471 1.00 16.62 226 GLY B O 1
ATOM 4891 N N . TRP B 1 229 ? 39.364 34.266 -10.004 1.00 13.50 227 TRP B N 1
ATOM 4892 C CA . TRP B 1 229 ? 38.564 33.510 -9.066 1.00 13.47 227 TRP B CA 1
ATOM 4893 C C . TRP B 1 229 ? 39.270 32.271 -8.494 1.00 13.13 227 TRP B C 1
ATOM 4894 O O . TRP B 1 229 ? 39.289 32.030 -7.281 1.00 12.99 227 TRP B O 1
ATOM 4905 N N . HIS B 1 230 ? 39.868 31.479 -9.371 1.00 12.28 228 HIS B N 1
ATOM 4906 C CA . HIS B 1 230 ? 40.380 30.196 -8.951 1.00 12.59 228 HIS B CA 1
ATOM 4907 C C . HIS B 1 230 ? 41.572 30.332 -8.007 1.00 13.04 228 HIS B C 1
ATOM 4908 O O . HIS B 1 230 ? 41.688 29.584 -7.046 1.00 14.05 228 HIS B O 1
ATOM 4915 N N . VAL B 1 231 ? 42.446 31.304 -8.282 1.00 13.11 229 VAL B N 1
ATOM 4916 C CA . VAL B 1 231 ? 43.641 31.475 -7.442 1.00 13.28 229 VAL B CA 1
ATOM 4917 C C . VAL B 1 231 ? 43.247 31.994 -6.045 1.00 13.29 229 VAL B C 1
ATOM 4918 O O . VAL B 1 231 ? 43.983 31.757 -5.079 1.00 13.53 229 VAL B O 1
ATOM 4922 N N . GLU B 1 232 ? 42.094 32.665 -5.924 1.00 13.74 230 GLU B N 1
ATOM 4923 C CA . GLU B 1 232 ? 41.613 33.047 -4.573 1.00 14.64 230 GLU B CA 1
ATOM 4924 C C . GLU B 1 232 ? 41.484 31.795 -3.714 1.00 14.17 230 GLU B C 1
ATOM 4925 O O . GLU B 1 232 ? 42.040 31.717 -2.604 1.00 14.56 230 GLU B O 1
ATOM 4931 N N . CYS B 1 233 ? 40.716 30.832 -4.199 1.00 14.35 231 CYS B N 1
ATOM 4932 C CA . CYS B 1 233 ? 40.488 29.620 -3.421 1.00 13.68 231 CYS B CA 1
ATOM 4933 C C . CYS B 1 233 ? 41.747 28.789 -3.244 1.00 13.96 231 CYS B C 1
ATOM 4934 O O . CYS B 1 233 ? 41.976 28.218 -2.186 1.00 14.32 231 CYS B O 1
ATOM 4937 N N . SER B 1 234 ? 42.577 28.728 -4.284 1.00 13.09 232 SER B N 1
ATOM 4938 C CA . SER B 1 234 ? 43.817 27.996 -4.191 1.00 13.72 232 SER B CA 1
ATOM 4939 C C . SER B 1 234 ? 44.700 28.591 -3.096 1.00 13.17 232 SER B C 1
ATOM 4940 O O . SER B 1 234 ? 45.246 27.861 -2.258 1.00 12.82 232 SER B O 1
ATOM 4943 N N . ALA B 1 235 ? 44.860 29.916 -3.143 1.00 12.58 233 ALA B N 1
ATOM 4944 C CA . ALA B 1 235 ? 45.742 30.605 -2.201 1.00 13.16 233 ALA B CA 1
ATOM 4945 C C . ALA B 1 235 ? 45.219 30.528 -0.771 1.00 13.59 233 ALA B C 1
ATOM 4946 O O . ALA B 1 235 ? 46.003 30.338 0.174 1.00 14.30 233 ALA B O 1
ATOM 4948 N N . ILE B 1 236 ? 43.903 30.696 -0.595 1.00 12.72 234 ILE B N 1
ATOM 4949 C CA . ILE B 1 236 ? 43.329 30.557 0.744 1.00 13.01 234 ILE B CA 1
ATOM 4950 C C . ILE B 1 236 ? 43.555 29.144 1.308 1.00 13.33 234 ILE B C 1
ATOM 4951 O O . ILE B 1 236 ? 44.033 28.984 2.435 1.00 13.45 234 ILE B O 1
ATOM 4956 N N . ALA B 1 237 ? 43.279 28.118 0.508 1.00 12.62 235 ALA B N 1
ATOM 4957 C CA . ALA B 1 237 ? 43.460 26.749 0.971 1.00 13.47 235 ALA B CA 1
ATOM 4958 C C . ALA B 1 237 ? 44.931 26.463 1.296 1.00 13.66 235 ALA B C 1
ATOM 4959 O O . ALA B 1 237 ? 45.231 25.900 2.351 1.00 13.92 235 ALA B O 1
ATOM 4961 N N . LEU B 1 238 ? 45.853 26.873 0.419 1.00 12.99 236 LEU B N 1
ATOM 4962 C CA . LEU B 1 238 ? 47.282 26.615 0.661 1.00 14.33 236 LEU B CA 1
ATOM 4963 C C . LEU B 1 238 ? 47.828 27.306 1.898 1.00 15.09 236 LEU B C 1
ATOM 4964 O O . LEU B 1 238 ? 48.664 26.739 2.608 1.00 17.00 236 LEU B O 1
ATOM 4969 N N . THR B 1 239 ? 47.367 28.525 2.144 1.00 14.52 237 THR B N 1
ATOM 4970 C CA . THR B 1 239 ? 47.911 29.328 3.228 1.00 16.06 237 THR B CA 1
ATOM 4971 C C . THR B 1 239 ? 47.263 28.990 4.569 1.00 17.11 237 THR B C 1
ATOM 4972 O O . THR B 1 239 ? 47.887 29.176 5.613 1.00 18.79 237 THR B O 1
ATOM 4976 N N . ARG B 1 240 ? 46.029 28.483 4.552 1.00 16.51 238 ARG B N 1
ATOM 4977 C CA . ARG B 1 240 ? 45.343 28.114 5.807 1.00 17.77 238 ARG B CA 1
ATOM 4978 C C . ARG B 1 240 ? 45.546 26.667 6.208 1.00 18.10 238 ARG B C 1
ATOM 4979 O O . ARG B 1 240 ? 45.716 26.354 7.400 1.00 19.25 238 ARG B O 1
ATOM 4987 N N . ILE B 1 241 ? 45.483 25.780 5.228 1.00 17.76 239 ILE B N 1
ATOM 4988 C CA . ILE B 1 241 ? 45.592 24.357 5.468 1.00 18.53 239 ILE B CA 1
ATOM 4989 C C . ILE B 1 241 ? 46.959 23.797 5.082 1.00 19.82 239 ILE B C 1
ATOM 4990 O O . ILE B 1 241 ? 47.508 22.959 5.804 1.00 20.74 239 ILE B O 1
ATOM 4995 N N . GLY B 1 242 ? 47.475 24.223 3.928 1.00 20.25 240 GLY B N 1
ATOM 4996 C CA . GLY B 1 242 ? 48.758 23.745 3.430 1.00 21.35 240 GLY B CA 1
ATOM 4997 C C . GLY B 1 242 ? 48.575 22.587 2.476 1.00 21.63 240 GLY B C 1
ATOM 4998 O O . GLY B 1 242 ? 47.490 22.364 1.924 1.00 22.87 240 GLY B O 1
ATOM 4999 N N . THR B 1 243 ? 49.641 21.828 2.277 1.00 21.91 241 THR B N 1
ATOM 5000 C CA . THR B 1 243 ? 49.598 20.731 1.331 1.00 22.39 241 THR B CA 1
ATOM 5001 C C . THR B 1 243 ? 48.842 19.499 1.833 1.00 22.32 241 THR B C 1
ATOM 5002 O O . THR B 1 243 ? 48.528 18.612 1.051 1.00 23.11 241 THR B O 1
ATOM 5006 N N . GLY B 1 244 ? 48.511 19.429 3.114 1.00 22.38 242 GLY B N 1
ATOM 5007 C CA . GLY B 1 244 ? 47.763 18.231 3.578 1.00 22.04 242 GLY B CA 1
ATOM 5008 C C . GLY B 1 244 ? 46.351 17.899 3.053 1.00 21.51 242 GLY B C 1
ATOM 5009 O O . GLY B 1 244 ? 45.848 16.810 3.334 1.00 22.52 242 GLY B O 1
ATOM 5010 N N . LEU B 1 245 ? 45.736 18.786 2.256 1.00 18.46 243 LEU B N 1
ATOM 5011 C CA . LEU B 1 245 ? 44.255 18.900 2.198 1.00 16.16 243 LEU B CA 1
ATOM 5012 C C . LEU B 1 245 ? 43.499 17.610 1.955 1.00 15.05 243 LEU B C 1
ATOM 5013 O O . LEU B 1 245 ? 43.725 16.944 0.937 1.00 14.95 243 LEU B O 1
ATOM 5018 N N . ASP B 1 246 ? 42.583 17.255 2.863 1.00 13.67 244 ASP B N 1
ATOM 5019 C CA . ASP B 1 246 ? 41.851 15.999 2.719 1.00 14.17 244 ASP B CA 1
ATOM 5020 C C . ASP B 1 246 ? 40.677 16.112 1.744 1.00 13.61 244 ASP B C 1
ATOM 5021 O O . ASP B 1 246 ? 40.552 15.273 0.831 1.00 14.70 244 ASP B O 1
ATOM 5026 N N . ILE B 1 247 ? 39.841 17.136 1.944 1.00 12.98 245 ILE B N 1
ATOM 5027 C CA . ILE B 1 247 ? 38.645 17.307 1.096 1.00 12.81 245 ILE B CA 1
ATOM 5028 C C . ILE B 1 247 ? 38.568 18.712 0.516 1.00 12.51 245 ILE B C 1
ATOM 5029 O O . ILE B 1 247 ? 38.673 19.693 1.242 1.00 12.30 245 ILE B O 1
ATOM 5034 N N . GLN B 1 248 ? 38.391 18.787 -0.810 1.00 12.30 246 GLN B N 1
ATOM 5035 C CA . GLN B 1 248 ? 37.944 20.040 -1.442 1.00 12.46 246 GLN B CA 1
ATOM 5036 C C . GLN B 1 248 ? 36.490 19.807 -1.830 1.00 12.92 246 GLN B C 1
ATOM 5037 O O . GLN B 1 248 ? 36.192 18.847 -2.550 1.00 12.81 246 GLN B O 1
ATOM 5043 N N . GLY B 1 249 ? 35.605 20.695 -1.369 1.00 11.71 247 GLY B N 1
ATOM 5044 C CA . GLY B 1 249 ? 34.169 20.510 -1.618 1.00 12.42 247 GLY B CA 1
ATOM 5045 C C . GLY B 1 249 ? 33.471 21.670 -2.286 1.00 12.81 247 GLY B C 1
ATOM 5046 O O . GLY B 1 249 ? 33.903 22.821 -2.215 1.00 12.99 247 GLY B O 1
ATOM 5047 N N . GLY B 1 250 ? 32.361 21.352 -2.924 1.00 11.35 248 GLY B N 1
ATOM 5048 C CA . GLY B 1 250 ? 31.443 22.373 -3.462 1.00 11.40 248 GLY B CA 1
ATOM 5049 C C . GLY B 1 250 ? 30.382 21.722 -4.318 1.00 11.18 248 GLY B C 1
ATOM 5050 O O . GLY B 1 250 ? 30.296 20.491 -4.399 1.00 12.02 248 GLY B O 1
ATOM 5051 N N . GLY B 1 251 ? 29.587 22.551 -4.987 1.00 11.26 249 GLY B N 1
ATOM 5052 C CA . GLY B 1 251 ? 28.596 22.014 -5.933 1.00 12.15 249 GLY B CA 1
ATOM 5053 C C . GLY B 1 251 ? 29.259 21.482 -7.194 1.00 12.46 249 GLY B C 1
ATOM 5054 O O . GLY B 1 251 ? 30.387 21.841 -7.533 1.00 12.80 249 GLY B O 1
ATOM 5055 N N . SER B 1 252 ? 28.511 20.657 -7.927 1.00 12.89 250 SER B N 1
ATOM 5056 C CA . SER B 1 252 ? 29.023 20.049 -9.147 1.00 13.74 250 SER B CA 1
ATOM 5057 C C . SER B 1 252 ? 29.364 21.054 -10.252 1.00 13.42 250 SER B C 1
ATOM 5058 O O . SER B 1 252 ? 30.191 20.748 -11.104 1.00 13.82 250 SER B O 1
ATOM 5061 N N . ASP B 1 253 ? 28.775 22.241 -10.216 1.00 12.51 251 ASP B N 1
ATOM 5062 C CA . ASP B 1 253 ? 29.096 23.281 -11.207 1.00 13.52 251 ASP B CA 1
ATOM 5063 C C . ASP B 1 253 ? 30.548 23.737 -11.069 1.00 13.53 251 ASP B C 1
ATOM 5064 O O . ASP B 1 253 ? 31.120 24.305 -12.003 1.00 15.06 251 ASP B O 1
ATOM 5069 N N . LEU B 1 254 ? 31.153 23.454 -9.909 1.00 12.26 252 LEU B N 1
ATOM 5070 C CA . LEU B 1 254 ? 32.540 23.869 -9.647 1.00 11.92 252 LEU B CA 1
ATOM 5071 C C . LEU B 1 254 ? 33.571 22.860 -10.165 1.00 12.65 252 LEU B C 1
ATOM 5072 O O . LEU B 1 254 ? 34.785 23.132 -10.145 1.00 13.28 252 LEU B O 1
ATOM 5077 N N . ILE B 1 255 ? 33.114 21.697 -10.635 1.00 11.81 253 ILE B N 1
ATOM 5078 C CA . ILE B 1 255 ? 34.060 20.676 -11.111 1.00 11.93 253 ILE B CA 1
ATOM 5079 C C . ILE B 1 255 ? 35.004 21.242 -12.180 1.00 12.03 253 ILE B C 1
ATOM 5080 O O . ILE B 1 255 ? 36.219 20.988 -12.169 1.00 12.80 253 ILE B O 1
ATOM 5085 N N . PHE B 1 256 ? 34.426 21.966 -13.131 1.00 12.44 254 PHE B N 1
ATOM 5086 C CA . PHE B 1 256 ? 35.219 22.708 -14.097 1.00 12.90 254 PHE B CA 1
ATOM 5087 C C . PHE B 1 256 ? 34.484 23.964 -14.520 1.00 13.60 254 PHE B C 1
ATOM 5088 O O . PHE B 1 256 ? 33.320 23.878 -14.847 1.00 14.69 254 PHE B O 1
ATOM 5096 N N . PRO B 1 257 ? 35.167 25.124 -14.606 1.00 13.67 255 PRO B N 1
ATOM 5097 C CA . PRO B 1 257 ? 36.608 25.366 -14.442 1.00 13.28 255 PRO B CA 1
ATOM 5098 C C . PRO B 1 257 ? 37.151 25.416 -13.015 1.00 12.91 255 PRO B C 1
ATOM 5099 O O . PRO B 1 257 ? 38.335 25.164 -12.814 1.00 12.97 255 PRO B O 1
ATOM 5103 N N . HIS B 1 258 ? 36.313 25.713 -12.038 1.00 12.24 256 HIS B N 1
ATOM 5104 C CA . HIS B 1 258 ? 36.854 26.237 -10.770 1.00 12.06 256 HIS B CA 1
ATOM 5105 C C . HIS B 1 258 ? 37.802 25.270 -10.052 1.00 12.39 256 HIS B C 1
ATOM 5106 O O . HIS B 1 258 ? 38.952 25.609 -9.769 1.00 13.06 256 HIS B O 1
ATOM 5113 N N . HIS B 1 259 ? 37.329 24.079 -9.731 1.00 11.98 257 HIS B N 1
ATOM 5114 C CA . HIS B 1 259 ? 38.214 23.212 -8.980 1.00 12.45 257 HIS B CA 1
ATOM 5115 C C . HIS B 1 259 ? 39.281 22.493 -9.776 1.00 13.52 257 HIS B C 1
ATOM 5116 O O . HIS B 1 259 ? 40.375 22.239 -9.242 1.00 14.27 257 HIS B O 1
ATOM 5123 N N . GLU B 1 260 ? 39.106 22.335 -11.089 1.00 12.47 258 GLU B N 1
ATOM 5124 C CA . GLU B 1 260 ? 40.264 22.158 -11.977 1.00 12.79 258 GLU B CA 1
ATOM 5125 C C . GLU B 1 260 ? 41.422 23.116 -11.903 1.00 12.44 258 GLU B C 1
ATOM 5126 O O . GLU B 1 260 ? 42.574 22.697 -11.731 1.00 13.20 258 GLU B O 1
ATOM 5132 N N . TYR B 1 261 ? 41.104 24.398 -11.986 1.00 12.25 259 TYR B N 1
ATOM 5133 C CA . TYR B 1 261 ? 42.188 25.386 -11.991 1.00 12.29 259 TYR B CA 1
ATOM 5134 C C . TYR B 1 261 ? 42.733 25.620 -10.590 1.00 12.78 259 TYR B C 1
ATOM 5135 O O . TYR B 1 261 ? 43.934 25.826 -10.450 1.00 13.52 259 TYR B O 1
ATOM 5144 N N . SER B 1 262 ? 41.884 25.620 -9.562 1.00 12.32 260 SER B N 1
ATOM 5145 C CA . SER B 1 262 ? 42.426 25.799 -8.208 1.00 13.54 260 SER B CA 1
ATOM 5146 C C . SER B 1 262 ? 43.432 24.691 -7.872 1.00 12.71 260 SER B C 1
ATOM 5147 O O . SER B 1 262 ? 44.515 24.961 -7.296 1.00 13.19 260 SER B O 1
ATOM 5150 N N . ALA B 1 263 ? 43.109 23.458 -8.277 1.00 12.23 261 ALA B N 1
ATOM 5151 C CA . ALA B 1 263 ? 44.044 22.350 -8.074 1.00 12.48 261 ALA B CA 1
ATOM 5152 C C . ALA B 1 263 ? 45.321 22.541 -8.894 1.00 12.32 261 ALA B C 1
ATOM 5153 O O . ALA B 1 263 ? 46.424 22.340 -8.372 1.00 13.18 261 ALA B O 1
ATOM 5155 N N . ALA B 1 264 ? 45.182 22.894 -10.173 1.00 11.87 262 ALA B N 1
ATOM 5156 C CA . ALA B 1 264 ? 46.363 23.110 -11.019 1.00 12.47 262 ALA B CA 1
ATOM 5157 C C . ALA B 1 264 ? 47.251 24.219 -10.488 1.00 12.27 262 ALA B C 1
ATOM 5158 O O . ALA B 1 264 ? 48.490 24.072 -10.494 1.00 12.21 262 ALA B O 1
ATOM 5160 N N . HIS B 1 265 ? 46.658 25.331 -10.050 1.00 12.05 263 HIS B N 1
ATOM 5161 C CA . HIS B 1 265 ? 47.481 26.429 -9.501 1.00 12.01 263 HIS B CA 1
ATOM 5162 C C . HIS B 1 265 ? 48.320 25.935 -8.320 1.00 12.10 263 HIS B C 1
ATOM 5163 O O . HIS B 1 265 ? 49.515 26.208 -8.234 1.00 13.05 263 HIS B O 1
ATOM 5170 N N . ALA B 1 266 ? 47.670 25.190 -7.423 1.00 12.36 264 ALA B N 1
ATOM 5171 C CA . ALA B 1 266 ? 48.348 24.694 -6.220 1.00 13.03 264 ALA B CA 1
ATOM 5172 C C . ALA B 1 266 ? 49.403 23.658 -6.553 1.00 13.84 264 ALA B C 1
ATOM 5173 O O . ALA B 1 266 ? 50.520 23.690 -6.005 1.00 14.27 264 ALA B O 1
ATOM 5175 N N . GLU B 1 267 ? 49.067 22.731 -7.444 1.00 13.32 265 GLU B N 1
ATOM 5176 C CA . GLU B 1 267 ? 50.005 21.663 -7.813 1.00 12.91 265 GLU B CA 1
ATOM 5177 C C . GLU B 1 267 ? 51.211 22.250 -8.535 1.00 13.53 265 GLU B C 1
ATOM 5178 O O . GLU B 1 267 ? 52.354 21.846 -8.286 1.00 13.68 265 GLU B O 1
ATOM 5184 N N . SER B 1 268 ? 50.958 23.227 -9.402 1.00 12.71 266 SER B N 1
ATOM 5185 C CA . SER B 1 268 ? 52.059 23.945 -10.072 1.00 12.50 266 SER B CA 1
ATOM 5186 C C . SER B 1 268 ? 52.997 24.613 -9.059 1.00 12.69 266 SER B C 1
ATOM 5187 O O . SER B 1 268 ? 54.229 24.433 -9.115 1.00 13.97 266 SER B O 1
ATOM 5190 N N . VAL B 1 269 ? 52.435 25.371 -8.121 1.00 13.04 267 VAL B N 1
ATOM 5191 C CA . VAL B 1 269 ? 53.281 26.210 -7.255 1.00 13.79 267 VAL B CA 1
ATOM 5192 C C . VAL B 1 269 ? 54.014 25.411 -6.183 1.00 14.39 267 VAL B C 1
ATOM 5193 O O . VAL B 1 269 ? 55.091 25.812 -5.735 1.00 16.54 267 VAL B O 1
ATOM 5197 N N . THR B 1 270 ? 53.436 24.276 -5.789 1.00 14.32 268 THR B N 1
ATOM 5198 C CA . THR B 1 270 ? 54.006 23.462 -4.703 1.00 13.92 268 THR B CA 1
ATOM 5199 C C . THR B 1 270 ? 54.780 22.232 -5.189 1.00 15.00 268 THR B C 1
ATOM 5200 O O . THR B 1 270 ? 55.652 21.718 -4.468 1.00 16.56 268 THR B O 1
ATOM 5204 N N . GLY B 1 271 ? 54.461 21.753 -6.388 1.00 14.22 269 GLY B N 1
ATOM 5205 C CA . GLY B 1 271 ? 55.041 20.504 -6.898 1.00 14.89 269 GLY B CA 1
ATOM 5206 C C . GLY B 1 271 ? 54.399 19.246 -6.319 1.00 14.90 269 GLY B C 1
ATOM 5207 O O . GLY B 1 271 ? 54.845 18.123 -6.600 1.00 15.38 269 GLY B O 1
ATOM 5208 N N . GLU B 1 272 ? 53.342 19.420 -5.527 1.00 15.22 270 GLU B N 1
ATOM 5209 C CA . GLU B 1 272 ? 52.575 18.263 -5.053 1.00 16.46 270 GLU B CA 1
ATOM 5210 C C . GLU B 1 272 ? 51.810 17.620 -6.204 1.00 16.08 270 GLU B C 1
ATOM 5211 O O . GLU B 1 272 ? 51.386 18.306 -7.138 1.00 16.46 270 GLU B O 1
ATOM 5217 N N . ARG B 1 273 ? 51.630 16.299 -6.134 1.00 17.06 271 ARG B N 1
ATOM 5218 C CA . ARG B 1 273 ? 50.913 15.564 -7.171 1.00 17.56 271 ARG B CA 1
ATOM 5219 C C . ARG B 1 273 ? 49.416 15.906 -7.204 1.00 17.52 271 ARG B C 1
ATOM 5220 O O . ARG B 1 273 ? 48.820 15.999 -8.291 1.00 18.57 271 ARG B O 1
ATOM 5228 N N . ARG B 1 274 ? 48.830 16.100 -6.024 1.00 16.85 272 ARG B N 1
ATOM 5229 C CA . ARG B 1 274 ? 47.392 16.361 -5.883 1.00 17.44 272 ARG B CA 1
ATOM 5230 C C . ARG B 1 274 ? 47.114 17.413 -4.834 1.00 16.54 272 ARG B C 1
ATOM 5231 O O . ARG B 1 274 ? 47.545 17.275 -3.684 1.00 17.14 272 ARG B O 1
ATOM 5239 N N . PHE B 1 275 ? 46.340 18.432 -5.218 1.00 15.49 273 PHE B N 1
ATOM 5240 C CA . PHE B 1 275 ? 45.910 19.504 -4.322 1.00 14.79 273 PHE B CA 1
ATOM 5241 C C . PHE B 1 275 ? 45.077 18.963 -3.164 1.00 15.26 273 PHE B C 1
ATOM 5242 O O . PHE B 1 275 ? 45.398 19.215 -2.000 1.00 16.27 273 PHE B O 1
ATOM 5250 N N . ALA B 1 276 ? 44.030 18.210 -3.504 1.00 14.10 274 ALA B N 1
ATOM 5251 C CA . ALA B 1 276 ? 43.164 17.568 -2.496 1.00 13.59 274 ALA B CA 1
ATOM 5252 C C . ALA B 1 276 ? 43.123 16.066 -2.640 1.00 13.09 274 ALA B C 1
ATOM 5253 O O . ALA B 1 276 ? 43.102 15.532 -3.755 1.00 14.09 274 ALA B O 1
ATOM 5255 N N . ARG B 1 277 ? 43.066 15.375 -1.501 1.00 12.83 275 ARG B N 1
ATOM 5256 C CA . ARG B 1 277 ? 43.015 13.903 -1.530 1.00 13.81 275 ARG B CA 1
ATOM 5257 C C . ARG B 1 277 ? 41.672 13.389 -2.037 1.00 14.05 275 ARG B C 1
ATOM 5258 O O . ARG B 1 277 ? 41.623 12.352 -2.679 1.00 15.13 275 ARG B O 1
ATOM 5266 N N . HIS B 1 278 ? 40.603 14.160 -1.782 1.00 13.22 276 HIS B N 1
ATOM 5267 C CA . HIS B 1 278 ? 39.240 13.850 -2.219 1.00 13.33 276 HIS B CA 1
ATOM 5268 C C . HIS B 1 278 ? 38.606 15.114 -2.770 1.00 12.31 276 HIS B C 1
ATOM 5269 O O . HIS B 1 278 ? 38.693 16.164 -2.138 1.00 12.38 276 HIS B O 1
ATOM 5276 N N . TYR B 1 279 ? 37.974 15.017 -3.938 1.00 12.70 277 TYR B N 1
ATOM 5277 C CA . TYR B 1 279 ? 37.162 16.115 -4.479 1.00 13.06 277 TYR B CA 1
ATOM 5278 C C . TYR B 1 279 ? 35.718 15.667 -4.369 1.00 13.07 277 TYR B C 1
ATOM 5279 O O . TYR B 1 279 ? 35.312 14.670 -4.991 1.00 14.55 277 TYR B O 1
ATOM 5288 N N . VAL B 1 280 ? 34.953 16.408 -3.579 1.00 11.44 278 VAL B N 1
ATOM 5289 C CA . VAL B 1 280 ? 33.603 15.961 -3.191 1.00 11.96 278 VAL B CA 1
ATOM 5290 C C . VAL B 1 280 ? 32.603 16.995 -3.682 1.00 11.83 278 VAL B C 1
ATOM 5291 O O . VAL B 1 280 ? 32.671 18.176 -3.297 1.00 11.85 278 VAL B O 1
ATOM 5295 N N . HIS B 1 281 ? 31.711 16.555 -4.576 1.00 12.64 279 HIS B N 1
ATOM 5296 C CA . HIS B 1 281 ? 30.761 17.460 -5.233 1.00 12.47 279 HIS B CA 1
ATOM 5297 C C . HIS B 1 281 ? 29.319 17.086 -4.987 1.00 13.36 279 HIS B C 1
ATOM 5298 O O . HIS B 1 281 ? 28.937 15.929 -5.040 1.00 14.80 279 HIS B O 1
ATOM 5305 N N . THR B 1 282 ? 28.551 18.091 -4.624 1.00 13.40 280 THR B N 1
ATOM 5306 C CA . THR B 1 282 ? 27.123 17.914 -4.384 1.00 13.89 280 THR B CA 1
ATOM 5307 C C . THR B 1 282 ? 26.284 18.075 -5.654 1.00 14.73 280 THR B C 1
ATOM 5308 O O . THR B 1 282 ? 26.650 18.807 -6.582 1.00 14.14 280 THR B O 1
ATOM 5312 N N . GLY B 1 283 ? 25.154 17.379 -5.667 1.00 14.89 281 GLY B N 1
ATOM 5313 C CA . GLY B 1 283 ? 24.165 17.556 -6.731 1.00 15.32 281 GLY B CA 1
ATOM 5314 C C . GLY B 1 283 ? 23.524 18.927 -6.700 1.00 14.96 281 GLY B C 1
ATOM 5315 O O . GLY B 1 283 ? 23.543 19.644 -5.678 1.00 15.93 281 GLY B O 1
ATOM 5316 N N . MET B 1 284 ? 22.955 19.319 -7.840 1.00 15.86 282 MET B N 1
ATOM 5317 C CA . MET B 1 284 ? 22.349 20.624 -7.970 1.00 16.55 282 MET B CA 1
ATOM 5318 C C . MET B 1 284 ? 20.879 20.569 -7.586 1.00 16.27 282 MET B C 1
ATOM 5319 O O . MET B 1 284 ? 20.158 19.656 -8.011 1.00 17.52 282 MET B O 1
ATOM 5324 N N . ILE B 1 285 ? 20.456 21.523 -6.765 1.00 16.53 283 ILE B N 1
ATOM 5325 C CA . ILE B 1 285 ? 19.048 21.633 -6.375 1.00 16.95 283 ILE B CA 1
ATOM 5326 C C . ILE B 1 285 ? 18.327 22.551 -7.351 1.00 17.57 283 ILE B C 1
ATOM 5327 O O . ILE B 1 285 ? 18.842 23.628 -7.691 1.00 17.47 283 ILE B O 1
ATOM 5332 N N . GLY B 1 286 ? 17.146 22.111 -7.803 1.00 18.39 284 GLY B N 1
ATOM 5333 C CA . GLY B 1 286 ? 16.292 22.907 -8.715 1.00 19.97 28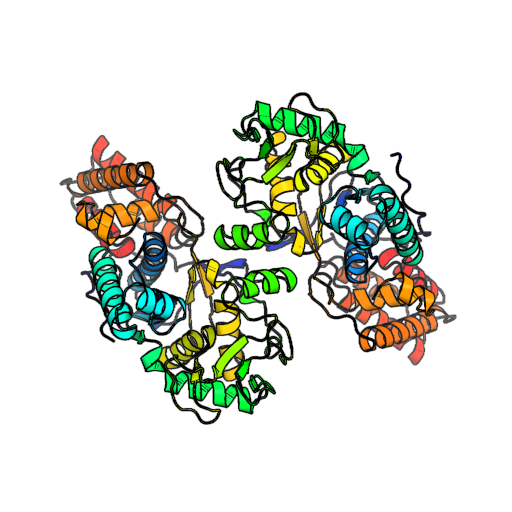4 GLY B CA 1
ATOM 5334 C C . GLY B 1 286 ? 14.906 23.138 -8.137 1.00 20.99 284 GLY B C 1
ATOM 5335 O O . GLY B 1 286 ? 14.545 22.539 -7.124 1.00 21.44 284 GLY B O 1
ATOM 5336 N N . VAL B 1 300 ? 13.497 29.013 -3.821 1.00 30.38 298 VAL B N 1
ATOM 5337 C CA . VAL B 1 300 ? 13.192 29.688 -2.568 1.00 29.07 298 VAL B CA 1
ATOM 5338 C C . VAL B 1 300 ? 14.423 29.889 -1.679 1.00 27.18 298 VAL B C 1
ATOM 5339 O O . VAL B 1 300 ? 15.402 29.125 -1.745 1.00 26.43 298 VAL B O 1
ATOM 5343 N N . LEU B 1 301 ? 14.361 30.944 -0.876 1.00 25.48 299 LEU B N 1
ATOM 5344 C CA . LEU B 1 301 ? 15.404 31.285 0.063 1.00 24.06 299 LEU B CA 1
ATOM 5345 C C . LEU B 1 301 ? 15.145 30.664 1.420 1.00 23.02 299 LEU B C 1
ATOM 5346 O O . LEU B 1 301 ? 14.001 30.523 1.853 1.00 22.11 299 LEU B O 1
ATOM 5351 N N . VAL B 1 302 ? 16.226 30.311 2.114 1.00 21.11 300 VAL B N 1
ATOM 5352 C CA . VAL B 1 302 ? 16.106 29.789 3.458 1.00 20.85 300 VAL B CA 1
ATOM 5353 C C . VAL B 1 302 ? 15.358 30.781 4.353 1.00 21.16 300 VAL B C 1
ATOM 5354 O O . VAL B 1 302 ? 14.469 30.386 5.106 1.00 21.28 300 VAL B O 1
ATOM 5358 N N . SER B 1 303 ? 15.728 32.056 4.251 1.00 21.04 301 SER B N 1
ATOM 5359 C CA . SER B 1 303 ? 15.149 33.122 5.071 1.00 22.20 301 SER B CA 1
ATOM 5360 C C . SER B 1 303 ? 13.650 33.278 4.833 1.00 22.68 301 SER B C 1
ATOM 5361 O O . SER B 1 303 ? 12.911 33.606 5.764 1.00 24.06 301 SER B O 1
ATOM 5364 N N . GLN B 1 304 ? 13.207 33.058 3.601 1.00 23.31 302 GLN B N 1
ATOM 5365 C CA . GLN B 1 304 ? 11.768 33.131 3.296 1.00 24.15 302 GLN B CA 1
ATOM 5366 C C . GLN B 1 304 ? 11.009 32.011 3.997 1.00 24.25 302 GLN B C 1
ATOM 5367 O O . GLN B 1 304 ? 9.964 32.267 4.613 1.00 24.16 302 GLN B O 1
ATOM 5373 N N . LEU B 1 305 ? 11.547 30.788 3.930 1.00 23.89 303 LEU B N 1
ATOM 5374 C CA . LEU B 1 305 ? 10.952 29.634 4.612 1.00 24.24 303 LEU B CA 1
ATOM 5375 C C . LEU B 1 305 ? 10.915 29.853 6.119 1.00 24.86 303 LEU B C 1
ATOM 5376 O O . LEU B 1 305 ? 9.898 29.575 6.764 1.00 24.74 303 LEU B O 1
ATOM 5381 N N . ARG B 1 306 ? 12.014 30.360 6.679 1.00 24.74 304 ARG B N 1
ATOM 5382 C CA . ARG B 1 306 ? 12.075 30.676 8.100 1.00 26.16 304 ARG B CA 1
ATOM 5383 C C . ARG B 1 306 ? 11.000 31.696 8.473 1.00 27.05 304 ARG B C 1
ATOM 5384 O O . ARG B 1 306 ? 10.287 31.501 9.450 1.00 27.53 304 ARG B O 1
ATOM 5392 N N . ALA B 1 307 ? 10.868 32.748 7.668 1.00 27.95 305 ALA B N 1
ATOM 5393 C CA . ALA B 1 307 ? 9.849 33.787 7.894 1.00 29.08 305 ALA B CA 1
ATOM 5394 C C . ALA B 1 307 ? 8.432 33.213 7.870 1.00 29.65 305 ALA B C 1
ATOM 5395 O O . ALA B 1 307 ? 7.554 33.707 8.578 1.00 30.34 305 ALA B O 1
ATOM 5397 N N . GLN B 1 308 ? 8.216 32.180 7.054 1.00 29.89 306 GLN B N 1
ATOM 5398 C CA . GLN B 1 308 ? 6.902 31.530 6.940 1.00 30.66 306 GLN B CA 1
ATOM 5399 C C . GLN B 1 308 ? 6.636 30.533 8.076 1.00 30.08 306 GLN B C 1
ATOM 5400 O O . GLN B 1 308 ? 5.567 29.912 8.122 1.00 31.04 306 GLN B O 1
ATOM 5406 N N . GLY B 1 309 ? 7.603 30.390 8.982 1.00 29.25 307 GLY B N 1
ATOM 5407 C CA . GLY B 1 309 ? 7.483 29.514 10.151 1.00 28.15 307 GLY B CA 1
ATOM 5408 C C . GLY B 1 309 ? 7.903 28.067 9.960 1.00 27.35 307 GLY B C 1
ATOM 5409 O O . GLY B 1 309 ? 7.612 27.219 10.810 1.00 27.64 307 GLY B O 1
ATOM 5410 N N . VAL B 1 310 ? 8.588 27.778 8.855 1.00 25.93 308 VAL B N 1
ATOM 5411 C CA . VAL B 1 310 ? 9.111 26.437 8.581 1.00 24.62 308 VAL B CA 1
ATOM 5412 C C . VAL B 1 310 ? 10.243 26.117 9.577 1.00 24.14 308 VAL B C 1
ATOM 5413 O O . VAL B 1 310 ? 11.116 26.960 9.820 1.00 23.80 308 VAL B O 1
ATOM 5417 N N . ASP B 1 311 ? 10.206 24.928 10.174 1.00 23.13 309 ASP B N 1
ATOM 5418 C CA . ASP B 1 311 ? 11.226 24.492 11.132 1.00 23.07 309 ASP B CA 1
ATOM 5419 C C . ASP B 1 311 ? 12.527 24.228 10.358 1.00 21.90 309 ASP B C 1
ATOM 5420 O O . ASP B 1 311 ? 12.504 23.437 9.424 1.00 21.45 309 ASP B O 1
ATOM 5425 N N . PRO B 1 312 ? 13.647 24.898 10.725 1.00 21.48 310 PRO B N 1
ATOM 5426 C CA . PRO B 1 312 ? 14.930 24.610 10.028 1.00 21.41 310 PRO B CA 1
ATOM 5427 C C . PRO B 1 312 ? 15.334 23.110 9.986 1.00 20.69 310 PRO B C 1
ATOM 5428 O O . PRO B 1 312 ? 15.960 22.652 9.008 1.00 20.26 310 PRO B O 1
ATOM 5432 N N . SER B 1 313 ? 14.938 22.333 10.996 1.00 19.75 311 SER B N 1
ATOM 5433 C CA . SER B 1 313 ? 15.173 20.882 10.968 1.00 19.80 311 SER B CA 1
ATOM 5434 C C . SER B 1 313 ? 14.415 20.167 9.846 1.00 18.60 311 SER B C 1
ATOM 5435 O O . SER B 1 313 ? 14.868 19.143 9.324 1.00 19.67 311 SER B O 1
ATOM 5438 N N . ALA B 1 314 ? 13.251 20.706 9.473 1.00 18.16 312 ALA B N 1
ATOM 5439 C CA . ALA B 1 314 ? 12.507 20.166 8.342 1.00 17.86 312 ALA B CA 1
ATOM 5440 C C . ALA B 1 314 ? 13.200 20.481 7.027 1.00 18.17 312 ALA B C 1
ATOM 5441 O O . ALA B 1 314 ? 13.190 19.663 6.110 1.00 18.32 312 ALA B O 1
ATOM 5443 N N . ILE B 1 315 ? 13.796 21.674 6.929 1.00 18.21 313 ILE B N 1
ATOM 5444 C CA . ILE B 1 315 ? 14.629 21.993 5.773 1.00 19.13 313 ILE B CA 1
ATOM 5445 C C . ILE B 1 315 ? 15.785 20.985 5.678 1.00 18.82 313 ILE B C 1
ATOM 5446 O O . ILE B 1 315 ? 16.020 20.421 4.600 1.00 18.99 313 ILE B O 1
ATOM 5451 N N . ARG B 1 316 ? 16.486 20.776 6.788 1.00 18.54 314 ARG B N 1
ATOM 5452 C CA . ARG B 1 316 ? 17.509 19.741 6.869 1.00 19.11 314 ARG B CA 1
ATOM 5453 C C . ARG B 1 316 ? 16.996 18.416 6.319 1.00 18.36 314 ARG B C 1
ATOM 5454 O O . ARG B 1 316 ? 17.524 17.897 5.336 1.00 18.18 314 ARG B O 1
ATOM 5462 N N . LEU B 1 317 ? 15.965 17.872 6.957 1.00 17.27 315 LEU B N 1
ATOM 5463 C CA . LEU B 1 317 ? 15.447 16.562 6.578 1.00 17.14 315 LEU B CA 1
ATOM 5464 C C . LEU B 1 317 ? 14.969 16.480 5.123 1.00 16.05 315 LEU B C 1
ATOM 5465 O O . LEU B 1 317 ? 15.121 15.457 4.467 1.00 16.63 315 LEU B O 1
ATOM 5470 N N . GLY B 1 318 ? 14.388 17.566 4.620 1.00 16.37 316 GLY B N 1
ATOM 5471 C CA . GLY B 1 318 ? 13.928 17.595 3.234 1.00 17.02 316 GLY B CA 1
ATOM 5472 C C . GLY B 1 318 ? 15.115 17.445 2.304 1.00 17.04 316 GLY B C 1
ATOM 5473 O O . GLY B 1 318 ? 15.092 16.663 1.356 1.00 18.10 316 GLY B O 1
ATOM 5474 N N . LEU B 1 319 ? 16.167 18.196 2.595 1.00 17.13 317 LEU B N 1
ATOM 5475 C CA . LEU B 1 319 ? 17.360 18.111 1.759 1.00 17.47 317 LEU B CA 1
ATOM 5476 C C . LEU B 1 319 ? 18.138 16.798 1.918 1.00 17.47 317 LEU B C 1
ATOM 5477 O O . LEU B 1 319 ? 18.777 16.364 0.968 1.00 18.86 317 LEU B O 1
ATOM 5482 N N . PHE B 1 320 ? 18.087 16.197 3.103 1.00 17.31 318 PHE B N 1
ATOM 5483 C CA . PHE B 1 320 ? 18.717 14.891 3.345 1.00 17.30 318 PHE B CA 1
ATOM 5484 C C . PHE B 1 320 ? 17.899 13.701 2.801 1.00 17.76 318 PHE B C 1
ATOM 5485 O O . PHE B 1 320 ? 18.388 12.571 2.757 1.00 18.14 318 PHE B O 1
ATOM 5493 N N . SER B 1 321 ? 16.655 13.944 2.382 1.00 17.80 319 SER B N 1
ATOM 5494 C CA . SER B 1 321 ? 15.827 12.832 1.903 1.00 19.08 319 SER B CA 1
ATOM 5495 C C . SER B 1 321 ? 16.326 12.247 0.579 1.00 18.78 319 SER B C 1
ATOM 5496 O O . SER B 1 321 ? 16.029 11.094 0.254 1.00 20.46 319 SER B O 1
ATOM 5499 N N . GLY B 1 322 ? 17.114 13.029 -0.173 1.00 19.36 320 GLY B N 1
ATOM 5500 C CA . GLY B 1 322 ? 17.780 12.506 -1.364 1.00 18.79 320 GLY B CA 1
ATOM 5501 C C . GLY B 1 322 ? 19.280 12.410 -1.121 1.00 18.12 320 GLY B C 1
ATOM 5502 O O . GLY B 1 322 ? 19.814 13.070 -0.237 1.00 18.59 320 GLY B O 1
ATOM 5503 N N . HIS B 1 323 ? 19.950 11.581 -1.907 1.00 16.86 321 HIS B N 1
ATOM 5504 C CA . HIS B 1 323 ? 21.392 11.404 -1.772 1.00 16.48 321 HIS B CA 1
ATOM 5505 C C . HIS B 1 323 ? 22.117 12.669 -2.226 1.00 16.41 321 HIS B C 1
ATOM 5506 O O . HIS B 1 323 ? 21.745 13.284 -3.213 1.00 16.49 321 HIS B O 1
ATOM 5513 N N . TYR B 1 324 ? 23.180 13.045 -1.522 1.00 15.82 322 TYR B N 1
ATOM 5514 C CA . TYR B 1 324 ? 23.805 14.358 -1.771 1.00 15.39 322 TYR B CA 1
ATOM 5515 C C . TYR B 1 324 ? 24.296 14.555 -3.194 1.00 16.20 322 TYR B C 1
ATOM 5516 O O . TYR B 1 324 ? 24.380 15.701 -3.654 1.00 17.07 322 TYR B O 1
ATOM 5525 N N . ARG B 1 325 ? 24.634 13.451 -3.874 1.00 16.92 323 ARG B N 1
ATOM 5526 C CA . ARG B 1 325 ? 25.244 13.518 -5.207 1.00 18.86 323 ARG B CA 1
ATOM 5527 C C . ARG B 1 325 ? 24.215 13.633 -6.307 1.00 19.25 323 ARG B C 1
ATOM 5528 O O . ARG B 1 325 ? 24.573 13.904 -7.462 1.00 21.10 323 ARG B O 1
ATOM 5536 N N . GLU B 1 326 ? 22.952 13.429 -5.949 1.00 19.06 324 GLU B N 1
ATOM 5537 C CA . GLU B 1 326 ? 21.855 13.464 -6.921 1.00 20.40 324 GLU B CA 1
ATOM 5538 C C . GLU B 1 326 ? 21.345 14.876 -7.137 1.00 19.55 324 GLU B C 1
ATOM 5539 O O . GLU B 1 326 ? 21.138 15.615 -6.181 1.00 19.97 324 GLU B O 1
ATOM 5545 N N . ASP B 1 327 ? 21.133 15.260 -8.397 1.00 18.74 325 ASP B N 1
ATOM 5546 C CA . ASP B 1 327 ? 20.392 16.476 -8.673 1.00 19.31 325 ASP B CA 1
ATOM 5547 C C . ASP B 1 327 ? 18.955 16.208 -8.272 1.00 19.96 325 ASP B C 1
ATOM 5548 O O . ASP B 1 327 ? 18.418 15.125 -8.539 1.00 21.27 325 ASP B O 1
ATOM 5553 N N . ARG B 1 328 ? 18.338 17.177 -7.620 1.00 19.53 326 ARG B N 1
ATOM 5554 C CA . ARG B 1 328 ? 16.968 16.957 -7.147 1.00 21.00 326 ARG B CA 1
ATOM 5555 C C . ARG B 1 328 ? 16.188 18.248 -7.040 1.00 21.79 326 ARG B C 1
ATOM 5556 O O . ARG B 1 328 ? 16.764 19.328 -6.946 1.00 20.72 326 ARG B O 1
ATOM 5564 N N . PHE B 1 329 ? 14.860 18.116 -7.115 1.00 23.40 327 PHE B N 1
ATOM 5565 C CA . PHE B 1 329 ? 13.972 19.260 -7.069 1.00 24.84 327 PHE B CA 1
ATOM 5566 C C . PHE B 1 329 ? 13.394 19.423 -5.678 1.00 24.81 327 PHE B C 1
ATOM 5567 O O . PHE B 1 329 ? 13.009 18.440 -5.030 1.00 25.31 327 PHE B O 1
ATOM 5575 N N . TRP B 1 330 ? 13.369 20.668 -5.213 1.00 24.20 328 TRP B N 1
ATOM 5576 C CA . TRP B 1 330 ? 12.630 21.027 -4.023 1.00 24.32 328 TRP B CA 1
ATOM 5577 C C . TRP B 1 330 ? 11.168 21.245 -4.399 1.00 24.41 328 TRP B C 1
ATOM 5578 O O . TRP B 1 330 ? 10.864 21.846 -5.438 1.00 24.52 328 TRP B O 1
ATOM 5589 N N . SER B 1 331 ? 10.272 20.764 -3.545 1.00 24.80 329 SER B N 1
ATOM 5590 C CA . SER B 1 331 ? 8.835 20.954 -3.759 1.00 25.03 329 SER B CA 1
ATOM 5591 C C . SER B 1 331 ? 8.129 20.967 -2.422 1.00 25.46 329 SER B C 1
ATOM 5592 O O . SER B 1 331 ? 8.687 20.562 -1.399 1.00 24.67 329 SER B O 1
ATOM 5595 N N . ASN B 1 332 ? 6.879 21.414 -2.430 1.00 26.21 330 ASN B N 1
ATOM 5596 C CA . ASN B 1 332 ? 6.071 21.329 -1.226 1.00 27.54 330 ASN B CA 1
ATOM 5597 C C . ASN B 1 332 ? 5.832 19.914 -0.733 1.00 26.78 330 ASN B C 1
ATOM 5598 O O . ASN B 1 332 ? 5.712 19.712 0.461 1.00 26.97 330 ASN B O 1
ATOM 5603 N N . GLU B 1 333 ? 5.784 18.943 -1.645 1.00 26.72 331 GLU B N 1
ATOM 5604 C CA . GLU B 1 333 ? 5.726 17.530 -1.285 1.00 27.50 331 GLU B CA 1
ATOM 5605 C C . GLU B 1 333 ? 6.944 17.103 -0.466 1.00 26.26 331 GLU B C 1
ATOM 5606 O O . GLU B 1 333 ? 6.804 16.396 0.529 1.00 26.27 331 GLU B O 1
ATOM 5612 N N . VAL B 1 334 ? 8.133 17.536 -0.887 1.00 24.43 332 VAL B N 1
ATOM 5613 C CA . VAL B 1 334 ? 9.353 17.241 -0.124 1.00 23.26 332 VAL B CA 1
ATOM 5614 C C . VAL B 1 334 ? 9.240 17.840 1.277 1.00 22.55 332 VAL B C 1
ATOM 5615 O O . VAL B 1 334 ? 9.564 17.176 2.272 1.00 22.53 332 VAL B O 1
ATOM 5619 N N . LEU B 1 335 ? 8.761 19.079 1.356 1.00 22.28 333 LEU B N 1
ATOM 5620 C CA . LEU B 1 335 ? 8.578 19.757 2.641 1.00 23.04 333 LEU B CA 1
ATOM 5621 C C . LEU B 1 335 ? 7.515 19.085 3.527 1.00 22.74 333 LEU B C 1
ATOM 5622 O O . LEU B 1 335 ? 7.724 18.921 4.722 1.00 21.85 333 LEU B O 1
ATOM 5627 N N . ASP B 1 336 ? 6.368 18.730 2.948 1.00 23.00 334 ASP B N 1
ATOM 5628 C CA . ASP B 1 336 ? 5.346 17.991 3.705 1.00 23.16 334 ASP B CA 1
ATOM 5629 C C . ASP B 1 336 ? 5.883 16.681 4.300 1.00 22.62 334 ASP B C 1
ATOM 5630 O O . ASP B 1 336 ? 5.602 16.357 5.461 1.00 21.90 334 ASP B O 1
ATOM 5635 N N . GLU B 1 337 ? 6.620 15.932 3.485 1.00 22.58 335 GLU B N 1
ATOM 5636 C CA . GLU B 1 337 ? 7.249 14.676 3.890 1.00 22.42 335 GLU B CA 1
ATOM 5637 C C . GLU B 1 337 ? 8.220 14.922 5.046 1.00 21.76 335 GLU B C 1
ATOM 5638 O O . GLU B 1 337 ? 8.264 14.157 6.012 1.00 21.04 335 GLU B O 1
ATOM 5644 N N . ALA B 1 338 ? 9.009 15.991 4.942 1.00 20.48 336 ALA B N 1
ATOM 5645 C CA . ALA B 1 338 ? 9.971 16.307 6.001 1.00 20.67 336 ALA B CA 1
ATOM 5646 C C . ALA B 1 338 ? 9.278 16.674 7.313 1.00 20.67 336 ALA B C 1
ATOM 5647 O O . ALA B 1 338 ? 9.683 16.225 8.378 1.00 20.68 336 ALA B O 1
ATOM 5649 N N . ASN B 1 339 ? 8.227 17.494 7.231 1.00 20.34 337 ASN B N 1
ATOM 5650 C CA . ASN B 1 339 ? 7.451 17.856 8.408 1.00 20.64 337 ASN B CA 1
ATOM 5651 C C . ASN B 1 339 ? 6.821 16.617 9.058 1.00 20.79 337 ASN B C 1
ATOM 5652 O O . ASN B 1 339 ? 6.798 16.503 10.294 1.00 21.20 337 ASN B O 1
ATOM 5657 N N . ALA B 1 340 ? 6.341 15.692 8.228 1.00 20.82 338 ALA B N 1
ATOM 5658 C CA . ALA B 1 340 ? 5.689 14.480 8.723 1.00 21.39 338 ALA B CA 1
ATOM 5659 C C . ALA B 1 340 ? 6.735 13.619 9.431 1.00 21.66 338 ALA B C 1
ATOM 5660 O O . ALA B 1 340 ? 6.498 13.074 10.515 1.00 22.56 338 ALA B O 1
ATOM 5662 N N . ARG B 1 341 ? 7.904 13.519 8.814 1.00 20.97 339 ARG B N 1
ATOM 5663 C CA . ARG B 1 341 ? 9.007 12.767 9.398 1.00 20.87 339 ARG B CA 1
ATOM 5664 C C . ARG B 1 341 ? 9.456 13.370 10.726 1.00 20.77 339 ARG B C 1
ATOM 5665 O O . ARG B 1 341 ? 9.644 12.647 11.704 1.00 21.17 339 ARG B O 1
ATOM 5673 N N . LEU B 1 342 ? 9.643 14.687 10.753 1.00 20.57 340 LEU B N 1
ATOM 5674 C CA . LEU B 1 342 ? 10.049 15.404 11.957 1.00 21.54 340 LEU B CA 1
ATOM 5675 C C . LEU B 1 342 ? 9.068 15.178 13.115 1.00 21.66 340 LEU B C 1
ATOM 5676 O O . LEU B 1 342 ? 9.488 14.968 14.255 1.00 22.03 340 LEU B O 1
ATOM 5681 N N . ALA B 1 343 ? 7.769 15.216 12.811 1.00 21.90 341 ALA B N 1
ATOM 5682 C CA . ALA B 1 343 ? 6.726 14.978 13.810 1.00 22.47 341 ALA B CA 1
ATOM 5683 C C . ALA B 1 343 ? 6.800 13.566 14.383 1.00 22.40 341 ALA B C 1
ATOM 5684 O O . ALA B 1 343 ? 6.686 13.402 15.596 1.00 23.36 341 ALA B O 1
ATOM 5686 N N . ARG B 1 344 ? 6.995 12.568 13.519 1.00 22.67 342 ARG B N 1
ATOM 5687 C CA . ARG B 1 344 ? 7.130 11.173 13.959 1.00 23.36 342 ARG B CA 1
ATOM 5688 C C . ARG B 1 344 ? 8.352 10.945 14.839 1.00 22.88 342 ARG B C 1
ATOM 5689 O O . ARG B 1 344 ? 8.271 10.306 15.888 1.00 22.57 342 ARG B O 1
ATOM 5697 N N . TRP B 1 345 ? 9.489 11.498 14.422 1.00 21.07 343 TRP B N 1
ATOM 5698 C CA . TRP B 1 345 ? 10.716 11.319 15.188 1.00 20.94 343 TRP B CA 1
ATOM 5699 C C . TRP B 1 345 ? 10.598 12.002 16.547 1.00 21.03 343 TRP B C 1
ATOM 5700 O O . TRP B 1 345 ? 11.098 11.493 17.549 1.00 21.73 343 TRP B O 1
ATOM 5711 N N . ARG B 1 346 ? 9.944 13.161 16.579 1.00 21.51 344 ARG B N 1
ATOM 5712 C CA . ARG B 1 346 ? 9.712 13.876 17.830 1.00 22.55 344 ARG B CA 1
ATOM 5713 C C . ARG B 1 346 ? 8.805 13.075 18.764 1.00 22.98 344 ARG B C 1
ATOM 5714 O O . ARG B 1 346 ? 9.092 12.981 19.960 1.00 23.07 344 ARG B O 1
ATOM 5722 N N . SER B 1 347 ? 7.742 12.501 18.202 1.00 23.28 345 SER B N 1
ATOM 5723 C CA . SER B 1 347 ? 6.817 11.638 18.957 1.00 24.31 345 SER B CA 1
ATOM 5724 C C . SER B 1 347 ? 7.545 10.473 19.611 1.00 24.10 345 SER B C 1
ATOM 5725 O O . SER B 1 347 ? 7.416 10.266 20.835 1.00 25.09 345 SER B O 1
ATOM 5728 N N . ALA B 1 348 ? 8.303 9.720 18.812 1.00 23.69 346 ALA B N 1
ATOM 5729 C CA . ALA B 1 348 ? 8.988 8.522 19.319 1.00 23.12 346 ALA B CA 1
ATOM 5730 C C . ALA B 1 348 ? 10.040 8.846 20.375 1.00 23.42 346 ALA B C 1
ATOM 5731 O O . ALA B 1 348 ? 10.166 8.147 21.382 1.00 23.77 346 ALA B O 1
ATOM 5733 N N . THR B 1 349 ? 10.791 9.924 20.166 1.00 23.73 347 THR B N 1
ATOM 5734 C CA . THR B 1 349 ? 11.838 10.284 21.118 1.00 24.37 347 THR B CA 1
ATOM 5735 C C . THR B 1 349 ? 11.305 10.980 22.377 1.00 25.43 347 THR B C 1
ATOM 5736 O O . THR B 1 349 ? 12.054 11.198 23.330 1.00 25.97 347 THR B O 1
ATOM 5740 N N . ALA B 1 350 ? 10.002 11.286 22.378 1.00 26.02 348 ALA B N 1
ATOM 5741 C CA . ALA B 1 350 ? 9.318 11.817 23.563 1.00 27.14 348 ALA B CA 1
ATOM 5742 C C . ALA B 1 350 ? 8.716 10.712 24.435 1.00 27.50 348 ALA B C 1
ATOM 5743 O O . ALA B 1 350 ? 8.263 10.995 25.546 1.00 28.73 348 ALA B O 1
ATOM 5745 N N . LEU B 1 351 ? 8.725 9.473 23.945 1.00 27.78 349 LEU B N 1
ATOM 5746 C CA . LEU B 1 351 ? 8.266 8.318 24.743 1.00 27.90 349 LEU B CA 1
ATOM 5747 C C . LEU B 1 351 ? 9.042 8.149 26.058 1.00 28.90 349 LEU B C 1
ATOM 5748 O O . LEU B 1 351 ? 10.234 8.442 26.118 1.00 28.64 349 LEU B O 1
ATOM 5753 N N . PRO B 1 352 ? 8.359 7.713 27.140 1.00 29.62 350 PRO B N 1
ATOM 5754 C CA . PRO B 1 352 ? 9.091 7.434 28.389 1.00 30.07 350 PRO B CA 1
ATOM 5755 C C . PRO B 1 352 ? 9.959 6.166 28.319 1.00 30.43 350 PRO B C 1
ATOM 5756 O O . PRO B 1 352 ? 10.915 6.016 29.092 1.00 31.34 350 PRO B O 1
ATOM 5760 N N . GLU B 1 353 ? 9.618 5.272 27.400 1.00 30.56 351 GLU B N 1
ATOM 5761 C CA . GLU B 1 353 ? 10.356 4.034 27.162 1.00 31.33 351 GLU B CA 1
ATOM 5762 C C . GLU B 1 353 ? 10.121 3.555 25.733 1.00 30.13 351 GLU B C 1
ATOM 5763 O O . GLU B 1 353 ? 9.083 3.864 25.125 1.00 30.21 351 GLU B O 1
ATOM 5769 N N . ALA B 1 354 ? 11.080 2.796 25.200 1.00 28.75 352 ALA B N 1
ATOM 5770 C CA . ALA B 1 354 ? 11.035 2.321 23.816 1.00 28.20 352 ALA B CA 1
ATOM 5771 C C . ALA B 1 354 ? 11.949 1.109 23.632 1.00 27.71 352 ALA B C 1
ATOM 5772 O O . ALA B 1 354 ? 12.678 0.753 24.569 1.00 28.32 352 ALA B O 1
ATOM 5774 N N . PRO B 1 355 ? 11.905 0.452 22.449 1.00 27.53 353 PRO B N 1
ATOM 5775 C CA . PRO B 1 355 ? 12.843 -0.642 22.162 1.00 27.34 353 PRO B CA 1
ATOM 5776 C C . PRO B 1 355 ? 14.310 -0.210 22.212 1.00 26.94 353 PRO B C 1
ATOM 5777 O O . PRO B 1 355 ? 14.625 0.984 22.093 1.00 26.72 353 PRO B O 1
ATOM 5781 N N . ASP B 1 356 ? 15.193 -1.186 22.395 1.00 25.94 354 ASP B N 1
ATOM 5782 C CA . ASP B 1 356 ? 16.615 -0.905 22.398 1.00 25.79 354 ASP B CA 1
ATOM 5783 C C . ASP B 1 356 ? 17.002 -0.238 21.074 1.00 25.32 354 ASP B C 1
ATOM 5784 O O . ASP B 1 356 ? 16.478 -0.603 20.014 1.00 24.76 354 ASP B O 1
ATOM 5789 N N . ALA B 1 357 ? 17.896 0.750 21.164 1.00 24.53 355 ALA B N 1
ATOM 5790 C CA . ALA B 1 357 ? 18.319 1.540 20.003 1.00 23.88 355 ALA B CA 1
ATOM 5791 C C . ALA B 1 357 ? 19.765 1.244 19.572 1.00 23.78 355 ALA B C 1
ATOM 5792 O O . ALA B 1 357 ? 20.278 1.896 18.651 1.00 22.87 355 ALA B O 1
ATOM 5794 N N . THR B 1 358 ? 20.413 0.267 20.217 1.00 22.81 356 THR B N 1
ATOM 5795 C CA . THR B 1 358 ? 21.811 -0.089 19.896 1.00 23.28 356 THR B CA 1
ATOM 5796 C C . THR B 1 358 ? 22.015 -0.333 18.400 1.00 23.01 356 THR B C 1
ATOM 5797 O O . THR B 1 358 ? 22.935 0.216 17.778 1.00 22.25 356 THR B O 1
ATOM 5801 N N . ASP B 1 359 ? 21.162 -1.176 17.821 1.00 23.42 357 ASP B N 1
ATOM 5802 C CA . ASP B 1 359 ? 21.347 -1.585 16.445 1.00 23.78 357 ASP B CA 1
ATOM 5803 C C . ASP B 1 359 ? 21.028 -0.478 15.444 1.00 23.45 357 ASP B C 1
ATOM 5804 O O . ASP B 1 359 ? 21.756 -0.322 14.460 1.00 23.23 357 ASP B O 1
ATOM 5809 N N . VAL B 1 360 ? 19.956 0.279 15.678 1.00 22.54 358 VAL B N 1
ATOM 5810 C CA . VAL B 1 360 ? 19.608 1.368 14.753 1.00 22.15 358 VAL B CA 1
ATOM 5811 C C . VAL B 1 360 ? 20.736 2.407 14.702 1.00 21.29 358 VAL B C 1
ATOM 5812 O O . VAL B 1 360 ? 21.037 2.930 13.631 1.00 20.71 358 VAL B O 1
ATOM 5816 N N . ILE B 1 361 ? 21.363 2.675 15.847 1.00 19.72 359 ILE B N 1
ATOM 5817 C CA . ILE B 1 361 ? 22.460 3.660 15.895 1.00 19.29 359 ILE B CA 1
ATOM 5818 C C . ILE B 1 361 ? 23.654 3.128 15.116 1.00 18.89 359 ILE B C 1
ATOM 5819 O O . ILE B 1 361 ? 24.247 3.860 14.301 1.00 17.34 359 ILE B O 1
ATOM 5824 N N . ALA B 1 362 ? 24.003 1.854 15.315 1.00 18.65 360 ALA B N 1
ATOM 5825 C CA . ALA B 1 362 ? 25.089 1.256 14.518 1.00 18.98 360 ALA B CA 1
ATOM 5826 C C . ALA B 1 362 ? 24.799 1.335 13.021 1.00 18.97 360 ALA B C 1
ATOM 5827 O O . ALA B 1 362 ? 25.681 1.672 12.216 1.00 19.04 360 ALA B O 1
ATOM 5829 N N . ARG B 1 363 ? 23.553 1.020 12.648 1.00 19.06 361 ARG B N 1
ATOM 5830 C CA . ARG B 1 363 ? 23.150 1.036 11.253 1.00 19.11 361 ARG B CA 1
ATOM 5831 C C . ARG B 1 363 ? 23.156 2.453 10.647 1.00 17.97 361 ARG B C 1
ATOM 5832 O O . ARG B 1 363 ? 23.613 2.626 9.516 1.00 18.68 361 ARG B O 1
ATOM 5840 N N . VAL B 1 364 ? 22.668 3.438 11.395 1.00 17.61 362 VAL B N 1
ATOM 5841 C CA . VAL B 1 364 ? 22.705 4.844 10.963 1.00 17.31 362 VAL B CA 1
ATOM 5842 C C . VAL B 1 364 ? 24.164 5.256 10.698 1.00 17.14 362 VAL B C 1
ATOM 5843 O O . VAL B 1 364 ? 24.482 5.808 9.647 1.00 17.35 362 VAL B O 1
ATOM 5847 N N . ARG B 1 365 ? 25.056 4.914 11.620 1.00 16.44 363 ARG B N 1
ATOM 5848 C CA . ARG B 1 365 ? 26.491 5.204 11.419 1.00 16.75 363 ARG B CA 1
ATOM 5849 C C . ARG B 1 365 ? 27.050 4.500 10.181 1.00 16.80 363 ARG B C 1
ATOM 5850 O O . ARG B 1 365 ? 27.808 5.110 9.405 1.00 17.00 363 ARG B O 1
ATOM 5858 N N . GLN B 1 366 ? 26.688 3.229 9.975 1.00 16.63 364 GLN B N 1
ATOM 5859 C CA . GLN B 1 366 ? 27.092 2.482 8.765 1.00 18.35 364 GLN B CA 1
ATOM 5860 C C . GLN B 1 366 ? 26.597 3.141 7.466 1.00 17.34 364 GLN B C 1
ATOM 5861 O O . GLN B 1 366 ? 27.355 3.280 6.503 1.00 18.40 364 GLN B O 1
ATOM 5867 N N . TYR B 1 367 ? 25.331 3.550 7.441 1.00 17.35 365 TYR B N 1
ATOM 5868 C CA . TYR B 1 367 ? 24.792 4.167 6.237 1.00 17.30 365 TYR B CA 1
ATOM 5869 C C . TYR B 1 367 ? 25.454 5.508 5.941 1.00 16.46 365 TYR B C 1
ATOM 5870 O O . TYR B 1 367 ? 25.801 5.797 4.778 1.00 16.37 365 TYR B O 1
ATOM 5879 N N . LEU B 1 368 ? 25.635 6.323 6.973 1.00 15.56 366 LEU B N 1
ATOM 5880 C CA . LEU B 1 368 ? 26.270 7.643 6.776 1.00 15.88 366 LEU B CA 1
ATOM 5881 C C . LEU B 1 368 ? 27.718 7.498 6.349 1.00 16.45 366 LEU B C 1
ATOM 5882 O O . LEU B 1 368 ? 28.195 8.301 5.555 1.00 16.69 366 LEU B O 1
ATOM 5887 N N . ALA B 1 369 ? 28.407 6.475 6.869 1.00 16.25 367 ALA B N 1
ATOM 5888 C CA . ALA B 1 369 ? 29.796 6.216 6.471 1.00 17.16 367 ALA B CA 1
ATOM 5889 C C . ALA B 1 369 ? 29.910 5.713 5.036 1.00 17.39 367 ALA B C 1
ATOM 5890 O O . ALA B 1 369 ? 30.982 5.807 4.426 1.00 17.83 367 ALA B O 1
ATOM 5892 N N . ASP B 1 370 ? 28.813 5.172 4.492 1.00 17.28 368 ASP B N 1
ATOM 5893 C CA . ASP B 1 370 ? 28.821 4.657 3.132 1.00 17.65 368 ASP B CA 1
ATOM 5894 C C . ASP B 1 370 ? 28.438 5.766 2.140 1.00 17.84 368 ASP B C 1
ATOM 5895 O O . ASP B 1 370 ? 27.319 5.799 1.606 1.00 18.64 368 ASP B O 1
ATOM 5900 N N . ASP B 1 371 ? 29.364 6.700 1.911 1.00 16.62 369 ASP B N 1
ATOM 5901 C CA . ASP B 1 371 ? 29.117 7.837 1.011 1.00 16.45 369 ASP B CA 1
ATOM 5902 C C . ASP B 1 371 ? 27.849 8.621 1.402 1.00 15.66 369 ASP B C 1
ATOM 5903 O O . ASP B 1 371 ? 27.056 9.015 0.544 1.00 15.81 369 ASP B O 1
ATOM 5908 N N . LEU B 1 372 ? 27.662 8.847 2.705 1.00 15.66 370 LEU B N 1
ATOM 5909 C CA . LEU B 1 372 ? 26.570 9.713 3.195 1.00 16.11 370 LEU B CA 1
ATOM 5910 C C . LEU B 1 372 ? 25.197 9.224 2.698 1.00 16.63 370 LEU B C 1
ATOM 5911 O O . LEU B 1 372 ? 24.447 9.971 2.065 1.00 16.49 370 LEU B O 1
ATOM 5916 N N . ASP B 1 373 ? 24.888 7.952 2.963 1.00 16.43 371 ASP B N 1
ATOM 5917 C CA . ASP B 1 373 ? 23.598 7.391 2.517 1.00 17.76 371 ASP B CA 1
ATOM 5918 C C . ASP B 1 373 ? 22.455 7.831 3.430 1.00 17.71 371 ASP B C 1
ATOM 5919 O O . ASP B 1 373 ? 21.897 7.050 4.215 1.00 18.26 371 ASP B O 1
ATOM 5924 N N . THR B 1 374 ? 22.113 9.110 3.332 1.00 16.78 372 THR B N 1
ATOM 5925 C CA . THR B 1 374 ? 21.084 9.692 4.165 1.00 16.97 372 THR B CA 1
ATOM 5926 C C . THR B 1 374 ? 19.689 9.106 3.894 1.00 17.34 372 THR B C 1
ATOM 5927 O O . THR B 1 374 ? 18.920 8.990 4.843 1.00 17.55 372 THR B O 1
ATOM 5931 N N . PRO B 1 375 ? 19.360 8.756 2.622 1.00 17.43 373 PRO B N 1
ATOM 5932 C CA . PRO B 1 375 ? 18.036 8.107 2.451 1.00 18.16 373 PRO B CA 1
ATOM 5933 C C . PRO B 1 375 ? 17.893 6.834 3.290 1.00 18.57 373 PRO B C 1
ATOM 5934 O O . PRO B 1 375 ? 16.853 6.658 3.953 1.00 19.25 373 PRO B O 1
ATOM 5938 N N . LYS B 1 376 ? 18.933 5.997 3.331 1.00 18.51 374 LYS B N 1
ATOM 5939 C CA . LYS B 1 376 ? 18.858 4.755 4.129 1.00 18.89 374 LYS B CA 1
ATOM 5940 C C . LYS B 1 376 ? 18.928 5.032 5.634 1.00 18.97 374 LYS B C 1
ATOM 5941 O O . LYS B 1 376 ? 18.236 4.384 6.419 1.00 19.03 374 LYS B O 1
ATOM 5947 N N . ALA B 1 377 ? 19.728 6.019 6.046 1.00 17.62 375 ALA B N 1
ATOM 5948 C CA . ALA B 1 377 ? 19.754 6.419 7.462 1.00 18.18 375 ALA B CA 1
ATOM 5949 C C . ALA B 1 377 ? 18.381 6.925 7.928 1.00 18.21 375 ALA B C 1
ATOM 5950 O O . ALA B 1 377 ? 17.879 6.547 8.998 1.00 18.94 375 ALA B O 1
ATOM 5952 N N . LEU B 1 378 ? 17.769 7.780 7.111 1.00 17.81 376 LEU B N 1
ATOM 5953 C CA . LEU B 1 378 ? 16.430 8.283 7.406 1.00 18.25 376 LEU B CA 1
ATOM 5954 C C . LEU B 1 378 ? 15.415 7.140 7.517 1.00 18.55 376 LEU B C 1
ATOM 5955 O O . LEU B 1 378 ? 14.608 7.136 8.438 1.00 19.11 376 LEU B O 1
ATOM 5960 N N . ALA B 1 379 ? 15.496 6.175 6.602 1.00 19.65 377 ALA B N 1
ATOM 5961 C CA . ALA B 1 379 ? 14.570 5.023 6.606 1.00 20.54 377 ALA B CA 1
ATOM 5962 C C . ALA B 1 379 ? 14.771 4.150 7.845 1.00 20.81 377 ALA B C 1
ATOM 5963 O O . ALA B 1 379 ? 13.784 3.683 8.456 1.00 21.45 377 ALA B O 1
ATOM 5965 N N . ALA B 1 380 ? 16.031 3.956 8.246 1.00 20.19 378 ALA B N 1
ATOM 5966 C CA . ALA B 1 380 ? 16.327 3.198 9.463 1.00 19.41 378 ALA B CA 1
ATOM 5967 C C . ALA B 1 380 ? 15.720 3.865 10.697 1.00 19.65 378 ALA B C 1
ATOM 5968 O O . ALA B 1 380 ? 15.100 3.206 11.548 1.00 19.60 378 ALA B O 1
ATOM 5970 N N . LEU B 1 381 ? 15.871 5.180 10.789 1.00 18.65 379 LEU B N 1
ATOM 5971 C CA . LEU B 1 381 ? 15.315 5.929 11.894 1.00 18.33 379 LEU B CA 1
ATOM 5972 C C . LEU B 1 381 ? 13.782 5.906 11.875 1.00 18.75 379 LEU B C 1
ATOM 5973 O O . LEU B 1 381 ? 13.160 5.773 12.938 1.00 19.78 379 LEU B O 1
ATOM 5978 N N . ASP B 1 382 ? 13.200 6.037 10.684 1.00 19.07 380 ASP B N 1
ATOM 5979 C CA . ASP B 1 382 ? 11.740 5.901 10.502 1.00 20.77 380 ASP B CA 1
ATOM 5980 C C . ASP B 1 382 ? 11.266 4.582 11.114 1.00 21.37 380 ASP B C 1
ATOM 5981 O O . ASP B 1 382 ? 10.282 4.562 11.871 1.00 22.85 380 ASP B O 1
ATOM 5986 N N . GLY B 1 383 ? 11.965 3.499 10.771 1.00 21.72 381 GLY B N 1
ATOM 5987 C CA . GLY B 1 383 ? 11.608 2.132 11.215 1.00 22.20 381 GLY B CA 1
ATOM 5988 C C . GLY B 1 383 ? 11.606 2.003 12.720 1.00 22.65 381 GLY B C 1
ATOM 5989 O O . GLY B 1 383 ? 10.640 1.478 13.327 1.00 23.01 381 GLY B O 1
ATOM 5990 N N . TRP B 1 384 ? 12.674 2.484 13.357 1.00 2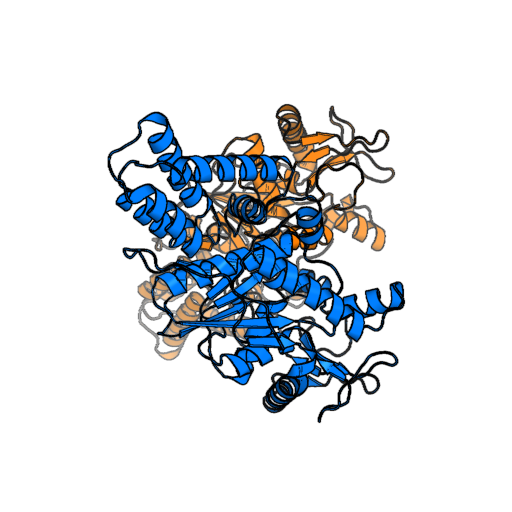1.75 382 TRP B N 1
ATOM 5991 C CA . TRP B 1 384 ? 12.749 2.453 14.815 1.00 21.76 382 TRP B CA 1
ATOM 5992 C C . TRP B 1 384 ? 11.618 3.250 15.470 1.00 22.31 382 TRP B C 1
ATOM 5993 O O . TRP B 1 384 ? 10.994 2.780 16.432 1.00 22.58 382 TRP B O 1
ATOM 6004 N N . CYS B 1 385 ? 11.351 4.449 14.946 1.00 22.44 383 CYS B N 1
ATOM 6005 C CA . CYS B 1 385 ? 10.312 5.320 15.494 1.00 22.87 383 CYS B CA 1
ATOM 6006 C C . CYS B 1 385 ? 8.930 4.671 15.358 1.00 23.24 383 CYS B C 1
ATOM 6007 O O . CYS B 1 385 ? 8.144 4.720 16.296 1.00 23.32 383 CYS B O 1
ATOM 6010 N N . THR B 1 386 ? 8.670 4.064 14.207 1.00 23.98 384 THR B N 1
ATOM 6011 C CA . THR B 1 386 ? 7.378 3.397 13.954 1.00 25.47 384 THR B CA 1
ATOM 6012 C C . THR B 1 386 ? 7.202 2.214 14.906 1.00 26.19 384 THR B C 1
ATOM 6013 O O . THR B 1 386 ? 6.120 2.037 15.489 1.00 27.23 384 THR B O 1
ATOM 6017 N N . ASP B 1 387 ? 8.262 1.426 15.083 1.00 26.76 385 ASP B N 1
ATOM 6018 C CA . ASP B 1 387 ? 8.231 0.337 16.069 1.00 26.99 385 ASP B CA 1
ATOM 6019 C C . ASP B 1 387 ? 7.996 0.833 17.491 1.00 27.03 385 ASP B C 1
ATOM 6020 O O . ASP B 1 387 ? 7.203 0.247 18.245 1.00 27.08 385 ASP B O 1
ATOM 6025 N N . ALA B 1 388 ? 8.685 1.909 17.865 1.00 26.19 386 ALA B N 1
ATOM 6026 C CA . ALA B 1 388 ? 8.597 2.468 19.198 1.00 26.24 386 ALA B CA 1
ATOM 6027 C C . ALA B 1 388 ? 7.181 2.960 19.499 1.00 27.05 386 ALA B C 1
ATOM 6028 O O . ALA B 1 388 ? 6.651 2.739 20.595 1.00 27.16 386 ALA B O 1
ATOM 6030 N N . LEU B 1 389 ? 6.575 3.622 18.515 1.00 26.92 387 LEU B N 1
ATOM 6031 C CA . LEU B 1 389 ? 5.237 4.185 18.688 1.00 27.45 387 LEU B CA 1
ATOM 6032 C C . LEU B 1 389 ? 4.163 3.107 18.690 1.00 28.22 387 LEU B C 1
ATOM 6033 O O . LEU B 1 389 ? 3.198 3.204 19.451 1.00 28.35 387 LEU B O 1
ATOM 6038 N N . SER B 1 390 ? 4.322 2.119 17.818 1.00 28.80 388 SER B N 1
ATOM 6039 C CA . SER B 1 390 ? 3.328 1.055 17.635 1.00 29.80 388 SER B CA 1
ATOM 6040 C C . SER B 1 390 ? 3.401 0.003 18.732 1.00 30.49 388 SER B C 1
ATOM 6041 O O . SER B 1 390 ? 2.378 -0.362 19.333 1.00 30.52 388 SER B O 1
ATOM 6044 N N . TYR B 1 391 ? 4.609 -0.496 18.983 1.00 30.48 389 TYR B N 1
ATOM 6045 C CA . TYR B 1 391 ? 4.771 -1.702 19.799 1.00 30.75 389 TYR B CA 1
ATOM 6046 C C . TYR B 1 391 ? 5.340 -1.429 21.174 1.00 30.91 389 TYR B C 1
ATOM 6047 O O . TYR B 1 391 ? 5.173 -2.241 22.089 1.00 31.48 389 TYR B O 1
ATOM 6056 N N . GLY B 1 392 ? 6.007 -0.286 21.323 1.00 31.07 390 GLY B N 1
ATOM 6057 C CA . GLY B 1 392 ? 6.606 0.119 22.589 1.00 31.34 390 GLY B CA 1
ATOM 6058 C C . GLY B 1 392 ? 7.832 -0.702 22.960 1.00 31.30 390 GLY B C 1
ATOM 6059 O O . GLY B 1 392 ? 8.348 -1.470 22.146 1.00 31.86 390 GLY B O 1
ATOM 6060 N N . GLY B 1 393 ? 8.280 -0.547 24.200 1.00 32.00 391 GLY B N 1
ATOM 6061 C CA . GLY B 1 393 ? 9.432 -1.285 24.712 1.00 32.99 391 GLY B CA 1
ATOM 6062 C C . GLY B 1 393 ? 9.724 -0.911 26.149 1.00 33.76 391 GLY B C 1
ATOM 6063 O O . GLY B 1 393 ? 8.976 -0.150 26.758 1.00 34.11 391 GLY B O 1
ATOM 6064 N N . HIS B 1 394 ? 10.823 -1.433 26.692 1.00 34.48 392 HIS B N 1
ATOM 6065 C CA . HIS B 1 394 ? 11.126 -1.273 28.119 1.00 35.57 392 HIS B CA 1
ATOM 6066 C C . HIS B 1 394 ? 12.422 -0.507 28.417 1.00 35.21 392 HIS B C 1
ATOM 6067 O O . HIS B 1 394 ? 12.803 -0.361 29.586 1.00 35.59 392 HIS B O 1
ATOM 6074 N N . ASP B 1 395 ? 13.096 -0.016 27.375 1.00 34.49 393 ASP B N 1
ATOM 6075 C CA . ASP B 1 395 ? 14.309 0.785 27.567 1.00 34.00 393 ASP B CA 1
ATOM 6076 C C . ASP B 1 395 ? 13.930 2.245 27.785 1.00 33.32 393 ASP B C 1
ATOM 6077 O O . ASP B 1 395 ? 13.405 2.906 26.877 1.00 33.12 393 ASP B O 1
ATOM 6082 N N . THR B 1 396 ? 14.196 2.748 28.985 1.00 32.51 394 THR B N 1
ATOM 6083 C CA . THR B 1 396 ? 13.810 4.107 29.350 1.00 32.28 394 THR B CA 1
ATOM 6084 C C . THR B 1 396 ? 14.819 5.141 28.842 1.00 31.79 394 THR B C 1
ATOM 6085 O O . THR B 1 396 ? 14.588 6.347 28.948 1.00 31.81 394 THR B O 1
ATOM 6089 N N . GLU B 1 397 ? 15.926 4.654 28.292 1.00 31.05 395 GLU B N 1
ATOM 6090 C CA . GLU B 1 397 ? 17.020 5.522 27.862 1.00 30.55 395 GLU B CA 1
ATOM 6091 C C . GLU B 1 397 ? 17.092 5.679 26.350 1.00 29.05 395 GLU B C 1
ATOM 6092 O O . GLU B 1 397 ? 17.655 6.662 25.856 1.00 28.74 395 GLU B O 1
ATOM 6098 N N . SER B 1 398 ? 16.534 4.713 25.625 1.00 27.61 396 SER B N 1
ATOM 6099 C CA . SER B 1 398 ? 16.618 4.700 24.168 1.00 26.05 396 SER B CA 1
ATOM 6100 C C . SER B 1 398 ? 15.981 5.929 23.486 1.00 25.97 396 SER B C 1
ATOM 6101 O O . SER B 1 398 ? 16.551 6.417 22.503 1.00 24.83 396 SER B O 1
ATOM 6104 N N . PRO B 1 399 ? 14.823 6.437 23.983 1.00 25.30 397 PRO B N 1
ATOM 6105 C CA . PRO B 1 399 ? 14.291 7.656 23.346 1.00 25.29 397 PRO B CA 1
ATOM 6106 C C . PRO B 1 399 ? 15.284 8.820 23.309 1.00 25.95 397 PRO B C 1
ATOM 6107 O O . PRO B 1 399 ? 15.491 9.408 22.239 1.00 24.97 397 PRO B O 1
ATOM 6111 N N . ARG B 1 400 ? 15.899 9.135 24.448 1.00 26.59 398 ARG B N 1
ATOM 6112 C CA . ARG B 1 400 ? 16.858 10.240 24.516 1.00 27.92 398 ARG B CA 1
ATOM 6113 C C . ARG B 1 400 ? 18.128 9.915 23.738 1.00 26.52 398 ARG B C 1
ATOM 6114 O O . ARG B 1 400 ? 18.731 10.814 23.142 1.00 26.40 398 ARG B O 1
ATOM 6122 N N . LEU B 1 401 ? 18.515 8.638 23.726 1.00 25.18 399 LEU B N 1
ATOM 6123 C CA . LEU B 1 401 ? 19.688 8.196 22.979 1.00 24.38 399 LEU B CA 1
ATOM 6124 C C . LEU B 1 401 ? 19.513 8.453 21.476 1.00 23.53 399 LEU B C 1
ATOM 6125 O O . LEU B 1 401 ? 20.417 9.004 20.819 1.00 21.88 399 LEU B O 1
ATOM 6130 N N . VAL B 1 402 ? 18.361 8.046 20.931 1.00 21.84 400 VAL B N 1
ATOM 6131 C CA . VAL B 1 402 ? 18.062 8.305 19.524 1.00 20.95 400 VAL B CA 1
ATOM 6132 C C . VAL B 1 402 ? 18.017 9.817 19.242 1.00 20.89 400 VAL B C 1
ATOM 6133 O O . VAL B 1 402 ? 18.576 10.287 18.230 1.00 20.12 400 VAL B O 1
ATOM 6137 N N . ALA B 1 403 ? 17.398 10.586 20.136 1.00 19.96 401 ALA B N 1
ATOM 6138 C CA . ALA B 1 403 ? 17.341 12.048 19.968 1.00 19.47 401 ALA B CA 1
ATOM 6139 C C . ALA B 1 403 ? 18.747 12.650 19.893 1.00 20.07 401 ALA B C 1
ATOM 6140 O O . ALA B 1 403 ? 19.033 13.505 19.042 1.00 20.00 401 ALA B O 1
ATOM 6142 N N . THR B 1 404 ? 19.619 12.203 20.788 1.00 19.98 402 THR B N 1
ATOM 6143 C CA . THR B 1 404 ? 20.988 12.748 20.829 1.00 20.83 402 THR B CA 1
ATOM 6144 C C . THR B 1 404 ? 21.771 12.330 19.579 1.00 20.02 402 THR B C 1
ATOM 6145 O O . THR B 1 404 ? 22.582 13.107 19.078 1.00 20.22 402 THR B O 1
ATOM 6149 N N . THR B 1 405 ? 21.512 11.129 19.071 1.00 19.62 403 THR B N 1
ATOM 6150 C CA . THR B 1 405 ? 22.168 10.636 17.856 1.00 19.50 403 THR B CA 1
ATOM 6151 C C . THR B 1 405 ? 21.766 11.487 16.654 1.00 19.31 403 THR B C 1
ATOM 6152 O O . THR B 1 405 ? 22.600 11.917 15.857 1.00 19.34 403 THR B O 1
ATOM 6156 N N . VAL B 1 406 ? 20.474 11.732 16.524 1.00 18.69 404 VAL B N 1
ATOM 6157 C CA . VAL B 1 406 ? 19.974 12.562 15.429 1.00 17.83 404 VAL B CA 1
ATOM 6158 C C . VAL B 1 406 ? 20.517 13.998 15.504 1.00 17.64 404 VAL B C 1
ATOM 6159 O O . VAL B 1 406 ? 20.833 14.608 14.472 1.00 17.85 404 VAL B O 1
ATOM 6163 N N . ASP B 1 407 ? 20.625 14.526 16.719 1.00 16.86 405 ASP B N 1
ATOM 6164 C CA . ASP B 1 407 ? 21.224 15.845 16.933 1.00 17.34 405 ASP B CA 1
ATOM 6165 C C . ASP B 1 407 ? 22.717 15.851 16.542 1.00 17.19 405 ASP B C 1
ATOM 6166 O O . ASP B 1 407 ? 23.145 16.674 15.710 1.00 17.87 405 ASP B O 1
ATOM 6171 N N . ALA B 1 408 ? 23.491 14.924 17.103 1.00 16.62 406 ALA B N 1
ATOM 6172 C CA . ALA B 1 408 ? 24.936 14.892 16.854 1.00 16.49 406 ALA B CA 1
ATOM 6173 C C . ALA B 1 408 ? 25.280 14.644 15.391 1.00 16.35 406 ALA B C 1
ATOM 6174 O O . ALA B 1 408 ? 26.162 15.329 14.840 1.00 15.94 406 ALA B O 1
ATOM 6176 N N . LEU B 1 409 ? 24.622 13.660 14.779 1.00 15.89 407 LEU B N 1
ATOM 6177 C CA . LEU B 1 409 ? 25.018 13.218 13.429 1.00 16.14 407 LEU B CA 1
ATOM 6178 C C . LEU B 1 409 ? 24.312 13.996 12.344 1.00 16.87 407 LEU B C 1
ATOM 6179 O O . LEU B 1 409 ? 24.916 14.314 11.326 1.00 17.75 407 LEU B O 1
ATOM 6184 N N . LEU B 1 410 ? 23.025 14.282 12.537 1.00 16.61 408 LEU B N 1
ATOM 6185 C CA . LEU B 1 410 ? 22.258 14.889 11.451 1.00 16.45 408 LEU B CA 1
ATOM 6186 C C . LEU B 1 410 ? 21.979 16.367 11.670 1.00 16.89 408 LEU B C 1
ATOM 6187 O O . LEU B 1 410 ? 21.431 17.024 10.775 1.00 17.52 408 LEU B O 1
ATOM 6192 N N . GLY B 1 411 ? 22.293 16.874 12.866 1.00 16.21 409 GLY B N 1
ATOM 6193 C CA . GLY B 1 411 ? 22.044 18.280 13.212 1.00 16.97 409 GLY B CA 1
ATOM 6194 C C . GLY B 1 411 ? 20.586 18.654 13.375 1.00 17.64 409 GLY B C 1
ATOM 6195 O O . GLY B 1 411 ? 20.233 19.844 13.369 1.00 18.00 409 GLY B O 1
ATOM 6196 N N . VAL B 1 412 ? 19.755 17.624 13.529 1.00 18.70 410 VAL B N 1
ATOM 6197 C CA . VAL B 1 412 ? 18.297 17.786 13.645 1.00 20.89 410 VAL B CA 1
ATOM 6198 C C . VAL B 1 412 ? 17.932 17.870 15.126 1.00 22.81 410 VAL B C 1
ATOM 6199 O O . VAL B 1 412 ? 18.289 17.001 15.926 1.00 22.53 410 VAL B O 1
ATOM 6203 N N . ASP B 1 413 ? 17.211 18.935 15.463 1.00 25.25 411 ASP B N 1
ATOM 6204 C CA . ASP B 1 413 ? 16.863 19.267 16.822 1.00 27.85 411 ASP B CA 1
ATOM 6205 C C . ASP B 1 413 ? 15.435 18.774 17.110 1.00 28.56 411 ASP B C 1
ATOM 6206 O O . ASP B 1 413 ? 14.462 19.466 16.788 1.00 29.64 411 ASP B O 1
ATOM 6211 N N . LEU B 1 414 ? 15.315 17.575 17.680 1.00 29.27 412 LEU B N 1
ATOM 6212 C CA . LEU B 1 414 ? 13.996 17.004 17.993 1.00 29.79 412 LEU B CA 1
ATOM 6213 C C . LEU B 1 414 ? 13.378 17.658 19.235 1.00 31.11 412 LEU B C 1
ATOM 6214 O O . LEU B 1 414 ? 13.950 17.608 20.336 1.00 32.64 412 LEU B O 1
#

Solvent-accessible surface area: 31769 Å² total; per-residue (Å²): 96,154,34,23,84,62,28,86,68,41,144,9,69,61,224,42,76,76,13,100,0,27,0,14,8,57,70,96,44,64,70,6,87,21,36,121,62,0,14,0,0,0,9,16,14,37,0,63,48,12,4,70,4,12,54,0,4,14,10,0,5,0,1,3,0,4,2,18,6,57,50,71,68,42,85,11,39,1,0,1,2,1,5,24,4,35,86,44,0,24,125,60,10,138,165,76,73,34,63,43,148,71,1,4,99,129,16,7,78,45,0,35,82,0,0,34,31,0,41,2,6,20,6,104,47,7,10,5,2,36,94,0,16,68,41,1,18,102,9,0,76,116,1,47,94,82,41,9,5,47,76,5,178,40,112,136,57,46,4,0,0,0,80,7,93,33,12,113,63,43,11,52,0,12,44,24,13,54,50,0,9,42,22,0,4,60,116,30,76,21,41,21,124,38,105,58,28,80,34,78,4,1,1,44,0,1,62,6,85,39,119,89,45,36,28,51,89,24,100,19,32,114,0,19,7,4,85,14,0,6,2,0,0,0,1,30,76,72,26,21,78,50,2,8,0,2,0,0,9,12,45,20,23,0,1,0,1,2,0,1,0,3,0,1,6,31,42,52,66,83,216,69,8,0,118,3,0,0,10,3,4,50,31,54,87,54,0,24,89,8,68,94,131,67,24,46,38,5,0,0,1,0,4,5,7,43,20,37,9,91,101,52,46,122,42,46,114,140,35,18,91,102,1,64,60,42,5,57,112,3,89,56,0,19,84,51,105,79,0,28,89,4,99,94,9,13,42,92,1,10,93,46,0,7,76,9,0,22,4,46,114,0,2,59,5,0,42,40,18,1,63,59,3,66,74,186,28,17,176,42,94,76,1,4,130,41,2,25,30,1,1,25,4,1,0,0,0,69,50,156,172,42,138,32,22,85,66,26,84,65,37,136,7,105,54,117,20,69,57,20,109,0,28,0,17,8,48,85,94,55,50,41,0,92,32,32,149,53,0,11,0,0,0,9,14,4,30,0,61,40,4,2,68,6,13,39,0,2,17,9,0,5,0,1,2,0,7,3,18,4,62,27,28,65,66,93,10,38,2,0,2,3,1,4,26,4,24,73,52,0,26,112,54,6,144,174,72,70,42,70,32,132,72,0,4,107,126,22,8,75,46,2,34,79,0,0,40,29,1,41,2,5,24,10,89,10,10,9,5,2,38,84,0,16,77,41,0,18,89,10,0,71,108,0,45,93,81,36,4,6,47,80,4,178,41,110,129,54,42,2,0,0,0,73,8,106,27,12,114,67,42,12,55,0,17,60,22,12,53,50,0,8,40,21,0,3,59,118,29,75,21,36,26,121,38,103,57,28,86,31,77,4,1,1,38,0,2,63,6,86,36,115,90,44,22,26,54,89,23,110,25,32,117,0,15,8,6,75,14,0,5,1,0,0,1,1,29,76,60,27,22,76,49,1,1,0,0,0,0,9,12,44,22,24,0,1,1,0,2,0,1,0,3,0,2,6,32,39,55,64,82,216,66,8,0,90,0,0,0,12,2,3,46,33,56,87,50,0,24,86,8,71,92,130,66,24,43,36,4,0,0,1,0,4,6,9,44,16,31,10,83,101,57,45,126,46,44,111,139,37,17,89,102,2,65,59,40,4,57,108,2,88,55,0,17,83,51,108,74,0,36,90,1,96,94,10,11,43,86,1,19,92,53,0,8,80,7,2,21,5,45,114,0,3,58,8,1,42,34,18,1,55,66,2,65,72,182,30,16,168,47,91,127,1,4,190,62,1,24,47,1,1,25,7,2,1,0,0,72,53

Sequence (800 aa):
MQSWSAPAIPVVPGRGPALRLFDSADRQVRPVTPGPTATMYVCGITPYDATHLGHAATYLTFDLVHRLWLDAGHTVQYVQNVTDVDDPLFERAERDGIDWRTLGDRETQLFREDMAALRVLPPHDYVAATDAIAEVVEMVEKLLASGAAYIVEDAEYPDVYFRADATAQFGYESGYDRDTMLTLFAERGGDPDRPGKSDQLDALLWRAERPGEPSWPSPFGRGRPGWHVECSAIALTRIGTGLDIQGGGSDLIFPHHEYSAAHAESVTGERRFARHYVHTGMIGVLVSQLRAQGVDPSAIRLGLFSGHYREDRFWSNEVLDEANARLARWRSATALPEAPDATDVIARVRQYLADDLDTPKALAALDGWCTDALSYGGHDTESPRLVATTVDALLGVDLHMMQSWSAPAIPVVPGRGPALRLFDSADRQVRPVTPGPTATMYVCGITPYDATHLGHAATYLTFDLVHRLWLDAGHTVQYVQNVTDVDDPLFERAERDGIDWRTLGDRETQLFREDMAALRVLPPHDYVAATDAIAEVVEMVEKLLASGAAYIVEDAEYPDVYFRADATAQFGYESGYDRDTMLTLFAERGGDPDRPGKSDQLDALLWRAERPGEPSWPSPFGRGRPGWHVECSAIALTRIGTGLDIQGGGSDLIFPHHEYSAAHAESVTGERRFARHYVHTGMIGVLVSQLRAQGVDPSAIRLGLFSGHYREDRFWSNEVLDEANARLARWRSATALPEAPDATDVIARVRQYLADDLDTPKALAALDGWCTDALSYGGHDTESPRLVATTVDALLGVDL

CATH classification: 3.40.50.620 (+1 more: 1.20.120.640)

Organism: Mycolicibacterium smegmatis (strain ATCC 700084 / mc(2)155) (NCBI:txid246196)

Radius of gyration: 29.65 Å; Cα contacts (8 Å, |Δi|>4): 1518; chains: 2; bounding box: 73×69×83 Å

Secondary structure (DSSP, 8-state):
----PPPP-PPPSS--PPPEEEETTTTEEEE----SEEEEEE----TTS--BHHHHHHHHHHHHHHHHHHHTT-EEEEEEEE--S-HHHHHHHHHHT--HHHHHHHHHHHHHHHHHHTTPPPPSEEEEGGG-HHHHHHHHHHHHHHTSEEE-S-SS---EEE-TTSSTTTTTTT---HHHHHHHHHHTT--TT-TT-SSTT-EEEEEEP-TTS--B--TT-SEEE-HHHHHHHHHHHHT-S-EEEEEEEGGGIIIIIHHHHHHHHHHH--S-SEEEEEEEPPB--BHHHHHHTT--HHHHHHHHHTS-TTS-B---HHHHHHHHHHHHHHHHHHTSS-BS--HHHHHHHHHHHHBT--HHHHHHHHHHHHHHHHHH--SBSSHHHHHHHHHHHHH----/--S---PPPP----SS--SPPEEEETTTTEEEE----SSEEEEE----TTS--BHHHHHHHHHHHHHHHHHHHTT--EEEEEEE--S-HHHHHHHHHHT--HHHHHHHHHHHHHHHHHHTTPPPPSEEEEGGG-HHHHHHHHHHHHHHTSEEE-S-SSS--EEE-TTSSTTTTTTT---HHHHHHHHHHTT--TT-TT-SSTT-EEEEEEP-TTS--B--TT-SEEE-HHHHHHHHHHHHT-TT--EEEEEGGGIIIIIHHHHHHHHHHH--S-S-SEEEEEPPB--BHHHHHHTT--HHHHHHHHHTS-TTS-B---HHHHHHHHHHHHHHHHHHTSSSBS--HHHHHHHHHHHHBT--HHHHHHHHHHHHHHHHHH--SBSSHHHHHHHHHHHHH----

Nearest PDB structures (foldseek):
  3c8z-assembly1_A  TM=1.003E+00  e=8.137E-81  unclassified
  8hfm-assembly1_A  TM=9.753E-01  e=1.141E-72  Mycolicibacterium smegmatis
  8hfo-assembly1_A  TM=9.945E-01  e=6.095E-72  Mycolicibacterium smegmatis MC2 155
  8qhp-assembly1_B  TM=8.525E-01  e=1.580E-35  Pyrococcus furiosus DSM 3638
  1u0b-assembly1_B  TM=9.005E-01  e=7.500E-33  Escherichia coli

Foldseek 3Di:
DDFADADDADAAPDDADAFWAQFLLVRDIGGQDADLEAEEEEEDEAQQDFADLQQVLFLLLVLLVCLLCVNNNHHYAYEYEYALADDVLVVSCVVVVHPSNVRSVVRSVNVSVLCVLLNRGIHPHYYYLVRCQVLLLVLLVLCVVVVQKDFFPDPVKRWIWGDCPLDVCQCSRNVDDPVVQLVLQVVPPADLPDPRDPHSNIFTAWTADDPPGDWDQHPSHITGGGDQSSSLSSCCVRPNQAHAEYEYAPSCSPPRVSVSFVSNCSSPVDPTRYNGYHHFAGEADGSVVCVVVVQRSLLSLQLSLLDQRNYYYYDDVVSSVVSVVLLVLLVVLLPDQFFADCVVLLRQLSVCCSRNHNSNSNSVSSSVRSVRCVPPNHDHRCNSVSVQSSCCSNSVRHD/DPDDAADADDADAFPDAADAFWAQFLLVRDTGGLPADQAREEEEEDEAQQDFPALQVVLFLLLVLLVVLRCVNVVHHYAYEYEYAQADPVLVVSCVVVVHDSNVSNVVSSVVVSVLCVLLNRGIGPYYYYLVRCQVLLLVLLVLCVVVVQKDFFPDVVKGWIWGDCPLDVCQCSRNVDDPVVQLVLLVVPPADLPPPRDPHSNIFTAWTADDPPGDWDDHPSHITGGTDQSSSLSSCCVRPNQRASEYEYAPSCSPPRVSVSFVSNCSSPVDPTSYNGYHHFAGEADHSVVCVVVVQRSLLSLQLSLLDQRRYYYYDDVVSSVVSVVLLVLLVVLLPDQFFDACVVLLNVLSVCCSRNHNSNVNSVSSSVRSVRCVPPNDHHRCRSVSSQSSCCSNRVRHD

B-factor: mean 24.39, std 9.18, range [11.06, 68.71]